Protein AF-A0A7J6MTZ4-F1 (afdb_monomer)

Organism: Perkinsus olseni (NCBI:txid32597)

pLDDT: mean 74.24, std 16.65, range [22.78, 95.81]

Secondary structure (DSSP, 8-state):
--------SS---S-EEEE--GGGHHHHHHHHHHTT--B--S-HHHHHHHTEEEES---HHHHHHHHHH-SS-SEEEEEEEE-TT-TTSSHHHHHHHHHHT--HHHH-TT--TT-EEEEEEPSS-HHHHSS--HHHHHHHHHHHHHHHHHHHHS---EE-SSS-SEEEEEE---TTTTT--EEEEETT-BTTBSSTT-GGGGSS----TT-TTSS--HHHHHHHHHHTT--TTT--EEETT-TTTSHHHHHHHHHHTT--GGGTSGGGT---TTSTTHHHHHHHHHHHHHHH----GGG--EEEE-SSHHHHHHHHHHSTT-EEE---GGG---SS--SEEEEEPPGGGGS-HHHHHHHHHHHHHHHHTSSS-EEEEE--TT-PPTT-S----------------------------HHHHHHHHHHHHHHSSTT-TT-S-HHHHHHHHHHHTTT--SSPPHHHHHHHHHHHHHHHH--S-HHHHHHHHHHHHT-SS---HHHHHHHHHHHHHHHHHHHHHHHSS--SSS--HHHHHHHHHHHHHHHHTT-PPPTHHHHHHHHHHTSHHHHHHHHHH--HHHHHHHHHHHHHHT---HHHHHHHHHHHTSTTTGGGS-HHHHHHHHHHHHHTT--SHHHHHHHHHHHTTGGGS-HHHHHHHHHHHHHHT---HHHHHHHHTTTTTGGGS-HHHHHHHHHHHHHTTB--TT-HHHHHHHHHHHHS-S-S-HHHHHHHHHHHT---HHHHHHHHHHHT-TTPPPPPHHHHHHHHHHHHHHT---HHHHHHHHHHHHHTHHHHTT-HHHHHHHHHHHHHHHTT-SSS-GGGS-HHHHHHHHHHHH---TTTTTT----HHHHHHHHHHHHHSS-EEEEEEETTEEEEEEE-S-PPP-----S-HHHHHHHHTTEEEEEEE-GGGB-BTSTT-SB-HHHHHHHHHHHHTT-EEEEEEHHHHHHHHHHHHHHTT-

Foldseek 3Di:
DDPPDDDPDDDFFAKKWFAAALVLAVVVVVVLVVVVFQWDPPCVPVCNVQRTTITGGDDVLSVLCCLWFDQQTWWMKTWQDKALPQQQLELQSLLCCLQPPRPCCRNFVLPALAFEEFEEEDDDDSCVQRVDDRVSNRVSNQNSQQNNRCVPPVGGHHHDPAQGLWYKYWYAQDPVPSRIIIIITTLNDFRPANTSQRPVQQPPDPPPPLDDPPADGLSNLLSVCSVLVPDWLVFQEEAAACLNLNSNLLSLQCVNQLPGSCQRGCVLVGFSSRDPPSVVSNVVVNVVSVVSGDPDSPGRNYAYEHLDPVSQVSNCVSPVVHYYHNDHLLRDDRPDAGQEYEYEDDPVCQVPLVSLQVVVVSNLVSNVVGDHHHYDYHHDPDDDNPPPDDDDDDDDDDDDDDDDDDDDDDPDDDDQDPLLVVVLVVLVVQVVDPPDLDPDDLVSLLVSLLVVQLVDPDEDDPSSVSSVVSNLVVVVVDPDDLVSLLSLLLSVLNGPAQYDPVVLVSLAVSLVVNLVVLVVVVPDDDDVHCPDPVSLLSSLLSQLSCLVSVSHYPPVSNASSLVSCLPPVNLVCCQPPDALVSLLSNLVSCLSSLDYDPSSLVSSLSNQLDPPRLVPDDPVSLLVSLLSCLSNLHPGNNNQSSLVSVLVVVVVQALVSVLSNLQSCLSSLHDHPSNVSCLVVQDPRLVVDDLLSLLSSLLSLLSNLADAPPRVNNVVSLVSNLVDDPPDDLLSSLLSCQSNVHDDVSSVVVVQCQLPDPPHDQDDLVSLLSSLLSCLLVQDDDLVSLQSSLVSNVVCVVVCLSDLVSLLSLLLSLLCLVLVSHVDHLVNHDPSSNVSSVVSQPRDRPPPPPVPPPDPVSVVVVVVLVVVAVDKDAQDDDRSDGWIKGADDDDDDDDDPPDDDPVVLVVQLRIATEAEDDPQQARHNPVRPHGGSVNVSVCVSCVSSNHHYDYDYPVNSVVVVVVVVVVVVD

Mean predicted aligned error: 21.1 Å

Nearest PDB structures (foldseek):
  8fni-assembly1_6  TM=5.577E-01  e=1.322E-07  Trypanosoma brucei
  8fni-assembly1_9  TM=2.565E-01  e=1.265E-04  Trypanosoma brucei
  4p6z-assembly1_B  TM=3.455E-01  e=8.709E-02  Homo sapiens
  6yaf-assembly1_B  TM=3.398E-01  e=8.013E-01  Homo sapiens
  3fp2-assembly1_A  TM=2.480E-01  e=9.064E-01  Saccharomyces cerevisiae

Radius of gyration: 33.67 Å; Cα contacts (8 Å, |Δi|>4): 1351; chains: 1; bounding box: 88×95×96 Å

Sequence (970 aa):
MATIHGGSGGGLPGPVLVRTSRFLIDALYIELENMGLPVVRNIGNLQRSYEGVFISSASPEDLFKVVYRSRITHNVLGLLHHDGRHEACDRNGLYRWVKNEIPFREVLPSFVPDSSFWVRLADGDYSTEMSMRDAEVQRAARQGIQCYFHKKFGSVPRALREESDFMFFITPPSSEYGGGVGLWVDYGYRNEAKSLNSTEALGPFPEDKRCPGKHLRGSVAAAILCGARYVPGRDVLVDPYCEDGGTLLVEARRWAQRLDPGVHADAASCKPLAFPGSEELWRALVEESASRQLGSDTTARVFGACVDPVNRAKARRNLTGGIVSAAPLLEYVPPEPPTLVLTRSPQRVWSSPDEAGAWMAELKEWASGFRRPRVFVLHGPGQPLCDAQEVSRMARRRLAASGRTAAVHPITLEADTPAVRELAGEIRSATAGQGEQHRIPLLRIHEVLEEALPKMRGPPSADIQLLLKHYHHKLYLSTDSSSDYLAALALLASSGARLGSRVGDMVKQSSQVLMDNLHNASLKKSTAELASLDVLLNALSICARLHLRGCPPPDALPRRIANVICKEQFADKFVSEVPSQDAWTMLRSLAAIGSAPPAALFLLDRYFDREGRIAQLPRVKVVQMVEALCMLRSRGPALQAVCDQLATQVVKISPQQRLALLRSFAAINVAPNLLYLFLGSGRRWRLKLSASNQAEMLSAFAELRFRPRGSTFFKDLILTVLRGRPGADPLRLCYDLFLLDMFDEPSFKRLETTINSPQRDEIPLEEACRVLASLGYFCYGQPSTYDALLGEIARFEASLYQNRQCLVQLKSLEIGFRIGHSAFSISNLSPSAQQTLLRVRHAEVADLSRDAAPTGWTQDVRRIAGQVCNRTYFNITVGPFLVDFVRTSDGTPQTKLDKGGDERLQAVRQCVALEPLKGQCFYRGSDDSELTSSSKYRHLLLRGLGIEVCPVSRQQWAETSSLSTTLSLS

Solvent-accessible surface area (backbone atoms only — not comparable to full-atom values): 54939 Å² total; per-residue (Å²): 139,81,85,85,75,86,73,93,70,83,87,72,72,50,63,33,37,39,22,32,60,73,93,43,44,72,50,41,51,54,54,42,47,75,70,69,47,58,65,57,79,90,41,75,66,62,32,68,76,66,25,30,47,42,35,76,71,61,55,71,66,52,50,51,47,50,64,33,50,46,56,50,42,33,43,36,32,36,40,70,47,66,37,78,76,52,58,54,49,39,62,66,31,31,18,48,44,45,32,72,69,52,59,54,60,74,71,30,61,58,66,45,48,87,38,31,25,37,66,48,73,50,94,70,64,37,51,79,60,27,74,33,54,71,72,47,54,43,47,24,42,53,52,7,49,32,48,34,34,34,75,77,68,76,39,50,44,43,82,29,91,68,77,32,78,38,44,32,35,38,39,61,40,40,83,88,70,73,38,21,40,36,41,27,38,39,65,35,69,40,75,89,45,93,32,62,50,50,69,50,55,63,61,95,37,73,76,59,90,82,52,94,78,81,59,77,53,58,26,57,37,44,39,48,40,58,76,68,62,70,44,67,60,77,40,27,39,30,19,63,47,27,62,65,32,26,42,57,54,41,46,52,38,34,57,47,30,49,52,45,61,30,74,65,32,59,46,80,74,55,67,56,68,61,48,90,69,37,67,60,58,49,50,52,52,52,53,53,46,60,72,60,38,52,92,63,80,84,43,51,48,47,40,34,13,23,64,52,67,67,30,34,51,43,20,43,67,63,30,78,89,46,59,65,41,63,41,50,62,86,72,50,74,69,99,60,79,42,47,28,34,52,37,48,61,60,74,80,34,41,83,33,72,67,51,37,50,53,52,49,49,51,51,50,57,50,52,65,79,40,87,76,44,48,76,47,7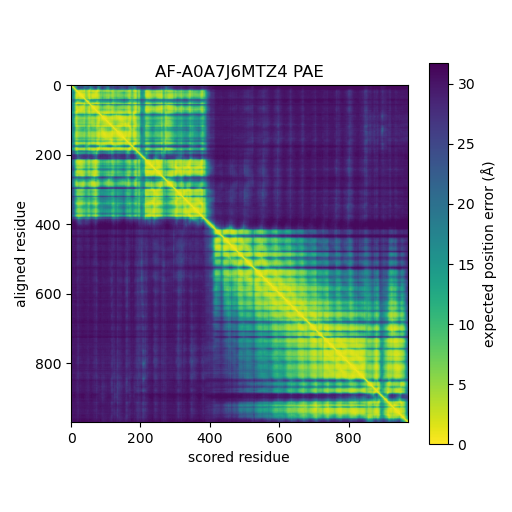5,49,70,58,86,79,64,82,72,85,77,86,81,78,91,85,86,87,86,87,88,86,90,88,86,81,90,79,87,78,88,73,82,78,85,80,78,85,78,77,51,70,65,48,53,51,54,35,48,53,54,55,59,36,70,74,45,100,81,53,88,77,79,79,57,66,65,65,53,47,55,54,46,60,65,45,39,51,70,35,86,54,74,79,51,75,47,54,49,50,45,54,53,50,48,52,54,46,53,72,70,52,86,81,61,69,63,60,43,50,49,52,48,44,52,64,42,52,38,64,42,66,71,56,72,76,51,44,53,51,44,42,52,40,41,46,55,51,44,52,51,52,50,51,54,72,74,65,92,84,55,84,74,76,73,38,70,68,53,47,52,49,50,39,45,34,41,24,45,21,37,75,53,74,49,56,48,56,75,63,44,59,47,49,48,42,53,57,46,51,35,68,86,40,35,53,46,52,59,71,70,56,54,58,70,55,57,47,47,49,50,49,22,34,31,67,63,66,60,72,56,71,61,45,54,50,51,47,23,64,42,43,57,40,85,67,42,64,76,75,51,59,69,74,56,55,56,50,45,51,46,29,38,30,67,60,58,57,88,51,60,26,58,52,43,52,36,54,59,47,48,81,46,52,91,77,57,51,60,68,57,52,48,55,49,43,45,32,29,27,76,57,61,54,86,59,75,45,59,58,54,55,55,76,62,33,81,75,44,58,79,76,49,55,62,55,58,47,38,56,45,48,43,25,34,22,67,47,31,53,47,55,71,90,47,62,58,58,58,52,49,50,54,47,47,72,72,38,78,94,67,66,59,47,61,61,50,48,32,31,28,34,42,62,63,51,88,54,69,71,54,54,52,52,31,48,53,50,71,72,36,95,83,54,76,89,69,56,60,66,57,41,30,42,38,48,35,29,30,35,72,69,37,50,72,57,51,68,55,53,33,55,41,44,50,51,41,59,78,40,49,81,58,41,77,67,34,61,69,44,46,40,32,49,32,52,35,45,49,22,45,74,56,63,50,37,60,61,64,65,84,68,39,49,72,68,37,47,49,51,46,52,52,48,66,74,54,78,73,79,73,78,69,74,87,56,75,69,50,72,68,55,47,47,55,53,50,51,50,51,70,79,27,97,46,64,47,75,75,42,75,56,88,75,40,75,41,28,35,36,45,76,69,92,71,81,86,83,79,75,91,82,62,64,81,70,63,48,51,62,65,42,52,57,23,39,32,50,39,79,41,52,78,85,40,22,22,42,61,34,84,78,68,41,62,24,38,70,48,49,45,50,54,51,50,42,40,57,73,52,32,48,74,47,77,42,44,59,66,65,49,50,57,51,52,60,51,51,61,56,60,75,72,108

Structure (mmCIF, N/CA/C/O backbone):
data_AF-A0A7J6MTZ4-F1
#
_entry.id   AF-A0A7J6MTZ4-F1
#
loop_
_atom_site.group_PDB
_atom_site.id
_atom_site.type_symbol
_atom_site.label_atom_id
_atom_site.label_alt_id
_atom_site.label_comp_id
_atom_site.label_asym_id
_atom_site.label_entity_id
_atom_site.label_seq_id
_atom_site.pdbx_PDB_ins_code
_atom_site.Cartn_x
_atom_site.Cartn_y
_atom_site.Cartn_z
_atom_site.occupancy
_atom_site.B_iso_or_equiv
_atom_site.auth_seq_id
_atom_site.auth_comp_id
_atom_site.auth_asym_id
_atom_site.auth_atom_id
_atom_site.pdbx_PDB_model_num
ATOM 1 N N . MET A 1 1 ? -43.723 -8.418 -22.176 1.00 28.19 1 MET A N 1
ATOM 2 C CA . MET A 1 1 ? -43.661 -6.944 -22.250 1.00 28.19 1 MET A CA 1
ATOM 3 C C . MET A 1 1 ? -44.609 -6.385 -21.206 1.00 28.19 1 MET A C 1
ATOM 5 O O . MET A 1 1 ? -45.810 -6.535 -21.370 1.00 28.19 1 MET A O 1
ATOM 9 N N . ALA A 1 2 ? -44.080 -5.837 -20.113 1.00 22.78 2 ALA A N 1
ATOM 10 C CA . ALA A 1 2 ? -44.857 -5.047 -19.163 1.00 22.78 2 ALA A CA 1
ATOM 11 C C . ALA A 1 2 ? -44.479 -3.583 -19.403 1.00 22.78 2 ALA A C 1
ATOM 13 O O . ALA A 1 2 ? -43.334 -3.195 -19.187 1.00 22.78 2 ALA A O 1
ATOM 14 N N . THR A 1 3 ? -45.411 -2.807 -19.941 1.00 25.44 3 THR A N 1
ATOM 15 C CA . THR A 1 3 ? -45.306 -1.356 -20.082 1.00 25.44 3 THR A CA 1
ATOM 16 C C . THR A 1 3 ? -45.242 -0.739 -18.686 1.00 25.44 3 THR A C 1
ATOM 18 O O . THR A 1 3 ? -46.222 -0.755 -17.946 1.00 25.44 3 THR A O 1
ATOM 21 N N . ILE A 1 4 ? -44.076 -0.215 -18.304 1.00 32.62 4 ILE A N 1
ATOM 22 C CA . ILE A 1 4 ? -43.906 0.566 -17.074 1.00 32.62 4 ILE A CA 1
ATOM 23 C C . ILE A 1 4 ? -44.423 1.976 -17.379 1.00 32.62 4 ILE A C 1
ATOM 25 O O . ILE A 1 4 ? -43.679 2.842 -17.833 1.00 32.62 4 ILE A O 1
ATOM 29 N N . HIS A 1 5 ? -45.729 2.191 -17.215 1.00 29.56 5 HIS A N 1
ATOM 30 C CA . HIS A 1 5 ? -46.310 3.529 -17.282 1.00 29.56 5 HIS A CA 1
ATOM 31 C C . HIS A 1 5 ? -45.973 4.303 -16.004 1.00 29.56 5 HIS A C 1
ATOM 33 O O . HIS A 1 5 ? -46.344 3.896 -14.905 1.00 29.56 5 HIS A O 1
ATOM 39 N N . GLY A 1 6 ? -45.292 5.441 -16.164 1.00 31.66 6 GLY A N 1
ATOM 40 C CA . GLY A 1 6 ? -45.177 6.461 -15.128 1.00 31.66 6 GLY A CA 1
ATOM 41 C C . GLY A 1 6 ? -46.546 7.083 -14.865 1.00 31.66 6 GLY A C 1
ATOM 42 O O . GLY A 1 6 ? -47.060 7.835 -15.690 1.00 31.66 6 GLY A O 1
ATOM 43 N N . GLY A 1 7 ? -47.146 6.730 -13.730 1.00 25.86 7 GLY A N 1
ATOM 44 C CA . GLY A 1 7 ? -48.341 7.382 -13.212 1.00 25.86 7 GLY A CA 1
ATOM 45 C C . GLY A 1 7 ? -47.973 8.702 -12.544 1.00 25.86 7 GLY A C 1
ATOM 46 O O . GLY A 1 7 ? -47.194 8.737 -11.594 1.00 25.86 7 GLY A O 1
ATOM 47 N N . SER A 1 8 ? -48.543 9.792 -13.047 1.00 30.97 8 SER A N 1
ATOM 48 C CA . SER A 1 8 ? -48.514 11.117 -12.439 1.00 30.97 8 SER A CA 1
ATOM 49 C C . SER A 1 8 ? -49.310 11.115 -11.128 1.00 30.97 8 SER A C 1
ATOM 51 O O . SER A 1 8 ? -50.540 11.144 -11.145 1.00 30.97 8 SER A O 1
ATOM 53 N N . GLY A 1 9 ? -48.613 11.082 -9.995 1.00 27.12 9 GLY A N 1
ATOM 54 C CA . GLY A 1 9 ? -49.213 11.250 -8.675 1.00 27.12 9 GLY A CA 1
ATOM 55 C C . GLY A 1 9 ? -48.213 10.975 -7.556 1.00 27.12 9 GLY A C 1
ATOM 56 O O . GLY A 1 9 ? -47.961 9.825 -7.235 1.00 27.12 9 GLY A O 1
ATOM 57 N N . GLY A 1 10 ? -47.651 12.036 -6.971 1.00 32.00 10 GLY A N 1
ATOM 58 C CA . GLY A 1 10 ? -47.011 12.016 -5.648 1.00 32.00 10 GLY A CA 1
ATOM 59 C C . GLY A 1 10 ? -45.856 11.028 -5.416 1.00 32.00 10 GLY A C 1
ATOM 60 O O . GLY A 1 10 ? -46.030 10.029 -4.733 1.00 32.00 10 GLY A O 1
ATOM 61 N N . GLY A 1 11 ? -44.646 11.384 -5.859 1.00 40.03 11 GLY A N 1
ATOM 62 C CA . GLY A 1 11 ? -43.429 11.210 -5.048 1.00 40.03 11 GLY A CA 1
ATOM 63 C C . GLY A 1 11 ? -42.892 9.801 -4.744 1.00 40.03 11 GLY A C 1
ATOM 64 O O . GLY A 1 11 ? -42.380 9.611 -3.642 1.00 40.03 11 GLY A O 1
ATOM 65 N N . LEU A 1 12 ? -42.927 8.840 -5.675 1.00 42.03 12 LEU A N 1
ATOM 66 C CA . LEU A 1 12 ? -42.189 7.570 -5.529 1.00 42.03 12 LEU A CA 1
ATOM 67 C C . LEU A 1 12 ? -41.125 7.384 -6.632 1.00 42.03 12 LEU A C 1
ATOM 69 O O . LEU A 1 12 ? -41.379 7.751 -7.781 1.00 42.03 12 LEU A O 1
ATOM 73 N N . PRO A 1 13 ? -39.933 6.838 -6.303 1.00 50.00 13 PRO A N 1
ATOM 74 C CA . PRO A 1 13 ? -38.866 6.602 -7.272 1.00 50.00 13 PRO A CA 1
ATOM 75 C C . PRO A 1 13 ? -39.265 5.522 -8.291 1.00 50.00 13 PRO A C 1
ATOM 77 O O . PRO A 1 13 ? -40.066 4.636 -7.992 1.00 50.00 13 PRO A O 1
ATOM 80 N N . GLY A 1 14 ? -38.694 5.603 -9.499 1.00 62.31 14 GLY A N 1
ATOM 81 C CA . GLY A 1 14 ? -38.836 4.588 -10.547 1.00 62.31 14 GLY A CA 1
ATOM 82 C C . GLY A 1 14 ? -38.308 3.201 -10.130 1.00 62.31 14 GLY A C 1
ATOM 83 O O . GLY A 1 14 ? -37.961 2.991 -8.967 1.00 62.31 14 GLY A O 1
ATOM 84 N N . PRO A 1 15 ? -38.224 2.224 -11.054 1.00 72.31 15 PRO A N 1
ATOM 85 C CA . PRO A 1 15 ? -37.771 0.873 -10.723 1.00 72.31 15 PRO A CA 1
ATOM 86 C C . PRO A 1 15 ? -36.408 0.895 -10.018 1.00 72.31 15 PRO A C 1
ATOM 88 O O . PRO A 1 15 ? -35.481 1.590 -10.443 1.00 72.31 15 PRO A O 1
ATOM 91 N N . VAL A 1 16 ? -36.297 0.118 -8.939 1.00 81.00 16 VAL A N 1
ATOM 92 C CA . VAL A 1 16 ? -35.082 0.023 -8.124 1.00 81.00 16 VAL A CA 1
ATOM 93 C C . VAL A 1 16 ? -34.363 -1.274 -8.459 1.00 81.00 16 VAL A C 1
ATOM 95 O O . VAL A 1 16 ? -34.953 -2.356 -8.435 1.00 81.00 16 VAL A O 1
ATOM 98 N N . LEU A 1 17 ? -33.074 -1.154 -8.749 1.00 82.69 17 LEU A N 1
ATOM 99 C CA . LEU A 1 17 ? -32.170 -2.253 -9.035 1.00 82.69 17 LEU A CA 1
ATOM 100 C C . LEU A 1 17 ? -31.249 -2.492 -7.835 1.00 82.69 17 LEU A C 1
ATOM 102 O O . LEU A 1 17 ? -30.421 -1.654 -7.480 1.00 82.69 17 LEU A O 1
ATOM 106 N N . VAL A 1 18 ? -31.351 -3.677 -7.249 1.00 85.00 18 VAL A N 1
ATOM 107 C CA . VAL A 1 18 ? -30.469 -4.159 -6.187 1.00 85.00 18 VAL A CA 1
ATOM 108 C C . VAL A 1 18 ? -29.355 -4.984 -6.835 1.00 85.00 18 VAL A C 1
ATOM 110 O O . VAL A 1 18 ? -29.588 -6.104 -7.289 1.00 85.00 18 VAL A O 1
ATOM 113 N N . ARG A 1 19 ? -28.146 -4.423 -6.945 1.00 80.50 19 ARG A N 1
ATOM 114 C CA . ARG A 1 19 ? -27.024 -5.057 -7.663 1.00 80.50 19 ARG A CA 1
ATOM 115 C C . ARG A 1 19 ? -26.251 -6.038 -6.789 1.00 80.50 19 ARG A C 1
ATOM 117 O O . ARG A 1 19 ? -26.020 -5.780 -5.608 1.00 80.50 19 ARG A O 1
ATOM 124 N N . THR A 1 20 ? -25.782 -7.131 -7.384 1.00 77.44 20 THR A N 1
ATOM 125 C CA . THR A 1 20 ? -24.833 -8.084 -6.786 1.00 77.44 20 THR A CA 1
ATOM 126 C C . THR A 1 20 ? -24.067 -8.828 -7.885 1.00 77.44 20 THR A C 1
ATOM 128 O O . THR A 1 20 ? -24.400 -8.715 -9.057 1.00 77.44 20 THR A O 1
ATOM 131 N N . SER A 1 21 ? -23.050 -9.622 -7.544 1.00 73.94 21 SER A N 1
ATOM 132 C CA . SER A 1 21 ? -22.367 -10.455 -8.545 1.00 73.94 21 SER A CA 1
ATOM 133 C C . SER A 1 21 ? -23.347 -11.429 -9.207 1.00 73.94 21 SER A C 1
ATOM 135 O O . SER A 1 21 ? -24.154 -12.054 -8.522 1.00 73.94 21 SER A O 1
ATOM 137 N N . ARG A 1 22 ? -23.211 -11.668 -10.517 1.00 70.06 22 ARG A N 1
ATOM 138 C CA . ARG A 1 22 ? -24.101 -12.558 -11.288 1.00 70.06 22 ARG A CA 1
ATOM 139 C C . ARG A 1 22 ? -24.350 -13.937 -10.658 1.00 70.06 22 ARG A C 1
ATOM 141 O O . ARG A 1 22 ? -25.467 -14.436 -10.700 1.00 70.06 22 ARG A O 1
ATOM 148 N N . PHE A 1 23 ? -23.330 -14.545 -10.054 1.00 70.69 23 PHE A N 1
ATOM 149 C CA . PHE A 1 23 ? -23.432 -15.863 -9.409 1.00 70.69 23 PHE A CA 1
ATOM 150 C C . PHE A 1 23 ? -24.102 -15.839 -8.019 1.00 70.69 23 PHE A C 1
ATOM 152 O O . PHE A 1 23 ? -24.306 -16.891 -7.423 1.00 70.69 23 PHE A O 1
ATOM 159 N N . LEU A 1 24 ? -24.432 -14.655 -7.491 1.00 74.81 24 LEU A N 1
ATOM 160 C CA . LEU A 1 24 ? -25.094 -14.447 -6.198 1.00 74.81 24 LEU A CA 1
ATOM 161 C C . LEU A 1 24 ? -26.570 -14.056 -6.331 1.00 74.81 24 LEU A C 1
ATOM 163 O O . LEU A 1 24 ? -27.249 -13.925 -5.314 1.00 74.81 24 LEU A O 1
ATOM 167 N N . ILE A 1 25 ? -27.069 -13.869 -7.557 1.00 79.19 25 ILE A N 1
ATOM 168 C CA . ILE A 1 25 ? -28.428 -13.379 -7.827 1.00 79.19 25 ILE A CA 1
ATOM 169 C C . ILE A 1 25 ? -29.488 -14.248 -7.134 1.00 79.19 25 ILE A C 1
ATOM 171 O O . ILE A 1 25 ? -30.377 -13.711 -6.480 1.00 79.19 25 ILE A O 1
ATOM 175 N N . ASP A 1 26 ? -29.363 -15.576 -7.190 1.00 77.88 26 ASP A N 1
ATOM 176 C CA . ASP A 1 26 ? -30.330 -16.490 -6.563 1.00 77.88 26 ASP A CA 1
ATOM 177 C C . ASP A 1 26 ? -30.354 -16.366 -5.032 1.00 77.88 26 ASP A C 1
ATOM 179 O O . ASP A 1 26 ? -31.414 -16.415 -4.409 1.00 77.88 26 ASP A O 1
ATOM 183 N N . ALA A 1 27 ? -29.190 -16.159 -4.411 1.00 79.88 27 ALA A N 1
ATOM 184 C CA . ALA A 1 27 ? -29.105 -15.930 -2.972 1.00 79.88 27 ALA A CA 1
ATOM 185 C C . ALA A 1 27 ? -29.687 -14.558 -2.591 1.00 79.88 27 ALA A C 1
ATOM 187 O O . ALA A 1 27 ? -30.354 -14.435 -1.563 1.00 79.88 27 ALA A O 1
ATOM 188 N N . LEU A 1 28 ? -29.491 -13.543 -3.441 1.00 83.50 28 LEU A N 1
ATOM 189 C CA . LEU A 1 28 ? -30.086 -12.221 -3.262 1.00 83.50 28 LEU A CA 1
ATOM 190 C C . LEU A 1 28 ? -31.618 -12.271 -3.354 1.00 83.50 28 LEU A C 1
ATOM 192 O O . LEU A 1 28 ? -32.282 -11.633 -2.547 1.00 83.50 28 LEU A O 1
ATOM 196 N N . TYR A 1 29 ? -32.189 -13.060 -4.269 1.00 83.38 29 TYR A N 1
ATOM 197 C CA . TYR A 1 29 ? -33.639 -13.281 -4.331 1.00 83.38 29 TYR A CA 1
ATOM 198 C C . TYR A 1 29 ? -34.205 -13.765 -3.002 1.00 83.38 29 TYR A C 1
ATOM 200 O O . TYR A 1 29 ? -35.150 -13.179 -2.479 1.00 83.38 29 TYR A O 1
ATOM 208 N N . ILE A 1 30 ? -33.592 -14.812 -2.449 1.00 81.19 30 ILE A N 1
ATOM 209 C CA . ILE A 1 30 ? -34.007 -15.397 -1.174 1.00 81.19 30 ILE A CA 1
ATOM 210 C C . ILE A 1 30 ? -33.889 -14.357 -0.054 1.00 81.19 30 ILE A C 1
ATOM 212 O O . ILE A 1 30 ? -34.781 -14.244 0.783 1.00 81.19 30 ILE A O 1
ATOM 216 N N . GLU A 1 31 ? -32.805 -13.578 -0.029 1.00 85.62 31 GLU A N 1
ATOM 217 C CA . GLU A 1 31 ? -32.608 -12.528 0.971 1.00 85.62 31 GLU A CA 1
ATOM 218 C C . GLU A 1 31 ? -33.674 -11.423 0.878 1.00 85.62 31 GLU A C 1
ATOM 220 O O . GLU A 1 31 ? -34.269 -11.078 1.898 1.00 85.62 31 GLU A O 1
ATOM 225 N N . LEU A 1 32 ? -33.958 -10.906 -0.320 1.00 86.50 32 LEU A N 1
ATOM 226 C CA . LEU A 1 32 ? -34.944 -9.838 -0.522 1.00 86.50 32 LEU A CA 1
ATOM 227 C C . LEU A 1 32 ? -36.377 -10.305 -0.225 1.00 86.50 32 LEU A C 1
ATOM 229 O O . LEU A 1 32 ? -37.157 -9.565 0.372 1.00 86.50 32 LEU A O 1
ATOM 233 N N . GLU A 1 33 ? -36.722 -11.547 -0.562 1.00 84.25 33 GLU A N 1
ATOM 234 C CA . GLU A 1 33 ? -38.027 -12.125 -0.219 1.00 84.25 33 GLU A CA 1
ATOM 235 C C . GLU A 1 33 ? -38.185 -12.363 1.279 1.00 84.25 33 GLU A C 1
ATOM 237 O O . GLU A 1 33 ? -39.249 -12.096 1.834 1.00 84.25 33 GLU A O 1
ATOM 242 N N . ASN A 1 34 ? -37.119 -12.783 1.964 1.00 82.81 34 ASN A N 1
ATOM 243 C CA . ASN A 1 34 ? -37.117 -12.891 3.423 1.00 82.81 34 ASN A CA 1
ATOM 244 C C . ASN A 1 34 ? -37.265 -11.523 4.111 1.00 82.81 34 ASN A C 1
ATOM 246 O O . ASN A 1 34 ? -37.700 -11.462 5.260 1.00 82.81 34 ASN A O 1
ATOM 250 N N . MET A 1 35 ? -36.926 -10.427 3.424 1.00 83.75 35 MET A N 1
ATOM 251 C CA . MET A 1 35 ? -37.214 -9.062 3.878 1.00 83.75 35 MET A CA 1
ATOM 252 C C . MET A 1 35 ? -38.654 -8.617 3.582 1.00 83.75 35 MET A C 1
ATOM 254 O O . MET A 1 35 ? -39.036 -7.528 4.005 1.00 83.75 35 MET A O 1
ATOM 258 N N . GLY A 1 36 ? -39.452 -9.440 2.894 1.00 84.44 36 GLY A N 1
ATOM 259 C CA . GLY A 1 36 ? -40.832 -9.136 2.515 1.00 84.44 36 GLY A CA 1
ATOM 260 C C . GLY A 1 36 ? -40.954 -8.196 1.315 1.00 84.44 36 GLY A C 1
ATOM 261 O O . GLY A 1 36 ? -41.996 -7.569 1.144 1.00 84.44 36 GLY A O 1
ATOM 262 N N . LEU A 1 37 ? -39.903 -8.061 0.500 1.00 85.44 37 LEU A N 1
ATOM 263 C CA . LEU A 1 37 ? -39.876 -7.106 -0.606 1.00 85.44 37 LEU A CA 1
ATOM 264 C C . LEU A 1 37 ? -40.547 -7.673 -1.869 1.00 85.44 37 LEU A C 1
ATOM 266 O O . LEU A 1 37 ? -40.396 -8.860 -2.166 1.00 85.44 37 LEU A O 1
ATOM 270 N N . PRO A 1 38 ? -41.248 -6.838 -2.658 1.00 81.75 38 PRO A N 1
ATOM 271 C CA . PRO A 1 38 ? -41.910 -7.276 -3.881 1.00 81.75 38 PRO A CA 1
ATOM 272 C C . PRO A 1 38 ? -40.890 -7.424 -5.021 1.00 81.75 38 PRO A C 1
ATOM 274 O O . PRO A 1 38 ? -40.600 -6.482 -5.766 1.00 81.75 38 PRO A O 1
ATOM 277 N N . VAL A 1 39 ? -40.308 -8.620 -5.132 1.00 82.88 39 VAL A N 1
ATOM 278 C CA . VAL A 1 39 ? -39.257 -8.922 -6.108 1.00 82.88 39 VAL A CA 1
ATOM 279 C C . VAL A 1 39 ? -39.831 -9.289 -7.482 1.00 82.88 39 VAL A C 1
ATOM 281 O O . VAL A 1 39 ? -40.726 -10.126 -7.603 1.00 82.88 39 VAL A O 1
ATOM 284 N N . VAL A 1 40 ? -39.275 -8.720 -8.556 1.00 77.75 40 VAL A N 1
ATOM 285 C CA . VAL A 1 40 ? -39.725 -8.981 -9.931 1.00 77.75 40 VAL A CA 1
ATOM 286 C C . VAL A 1 40 ? -38.940 -10.137 -10.553 1.00 77.75 40 VAL A C 1
ATOM 288 O O . VAL A 1 40 ? -37.845 -9.952 -11.078 1.00 77.75 40 VAL A O 1
ATOM 291 N N . ARG A 1 41 ? -39.515 -11.346 -10.543 1.00 65.25 41 ARG A N 1
ATOM 292 C CA . ARG A 1 41 ? -38.870 -12.579 -11.049 1.00 65.25 41 ARG A CA 1
ATOM 293 C C . ARG A 1 41 ? -38.914 -12.766 -12.575 1.00 65.25 41 ARG A C 1
ATOM 295 O O . ARG A 1 41 ? -38.211 -13.618 -13.105 1.00 65.25 41 ARG A O 1
ATOM 302 N N . ASN A 1 42 ? -39.705 -11.975 -13.302 1.00 52.56 42 ASN A N 1
ATOM 303 C CA . ASN A 1 42 ? -40.071 -12.274 -14.696 1.00 52.56 42 ASN A CA 1
ATOM 304 C C . ASN A 1 42 ? -39.208 -11.565 -15.761 1.00 52.56 42 ASN A C 1
ATOM 306 O O . ASN A 1 42 ? -39.693 -11.229 -16.841 1.00 52.56 42 ASN A O 1
ATOM 310 N N . ILE A 1 43 ? -37.932 -11.303 -15.450 1.00 56.56 43 ILE A N 1
ATOM 311 C CA . ILE A 1 43 ? -37.038 -10.509 -16.302 1.00 56.56 43 ILE A CA 1
ATOM 312 C C . ILE A 1 43 ? -35.657 -11.158 -16.505 1.00 56.56 43 ILE A C 1
ATOM 314 O O . ILE A 1 43 ? -34.616 -10.515 -16.402 1.00 56.56 43 ILE A O 1
ATOM 318 N N . GLY A 1 44 ? -35.643 -12.464 -16.791 1.00 50.34 44 GLY A N 1
ATOM 319 C CA . GLY A 1 44 ? -34.429 -13.295 -16.787 1.00 50.34 44 GLY A CA 1
ATOM 320 C C . GLY A 1 44 ? -33.263 -12.813 -17.669 1.00 50.34 44 GLY A C 1
ATOM 321 O O . GLY A 1 44 ? -32.112 -13.062 -17.315 1.00 50.34 44 GLY A O 1
ATOM 322 N N . ASN A 1 45 ? -33.528 -12.090 -18.764 1.00 50.06 45 ASN A N 1
ATOM 323 C CA . ASN A 1 45 ? -32.470 -11.466 -19.573 1.00 50.06 45 ASN A CA 1
ATOM 324 C C . ASN A 1 45 ? -31.981 -10.144 -18.938 1.00 50.06 45 ASN A C 1
ATOM 326 O O . ASN A 1 45 ? -30.781 -10.000 -18.715 1.00 50.06 45 ASN A O 1
ATOM 330 N N . LEU A 1 46 ? -32.903 -9.267 -18.497 1.00 52.38 46 LEU A N 1
ATOM 331 C CA . LEU A 1 46 ? -32.627 -7.987 -17.798 1.00 52.38 46 LEU A CA 1
ATOM 332 C C . LEU A 1 46 ? -31.724 -8.155 -16.576 1.00 52.38 46 LEU A C 1
ATOM 334 O O . LEU A 1 46 ? -30.796 -7.381 -16.353 1.00 52.38 46 LEU A O 1
ATOM 338 N N . GLN A 1 47 ? -31.961 -9.199 -15.795 1.00 56.41 47 GLN A N 1
ATOM 339 C CA . GLN A 1 47 ? -31.235 -9.453 -14.547 1.00 56.41 47 GLN A CA 1
ATOM 340 C C . GLN A 1 47 ? -29.795 -9.909 -14.778 1.00 56.41 47 GLN A C 1
ATOM 342 O O . GLN A 1 47 ? -28.909 -9.615 -13.974 1.00 56.41 47 GLN A O 1
ATOM 347 N N . ARG A 1 48 ? -29.550 -10.613 -15.890 1.00 55.00 48 ARG A N 1
ATOM 348 C CA . ARG A 1 48 ? -28.210 -11.066 -16.278 1.00 55.00 48 ARG A CA 1
ATOM 349 C C . ARG A 1 48 ? -27.365 -9.922 -16.827 1.00 55.00 48 ARG A C 1
ATOM 351 O O . ARG A 1 48 ? -26.163 -9.937 -16.584 1.00 55.00 48 ARG A O 1
ATOM 358 N N . SER A 1 49 ? -27.979 -8.958 -17.515 1.00 55.88 49 SER A N 1
ATOM 359 C CA . SER A 1 49 ? -27.274 -7.816 -18.113 1.00 55.88 49 SER A CA 1
ATOM 360 C C . SER A 1 49 ? -26.956 -6.706 -17.103 1.00 55.88 49 SER A C 1
ATOM 362 O O . SER A 1 49 ? -25.915 -6.072 -17.219 1.00 55.88 49 SER A O 1
ATOM 364 N N . TYR A 1 50 ? -27.801 -6.495 -16.086 1.00 62.50 50 TYR A N 1
ATOM 365 C CA . TYR A 1 50 ? -27.578 -5.470 -15.049 1.00 62.50 50 TYR A CA 1
ATOM 366 C C . TYR A 1 50 ? -26.938 -5.996 -13.752 1.00 62.50 50 TYR A C 1
ATOM 368 O O . TYR A 1 50 ? -26.692 -5.216 -12.827 1.00 62.50 50 TYR A O 1
ATOM 376 N N . GLU A 1 51 ? -26.664 -7.305 -13.684 1.00 71.88 51 GLU A N 1
ATOM 377 C CA . GLU A 1 51 ? -26.106 -7.994 -12.512 1.00 71.88 51 GLU A CA 1
ATOM 378 C C . GLU A 1 51 ? -26.857 -7.635 -11.217 1.00 71.88 51 GLU A C 1
ATOM 380 O O . GLU A 1 51 ? -26.320 -7.032 -10.283 1.00 71.88 51 GLU A O 1
ATOM 385 N N . GLY A 1 52 ? -28.153 -7.941 -11.174 1.00 78.00 52 GLY A N 1
ATOM 386 C CA . GLY A 1 52 ? -28.978 -7.556 -10.035 1.00 78.00 52 GLY A CA 1
ATOM 387 C C . GLY A 1 52 ? -30.433 -7.983 -10.126 1.00 78.00 52 GLY A C 1
ATOM 388 O O . GLY A 1 52 ? -30.873 -8.616 -11.086 1.00 78.00 52 GLY A O 1
ATOM 389 N N . VAL A 1 53 ? -31.175 -7.625 -9.085 1.00 81.81 53 VAL A N 1
ATOM 390 C CA . VAL A 1 53 ? -32.578 -7.973 -8.879 1.00 81.81 53 VAL A CA 1
ATOM 391 C C . VAL A 1 53 ? -33.412 -6.695 -8.808 1.00 81.81 53 VAL A C 1
ATOM 393 O O . VAL A 1 53 ? -33.062 -5.758 -8.094 1.00 81.81 53 VAL A O 1
ATOM 396 N N . PHE A 1 54 ? -34.518 -6.656 -9.549 1.00 82.12 54 PHE A N 1
ATOM 397 C CA . PHE A 1 54 ? -35.446 -5.524 -9.541 1.00 82.12 54 PHE A CA 1
ATOM 398 C C . PHE A 1 54 ? -36.535 -5.706 -8.481 1.00 82.12 54 PHE A C 1
ATOM 400 O O . PHE A 1 54 ? -37.082 -6.802 -8.330 1.00 82.12 54 PHE A O 1
ATOM 407 N N . ILE A 1 55 ? -36.897 -4.615 -7.807 1.00 83.75 55 ILE A N 1
ATOM 408 C CA . ILE A 1 55 ? -38.037 -4.551 -6.880 1.00 83.75 55 ILE A CA 1
ATOM 409 C C . ILE A 1 55 ? -39.087 -3.558 -7.412 1.00 83.75 55 ILE A C 1
ATOM 411 O O . ILE A 1 55 ? -38.732 -2.489 -7.912 1.00 83.75 55 ILE A O 1
ATOM 415 N N . SER A 1 56 ? -40.374 -3.938 -7.385 1.00 69.56 56 SER A N 1
ATOM 416 C CA . SER A 1 56 ? -41.443 -3.253 -8.148 1.00 69.56 56 SER A CA 1
ATOM 417 C C . SER A 1 56 ? -42.051 -2.024 -7.477 1.00 69.56 56 SER A C 1
ATOM 419 O O . SER A 1 56 ? -42.586 -1.166 -8.171 1.00 69.56 56 SER A O 1
ATOM 421 N N . SER A 1 57 ? -41.989 -1.917 -6.154 1.00 60.88 57 SER A N 1
ATOM 422 C CA . SER A 1 57 ? -42.298 -0.674 -5.446 1.00 60.88 57 SER A CA 1
ATOM 423 C C . SER A 1 57 ? -41.502 -0.652 -4.157 1.00 60.88 57 SER A C 1
ATOM 425 O O . SER A 1 57 ? -41.731 -1.487 -3.285 1.00 60.88 57 SER A O 1
ATOM 427 N N . ALA A 1 58 ? -40.565 0.280 -4.048 1.00 60.06 58 ALA A N 1
ATOM 428 C CA . ALA A 1 58 ? -39.860 0.499 -2.804 1.00 60.06 58 ALA A CA 1
ATOM 429 C C . ALA A 1 58 ? -40.417 1.781 -2.196 1.00 60.06 58 ALA A C 1
ATOM 431 O O . ALA A 1 58 ? -40.167 2.880 -2.699 1.00 60.06 58 ALA A O 1
ATOM 432 N N . SER A 1 59 ? -41.188 1.642 -1.118 1.00 74.94 59 SER A N 1
ATOM 433 C CA . SER A 1 59 ? -41.320 2.768 -0.201 1.00 74.94 59 SER A CA 1
ATOM 434 C C . SER A 1 59 ? -39.905 3.194 0.235 1.00 74.94 59 SER A C 1
ATOM 436 O O . SER A 1 59 ? -38.981 2.370 0.205 1.00 74.94 59 SER A O 1
ATOM 438 N N . PRO A 1 60 ? -39.677 4.453 0.644 1.00 73.25 60 PRO A N 1
ATOM 439 C CA . PRO A 1 60 ? -38.382 4.842 1.195 1.00 73.25 60 PRO A CA 1
ATOM 440 C C . PRO A 1 60 ? -37.917 3.865 2.287 1.00 73.25 60 PRO A C 1
ATOM 442 O O . PRO A 1 60 ? -36.757 3.467 2.299 1.00 73.25 60 PRO A O 1
ATOM 445 N N . GLU A 1 61 ? -38.841 3.384 3.124 1.00 77.31 61 GLU A N 1
ATOM 446 C CA . GLU A 1 61 ? -38.595 2.372 4.156 1.00 77.31 61 GLU A CA 1
ATOM 447 C C . GLU A 1 61 ? -38.000 1.065 3.598 1.00 77.31 61 GLU A C 1
ATOM 449 O O . GLU A 1 61 ? -37.038 0.538 4.158 1.00 77.31 61 GLU A O 1
ATOM 454 N N . ASP A 1 62 ? -38.507 0.568 2.470 1.00 79.38 62 ASP A N 1
ATOM 455 C CA . ASP A 1 62 ? -37.993 -0.636 1.808 1.00 79.38 62 ASP A CA 1
ATOM 456 C C . ASP A 1 62 ? -36.569 -0.439 1.280 1.00 79.38 62 ASP A C 1
ATOM 458 O O . ASP A 1 62 ? -35.722 -1.322 1.428 1.00 79.38 62 ASP A O 1
ATOM 462 N N . LEU A 1 63 ? -36.266 0.743 0.731 1.00 77.81 63 LEU A N 1
ATOM 463 C CA . LEU A 1 63 ? -34.906 1.101 0.314 1.00 77.81 63 LEU A CA 1
ATOM 464 C C . LEU A 1 63 ? -33.945 1.113 1.503 1.00 77.81 63 LEU A C 1
ATOM 466 O O . LEU A 1 63 ? -32.874 0.506 1.434 1.00 77.81 63 LEU A O 1
ATOM 470 N N . PHE A 1 64 ? -34.333 1.762 2.607 1.00 77.69 64 PHE A N 1
ATOM 471 C CA . PHE A 1 64 ? -33.522 1.793 3.824 1.00 77.69 64 PHE A CA 1
ATOM 472 C C . PHE A 1 64 ? -33.323 0.380 4.392 1.00 77.69 64 PHE A C 1
ATOM 474 O O . PHE A 1 64 ? -32.203 0.041 4.777 1.00 77.69 64 PHE A O 1
ATOM 481 N N . LYS A 1 65 ? -34.354 -0.480 4.368 1.00 80.75 65 LYS A N 1
ATOM 482 C CA . LYS A 1 65 ? -34.250 -1.895 4.768 1.00 80.75 65 LYS A CA 1
ATOM 483 C C . LYS A 1 65 ? -33.211 -2.642 3.939 1.00 80.75 65 LYS A C 1
ATOM 485 O O . LYS A 1 65 ? -32.362 -3.304 4.531 1.00 80.75 65 LYS A O 1
ATOM 490 N N . VAL A 1 66 ? -33.221 -2.517 2.608 1.00 81.75 66 VAL A N 1
ATOM 491 C CA . VAL A 1 66 ? -32.217 -3.171 1.746 1.00 81.75 66 VAL A CA 1
ATOM 492 C C . VAL A 1 66 ? -30.814 -2.650 2.055 1.00 81.75 66 VAL A C 1
ATOM 494 O O . VAL A 1 66 ? -29.905 -3.447 2.283 1.00 81.75 66 VAL A O 1
ATOM 497 N N . VAL A 1 67 ? -30.642 -1.325 2.113 1.00 78.94 67 VAL A N 1
ATOM 498 C CA . VAL A 1 67 ? -29.346 -0.669 2.367 1.00 78.94 67 VAL A CA 1
ATOM 499 C C . VAL A 1 67 ? -28.756 -1.061 3.727 1.00 78.94 67 VAL A C 1
ATOM 501 O O . VAL A 1 67 ? -27.538 -1.210 3.848 1.00 78.94 67 VAL A O 1
ATOM 504 N N . TYR A 1 68 ? -29.600 -1.237 4.745 1.00 77.94 68 TYR A N 1
ATOM 505 C CA . TYR A 1 68 ? -29.168 -1.524 6.112 1.00 77.94 68 TYR A CA 1
ATOM 506 C C . TYR A 1 68 ? -29.021 -3.024 6.413 1.00 77.94 68 TYR A C 1
ATOM 508 O O . TYR A 1 68 ? -28.098 -3.421 7.129 1.00 77.94 68 TYR A O 1
ATOM 516 N N . ARG A 1 69 ? -29.923 -3.867 5.887 1.00 81.38 69 ARG A N 1
ATOM 517 C CA . ARG A 1 69 ? -30.052 -5.284 6.280 1.00 81.38 69 ARG A CA 1
ATOM 518 C C . ARG A 1 69 ? -29.441 -6.276 5.297 1.00 81.38 69 ARG A C 1
ATOM 520 O O . ARG A 1 69 ? -29.122 -7.390 5.708 1.00 81.38 69 ARG A O 1
ATOM 527 N N . SER A 1 70 ? -29.288 -5.925 4.020 1.00 82.81 70 SER A N 1
ATOM 528 C CA . SER A 1 70 ? -28.795 -6.884 3.026 1.00 82.81 70 SER A CA 1
ATOM 529 C C . SER A 1 70 ? -27.313 -7.197 3.201 1.00 82.81 70 SER A C 1
ATOM 531 O O . SER A 1 70 ? -26.472 -6.301 3.261 1.00 82.81 70 SER A O 1
ATOM 533 N N . ARG A 1 71 ? -26.993 -8.495 3.237 1.00 80.44 71 ARG A N 1
ATOM 534 C CA . ARG A 1 71 ? -25.633 -9.046 3.293 1.00 80.44 71 ARG A CA 1
ATOM 535 C C . ARG A 1 71 ? -25.050 -9.295 1.910 1.00 80.44 71 ARG A C 1
ATOM 537 O O . ARG A 1 71 ? -23.837 -9.413 1.777 1.00 80.44 71 ARG A O 1
ATOM 544 N N . ILE A 1 72 ? -25.886 -9.408 0.878 1.00 81.06 72 ILE A N 1
ATOM 545 C CA . ILE A 1 72 ? -25.469 -9.839 -0.467 1.00 81.06 72 ILE A CA 1
ATOM 546 C C . ILE A 1 72 ? -25.392 -8.656 -1.447 1.00 81.06 72 ILE A C 1
ATOM 548 O O . ILE A 1 72 ? -24.613 -8.689 -2.406 1.00 81.06 72 ILE A O 1
ATOM 552 N N . THR A 1 73 ? -26.138 -7.582 -1.186 1.00 79.19 73 THR A N 1
ATOM 553 C CA . THR A 1 73 ? -26.246 -6.413 -2.072 1.00 79.19 73 THR A CA 1
ATOM 554 C C . THR A 1 73 ? -24.960 -5.601 -2.140 1.00 79.19 73 THR A C 1
ATOM 556 O O . THR A 1 73 ? -24.385 -5.222 -1.126 1.00 79.19 73 THR A O 1
ATOM 559 N N . HIS A 1 74 ? -24.497 -5.276 -3.343 1.00 76.38 74 HIS A N 1
ATOM 560 C CA . HIS A 1 74 ? -23.358 -4.379 -3.532 1.00 76.38 74 HIS A CA 1
ATOM 561 C C . HIS A 1 74 ? -23.798 -2.921 -3.558 1.00 76.38 74 HIS A C 1
ATOM 563 O O . HIS A 1 74 ? -23.211 -2.120 -2.833 1.00 76.38 74 HIS A O 1
ATOM 569 N N . ASN A 1 75 ? -24.821 -2.597 -4.354 1.00 77.31 75 ASN A N 1
ATOM 570 C CA . ASN A 1 75 ? -25.334 -1.239 -4.555 1.00 77.31 75 ASN A CA 1
ATOM 571 C C . ASN A 1 75 ? -26.862 -1.279 -4.717 1.00 77.31 75 ASN A C 1
ATOM 573 O O . ASN A 1 75 ? -27.408 -2.280 -5.188 1.00 77.31 75 ASN A O 1
ATOM 577 N N . VAL A 1 76 ? -27.538 -0.178 -4.383 1.00 81.38 76 VAL A N 1
ATOM 578 C CA . VAL A 1 76 ? -28.990 -0.023 -4.567 1.00 81.38 76 VAL A CA 1
ATOM 579 C C . VAL A 1 76 ? -29.221 1.183 -5.464 1.00 81.38 76 VAL A C 1
ATOM 581 O O . VAL A 1 76 ? -29.023 2.320 -5.045 1.00 81.38 76 VAL A O 1
ATOM 584 N N . LEU A 1 77 ? -29.612 0.931 -6.710 1.00 81.06 77 LEU A N 1
ATOM 585 C CA . LEU A 1 77 ? -29.740 1.952 -7.741 1.00 81.06 77 LEU A CA 1
ATOM 586 C C . LEU A 1 77 ? -31.210 2.285 -7.995 1.00 81.06 77 LEU A C 1
ATOM 588 O O . LEU A 1 77 ? -31.995 1.407 -8.344 1.00 81.06 77 LEU A O 1
ATOM 592 N N . GLY A 1 78 ? -31.575 3.557 -7.867 1.00 82.69 78 GLY A N 1
ATOM 593 C CA . GLY A 1 78 ? -32.862 4.078 -8.323 1.00 82.69 78 GLY A CA 1
ATOM 594 C C . GLY A 1 78 ? -32.752 4.640 -9.730 1.00 82.69 78 GLY A C 1
ATOM 595 O O . GLY A 1 78 ? -31.883 5.477 -9.983 1.00 82.69 78 GLY A O 1
ATOM 596 N N . LEU A 1 79 ? -33.625 4.215 -10.643 1.00 82.81 79 LEU A N 1
ATOM 597 C CA . LEU A 1 79 ? -33.713 4.834 -11.964 1.00 82.81 79 LEU A CA 1
ATOM 598 C C . LEU A 1 79 ? -34.319 6.237 -11.832 1.00 82.81 79 LEU A C 1
ATOM 600 O O . LEU A 1 79 ? -35.466 6.375 -11.409 1.00 82.81 79 LEU A O 1
ATOM 604 N N . LEU A 1 80 ? -33.569 7.269 -12.224 1.00 83.56 80 LEU A N 1
ATOM 605 C CA . LEU A 1 80 ? -34.078 8.643 -12.271 1.00 83.56 80 LEU A CA 1
ATOM 606 C C . LEU A 1 80 ? -34.817 8.908 -13.576 1.00 83.56 80 LEU A C 1
ATOM 608 O O . LEU A 1 80 ? -35.902 9.485 -13.578 1.00 83.56 80 LEU A O 1
ATOM 612 N N . HIS A 1 81 ? -34.203 8.517 -14.692 1.00 85.81 81 HIS A N 1
ATOM 613 C CA . HIS A 1 81 ? -34.782 8.698 -16.013 1.00 85.81 81 HIS A CA 1
ATOM 614 C C . HIS A 1 81 ? -34.122 7.777 -17.041 1.00 85.81 81 HIS A C 1
ATOM 616 O O . HIS A 1 81 ? -32.947 7.429 -16.907 1.00 85.81 81 HIS A O 1
ATOM 622 N N . HIS A 1 82 ? -34.874 7.411 -18.077 1.00 84.19 82 HIS A N 1
ATOM 623 C CA . HIS A 1 82 ? -34.398 6.596 -19.189 1.00 84.19 82 HIS A CA 1
ATOM 624 C C . HIS A 1 82 ? -34.702 7.301 -20.508 1.00 84.19 82 HIS A C 1
ATOM 626 O O . HIS A 1 82 ? -35.834 7.728 -20.738 1.00 84.19 82 HIS A O 1
ATOM 632 N N . ASP A 1 83 ? -33.702 7.402 -21.375 1.00 78.88 83 ASP A N 1
ATOM 633 C CA . ASP A 1 83 ? -33.813 7.988 -22.705 1.00 78.88 83 ASP A CA 1
ATOM 634 C C . ASP A 1 83 ? -34.522 7.013 -23.652 1.00 78.88 83 ASP A C 1
ATOM 636 O O . ASP A 1 83 ? -33.906 6.318 -24.451 1.00 78.88 83 ASP A O 1
ATOM 640 N N . GLY A 1 84 ? -35.847 6.921 -23.551 1.00 68.38 84 GLY A N 1
ATOM 641 C CA . GLY A 1 84 ? -36.658 6.091 -24.447 1.00 68.38 84 GLY A CA 1
ATOM 642 C C . GLY A 1 84 ? -36.685 6.554 -25.913 1.00 68.38 84 GLY A C 1
ATOM 643 O O . GLY A 1 84 ? -37.437 5.973 -26.691 1.00 68.38 84 GLY A O 1
ATOM 644 N N . ARG A 1 85 ? -35.941 7.611 -26.287 1.00 63.84 85 ARG A N 1
ATOM 645 C CA . ARG A 1 85 ? -35.934 8.221 -27.630 1.00 63.84 85 ARG A CA 1
ATOM 646 C C . ARG A 1 85 ? -34.604 8.082 -28.375 1.00 63.84 85 ARG A C 1
ATOM 648 O O . ARG A 1 85 ? -34.541 8.477 -29.536 1.00 63.84 85 ARG A O 1
ATOM 655 N N . HIS A 1 86 ? -33.579 7.497 -27.751 1.00 66.75 86 HIS A N 1
ATOM 656 C CA . HIS A 1 86 ? -32.228 7.360 -28.314 1.00 66.75 86 HIS A CA 1
ATOM 657 C C . HIS A 1 86 ? -31.585 8.702 -28.714 1.00 66.75 86 HIS A C 1
ATOM 659 O O . HIS A 1 86 ? -30.763 8.765 -29.626 1.00 66.75 86 HIS A O 1
ATOM 665 N N . GLU A 1 87 ? -31.957 9.808 -28.069 1.00 68.19 87 GLU A N 1
ATOM 666 C CA . GLU A 1 87 ? -31.396 11.124 -28.397 1.00 68.19 87 GLU A CA 1
ATOM 667 C C . GLU A 1 87 ? -30.013 11.336 -27.756 1.00 68.19 87 GLU A C 1
ATOM 669 O O . GLU A 1 87 ? -29.242 12.198 -28.184 1.00 68.19 87 GLU A O 1
ATOM 674 N N . ALA A 1 88 ? -29.650 10.524 -26.761 1.00 79.38 88 ALA A N 1
ATOM 675 C CA . ALA A 1 88 ? -28.384 10.578 -26.043 1.00 79.38 88 ALA A CA 1
ATOM 676 C C . ALA A 1 88 ? -27.245 9.770 -26.700 1.00 79.38 88 ALA A C 1
ATOM 678 O O . ALA A 1 88 ? -26.307 9.386 -26.010 1.00 79.38 88 ALA A O 1
ATOM 679 N N . CYS A 1 89 ? -27.272 9.529 -28.015 1.00 76.25 89 CYS A N 1
ATOM 680 C CA . CYS A 1 89 ? -26.257 8.728 -28.722 1.00 76.25 89 CYS A CA 1
ATOM 681 C C . CYS A 1 89 ? -24.900 9.419 -28.941 1.00 76.25 89 CYS A C 1
ATOM 683 O O . CYS A 1 89 ? -23.968 8.770 -29.401 1.00 76.25 89 CYS A O 1
ATOM 685 N N . ASP A 1 90 ? -24.768 10.713 -28.639 1.00 83.19 90 ASP A N 1
ATOM 686 C CA . ASP A 1 90 ? -23.502 11.446 -28.722 1.00 83.19 90 ASP A CA 1
ATOM 687 C C . ASP A 1 90 ? -23.318 12.403 -27.531 1.00 83.19 90 ASP A C 1
ATOM 689 O O . ASP A 1 90 ? -24.188 12.557 -26.668 1.00 83.19 90 ASP A O 1
ATOM 693 N N . ARG A 1 91 ? -22.167 13.086 -27.472 1.00 85.88 91 ARG A N 1
ATOM 694 C CA . ARG A 1 91 ? -21.822 13.991 -26.363 1.00 85.88 91 ARG A CA 1
ATOM 695 C C . ARG A 1 91 ? -22.837 15.123 -26.175 1.00 85.88 91 ARG A C 1
ATOM 697 O O . ARG A 1 91 ? -23.118 15.511 -25.040 1.00 85.88 91 ARG A O 1
ATOM 704 N N . ASN A 1 92 ? -23.333 15.696 -27.267 1.00 87.69 92 ASN A N 1
ATOM 705 C CA . ASN A 1 92 ? -24.248 16.832 -27.230 1.00 87.69 92 ASN A CA 1
ATOM 706 C C . ASN A 1 92 ? -25.674 16.379 -26.916 1.00 87.69 92 ASN A C 1
ATOM 708 O O . ASN A 1 92 ? -26.356 17.056 -26.147 1.00 87.69 92 ASN A O 1
ATOM 712 N N . GLY A 1 93 ? -26.092 15.245 -27.473 1.00 87.06 93 GLY A N 1
ATOM 713 C CA . GLY A 1 93 ? -27.343 14.565 -27.175 1.00 87.06 93 GLY A CA 1
ATOM 714 C C . GLY A 1 93 ? -27.442 14.232 -25.694 1.00 87.06 93 GLY A C 1
ATOM 715 O O . GLY A 1 93 ? -28.340 14.725 -25.017 1.00 87.06 93 GLY A O 1
ATOM 716 N N . LEU A 1 94 ? -26.437 13.541 -25.145 1.00 89.62 94 LEU A N 1
ATOM 717 C CA . LEU A 1 94 ? -26.383 13.195 -23.723 1.00 89.62 94 LEU A CA 1
ATOM 718 C C . LEU A 1 94 ? -26.408 14.440 -22.823 1.00 89.62 94 LEU A C 1
ATOM 720 O O . LEU A 1 94 ? -27.146 14.488 -21.843 1.00 89.62 94 LEU A O 1
ATOM 724 N N . TYR A 1 95 ? -25.639 15.479 -23.163 1.00 92.62 95 TYR A N 1
ATOM 725 C CA . TYR A 1 95 ? -25.668 16.747 -22.429 1.00 92.62 95 TYR A CA 1
ATOM 726 C C . TYR A 1 95 ? -27.059 17.404 -22.448 1.00 92.62 95 TYR A C 1
ATOM 728 O O . TYR A 1 95 ? -27.527 17.866 -21.406 1.00 92.62 95 TYR A O 1
ATOM 736 N N . ARG A 1 96 ? -27.721 17.465 -23.613 1.00 90.12 96 ARG A N 1
ATOM 737 C CA . ARG A 1 96 ? -29.049 18.083 -23.769 1.00 90.12 96 ARG A CA 1
ATOM 738 C C . ARG A 1 96 ? -30.125 17.290 -23.046 1.00 90.12 96 ARG A C 1
ATOM 740 O O . ARG A 1 96 ? -30.927 17.909 -22.353 1.00 90.12 96 ARG A O 1
ATOM 747 N N . TRP A 1 97 ? -30.096 15.968 -23.169 1.00 91.38 97 TRP A N 1
ATOM 748 C CA . TRP A 1 97 ? -31.009 15.061 -22.489 1.00 91.38 97 TRP A CA 1
ATOM 749 C C . TRP A 1 97 ? -30.927 15.246 -20.970 1.00 91.38 97 TRP A C 1
ATOM 751 O O . TRP A 1 97 ? -31.907 15.639 -20.338 1.00 91.38 97 TRP A O 1
ATOM 761 N N . VAL A 1 98 ? -29.723 15.135 -20.392 1.00 91.75 98 VAL A N 1
ATOM 762 C CA . VAL A 1 98 ? -29.512 15.343 -18.948 1.00 91.75 98 VAL A CA 1
ATOM 763 C C . VAL A 1 98 ? -29.936 16.748 -18.504 1.00 91.75 98 VAL A C 1
ATOM 765 O O . VAL A 1 98 ? -30.520 16.915 -17.437 1.00 91.75 98 VAL A O 1
ATOM 768 N N . LYS A 1 99 ? -29.646 17.774 -19.311 1.00 91.06 99 LYS A N 1
ATOM 769 C CA . LYS A 1 99 ? -29.955 19.171 -18.985 1.00 91.06 99 LYS A CA 1
ATOM 770 C C . LYS A 1 99 ? -31.447 19.503 -19.044 1.00 91.06 99 LYS A C 1
ATOM 772 O O . LYS A 1 99 ? -31.887 20.365 -18.287 1.00 91.06 99 LYS A O 1
ATOM 777 N N . ASN A 1 100 ? -32.189 18.945 -19.998 1.00 88.56 100 ASN A N 1
ATOM 778 C CA . ASN A 1 100 ? -33.536 19.416 -20.326 1.00 88.56 100 ASN A CA 1
ATOM 779 C C . ASN A 1 100 ? -34.633 18.440 -19.901 1.00 88.56 100 ASN A C 1
ATOM 781 O O . ASN A 1 100 ? -35.721 18.900 -19.565 1.00 88.56 100 ASN A O 1
ATOM 785 N N . GLU A 1 101 ? -34.360 17.136 -19.920 1.00 86.81 101 GLU A N 1
ATOM 786 C CA . GLU A 1 101 ? -35.405 16.115 -19.800 1.00 86.81 101 GLU A CA 1
ATOM 787 C C . GLU A 1 101 ? -35.482 15.483 -18.415 1.00 86.81 101 GLU A C 1
ATOM 789 O O . GLU A 1 101 ? -36.542 15.007 -18.028 1.00 86.81 101 GLU A O 1
ATOM 794 N N . ILE A 1 102 ? -34.401 15.523 -17.631 1.00 86.38 102 ILE A N 1
ATOM 795 C CA . ILE A 1 102 ? -34.379 14.907 -16.302 1.00 86.38 102 ILE A CA 1
ATOM 796 C C . ILE A 1 102 ? -34.931 15.888 -15.256 1.00 86.38 102 ILE A C 1
ATOM 798 O O . ILE A 1 102 ? -34.302 16.918 -14.979 1.00 86.38 102 ILE A O 1
ATOM 802 N N . PRO A 1 103 ? -36.075 15.592 -14.609 1.00 83.31 103 PRO A N 1
ATOM 803 C CA . PRO A 1 103 ? -36.693 16.500 -13.653 1.00 83.31 103 PRO A CA 1
ATOM 804 C C . PRO A 1 103 ? -36.085 16.316 -12.253 1.00 83.31 103 PRO A C 1
ATOM 806 O O . PRO A 1 103 ? -36.772 15.922 -11.316 1.00 83.31 103 PRO A O 1
ATOM 809 N N . PHE A 1 104 ? -34.788 16.613 -12.082 1.00 84.44 104 PHE A N 1
ATOM 810 C CA . PHE A 1 104 ? -34.021 16.301 -10.858 1.00 84.44 104 PHE A CA 1
ATOM 811 C C . PHE A 1 104 ? -34.712 16.681 -9.538 1.00 84.44 104 PHE A C 1
ATOM 813 O O . PHE A 1 104 ? -34.590 15.950 -8.567 1.00 84.44 104 PHE A O 1
ATOM 820 N N . ARG A 1 105 ? -35.459 17.793 -9.487 1.00 80.44 105 ARG A N 1
ATOM 821 C CA . ARG A 1 105 ? -36.164 18.230 -8.266 1.00 80.44 105 ARG A CA 1
ATOM 822 C C . ARG A 1 105 ? -37.422 17.427 -7.945 1.00 80.44 105 ARG A C 1
ATOM 824 O O . ARG A 1 105 ? -37.818 17.395 -6.788 1.00 80.44 105 ARG A O 1
ATOM 831 N N . GLU A 1 106 ? -38.051 16.828 -8.947 1.00 79.56 106 GLU A N 1
ATOM 832 C CA . GLU A 1 106 ? -39.269 16.032 -8.779 1.00 79.56 106 GLU A CA 1
ATOM 833 C C . GLU A 1 106 ? -38.915 14.598 -8.383 1.00 79.56 106 GLU A C 1
ATOM 835 O O . GLU A 1 106 ? -39.554 14.027 -7.504 1.00 79.56 106 GLU A O 1
ATOM 840 N N . VAL A 1 107 ? -37.855 14.043 -8.984 1.00 74.75 107 VAL A N 1
ATOM 841 C CA . VAL A 1 107 ? -37.416 12.658 -8.734 1.00 74.75 107 VAL A CA 1
ATOM 842 C C . VAL A 1 107 ? -36.380 12.527 -7.613 1.00 74.75 107 VAL A C 1
ATOM 844 O O . VAL A 1 107 ? -36.226 11.444 -7.055 1.00 74.75 107 VAL A O 1
ATOM 847 N N . LEU A 1 108 ? -35.669 13.607 -7.267 1.00 79.12 108 LEU A N 1
ATOM 848 C CA . LEU A 1 108 ? -34.670 13.633 -6.193 1.00 79.12 108 LEU A CA 1
ATOM 849 C C . LEU A 1 108 ? -34.682 14.992 -5.452 1.00 79.12 108 LEU A C 1
ATOM 851 O O . LEU A 1 108 ? -33.755 15.794 -5.597 1.00 79.12 108 LEU A O 1
ATOM 855 N N . PRO A 1 109 ? -35.728 15.287 -4.653 1.00 76.06 109 PRO A N 1
ATOM 856 C CA . PRO A 1 109 ? -35.974 16.624 -4.093 1.00 76.06 109 PRO A CA 1
ATOM 857 C C . PRO A 1 109 ? -34.844 17.195 -3.226 1.00 76.06 109 PRO A C 1
ATOM 859 O O . PRO A 1 109 ? -34.661 18.417 -3.173 1.00 76.06 109 PRO A O 1
ATOM 862 N N . SER A 1 110 ? -34.085 16.322 -2.562 1.00 76.81 110 SER A N 1
ATOM 863 C CA . SER A 1 110 ? -32.969 16.692 -1.691 1.00 76.81 110 SER A CA 1
ATOM 864 C C . SER A 1 110 ? -31.663 16.992 -2.428 1.00 76.81 110 SER A C 1
ATOM 866 O O . SER A 1 110 ? -30.731 17.508 -1.814 1.00 76.81 110 SER A O 1
ATOM 868 N N . PHE A 1 111 ? -31.585 16.718 -3.734 1.00 83.88 111 PHE A N 1
ATOM 869 C CA . PHE A 1 111 ? -30.460 17.156 -4.548 1.00 83.88 111 PHE A CA 1
ATOM 870 C C . PHE A 1 111 ? -30.629 18.643 -4.872 1.00 83.88 111 PHE A C 1
ATOM 872 O O . PHE A 1 111 ? -31.469 19.050 -5.683 1.00 83.88 111 PHE A O 1
ATOM 879 N N . VAL A 1 112 ? -29.858 19.474 -4.172 1.00 84.06 112 VAL A N 1
ATOM 880 C CA . VAL A 1 112 ? -29.970 20.936 -4.184 1.00 84.06 112 VAL A CA 1
ATOM 881 C C . VAL A 1 112 ? -28.681 21.573 -4.725 1.00 84.06 112 VAL A C 1
ATOM 883 O O . VAL A 1 112 ? -27.665 20.890 -4.838 1.00 84.06 112 VAL A O 1
ATOM 886 N N . PRO A 1 113 ? -28.671 22.874 -5.074 1.00 85.19 113 PRO A N 1
ATOM 887 C CA . PRO A 1 113 ? -27.471 23.508 -5.618 1.00 85.19 113 PRO A CA 1
ATOM 888 C C . PRO A 1 113 ? -26.239 23.474 -4.704 1.00 85.19 113 PRO A C 1
ATOM 890 O O . PRO A 1 113 ? -25.127 23.554 -5.210 1.00 85.19 113 PRO A O 1
ATOM 893 N N . ASP A 1 114 ? -26.417 23.348 -3.389 1.00 84.00 114 ASP A N 1
ATOM 894 C CA . ASP A 1 114 ? -25.302 23.248 -2.437 1.00 84.00 114 ASP A CA 1
ATOM 895 C C . ASP A 1 114 ? -24.736 21.828 -2.309 1.00 84.00 114 ASP A C 1
ATOM 897 O O . ASP A 1 114 ? -23.674 21.642 -1.715 1.00 84.00 114 ASP A O 1
ATOM 901 N N . SER A 1 115 ? -25.412 20.833 -2.889 1.00 85.56 115 SER A N 1
ATOM 902 C CA . SER A 1 115 ? -24.971 19.443 -2.868 1.00 85.56 115 SER A CA 1
ATOM 903 C C . SER A 1 115 ? -23.704 19.234 -3.695 1.00 85.56 115 SER A C 1
ATOM 905 O O . SER A 1 115 ? -23.434 19.911 -4.695 1.00 85.56 115 SER A O 1
ATOM 907 N N . SER A 1 116 ? -22.948 18.218 -3.314 1.00 86.00 116 SER A N 1
ATOM 908 C CA . SER A 1 116 ? -21.836 17.677 -4.078 1.00 86.00 116 SER A CA 1
ATOM 909 C C . SER A 1 116 ? -22.224 16.367 -4.769 1.00 86.00 116 SER A C 1
ATOM 911 O O . SER A 1 116 ? -23.069 15.613 -4.291 1.00 86.00 116 SER A O 1
ATOM 913 N N . PHE A 1 117 ? -21.652 16.093 -5.941 1.00 88.62 117 PHE A N 1
ATOM 914 C CA . PHE A 1 117 ? -21.982 14.886 -6.699 1.00 88.62 117 PHE A CA 1
ATOM 915 C C . PHE A 1 117 ? -20.841 14.373 -7.575 1.00 88.62 117 PHE A C 1
ATOM 917 O O . PHE A 1 117 ? -19.949 15.123 -7.979 1.00 88.62 117 PHE A O 1
ATOM 924 N N . TRP A 1 118 ? -20.939 13.103 -7.963 1.00 89.19 118 TRP A N 1
ATOM 925 C CA . TRP A 1 118 ? -20.087 12.495 -8.980 1.00 89.19 118 TRP A CA 1
ATOM 926 C C . TRP A 1 118 ? -20.890 11.613 -9.941 1.00 89.19 118 TRP A C 1
ATOM 928 O O . TRP A 1 118 ? -21.976 11.136 -9.618 1.00 89.19 118 TRP A O 1
ATOM 938 N N . VAL A 1 119 ? -20.337 11.387 -11.136 1.00 88.56 119 VAL A N 1
ATOM 939 C CA . VAL A 1 119 ? -20.930 10.526 -12.169 1.00 88.56 119 VAL A CA 1
ATOM 940 C C . VAL A 1 119 ? -19.981 9.369 -12.466 1.00 88.56 119 VAL A C 1
ATOM 942 O O . VAL A 1 119 ? -18.824 9.580 -12.840 1.00 88.56 119 VAL A O 1
ATOM 945 N N . ARG A 1 120 ? -20.482 8.144 -12.321 1.00 85.38 120 ARG A N 1
ATOM 946 C CA . ARG A 1 120 ? -19.838 6.890 -12.716 1.00 85.38 120 ARG A CA 1
ATOM 947 C C . ARG A 1 120 ? -20.533 6.291 -13.930 1.00 85.38 120 ARG A C 1
ATOM 949 O O . ARG A 1 120 ? -21.662 6.634 -14.267 1.00 85.38 120 ARG A O 1
ATOM 956 N N . LEU A 1 121 ? -19.820 5.387 -14.581 1.00 81.19 121 LEU A N 1
ATOM 957 C CA . LEU A 1 121 ? -20.358 4.568 -15.654 1.00 81.19 121 LEU A CA 1
ATOM 958 C C . LEU A 1 121 ? -20.628 3.177 -15.091 1.00 81.19 121 LEU A C 1
ATOM 960 O O . LEU A 1 121 ? -19.852 2.691 -14.265 1.00 81.19 121 LEU A O 1
ATOM 964 N N . ALA A 1 122 ? -21.740 2.574 -15.495 1.00 72.00 122 ALA A N 1
ATOM 965 C CA . ALA A 1 122 ? -21.955 1.144 -15.334 1.00 72.00 122 ALA A CA 1
ATOM 966 C C . ALA A 1 122 ? -21.055 0.370 -16.310 1.00 72.00 122 ALA A C 1
ATOM 968 O O . ALA A 1 122 ? -20.602 0.938 -17.301 1.00 72.00 122 ALA A O 1
ATOM 969 N N . ASP A 1 123 ? -20.806 -0.910 -16.050 1.00 64.81 123 ASP A N 1
ATOM 970 C CA . ASP A 1 123 ? -20.026 -1.749 -16.962 1.00 64.81 123 ASP A CA 1
ATOM 971 C C . ASP A 1 123 ? -20.758 -1.891 -18.308 1.00 64.81 123 ASP A C 1
ATOM 973 O O . ASP A 1 123 ? -21.940 -2.237 -18.343 1.00 64.81 123 ASP A O 1
ATOM 977 N N . GLY A 1 124 ? -20.070 -1.583 -19.409 1.00 65.12 124 GLY A N 1
ATOM 978 C CA . GLY A 1 124 ? -20.619 -1.649 -20.763 1.00 65.12 124 GLY A CA 1
ATOM 979 C C . GLY A 1 124 ? -19.767 -0.893 -21.788 1.00 65.12 124 GLY A C 1
ATOM 980 O O . GLY A 1 124 ? -18.854 -0.154 -21.418 1.00 65.12 124 GLY A O 1
ATOM 981 N N . ASP A 1 125 ? -20.032 -1.105 -23.079 1.00 69.25 125 ASP A N 1
ATOM 982 C CA . ASP A 1 125 ? -19.223 -0.554 -24.172 1.00 69.25 125 ASP A CA 1
ATOM 983 C C . ASP A 1 125 ? -19.805 0.756 -24.729 1.00 69.25 125 ASP A C 1
ATOM 985 O O . ASP A 1 125 ? -20.436 0.804 -25.784 1.00 69.25 125 ASP A O 1
ATOM 989 N N . TYR A 1 126 ? -19.535 1.860 -24.031 1.00 75.50 126 TYR A N 1
ATOM 990 C CA . TYR A 1 126 ? -19.929 3.212 -24.456 1.00 75.50 126 TYR A CA 1
ATOM 991 C C . TYR A 1 126 ? -19.246 3.656 -25.756 1.00 75.50 126 TYR A C 1
ATOM 993 O O . TYR A 1 126 ? -19.755 4.534 -26.459 1.00 75.50 126 TYR A O 1
ATOM 1001 N N . SER A 1 127 ? -18.093 3.063 -26.079 1.00 75.38 127 SER A N 1
ATOM 1002 C CA . SER A 1 127 ? -17.320 3.429 -27.261 1.00 75.38 127 SER A CA 1
ATOM 1003 C C . SER A 1 127 ? -17.982 2.928 -28.537 1.00 75.38 127 SER A C 1
ATOM 1005 O O . SER A 1 127 ? -18.064 3.675 -29.510 1.00 75.38 127 SER A O 1
ATOM 1007 N N . THR A 1 128 ? -18.529 1.715 -28.497 1.00 70.44 128 THR A N 1
ATOM 1008 C CA . THR A 1 128 ? -19.264 1.126 -29.616 1.00 70.44 128 THR A CA 1
ATOM 1009 C C . THR A 1 128 ? -20.721 1.582 -29.628 1.00 70.44 128 THR A C 1
ATOM 1011 O O . THR A 1 128 ? -21.240 1.921 -30.688 1.00 70.44 128 THR A O 1
ATOM 1014 N N . GLU A 1 129 ? -21.378 1.662 -28.466 1.00 70.50 129 GLU A N 1
ATOM 1015 C CA . GLU A 1 129 ? -22.820 1.950 -28.385 1.00 70.50 129 GLU A CA 1
ATOM 1016 C C . GLU A 1 129 ? -23.160 3.451 -28.463 1.00 70.50 129 GLU A C 1
ATOM 1018 O O . GLU A 1 129 ? -24.244 3.813 -28.913 1.00 70.50 129 GLU A O 1
ATOM 1023 N N . MET A 1 130 ? -22.244 4.343 -28.066 1.00 74.06 130 MET A N 1
ATOM 1024 C CA . MET A 1 130 ? -22.469 5.801 -28.057 1.00 74.06 130 MET A CA 1
ATOM 1025 C C . MET A 1 130 ? -21.394 6.594 -28.806 1.00 74.06 130 MET A C 1
ATOM 1027 O O . MET A 1 130 ? -21.372 7.822 -28.735 1.00 74.06 130 MET A O 1
ATOM 1031 N N . SER A 1 131 ? -20.443 5.926 -29.472 1.00 79.19 131 SER A N 1
ATOM 1032 C CA . SER A 1 131 ? -19.304 6.590 -30.132 1.00 79.19 131 SER A CA 1
ATOM 1033 C C . SER A 1 131 ? -18.540 7.566 -29.215 1.00 79.19 131 SER A C 1
ATOM 1035 O O . SER A 1 131 ? -17.962 8.551 -29.679 1.00 79.19 131 SER A O 1
ATOM 1037 N N . MET A 1 132 ? -18.546 7.319 -27.900 1.00 79.81 132 MET A N 1
ATOM 1038 C CA . MET A 1 132 ? -17.957 8.193 -26.885 1.00 79.81 132 MET A CA 1
ATOM 1039 C C . MET A 1 132 ? -16.994 7.423 -25.995 1.00 79.81 132 MET A C 1
ATOM 1041 O O . MET A 1 132 ? -17.253 6.293 -25.593 1.00 79.81 132 MET A O 1
ATOM 1045 N N . ARG A 1 133 ? -15.899 8.071 -25.598 1.00 84.12 133 ARG A N 1
ATOM 1046 C CA . ARG A 1 133 ? -15.048 7.538 -24.529 1.00 84.12 133 ARG A CA 1
ATOM 1047 C C . ARG A 1 133 ? -15.715 7.752 -23.177 1.00 84.12 133 ARG A C 1
ATOM 1049 O O . ARG A 1 133 ? -16.357 8.777 -22.953 1.00 84.12 133 ARG A O 1
ATOM 1056 N N . ASP A 1 134 ? -15.428 6.881 -22.222 1.00 81.69 134 ASP A N 1
ATOM 1057 C CA . ASP A 1 134 ? -15.923 6.964 -20.843 1.00 81.69 134 ASP A CA 1
ATOM 1058 C C . ASP A 1 134 ? -15.813 8.368 -20.219 1.00 81.69 134 ASP A C 1
ATOM 1060 O O . ASP A 1 134 ? -16.752 8.909 -19.627 1.00 81.69 134 ASP A O 1
ATOM 1064 N N . ALA A 1 135 ? -14.658 9.013 -20.398 1.00 84.69 135 ALA A N 1
ATOM 1065 C CA . ALA A 1 135 ? -14.411 10.354 -19.876 1.00 84.69 135 ALA A CA 1
ATOM 1066 C C . ALA A 1 135 ? -15.316 11.429 -20.512 1.00 84.69 135 ALA A C 1
ATOM 1068 O O . ALA A 1 135 ? -15.604 12.449 -19.879 1.00 84.69 135 ALA A O 1
ATOM 1069 N N . GLU A 1 136 ? -15.746 11.230 -21.758 1.00 86.19 136 GLU A N 1
ATOM 1070 C CA . GLU A 1 136 ? -16.638 12.131 -22.490 1.00 86.19 136 GLU A CA 1
ATOM 1071 C C . GLU A 1 136 ? -18.079 11.974 -22.012 1.00 86.19 136 GLU A C 1
ATOM 1073 O O . GLU A 1 136 ? -18.713 12.993 -21.733 1.00 86.19 136 GLU A O 1
ATOM 1078 N N . VAL A 1 137 ? -18.538 10.738 -21.788 1.00 86.69 137 VAL A N 1
ATOM 1079 C CA . VAL A 1 137 ? -19.853 10.429 -21.197 1.00 86.69 137 VAL A CA 1
ATOM 1080 C C . VAL A 1 137 ? -19.977 11.065 -19.808 1.00 86.69 137 VAL A C 1
ATOM 1082 O O . VAL A 1 137 ? -20.883 11.860 -19.548 1.00 86.69 137 VAL A O 1
ATOM 1085 N N . G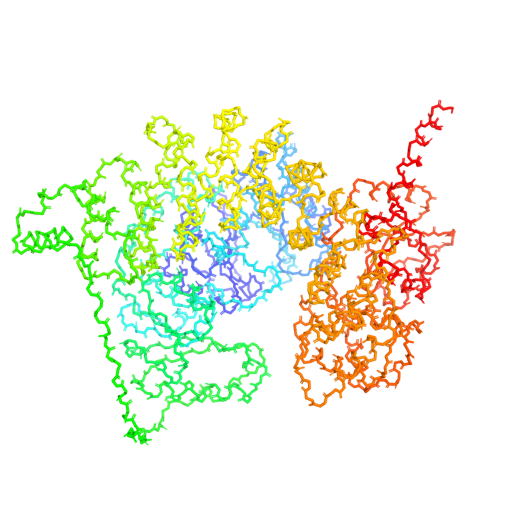LN A 1 138 ? -18.994 10.825 -18.930 1.00 90.00 138 GLN A N 1
ATOM 1086 C CA . GLN A 1 138 ? -18.962 11.418 -17.586 1.00 90.00 138 GLN A CA 1
ATOM 1087 C C . GLN A 1 138 ? -18.903 12.949 -17.617 1.00 90.00 138 GLN A C 1
ATOM 1089 O O . GLN A 1 138 ? -19.438 13.618 -16.732 1.00 90.00 138 GLN A O 1
ATOM 1094 N N . ARG A 1 139 ? -18.196 13.544 -18.587 1.00 90.12 139 ARG A N 1
ATOM 1095 C CA . ARG A 1 139 ? -18.103 15.005 -18.714 1.00 90.12 139 ARG A CA 1
ATOM 1096 C C . ARG A 1 139 ? -19.417 15.601 -19.218 1.00 90.12 139 ARG A C 1
ATOM 1098 O O . ARG A 1 139 ? -19.854 16.594 -18.646 1.00 90.12 139 ARG A O 1
ATOM 1105 N N . ALA A 1 140 ? -20.036 15.006 -20.236 1.00 90.88 140 ALA A N 1
ATOM 1106 C CA . ALA A 1 140 ? -21.304 15.461 -20.803 1.00 90.88 140 ALA A CA 1
ATOM 1107 C C . ALA A 1 140 ? -22.417 15.464 -19.753 1.00 90.88 140 ALA A C 1
ATOM 1109 O O . ALA A 1 140 ? -23.090 16.476 -19.569 1.00 90.88 140 ALA A O 1
ATOM 1110 N N . ALA A 1 141 ? -22.534 14.377 -18.992 1.00 92.12 141 ALA A N 1
ATOM 1111 C CA . ALA A 1 141 ? -23.527 14.265 -17.937 1.00 92.12 141 ALA A CA 1
ATOM 1112 C C . ALA A 1 141 ? -23.295 15.241 -16.779 1.00 92.12 141 ALA A C 1
ATOM 1114 O O . ALA A 1 141 ? -24.226 15.928 -16.365 1.00 92.12 141 ALA A O 1
ATOM 1115 N N . ARG A 1 142 ? -22.050 15.381 -16.293 1.00 94.12 142 ARG A N 1
ATOM 1116 C CA . ARG A 1 142 ? -21.723 16.374 -15.249 1.00 94.12 142 ARG A CA 1
ATOM 1117 C C . ARG A 1 142 ? -22.065 17.794 -15.690 1.00 94.12 142 ARG A C 1
ATOM 1119 O O . ARG A 1 142 ? -22.675 18.540 -14.929 1.00 94.12 142 ARG A O 1
ATOM 1126 N N . GLN A 1 143 ? -21.706 18.150 -16.924 1.00 93.56 143 GLN A N 1
ATOM 1127 C CA . GLN A 1 143 ? -22.039 19.452 -17.501 1.00 93.56 143 GLN A CA 1
ATOM 1128 C C . GLN A 1 143 ? -23.553 19.634 -17.652 1.00 93.56 143 GLN A C 1
ATOM 1130 O O . GLN A 1 143 ? -24.055 20.727 -17.394 1.00 93.56 143 GLN A O 1
ATOM 1135 N N . GLY A 1 144 ? -24.282 18.581 -18.033 1.00 93.50 144 GLY A N 1
ATOM 1136 C CA . GLY A 1 144 ? -25.741 18.591 -18.138 1.00 93.50 144 GLY A CA 1
ATOM 1137 C C . GLY A 1 144 ? -26.404 18.885 -16.793 1.00 93.50 144 GLY A C 1
ATOM 1138 O O . GLY A 1 144 ? -27.197 19.821 -16.701 1.00 93.50 144 GLY A O 1
ATOM 1139 N N . ILE A 1 145 ? -25.993 18.170 -15.739 1.00 93.62 145 ILE A N 1
ATOM 1140 C CA . ILE A 1 145 ? -26.477 18.359 -14.361 1.00 93.62 145 ILE A CA 1
ATOM 1141 C C . ILE A 1 145 ? -26.206 19.789 -13.883 1.00 93.62 145 ILE A C 1
ATOM 1143 O O . ILE A 1 145 ? -27.122 20.491 -13.457 1.00 93.62 145 ILE A O 1
ATOM 1147 N N . GLN A 1 146 ? -24.963 20.265 -13.993 1.00 93.25 146 GLN A N 1
ATOM 1148 C CA . GLN A 1 146 ? -24.615 21.622 -13.559 1.00 93.25 146 GLN A CA 1
ATOM 1149 C C . GLN A 1 146 ? -25.391 22.684 -14.341 1.00 93.25 146 GLN A C 1
ATOM 1151 O O . GLN A 1 146 ? -25.847 23.666 -13.762 1.00 93.25 146 GLN A O 1
ATOM 1156 N N . CYS A 1 147 ? -25.595 22.484 -15.644 1.00 91.81 147 CYS A N 1
ATOM 1157 C CA . CYS A 1 147 ? -26.332 23.433 -16.466 1.00 91.81 147 CYS A CA 1
ATOM 1158 C C . CYS A 1 147 ? -27.839 23.439 -16.167 1.00 91.81 147 CYS A C 1
ATOM 1160 O O . CYS A 1 147 ? -28.441 24.514 -16.192 1.00 91.81 147 CYS A O 1
ATOM 1162 N N . TYR A 1 148 ? -28.441 22.287 -15.842 1.00 92.56 148 TYR A N 1
ATOM 1163 C CA . TYR A 1 148 ? -29.820 22.212 -15.345 1.00 92.56 148 TYR A CA 1
ATOM 1164 C C . TYR A 1 148 ? -29.997 23.114 -14.116 1.00 92.56 148 TYR A C 1
ATOM 1166 O O . TYR A 1 148 ? -30.889 23.966 -14.092 1.00 92.56 148 TYR A O 1
ATOM 1174 N N . PHE A 1 149 ? -29.106 22.979 -13.126 1.00 91.06 149 PHE A N 1
ATOM 1175 C CA . PHE A 1 149 ? -29.186 23.753 -11.888 1.00 91.06 149 PHE A CA 1
ATOM 1176 C C . PHE A 1 149 ? -28.864 25.233 -12.098 1.00 91.06 149 PHE A C 1
ATOM 1178 O O . PHE A 1 149 ? -29.616 26.081 -11.624 1.00 91.06 149 PHE A O 1
ATOM 1185 N N . HIS A 1 150 ? -27.846 25.553 -12.900 1.00 89.69 150 HIS A N 1
ATOM 1186 C CA . HIS A 1 150 ? -27.525 26.938 -13.243 1.00 89.69 150 HIS A CA 1
ATOM 1187 C C . HIS A 1 150 ? -28.719 27.654 -13.888 1.00 89.69 150 HIS A C 1
ATOM 1189 O O . HIS A 1 150 ? -29.074 28.756 -13.480 1.00 89.69 150 HIS A O 1
ATOM 1195 N N . LYS A 1 151 ? -29.376 27.008 -14.865 1.00 88.25 151 LYS A N 1
ATOM 1196 C CA . LYS A 1 151 ? -30.508 27.588 -15.602 1.00 88.25 151 LYS A CA 1
ATOM 1197 C C . LYS A 1 151 ? -31.739 27.791 -14.716 1.00 88.25 151 LYS A C 1
ATOM 1199 O O . LYS A 1 151 ? -32.454 28.767 -14.912 1.00 88.25 151 LYS A O 1
ATOM 1204 N N . LYS A 1 152 ? -32.015 26.866 -13.791 1.00 85.00 152 LYS A N 1
ATOM 1205 C CA . LYS A 1 152 ? -33.223 26.914 -12.950 1.00 85.00 152 LYS A CA 1
ATOM 1206 C C . LYS A 1 152 ? -33.039 27.671 -11.628 1.00 85.00 152 LYS A C 1
ATOM 1208 O O . LYS A 1 152 ? -34.023 28.193 -11.120 1.00 85.00 152 LYS A O 1
ATOM 1213 N N . PHE A 1 153 ? -31.827 27.728 -11.071 1.00 84.81 153 PHE A N 1
ATOM 1214 C CA . PHE A 1 153 ? -31.578 28.223 -9.706 1.00 84.81 153 PHE A CA 1
ATOM 1215 C C . PHE A 1 153 ? -30.439 29.249 -9.594 1.00 84.81 153 PHE A C 1
ATOM 1217 O O . PHE A 1 153 ? -30.214 29.775 -8.510 1.00 84.81 153 PHE A O 1
ATOM 1224 N N . GLY A 1 154 ? -29.694 29.533 -10.668 1.00 83.56 154 GLY A N 1
ATOM 1225 C CA . GLY A 1 154 ? -28.571 30.483 -10.654 1.00 83.56 154 GLY A CA 1
ATOM 1226 C C . GLY A 1 154 ? -27.295 29.972 -9.968 1.00 83.56 154 GLY A C 1
ATOM 1227 O O . GLY A 1 154 ? -26.227 30.548 -10.160 1.00 83.56 154 GLY A O 1
ATOM 1228 N N . SER A 1 155 ? -27.366 28.857 -9.243 1.00 86.12 155 SER A N 1
ATOM 1229 C CA . SER A 1 155 ? -26.251 28.177 -8.574 1.00 86.12 155 SER A CA 1
ATOM 1230 C C . SER A 1 155 ? -26.080 26.743 -9.088 1.00 86.12 155 SER A C 1
ATOM 1232 O O . SER A 1 155 ? -26.976 26.191 -9.731 1.00 86.12 155 SER A O 1
ATOM 1234 N N . VAL A 1 156 ? -24.904 26.142 -8.865 1.00 89.31 156 VAL A N 1
ATOM 1235 C CA . VAL A 1 156 ? -24.563 24.807 -9.388 1.00 89.31 156 VAL A CA 1
ATOM 1236 C C . VAL A 1 156 ? -24.032 23.875 -8.300 1.00 89.31 156 VAL A C 1
ATOM 1238 O O . VAL A 1 156 ? -23.176 24.300 -7.524 1.00 89.31 156 VAL A O 1
ATOM 1241 N N . PRO A 1 157 ? -24.450 22.595 -8.297 1.00 88.31 157 PRO A N 1
ATOM 1242 C CA . PRO A 1 157 ? -23.878 21.591 -7.412 1.00 88.31 157 PRO A CA 1
ATOM 1243 C C . PRO A 1 157 ? -22.406 21.325 -7.750 1.00 88.31 157 PRO A C 1
ATOM 1245 O O . PRO A 1 157 ? -21.962 21.419 -8.908 1.00 88.31 157 PRO A O 1
ATOM 1248 N N . ARG A 1 158 ? -21.622 20.989 -6.721 1.00 86.62 158 ARG A N 1
ATOM 1249 C CA . ARG A 1 158 ? -20.167 20.808 -6.832 1.00 86.62 158 ARG A CA 1
ATOM 1250 C C . ARG A 1 158 ? -19.846 19.406 -7.341 1.00 86.62 158 ARG A C 1
ATOM 1252 O O . ARG A 1 158 ? -20.177 18.416 -6.701 1.00 86.62 158 ARG A O 1
ATOM 1259 N N . ALA A 1 159 ? -19.159 19.305 -8.475 1.00 86.44 159 ALA A N 1
ATOM 1260 C CA . ALA A 1 159 ? -18.725 18.015 -9.005 1.00 86.44 159 ALA A CA 1
ATOM 1261 C C . ALA A 1 159 ? -17.440 17.544 -8.295 1.00 86.44 159 ALA A C 1
ATOM 1263 O O . ALA A 1 159 ? -16.335 17.852 -8.749 1.00 86.44 159 ALA A O 1
ATOM 1264 N N . LEU A 1 160 ? -17.580 16.819 -7.185 1.00 78.62 160 LEU A N 1
ATOM 1265 C CA . LEU A 1 160 ? -16.472 16.305 -6.375 1.00 78.62 160 LEU A CA 1
ATOM 1266 C C . LEU A 1 160 ? -16.350 14.795 -6.553 1.00 78.62 160 LEU A C 1
ATOM 1268 O O . LEU A 1 160 ? -17.347 14.089 -6.569 1.00 78.62 160 LEU A O 1
ATOM 1272 N N . ARG A 1 161 ? -15.124 14.293 -6.726 1.00 65.81 161 ARG A N 1
ATOM 1273 C CA . ARG A 1 161 ? -14.871 12.848 -6.864 1.00 65.81 161 ARG A CA 1
ATOM 1274 C C . ARG A 1 161 ? -14.777 12.141 -5.510 1.00 65.81 161 ARG A C 1
ATOM 1276 O O . ARG A 1 161 ? -15.091 10.958 -5.421 1.00 65.81 161 ARG A O 1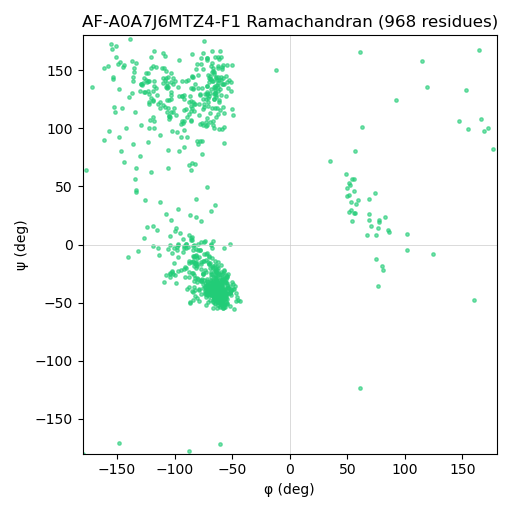
ATOM 1283 N N . GLU A 1 162 ? -14.297 12.859 -4.505 1.00 65.88 162 GLU A N 1
ATOM 1284 C CA . GLU A 1 162 ? -14.151 12.420 -3.119 1.00 65.88 162 GLU A CA 1
ATOM 1285 C C . GLU A 1 162 ? -15.192 13.187 -2.290 1.00 65.88 162 GLU A C 1
ATOM 1287 O O . GLU A 1 162 ? -15.488 14.333 -2.625 1.00 65.88 162 GLU A O 1
ATOM 1292 N N . GLU A 1 163 ? -15.787 12.537 -1.283 1.00 66.50 163 GLU A N 1
ATOM 1293 C CA . GLU A 1 163 ? -16.795 13.138 -0.381 1.00 66.50 163 GLU A CA 1
ATOM 1294 C C . GLU A 1 163 ? -18.053 13.711 -1.077 1.00 66.50 163 GLU A C 1
ATOM 1296 O O . GLU A 1 163 ? -18.600 14.729 -0.668 1.00 66.50 163 GLU A O 1
ATOM 1301 N N . SER A 1 164 ? -18.515 13.080 -2.161 1.00 71.44 164 SER A N 1
ATOM 1302 C CA . SER A 1 164 ? -19.728 13.502 -2.871 1.00 71.44 164 SER A CA 1
ATOM 1303 C C . SER A 1 164 ? -21.016 13.062 -2.163 1.00 71.44 164 SER A C 1
ATOM 1305 O O . SER A 1 164 ? -21.209 11.863 -1.963 1.00 71.44 164 SER A O 1
ATOM 1307 N N . ASP A 1 165 ? -21.956 13.982 -1.948 1.00 74.62 165 ASP A N 1
ATOM 1308 C CA . ASP A 1 165 ? -23.271 13.695 -1.350 1.00 74.62 165 ASP A CA 1
ATOM 1309 C C . ASP A 1 165 ? -24.121 12.746 -2.212 1.00 74.62 165 ASP A C 1
ATOM 1311 O O . ASP A 1 165 ? -24.884 11.939 -1.685 1.00 74.62 165 ASP A O 1
ATOM 1315 N N . PHE A 1 166 ? -23.987 12.826 -3.543 1.00 80.62 166 PHE A N 1
ATOM 1316 C CA . PHE A 1 166 ? -24.742 12.003 -4.491 1.00 80.62 166 PHE A CA 1
ATOM 1317 C C . PHE A 1 166 ? -23.850 11.312 -5.524 1.00 80.62 166 PHE A C 1
ATOM 1319 O O . PHE A 1 166 ? -22.956 11.914 -6.125 1.00 80.62 166 PHE A O 1
ATOM 1326 N N . MET A 1 167 ? -24.155 10.043 -5.797 1.00 84.81 167 MET A N 1
ATOM 1327 C CA . MET A 1 167 ? -23.503 9.253 -6.836 1.00 84.81 167 MET A CA 1
ATOM 1328 C C . MET A 1 167 ? -24.492 8.894 -7.930 1.00 84.81 167 MET A C 1
ATOM 1330 O O . MET A 1 167 ? -25.488 8.219 -7.671 1.00 84.81 167 MET A O 1
ATOM 1334 N N . PHE A 1 168 ? -24.192 9.307 -9.158 1.00 87.81 168 PHE A N 1
ATOM 1335 C CA . PHE A 1 168 ? -24.988 8.945 -10.323 1.00 87.81 168 PHE A CA 1
ATOM 1336 C C . PHE A 1 168 ? -24.279 7.893 -11.168 1.00 87.81 168 PHE A C 1
ATOM 1338 O O . PHE A 1 168 ? -23.058 7.937 -11.326 1.00 87.81 168 PHE A O 1
ATOM 1345 N N . PHE A 1 169 ? -25.047 6.982 -11.752 1.00 86.56 169 PHE A N 1
ATOM 1346 C CA . PHE A 1 169 ? -24.571 5.990 -12.708 1.00 86.56 169 PHE A CA 1
ATOM 1347 C C . PHE A 1 169 ? -25.257 6.188 -14.049 1.00 86.56 169 PHE A C 1
ATOM 1349 O O . PHE A 1 169 ? -26.467 6.393 -14.110 1.00 86.56 169 PHE A O 1
ATOM 1356 N N . ILE A 1 170 ? -24.481 6.105 -15.120 1.00 86.44 170 ILE A N 1
ATOM 1357 C CA . ILE A 1 170 ? -25.001 6.070 -16.485 1.00 86.44 170 ILE A CA 1
ATOM 1358 C C . ILE A 1 170 ? -24.865 4.650 -16.995 1.00 86.44 170 ILE A C 1
ATOM 1360 O O . ILE A 1 170 ? -23.826 4.039 -16.768 1.00 86.44 170 ILE A O 1
ATOM 1364 N N . THR A 1 171 ? -25.902 4.133 -17.645 1.00 80.12 171 THR A N 1
ATOM 1365 C CA . THR A 1 171 ? -25.875 2.849 -18.359 1.00 80.12 171 THR A CA 1
ATOM 1366 C C . THR A 1 171 ? -25.898 3.104 -19.862 1.00 80.12 171 THR A C 1
ATOM 1368 O O . THR A 1 171 ? -26.607 4.024 -20.284 1.00 80.12 171 THR A O 1
ATOM 1371 N N . PRO A 1 172 ? -25.152 2.335 -20.671 1.00 74.31 172 PRO A N 1
ATOM 1372 C CA . PRO A 1 172 ? -25.104 2.563 -22.106 1.00 74.31 172 PRO A CA 1
ATOM 1373 C C . PRO A 1 172 ? -26.399 2.057 -22.778 1.00 74.31 172 PRO A C 1
ATOM 1375 O O . PRO A 1 172 ? -27.183 1.337 -22.141 1.00 74.31 172 PRO A O 1
ATOM 1378 N N . PRO A 1 173 ? -26.664 2.464 -24.030 1.00 71.56 173 PRO A N 1
ATOM 1379 C CA . PRO A 1 173 ? -27.861 2.072 -24.755 1.00 71.56 173 PRO A CA 1
ATOM 1380 C C . PRO A 1 173 ? -27.799 0.607 -25.201 1.00 71.56 173 PRO A C 1
ATOM 1382 O O . PRO A 1 173 ? -27.196 0.267 -26.213 1.00 71.56 173 PRO A O 1
ATOM 1385 N N . SER A 1 174 ? -28.497 -0.269 -24.476 1.00 61.75 174 SER A N 1
ATOM 1386 C CA . SER A 1 174 ? -28.544 -1.698 -24.798 1.00 61.75 174 SER A CA 1
ATOM 1387 C C . SER A 1 174 ? -29.644 -2.034 -25.808 1.00 61.75 174 SER A C 1
ATOM 1389 O O . SER A 1 174 ? -30.826 -1.748 -25.586 1.00 61.75 174 SER A O 1
ATOM 1391 N N . SER A 1 175 ? -29.272 -2.735 -26.883 1.00 51.62 175 SER A N 1
ATOM 1392 C CA . SER A 1 175 ? -30.202 -3.249 -27.904 1.00 51.62 175 SER A CA 1
ATOM 1393 C C . SER A 1 175 ? -31.304 -4.167 -27.345 1.00 51.62 175 SER A C 1
ATOM 1395 O O . SER A 1 175 ? -32.373 -4.271 -27.944 1.00 51.62 175 SER A O 1
ATOM 1397 N N . GLU A 1 176 ? -31.097 -4.774 -26.171 1.00 48.41 176 GLU A N 1
ATOM 1398 C CA . GLU A 1 176 ? -32.069 -5.660 -25.517 1.00 48.41 176 GLU A CA 1
ATOM 1399 C C . GLU A 1 176 ? -33.152 -4.903 -24.716 1.00 48.41 176 GLU A C 1
ATOM 1401 O O . GLU A 1 176 ? -34.195 -5.483 -24.404 1.00 48.41 176 GLU A O 1
ATOM 1406 N N . TYR A 1 177 ? -32.955 -3.608 -24.410 1.00 51.47 177 TYR A N 1
ATOM 1407 C CA . TYR A 1 177 ? -33.779 -2.835 -23.455 1.00 51.47 177 TYR A CA 1
ATOM 1408 C C . TYR A 1 177 ? -34.370 -1.551 -24.023 1.00 51.47 177 TYR A C 1
ATOM 1410 O O . TYR A 1 177 ? -34.456 -0.529 -23.347 1.00 51.47 177 TYR A O 1
ATOM 1418 N N . GLY A 1 178 ? -34.796 -1.600 -25.284 1.00 51.97 178 GLY A N 1
ATOM 1419 C CA . GLY A 1 178 ? -35.356 -0.425 -25.952 1.00 51.97 178 GLY A CA 1
ATOM 1420 C C . GLY A 1 178 ? -34.310 0.662 -26.221 1.00 51.97 178 GLY A C 1
ATOM 1421 O O . GLY A 1 178 ? -34.690 1.812 -26.382 1.00 51.97 178 GLY A O 1
ATOM 1422 N N . GLY A 1 179 ? -33.017 0.290 -26.239 1.00 60.69 179 GLY A N 1
ATOM 1423 C CA . GLY A 1 179 ? -31.832 1.023 -26.720 1.00 60.69 179 GLY A CA 1
ATOM 1424 C C . GLY A 1 179 ? -31.559 2.421 -26.165 1.00 60.69 179 GLY A C 1
ATOM 1425 O O . GLY A 1 179 ? -30.821 3.170 -26.797 1.00 60.69 179 GLY A O 1
ATOM 1426 N N . GLY A 1 180 ? -32.108 2.782 -25.010 1.00 71.62 180 GLY A N 1
ATOM 1427 C CA . GLY A 1 180 ? -31.895 4.090 -24.388 1.00 71.62 180 GLY A CA 1
ATOM 1428 C C . GLY A 1 180 ? -30.796 4.130 -23.327 1.00 71.62 180 GLY A C 1
ATOM 1429 O O . GLY A 1 180 ? -30.449 3.116 -22.727 1.00 71.62 180 GLY A O 1
ATOM 1430 N N . VAL A 1 181 ? -30.276 5.327 -23.051 1.00 81.31 181 VAL A N 1
ATOM 1431 C CA . VAL A 1 181 ? -29.371 5.599 -21.921 1.00 81.31 181 VAL A CA 1
ATOM 1432 C C . VAL A 1 181 ? -30.176 5.734 -20.629 1.00 81.31 181 VAL A C 1
ATOM 1434 O O . VAL A 1 181 ? -31.177 6.446 -20.583 1.00 81.31 181 VAL A O 1
ATOM 1437 N N . GLY A 1 182 ? -29.720 5.107 -19.546 1.00 84.25 182 GLY A N 1
ATOM 1438 C CA . GLY A 1 182 ? -30.325 5.250 -18.218 1.00 84.25 182 GLY A CA 1
ATOM 1439 C C . GLY A 1 182 ? -29.465 6.108 -17.293 1.00 84.25 182 GLY A C 1
ATOM 1440 O O . GLY A 1 182 ? -28.256 5.890 -17.217 1.00 84.25 182 GLY A O 1
ATOM 1441 N N . LEU A 1 183 ? -30.077 7.048 -16.563 1.00 88.00 183 LEU A N 1
ATOM 1442 C CA . LEU A 1 183 ? -29.441 7.753 -15.446 1.00 88.00 183 LEU A CA 1
ATOM 1443 C C . LEU A 1 183 ? -30.009 7.238 -14.123 1.00 88.00 183 LEU A C 1
ATOM 1445 O O . LEU A 1 183 ? -31.212 7.311 -13.871 1.00 88.00 183 LEU A O 1
ATOM 1449 N N . TRP A 1 184 ? -29.118 6.775 -13.258 1.00 86.75 184 TRP A N 1
ATOM 1450 C CA . TRP A 1 184 ? -29.434 6.157 -11.979 1.00 86.75 184 TRP A CA 1
ATOM 1451 C C . TRP A 1 184 ? -28.792 6.938 -10.837 1.00 86.75 184 TRP A C 1
ATOM 1453 O O . TRP A 1 184 ? -27.729 7.530 -11.019 1.00 86.75 184 TRP A O 1
ATOM 1463 N N . VAL A 1 185 ? -29.394 6.898 -9.653 1.00 85.38 185 VAL A N 1
ATOM 1464 C CA . VAL A 1 185 ? -28.789 7.357 -8.394 1.00 85.38 185 VAL A CA 1
ATOM 1465 C C . VAL A 1 185 ? -28.502 6.156 -7.501 1.00 85.38 185 VAL A C 1
ATOM 1467 O O . VAL A 1 185 ? -29.311 5.235 -7.425 1.00 85.38 185 VAL A O 1
ATOM 1470 N N . ASP A 1 186 ? -27.353 6.146 -6.834 1.00 82.69 186 ASP A N 1
ATOM 1471 C CA . ASP A 1 186 ? -27.002 5.099 -5.875 1.00 82.69 186 ASP A CA 1
ATOM 1472 C C . ASP A 1 186 ? -27.389 5.519 -4.459 1.00 82.69 186 ASP A C 1
ATOM 1474 O O . ASP A 1 186 ? -26.744 6.368 -3.844 1.00 82.69 186 ASP A O 1
ATOM 1478 N N . TYR A 1 187 ? -28.450 4.903 -3.942 1.00 77.19 187 TYR A N 1
ATOM 1479 C CA . TYR A 1 187 ? -28.917 5.102 -2.571 1.00 77.19 187 TYR A CA 1
ATOM 1480 C C . TYR A 1 187 ? -28.038 4.390 -1.539 1.00 77.19 187 TYR A C 1
ATOM 1482 O O . TYR A 1 187 ? -28.150 4.665 -0.346 1.00 77.19 187 TYR A O 1
ATOM 1490 N N . GLY A 1 188 ? -27.180 3.467 -1.985 1.00 66.12 188 GLY A N 1
ATOM 1491 C CA . GLY A 1 188 ? -26.239 2.737 -1.146 1.00 66.12 188 GLY A CA 1
ATOM 1492 C C . GLY A 1 188 ? -24.827 3.322 -1.130 1.00 66.12 188 GLY A C 1
ATOM 1493 O O . GLY A 1 188 ? -23.960 2.757 -0.458 1.00 66.12 188 GLY A O 1
ATOM 1494 N N . TYR A 1 189 ? -24.573 4.418 -1.856 1.00 62.47 189 TYR A N 1
ATOM 1495 C CA . TYR A 1 189 ? -23.262 5.061 -1.877 1.00 62.47 189 TYR A CA 1
ATOM 1496 C C . TYR A 1 189 ? -22.926 5.648 -0.503 1.00 62.47 189 TYR A C 1
ATOM 1498 O O . TYR A 1 189 ? -23.680 6.438 0.062 1.00 62.47 189 TYR A O 1
ATOM 1506 N N . ARG A 1 190 ? -21.769 5.255 0.031 1.00 57.62 190 ARG A N 1
ATOM 1507 C CA . ARG A 1 190 ? -21.217 5.751 1.294 1.00 57.62 190 ARG A CA 1
ATOM 1508 C C . ARG A 1 190 ? -20.054 6.667 0.942 1.00 57.62 190 ARG A C 1
ATOM 1510 O O . ARG A 1 190 ? -19.249 6.290 0.088 1.00 57.62 190 ARG A O 1
ATOM 1517 N N . ASN A 1 191 ? -19.938 7.830 1.588 1.00 45.34 191 ASN A N 1
ATOM 1518 C CA . ASN A 1 191 ? -18.725 8.639 1.477 1.00 45.34 191 ASN A CA 1
ATOM 1519 C C . ASN A 1 191 ? -17.523 7.715 1.747 1.00 45.34 191 ASN A C 1
ATOM 1521 O O . ASN A 1 191 ? -17.439 7.105 2.805 1.00 45.34 191 ASN A O 1
ATOM 1525 N N . GLU A 1 192 ? -16.669 7.543 0.732 1.00 41.75 192 GLU A N 1
ATOM 1526 C CA . GLU A 1 192 ? -15.444 6.721 0.720 1.00 41.75 192 GLU A CA 1
ATOM 1527 C C . GLU A 1 192 ? -15.567 5.196 0.500 1.00 41.75 192 GLU A C 1
ATOM 1529 O O . GLU A 1 192 ? -14.600 4.610 0.004 1.00 41.75 192 GLU A O 1
ATOM 1534 N N . ALA A 1 193 ? -16.712 4.544 0.745 1.00 44.09 193 ALA A N 1
ATOM 1535 C CA . ALA A 1 193 ? -16.831 3.083 0.593 1.00 44.09 193 ALA A CA 1
ATOM 1536 C C . ALA A 1 193 ? -17.313 2.676 -0.814 1.00 44.09 193 ALA A C 1
ATOM 1538 O O . ALA A 1 193 ? -18.326 3.162 -1.320 1.00 44.09 193 ALA A O 1
ATOM 1539 N N . LYS A 1 194 ? -16.601 1.752 -1.473 1.00 44.91 194 LYS A N 1
ATOM 1540 C CA . LYS A 1 194 ? -16.912 1.348 -2.862 1.00 44.91 194 LYS A CA 1
ATOM 1541 C C . LYS A 1 194 ? -18.149 0.450 -3.009 1.00 44.91 194 LYS A C 1
ATOM 1543 O O . LYS A 1 194 ? -18.600 0.279 -4.141 1.00 44.91 194 LYS A O 1
ATOM 1548 N N . SER A 1 195 ? -18.670 -0.133 -1.925 1.00 55.94 195 SER A N 1
ATOM 1549 C CA . SER A 1 195 ? -19.836 -1.030 -1.935 1.00 55.94 195 SER A CA 1
ATOM 1550 C C . SER A 1 195 ? -20.510 -1.099 -0.555 1.00 55.94 195 SER A C 1
ATOM 1552 O O . SER A 1 195 ? -19.849 -0.971 0.471 1.00 55.94 195 SER A O 1
ATOM 1554 N N . LEU A 1 196 ? -21.810 -1.401 -0.491 1.00 56.84 196 LEU A N 1
ATOM 1555 C CA . LEU A 1 196 ? -22.525 -1.687 0.765 1.00 56.84 196 LEU A CA 1
ATOM 1556 C C . LEU A 1 196 ? -21.882 -2.825 1.576 1.00 56.84 196 LEU A C 1
ATOM 1558 O O . LEU A 1 196 ? -21.958 -2.835 2.807 1.00 56.84 196 LEU A O 1
ATOM 1562 N N . ASN A 1 197 ? -21.182 -3.726 0.884 1.00 52.19 197 ASN A N 1
ATOM 1563 C CA . ASN A 1 197 ? -20.471 -4.865 1.451 1.00 52.19 197 ASN A CA 1
ATOM 1564 C C . ASN A 1 197 ? -18.949 -4.689 1.520 1.00 52.19 197 ASN A C 1
ATOM 1566 O O . ASN A 1 197 ? -18.246 -5.641 1.872 1.00 52.19 197 ASN A O 1
ATOM 1570 N N . SER A 1 198 ? -18.414 -3.502 1.209 1.00 46.81 198 SER A N 1
ATOM 1571 C CA . SER A 1 198 ? -17.028 -3.207 1.558 1.00 46.81 198 SER A CA 1
ATOM 1572 C C . SER A 1 198 ? -16.978 -3.018 3.072 1.00 46.81 198 SER A C 1
ATOM 1574 O O . SER A 1 198 ? -17.388 -1.991 3.611 1.00 46.81 198 SER A O 1
ATOM 1576 N N . THR A 1 199 ? -16.488 -4.032 3.779 1.00 43.16 199 THR A N 1
ATOM 1577 C CA . THR A 1 199 ? -16.174 -4.023 5.217 1.00 43.16 199 THR A CA 1
ATOM 1578 C C . THR A 1 199 ? -15.025 -3.055 5.559 1.00 43.16 199 THR A C 1
ATOM 1580 O O . THR A 1 199 ? -14.219 -3.333 6.439 1.00 43.16 199 THR A O 1
ATOM 1583 N N . GLU A 1 200 ? -14.915 -1.929 4.851 1.00 36.56 200 GLU A N 1
ATOM 1584 C CA . GLU A 1 200 ? -13.887 -0.899 5.032 1.00 36.56 200 GLU A CA 1
ATOM 1585 C C . GLU A 1 200 ? -14.123 -0.086 6.319 1.00 36.56 200 GLU A C 1
ATOM 1587 O O . GLU A 1 200 ? -13.168 0.399 6.918 1.00 36.56 200 GLU A O 1
ATOM 1592 N N . ALA A 1 201 ? -15.362 -0.028 6.823 1.00 33.12 201 ALA A N 1
ATOM 1593 C CA . ALA A 1 201 ? -15.734 0.794 7.979 1.00 33.12 201 ALA A CA 1
ATOM 1594 C C . ALA A 1 201 ? -15.521 0.142 9.368 1.00 33.12 201 ALA A C 1
ATOM 1596 O O . ALA A 1 201 ? -15.861 0.732 10.386 1.00 33.12 201 ALA A O 1
ATOM 1597 N N . LEU A 1 202 ? -14.944 -1.066 9.452 1.00 32.97 202 LEU A N 1
ATOM 1598 C CA . LEU A 1 202 ? -14.694 -1.767 10.728 1.00 32.97 202 LEU A CA 1
ATOM 1599 C C . LEU A 1 202 ? -13.208 -1.924 11.073 1.00 32.97 202 LEU A C 1
ATOM 1601 O O . LEU A 1 202 ? -12.811 -2.933 11.640 1.00 32.97 202 LEU A O 1
ATOM 1605 N N . GLY A 1 203 ? -12.364 -0.938 10.757 1.00 25.30 203 GLY A N 1
ATOM 1606 C CA . GLY A 1 203 ? -10.938 -0.952 11.120 1.00 25.30 203 GLY A CA 1
ATOM 1607 C C . GLY A 1 203 ? -10.124 -2.117 10.520 1.00 25.30 203 GLY A C 1
ATOM 1608 O O . GLY A 1 203 ? -10.655 -3.084 9.988 1.00 25.30 203 GLY A O 1
ATOM 1609 N N . PRO A 1 204 ? -8.786 -2.023 10.568 1.00 28.67 204 PRO A N 1
ATOM 1610 C CA . PRO A 1 204 ? -8.011 -1.822 9.348 1.00 28.67 204 PRO A CA 1
ATOM 1611 C C . PRO A 1 204 ? -8.271 -2.928 8.306 1.00 28.67 204 PRO A C 1
ATOM 1613 O O . PRO A 1 204 ? -7.526 -3.903 8.207 1.00 28.67 204 PRO A O 1
ATOM 1616 N N . PHE A 1 205 ? -9.290 -2.745 7.478 1.00 34.53 205 PHE A N 1
ATOM 1617 C CA . PHE A 1 205 ? -9.345 -3.363 6.166 1.00 34.53 205 PHE A CA 1
ATOM 1618 C C . PHE A 1 205 ? -9.071 -2.256 5.154 1.00 34.53 205 PHE A C 1
ATOM 1620 O O . PHE A 1 205 ? -10.008 -1.723 4.568 1.00 34.53 205 PHE A O 1
ATOM 1627 N N . PRO A 1 206 ? -7.802 -1.877 4.909 1.00 29.95 206 PRO A N 1
ATOM 1628 C CA . PRO A 1 206 ? -7.495 -1.498 3.552 1.00 29.95 206 PRO A CA 1
ATOM 1629 C C . PRO A 1 206 ? -7.787 -2.755 2.727 1.00 29.95 206 PRO A C 1
ATOM 1631 O O . PRO A 1 206 ? -7.129 -3.783 2.908 1.00 29.95 206 PRO A O 1
ATOM 1634 N N . GLU A 1 207 ? -8.772 -2.707 1.827 1.00 32.84 207 GLU A N 1
ATOM 1635 C CA . GLU A 1 207 ? -8.591 -3.473 0.601 1.00 32.84 207 GLU A CA 1
ATOM 1636 C C . GLU A 1 207 ? -7.201 -3.078 0.109 1.00 32.84 207 GLU A C 1
ATOM 1638 O O . GLU A 1 207 ? -6.949 -1.912 -0.218 1.00 32.84 207 GLU A O 1
ATOM 1643 N N . ASP A 1 208 ? -6.258 -4.016 0.162 1.00 29.41 208 ASP A N 1
ATOM 1644 C CA . ASP A 1 208 ? -4.972 -3.805 -0.462 1.00 29.41 208 ASP A CA 1
ATOM 1645 C C . ASP A 1 208 ? -5.284 -3.617 -1.946 1.00 29.41 208 ASP A C 1
ATOM 1647 O O . ASP A 1 208 ? -5.552 -4.574 -2.677 1.00 29.41 208 ASP A O 1
ATOM 1651 N N . LYS A 1 209 ? -5.323 -2.350 -2.386 1.00 28.05 209 LYS A N 1
ATOM 1652 C CA . LYS A 1 209 ? -5.663 -1.924 -3.756 1.00 28.05 209 LYS A CA 1
ATOM 1653 C C . LYS A 1 209 ? -4.740 -2.564 -4.808 1.00 28.05 209 LYS A C 1
ATOM 1655 O O . LYS A 1 209 ? -4.919 -2.324 -5.996 1.00 28.05 209 LYS A O 1
ATOM 1660 N N . ARG A 1 210 ? -3.748 -3.346 -4.368 1.00 27.77 210 ARG A N 1
ATOM 1661 C CA . ARG A 1 210 ? -2.774 -4.111 -5.143 1.00 27.77 210 ARG A CA 1
ATOM 1662 C C . ARG A 1 210 ? -3.248 -5.519 -5.528 1.00 27.77 210 ARG A C 1
ATOM 1664 O O . ARG A 1 210 ? -2.615 -6.120 -6.387 1.00 27.77 210 ARG A O 1
ATOM 1671 N N . CYS A 1 211 ? -4.319 -6.064 -4.935 1.00 29.09 211 CYS A N 1
ATOM 1672 C CA . CYS A 1 211 ? -4.775 -7.438 -5.208 1.00 29.09 211 CYS A CA 1
ATOM 1673 C C . CYS A 1 211 ? -6.310 -7.606 -5.123 1.00 29.09 211 CYS A C 1
ATOM 1675 O O . CYS A 1 211 ? -6.812 -8.130 -4.122 1.00 29.09 211 CYS A O 1
ATOM 1677 N N . PRO A 1 212 ? -7.085 -7.244 -6.161 1.00 26.17 212 PRO A N 1
ATOM 1678 C CA . PRO A 1 212 ? -8.474 -7.689 -6.251 1.00 26.17 212 PRO A CA 1
ATOM 1679 C C . PRO A 1 212 ? -8.499 -9.229 -6.356 1.00 26.17 212 PRO A C 1
ATOM 1681 O O . PRO A 1 212 ? -8.011 -9.786 -7.331 1.00 26.17 212 PRO A O 1
ATOM 1684 N N . GLY A 1 213 ? -9.010 -9.929 -5.331 1.00 40.31 213 GLY A N 1
ATOM 1685 C CA . GLY A 1 213 ? -9.249 -11.387 -5.367 1.00 40.31 213 GLY A CA 1
ATOM 1686 C C . GLY A 1 213 ? -8.595 -12.256 -4.275 1.00 40.31 213 GLY A C 1
ATOM 1687 O O . GLY A 1 213 ? -8.942 -13.434 -4.169 1.00 40.31 213 GLY A O 1
ATOM 1688 N N . LYS A 1 214 ? -7.696 -11.724 -3.426 1.00 50.88 214 LYS A N 1
ATOM 1689 C CA . LYS A 1 214 ? -7.016 -12.548 -2.396 1.00 50.88 214 LYS A CA 1
ATOM 1690 C C . LYS A 1 214 ? -7.915 -12.946 -1.217 1.00 50.88 214 LYS A C 1
ATOM 1692 O O . LYS A 1 214 ? -7.829 -14.090 -0.780 1.00 50.88 214 LYS A O 1
ATOM 1697 N N . HIS A 1 215 ? -8.822 -12.080 -0.762 1.00 60.22 215 HIS A N 1
ATOM 1698 C CA . HIS A 1 215 ? -9.708 -12.360 0.377 1.00 60.22 215 HIS A CA 1
ATOM 1699 C C . HIS A 1 215 ? -11.156 -12.632 -0.037 1.00 60.22 215 HIS A C 1
ATOM 1701 O O . HIS A 1 215 ? -11.702 -11.938 -0.898 1.00 60.22 215 HIS A O 1
ATOM 1707 N N . LEU A 1 216 ? -11.786 -13.626 0.599 1.00 71.88 216 LEU A N 1
ATOM 1708 C CA . LEU A 1 216 ? -13.214 -13.897 0.442 1.00 71.88 216 LEU A CA 1
ATOM 1709 C C . LEU A 1 216 ? -14.031 -12.680 0.904 1.00 71.88 216 LEU A C 1
ATOM 1711 O O . LEU A 1 216 ? -13.894 -12.233 2.043 1.00 71.88 216 LEU A O 1
ATOM 1715 N N . ARG A 1 217 ? -14.891 -12.148 0.026 1.00 72.50 217 ARG A N 1
ATOM 1716 C CA . ARG A 1 217 ? -15.807 -11.046 0.364 1.00 72.50 217 ARG A CA 1
ATOM 1717 C C . ARG A 1 217 ? -16.892 -11.534 1.328 1.00 72.50 217 ARG A C 1
ATOM 1719 O O . ARG A 1 217 ? -17.423 -12.628 1.139 1.00 72.50 217 ARG A O 1
ATOM 1726 N N . GLY A 1 218 ? -17.282 -10.695 2.291 1.00 74.44 218 GLY A N 1
ATOM 1727 C CA . GLY A 1 218 ? -18.366 -11.005 3.237 1.00 74.44 218 GLY A CA 1
ATOM 1728 C C . GLY A 1 218 ? -19.687 -11.366 2.544 1.00 74.44 218 GLY A C 1
ATOM 1729 O O . GLY A 1 218 ? -20.349 -12.315 2.946 1.00 74.44 218 GLY A O 1
ATOM 1730 N N . SER A 1 219 ? -20.010 -10.708 1.427 1.00 74.38 219 SER A N 1
ATOM 1731 C CA . SER A 1 219 ? -21.207 -11.007 0.627 1.00 74.38 219 SER A CA 1
ATOM 1732 C C . SER A 1 219 ? -21.199 -12.392 -0.015 1.00 74.38 219 SER A C 1
ATOM 1734 O O . SER A 1 219 ? -22.224 -13.071 -0.051 1.00 74.38 219 SER A O 1
ATOM 1736 N N . VAL A 1 220 ? -20.030 -12.854 -0.467 1.00 77.94 220 VAL A N 1
ATOM 1737 C CA . VAL A 1 220 ? -19.857 -14.215 -0.991 1.00 77.94 220 VAL A CA 1
ATOM 1738 C C . VAL A 1 220 ? -19.943 -15.227 0.151 1.00 77.94 220 VAL A C 1
ATOM 1740 O O . VAL A 1 220 ? -20.612 -16.244 0.010 1.00 77.94 220 VAL A O 1
ATOM 1743 N N . ALA A 1 221 ? -19.331 -14.939 1.305 1.00 82.31 221 ALA A N 1
ATOM 1744 C CA . ALA A 1 221 ? -19.436 -15.784 2.495 1.00 82.31 221 ALA A CA 1
ATOM 1745 C C . ALA A 1 221 ? -20.894 -15.936 2.971 1.00 82.31 221 ALA A C 1
ATOM 1747 O O . ALA A 1 221 ? -21.342 -17.054 3.223 1.00 82.31 221 ALA A O 1
ATOM 1748 N N . ALA A 1 222 ? -21.657 -14.840 3.025 1.00 81.94 222 ALA A N 1
ATOM 1749 C CA . ALA A 1 222 ? -23.078 -14.847 3.364 1.00 81.94 222 ALA A CA 1
ATOM 1750 C C . ALA A 1 222 ? -23.904 -15.664 2.359 1.00 81.94 222 ALA A C 1
ATOM 1752 O O . ALA A 1 222 ? -24.728 -16.489 2.753 1.00 81.94 222 ALA A O 1
ATOM 1753 N N . ALA A 1 223 ? -23.648 -15.512 1.061 1.00 80.88 223 ALA A N 1
ATOM 1754 C CA . ALA A 1 223 ? -24.330 -16.308 0.050 1.00 80.88 223 ALA A CA 1
ATOM 1755 C C . ALA A 1 223 ? -23.987 -17.806 0.133 1.00 80.88 223 ALA A C 1
ATOM 1757 O O . ALA A 1 223 ? -24.877 -18.639 -0.023 1.00 80.88 223 ALA A O 1
ATOM 1758 N N . ILE A 1 224 ? -22.734 -18.165 0.440 1.00 83.81 224 ILE A N 1
ATOM 1759 C CA . ILE A 1 224 ? -22.331 -19.563 0.669 1.00 83.81 224 ILE A CA 1
ATOM 1760 C C . ILE A 1 224 ? -23.058 -20.135 1.887 1.00 83.81 224 ILE A C 1
ATOM 1762 O O . ILE A 1 224 ? -23.573 -21.246 1.814 1.00 83.81 224 ILE A O 1
ATOM 1766 N N . LEU A 1 225 ? -23.157 -19.383 2.986 1.00 85.62 225 LEU A N 1
ATOM 1767 C CA . LEU A 1 225 ? -23.919 -19.794 4.170 1.00 85.62 225 LEU A CA 1
ATOM 1768 C C . LEU A 1 225 ? -25.406 -20.009 3.845 1.00 85.62 225 LEU A C 1
ATOM 1770 O O . LEU A 1 225 ? -25.998 -20.991 4.300 1.00 85.62 225 LEU A O 1
ATOM 1774 N N . CYS A 1 226 ? -25.984 -19.135 3.015 1.00 81.19 226 CYS A N 1
ATOM 1775 C CA . CYS A 1 226 ? -27.350 -19.269 2.512 1.00 81.19 226 CYS A CA 1
ATOM 1776 C C . CYS A 1 226 ? -27.517 -20.548 1.673 1.00 81.19 226 CYS A C 1
ATOM 1778 O O . CYS A 1 226 ? -28.377 -21.378 1.971 1.00 81.19 226 CYS A O 1
ATOM 1780 N N . GLY A 1 227 ? -26.646 -20.760 0.681 1.00 77.81 227 GLY A N 1
ATOM 1781 C CA . GLY A 1 227 ? -26.662 -21.941 -0.187 1.00 77.81 227 GLY A CA 1
ATOM 1782 C C . GLY A 1 227 ? -26.413 -23.250 0.570 1.00 77.81 227 GLY A C 1
ATOM 1783 O O . GLY A 1 227 ? -27.065 -24.260 0.306 1.00 77.81 227 GLY A O 1
ATOM 1784 N N . ALA A 1 228 ? -25.544 -23.219 1.581 1.00 81.69 228 ALA A N 1
ATOM 1785 C CA . ALA A 1 228 ? -25.283 -24.338 2.480 1.00 81.69 228 ALA A CA 1
ATOM 1786 C C . ALA A 1 228 ? -26.430 -24.604 3.472 1.00 81.69 228 ALA A C 1
ATOM 1788 O O . ALA A 1 228 ? -26.411 -25.618 4.179 1.00 81.69 228 ALA A O 1
ATOM 1789 N N . ARG A 1 229 ? -27.441 -23.723 3.525 1.00 83.06 229 ARG A N 1
ATOM 1790 C CA . ARG A 1 229 ? -28.562 -23.764 4.474 1.00 83.06 229 ARG A CA 1
ATOM 1791 C C . ARG A 1 229 ? -28.063 -23.873 5.914 1.00 83.06 229 ARG A C 1
ATOM 1793 O O . ARG A 1 229 ? -28.443 -24.799 6.636 1.00 83.06 229 ARG A O 1
ATOM 1800 N N . TYR A 1 230 ? -27.150 -22.982 6.288 1.00 87.06 230 TYR A N 1
ATOM 1801 C CA . TYR A 1 230 ? -26.656 -22.879 7.657 1.00 87.06 230 TYR A CA 1
ATOM 1802 C C . TYR A 1 230 ? -27.783 -22.436 8.600 1.00 87.06 230 TYR A C 1
ATOM 1804 O O . TYR A 1 230 ? -28.471 -21.449 8.338 1.00 87.06 230 TYR A O 1
ATOM 1812 N N . VAL A 1 231 ? -27.965 -23.162 9.704 1.00 87.12 231 VAL A N 1
ATOM 1813 C CA . VAL A 1 231 ? -28.958 -22.853 10.739 1.00 87.12 231 VAL A CA 1
ATOM 1814 C C . VAL A 1 231 ? -28.244 -22.602 12.073 1.00 87.12 231 VAL A C 1
ATOM 1816 O O . VAL A 1 231 ? -27.750 -23.558 12.680 1.00 87.12 231 VAL A O 1
ATOM 1819 N N . PRO A 1 232 ? -28.215 -21.349 12.570 1.00 84.50 232 PRO A N 1
ATOM 1820 C CA . PRO A 1 232 ? -27.636 -21.020 13.872 1.00 84.50 232 PRO A CA 1
ATOM 1821 C C . PRO A 1 232 ? -28.157 -21.904 15.015 1.00 84.50 232 PRO A C 1
ATOM 1823 O O . PRO A 1 232 ? -29.343 -22.232 15.065 1.00 84.50 232 PRO A O 1
ATOM 1826 N N . GLY A 1 233 ? -27.277 -22.307 15.936 1.00 79.19 233 GLY A N 1
ATOM 1827 C CA . GLY A 1 233 ? -27.592 -23.170 17.086 1.00 79.19 233 GLY A CA 1
ATOM 1828 C C . GLY A 1 233 ? -27.766 -24.660 16.756 1.00 79.19 233 GLY A C 1
ATOM 1829 O O . GLY A 1 233 ? -27.344 -25.514 17.540 1.00 79.19 233 GLY A O 1
ATOM 1830 N N . ARG A 1 234 ? -28.331 -24.991 15.586 1.00 85.44 234 ARG A N 1
A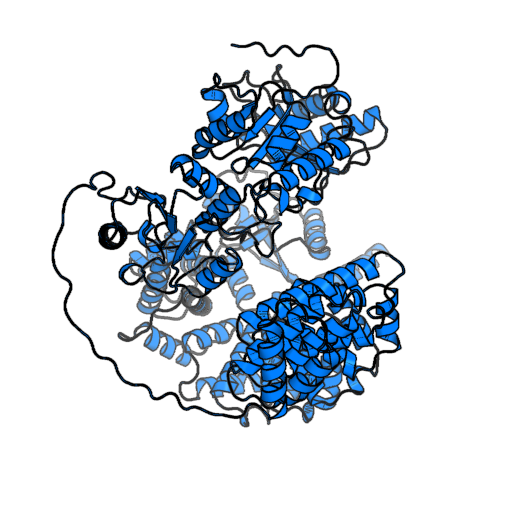TOM 1831 C CA . ARG A 1 234 ? -28.445 -26.375 15.095 1.00 85.44 234 ARG A CA 1
ATOM 1832 C C . ARG A 1 234 ? -27.133 -26.866 14.498 1.00 85.44 234 ARG A C 1
ATOM 1834 O O . ARG A 1 234 ? -26.720 -27.986 14.791 1.00 85.44 234 ARG A O 1
ATOM 1841 N N . ASP A 1 235 ? -26.530 -26.062 13.628 1.00 89.38 235 ASP A N 1
ATOM 1842 C CA . ASP A 1 235 ? -25.310 -26.443 12.934 1.00 89.38 235 ASP A CA 1
ATOM 1843 C C . ASP A 1 235 ? -24.062 -26.119 13.763 1.00 89.38 235 ASP A C 1
ATOM 1845 O O . ASP A 1 235 ? -23.921 -25.018 14.296 1.00 89.38 235 ASP A O 1
ATOM 1849 N N . VAL A 1 236 ? -23.140 -27.082 13.826 1.00 91.00 236 VAL A N 1
ATOM 1850 C CA . VAL A 1 236 ? -21.750 -26.866 14.236 1.00 91.00 236 VAL A CA 1
ATOM 1851 C C . VAL A 1 236 ? -20.951 -26.613 12.971 1.00 91.00 236 VAL A C 1
ATOM 1853 O O . VAL A 1 236 ? -20.703 -27.549 12.203 1.00 91.00 236 VAL A O 1
ATOM 1856 N N . LEU A 1 237 ? -20.598 -25.350 12.746 1.00 92.25 237 LEU A N 1
ATOM 1857 C CA . LEU A 1 237 ? -19.860 -24.920 11.568 1.00 92.25 237 LEU A CA 1
ATOM 1858 C C . LEU A 1 237 ? -18.358 -24.947 11.847 1.00 92.25 237 LEU A C 1
ATOM 1860 O O . LEU A 1 237 ? -17.881 -24.281 12.768 1.00 92.25 237 LEU A O 1
ATOM 1864 N N . VAL A 1 238 ? -17.612 -25.663 11.010 1.00 92.31 238 VAL A N 1
ATOM 1865 C CA . VAL A 1 238 ? -16.151 -25.719 11.087 1.00 92.31 238 VAL A CA 1
ATOM 1866 C C . VAL A 1 238 ? -15.518 -25.259 9.777 1.00 92.31 238 VAL A C 1
ATOM 1868 O O . VAL A 1 238 ? -15.866 -25.757 8.708 1.00 92.31 238 VAL A O 1
ATOM 1871 N N . ASP A 1 239 ? -14.562 -24.338 9.878 1.00 92.06 239 ASP A N 1
ATOM 1872 C CA . ASP A 1 239 ? -13.659 -23.960 8.788 1.00 92.06 239 ASP A CA 1
ATOM 1873 C C . ASP A 1 239 ? -12.222 -24.392 9.140 1.00 92.06 239 ASP A C 1
ATOM 1875 O O . ASP A 1 239 ? -11.513 -23.673 9.856 1.00 92.06 239 ASP A O 1
ATOM 1879 N N . PRO A 1 240 ? -11.780 -25.582 8.696 1.00 88.94 240 PRO A N 1
ATOM 1880 C CA . PRO A 1 240 ? -10.462 -26.109 9.036 1.00 88.94 240 PRO A CA 1
ATOM 1881 C C . PRO A 1 240 ? -9.295 -25.377 8.344 1.00 88.94 240 PRO A C 1
ATOM 1883 O O . PRO A 1 240 ? -8.146 -25.636 8.693 1.00 88.94 240 PRO A O 1
ATOM 1886 N N . TYR A 1 241 ? -9.571 -24.463 7.404 1.00 85.94 241 TYR A N 1
ATOM 1887 C CA . TYR A 1 241 ? -8.576 -23.627 6.721 1.00 85.94 241 TYR A CA 1
ATOM 1888 C C . TYR A 1 241 ? -9.025 -22.161 6.678 1.00 85.94 241 TYR A C 1
ATOM 1890 O O . TYR A 1 241 ? -9.260 -21.578 5.619 1.00 85.94 241 TYR A O 1
ATOM 1898 N N . CYS A 1 242 ? -9.109 -21.518 7.845 1.00 82.69 242 CYS A N 1
ATOM 1899 C CA . CYS A 1 242 ? -9.658 -20.165 7.969 1.00 82.69 242 CYS A CA 1
ATOM 1900 C C . CYS A 1 242 ? -8.659 -19.035 7.605 1.00 82.69 242 CYS A C 1
ATOM 1902 O O . CYS A 1 242 ? -8.616 -17.986 8.261 1.00 82.69 242 CYS A O 1
ATOM 1904 N N . GLU A 1 243 ? -7.845 -19.233 6.561 1.00 75.50 243 GLU A N 1
ATOM 1905 C CA . GLU A 1 243 ? -6.730 -18.357 6.152 1.00 75.50 243 GLU A CA 1
ATOM 1906 C C . GLU A 1 243 ? -7.177 -16.958 5.687 1.00 75.50 243 GLU A C 1
ATOM 1908 O O . GLU A 1 243 ? -6.406 -16.007 5.741 1.00 75.50 243 GLU A O 1
ATOM 1913 N N . ASP A 1 244 ? -8.454 -16.768 5.344 1.00 69.56 244 ASP A N 1
ATOM 1914 C CA . ASP A 1 244 ? -9.028 -15.460 4.987 1.00 69.56 244 ASP A CA 1
ATOM 1915 C C . ASP A 1 244 ? -9.315 -14.547 6.198 1.00 69.56 244 ASP A C 1
ATOM 1917 O O . ASP A 1 244 ? -10.119 -13.618 6.130 1.00 69.56 244 ASP A O 1
ATOM 1921 N N . GLY A 1 245 ? -8.674 -14.795 7.343 1.00 72.00 245 GLY A N 1
ATOM 1922 C CA . GLY A 1 245 ? -8.978 -14.098 8.594 1.00 72.00 245 GLY A CA 1
ATOM 1923 C C . GLY A 1 245 ? -10.350 -14.474 9.165 1.00 72.00 245 GLY A C 1
ATOM 1924 O O . GLY A 1 245 ? -10.946 -13.676 9.891 1.00 72.00 245 GLY A O 1
ATOM 1925 N N . GLY A 1 246 ? -10.840 -15.676 8.837 1.00 82.44 246 GLY A N 1
ATOM 1926 C CA . GLY A 1 246 ? -12.068 -16.255 9.383 1.00 82.44 246 GLY A CA 1
ATOM 1927 C C . GLY A 1 246 ? -13.385 -15.716 8.816 1.00 82.44 246 GLY A C 1
ATOM 1928 O O . GLY A 1 246 ? -14.404 -15.869 9.483 1.00 82.44 246 GLY A O 1
ATOM 1929 N N . THR A 1 247 ? -13.409 -15.100 7.627 1.00 83.75 247 THR A N 1
ATOM 1930 C CA . THR A 1 247 ? -14.607 -14.427 7.074 1.00 83.75 247 THR A CA 1
ATOM 1931 C C . THR A 1 247 ? -15.882 -15.284 7.088 1.00 83.75 247 THR A C 1
ATOM 1933 O O . THR A 1 247 ? -16.931 -14.780 7.481 1.00 83.75 247 THR A O 1
ATOM 1936 N N . LEU A 1 248 ? -15.812 -16.574 6.722 1.00 85.69 248 LEU A N 1
ATOM 1937 C CA . LEU A 1 248 ? -16.969 -17.489 6.766 1.00 85.69 248 LEU A CA 1
ATOM 1938 C C . LEU A 1 248 ? -17.543 -17.622 8.182 1.00 85.69 248 LEU A C 1
ATOM 1940 O O . LEU A 1 248 ? -18.752 -17.523 8.383 1.00 85.69 248 LEU A O 1
ATOM 1944 N N . LEU A 1 249 ? -16.666 -17.808 9.168 1.00 87.69 249 LEU A N 1
ATOM 1945 C CA . LEU A 1 249 ? -17.047 -17.956 10.571 1.00 87.69 249 LEU A CA 1
ATOM 1946 C C . LEU A 1 249 ? -17.587 -16.640 11.146 1.00 87.69 249 LEU A C 1
ATOM 1948 O O . LEU A 1 249 ? -18.525 -16.652 11.943 1.00 87.69 249 LEU A O 1
ATOM 1952 N N . VAL A 1 250 ? -17.012 -15.503 10.739 1.00 84.31 250 VAL A N 1
ATOM 1953 C CA . VAL A 1 250 ? -17.444 -14.168 11.177 1.00 84.31 250 VAL A CA 1
ATOM 1954 C C . VAL A 1 250 ? -18.859 -13.892 10.685 1.00 84.31 250 VAL A C 1
ATOM 1956 O O . VAL A 1 250 ? -19.715 -13.508 11.480 1.00 84.31 250 VAL A O 1
ATOM 1959 N N . GLU A 1 251 ? -19.139 -14.145 9.406 1.00 84.00 251 GLU A N 1
ATOM 1960 C CA . GLU A 1 251 ? -20.486 -13.960 8.863 1.00 84.00 251 GLU A CA 1
ATOM 1961 C C . GLU A 1 251 ? -21.496 -14.948 9.450 1.00 84.00 251 GLU A C 1
ATOM 1963 O O . GLU A 1 251 ? -22.609 -14.551 9.794 1.00 84.00 251 GLU A O 1
ATOM 1968 N N . ALA A 1 252 ? -21.109 -16.206 9.677 1.00 87.38 252 ALA A N 1
ATOM 1969 C CA . ALA A 1 252 ? -21.971 -17.185 10.339 1.00 87.38 252 ALA A CA 1
ATOM 1970 C C . ALA A 1 252 ? -22.353 -16.757 11.763 1.00 87.38 252 ALA A C 1
ATOM 1972 O O . ALA A 1 252 ? -23.492 -16.947 12.200 1.00 87.38 252 ALA A O 1
ATOM 1973 N N . ARG A 1 253 ? -21.415 -16.141 12.487 1.00 84.44 253 ARG A N 1
ATOM 1974 C CA . ARG A 1 253 ? -21.664 -15.600 13.822 1.00 84.44 253 ARG A CA 1
ATOM 1975 C C . ARG A 1 253 ? -22.568 -14.373 13.794 1.00 84.44 253 ARG A C 1
ATOM 1977 O O . ARG A 1 253 ? -23.513 -14.312 14.576 1.00 84.44 253 ARG A O 1
ATOM 1984 N N . ARG A 1 254 ? -22.337 -13.434 12.873 1.00 81.44 254 ARG A N 1
ATOM 1985 C CA . ARG A 1 254 ? -23.218 -12.269 12.678 1.00 81.44 254 ARG A CA 1
ATOM 1986 C C . ARG A 1 254 ? -24.642 -12.698 12.346 1.00 81.44 254 ARG A C 1
ATOM 1988 O O . ARG A 1 254 ? -25.596 -12.136 12.876 1.00 81.44 254 ARG A O 1
ATOM 1995 N N . TRP A 1 255 ? -24.784 -13.729 11.518 1.00 83.56 255 TRP A N 1
ATOM 1996 C CA . TRP A 1 255 ? -26.077 -14.331 11.217 1.00 83.56 255 TRP A CA 1
ATOM 1997 C C . TRP A 1 255 ? -26.732 -14.902 12.481 1.00 83.56 255 TRP A C 1
ATOM 1999 O O . TRP A 1 255 ? -27.893 -14.606 12.757 1.00 83.56 255 TRP A O 1
ATOM 2009 N N . ALA A 1 256 ? -25.987 -15.661 13.292 1.00 83.31 256 ALA A N 1
ATOM 2010 C CA . ALA A 1 256 ? -26.489 -16.227 14.546 1.00 83.31 256 ALA A CA 1
ATOM 2011 C C . ALA A 1 256 ? -26.951 -15.160 15.554 1.00 83.31 256 ALA A C 1
ATOM 2013 O O . ALA A 1 256 ? -27.962 -15.349 16.226 1.00 83.31 256 ALA A O 1
ATOM 2014 N N . GLN A 1 257 ? -26.254 -14.025 15.608 1.00 80.69 257 GLN A N 1
ATOM 2015 C CA . GLN A 1 257 ? -26.586 -12.883 16.466 1.00 80.69 257 GLN A CA 1
ATOM 2016 C C . GLN A 1 257 ? -27.720 -12.005 15.906 1.00 80.69 257 GLN A C 1
ATOM 2018 O O . GLN A 1 257 ? -28.147 -11.067 16.577 1.00 80.69 257 GLN A O 1
ATOM 2023 N N . ARG A 1 258 ? -28.215 -12.299 14.690 1.00 80.12 258 ARG A N 1
ATOM 2024 C CA . ARG A 1 258 ? -29.153 -11.447 13.930 1.00 80.12 258 ARG A CA 1
ATOM 2025 C C . ARG A 1 258 ? -28.644 -10.013 13.778 1.00 80.12 258 ARG A C 1
ATOM 2027 O O . ARG A 1 258 ? -29.402 -9.052 13.823 1.00 80.12 258 ARG A O 1
ATOM 2034 N N . LEU A 1 259 ? -27.335 -9.890 13.616 1.00 79.12 259 LEU A N 1
ATOM 2035 C CA . LEU A 1 259 ? -26.648 -8.617 13.534 1.00 79.12 259 LEU A CA 1
ATOM 2036 C C . LEU A 1 259 ? -26.685 -8.112 12.094 1.00 79.12 259 LEU A C 1
ATOM 2038 O O . LEU A 1 259 ? -25.995 -8.673 11.236 1.00 79.12 259 LEU A O 1
ATOM 2042 N N . ASP A 1 260 ? -27.501 -7.095 11.823 1.00 79.38 260 ASP A N 1
ATOM 2043 C CA . ASP A 1 260 ? -27.612 -6.506 10.487 1.00 79.38 260 ASP A CA 1
ATOM 2044 C C . ASP A 1 260 ? -26.269 -5.872 10.051 1.00 79.38 260 ASP A C 1
ATOM 2046 O O . ASP A 1 260 ? -25.580 -5.256 10.873 1.00 79.38 260 ASP A O 1
ATOM 2050 N N . PRO A 1 261 ? -25.861 -5.986 8.771 1.00 72.38 261 PRO A N 1
ATOM 2051 C CA . PRO A 1 261 ? -24.590 -5.434 8.282 1.00 72.38 261 PRO A CA 1
ATOM 2052 C C . PRO A 1 261 ? -24.417 -3.930 8.529 1.00 72.38 261 PRO A C 1
ATOM 2054 O O . PRO A 1 261 ? -23.297 -3.465 8.751 1.00 72.38 261 PRO A O 1
ATOM 2057 N N . GLY A 1 262 ? -25.516 -3.171 8.527 1.00 67.25 262 GLY A N 1
ATOM 2058 C CA . GLY A 1 262 ? -25.532 -1.730 8.770 1.00 67.25 262 GLY A CA 1
ATOM 2059 C C . GLY A 1 262 ? -25.234 -1.297 10.212 1.00 67.25 262 GLY A C 1
ATOM 2060 O O . GLY A 1 262 ? -25.024 -0.110 10.439 1.00 67.25 262 GLY A O 1
ATOM 2061 N N . VAL A 1 263 ? -25.174 -2.217 11.184 1.00 64.00 263 VAL A N 1
ATOM 2062 C CA . VAL A 1 263 ? -24.999 -1.899 12.621 1.00 64.00 263 VAL A CA 1
ATOM 2063 C C . VAL A 1 263 ? -23.574 -1.460 12.962 1.00 64.00 263 VAL A C 1
ATOM 2065 O O . VAL A 1 263 ? -23.362 -0.646 13.856 1.00 64.00 263 VAL A O 1
ATOM 2068 N N . HIS A 1 264 ? -22.584 -2.009 12.261 1.00 54.22 264 HIS A N 1
ATOM 2069 C CA . HIS A 1 264 ? -21.168 -1.835 12.587 1.00 54.22 264 HIS A CA 1
ATOM 2070 C C . HIS A 1 264 ? -20.380 -1.042 11.547 1.00 54.22 264 HIS A C 1
ATOM 2072 O O . HIS A 1 264 ? -19.226 -0.704 11.780 1.00 54.22 264 HIS A O 1
ATOM 2078 N N . ALA A 1 265 ? -20.977 -0.751 10.397 1.00 47.19 265 ALA A N 1
ATOM 2079 C CA . ALA A 1 265 ? -20.389 0.188 9.464 1.00 47.19 265 ALA A CA 1
ATOM 2080 C C . ALA A 1 265 ? -20.630 1.623 9.959 1.00 47.19 265 ALA A C 1
ATOM 2082 O O . ALA A 1 265 ? -21.628 1.895 10.629 1.00 47.19 265 ALA A O 1
ATOM 2083 N N . ASP A 1 266 ? -19.835 2.573 9.470 1.00 40.44 266 ASP A N 1
ATOM 2084 C CA . ASP A 1 266 ? -20.161 4.008 9.449 1.00 40.44 266 ASP A CA 1
ATOM 2085 C C . ASP A 1 266 ? -21.546 4.297 8.813 1.00 40.44 266 ASP A C 1
ATOM 2087 O O . ASP A 1 266 ? -21.987 5.439 8.760 1.00 40.44 266 ASP A O 1
ATOM 2091 N N . ALA A 1 267 ? -22.285 3.273 8.369 1.00 39.94 267 ALA A N 1
ATOM 2092 C CA . ALA A 1 267 ? -23.701 3.289 8.032 1.00 39.94 267 ALA A CA 1
ATOM 2093 C C . ALA A 1 267 ? -24.592 3.929 9.111 1.00 39.94 267 ALA A C 1
ATOM 2095 O O . ALA A 1 267 ? -25.516 4.640 8.741 1.00 39.94 267 ALA A O 1
ATOM 2096 N N . ALA A 1 268 ? -24.305 3.818 10.415 1.00 36.56 268 ALA A N 1
ATOM 2097 C CA . ALA A 1 268 ? -25.060 4.600 11.410 1.00 36.56 268 ALA A CA 1
ATOM 2098 C C . ALA A 1 268 ? -24.969 6.129 11.163 1.00 36.56 268 ALA A C 1
ATOM 2100 O O . ALA A 1 268 ? -25.881 6.868 11.532 1.00 36.56 268 ALA A O 1
ATOM 2101 N N . SER A 1 269 ? -23.904 6.589 10.489 1.00 37.56 269 SER A N 1
ATOM 2102 C CA . SER A 1 269 ? -23.668 7.988 10.105 1.00 37.56 269 SER A CA 1
ATOM 2103 C C . SER A 1 269 ? -23.990 8.318 8.636 1.00 37.56 269 SER A C 1
ATOM 2105 O O . SER A 1 269 ? -24.332 9.461 8.334 1.00 37.56 269 SER A O 1
ATOM 2107 N N . CYS A 1 270 ? -23.939 7.341 7.723 1.00 47.03 270 CYS A N 1
ATOM 2108 C CA . CYS A 1 270 ? -24.185 7.532 6.289 1.00 47.03 270 CYS A CA 1
ATOM 2109 C C . CYS A 1 270 ? -25.659 7.302 5.943 1.00 47.03 270 CYS A C 1
ATOM 2111 O O . CYS A 1 270 ? -26.069 6.221 5.520 1.00 47.03 270 CYS A O 1
ATOM 2113 N N . LYS A 1 271 ? -26.449 8.355 6.139 1.00 57.66 271 LYS A N 1
ATOM 2114 C CA . LYS A 1 271 ? -27.875 8.413 5.818 1.00 57.66 271 LYS A CA 1
ATOM 2115 C C . LYS A 1 271 ? -28.060 8.579 4.304 1.00 57.66 271 LYS A C 1
ATOM 2117 O O . LYS A 1 271 ? -27.431 9.466 3.727 1.00 57.66 271 LYS A O 1
ATOM 2122 N N . PRO A 1 272 ? -28.967 7.832 3.658 1.00 56.19 272 PRO A N 1
ATOM 2123 C CA . PRO A 1 272 ? -29.476 8.220 2.348 1.00 56.19 272 PRO A CA 1
ATOM 2124 C C . PRO A 1 272 ? -30.142 9.604 2.430 1.00 56.19 272 PRO A C 1
ATOM 2126 O O . PRO A 1 272 ? -31.291 9.742 2.848 1.00 56.19 272 PRO A O 1
ATOM 2129 N N . LEU A 1 273 ? -29.418 10.652 2.024 1.00 58.53 273 LEU A N 1
ATOM 2130 C CA . LEU A 1 273 ? -29.900 12.042 2.006 1.00 58.53 273 LEU A CA 1
ATOM 2131 C C . LEU A 1 273 ? -31.015 12.268 0.972 1.00 58.53 273 LEU A C 1
ATOM 2133 O O . LEU A 1 273 ? -31.547 13.366 0.875 1.00 58.53 273 LEU A O 1
ATOM 2137 N N . ALA A 1 274 ? -31.377 11.250 0.188 1.00 57.97 274 ALA A N 1
ATOM 2138 C CA . ALA A 1 274 ? -32.258 11.334 -0.973 1.00 57.97 274 ALA A CA 1
ATOM 2139 C C . ALA A 1 274 ? -33.731 11.687 -0.676 1.00 57.97 274 ALA A C 1
ATOM 2141 O O . ALA A 1 274 ? -34.428 12.147 -1.581 1.00 57.97 274 ALA A O 1
ATOM 2142 N N . PHE A 1 275 ? -34.212 11.490 0.559 1.00 61.56 275 PHE A N 1
ATOM 2143 C CA . PHE A 1 275 ? -35.642 11.589 0.880 1.00 61.56 275 PHE A CA 1
ATOM 2144 C C . PHE A 1 275 ? -35.933 12.532 2.063 1.00 61.56 275 PHE A C 1
ATOM 2146 O O . PHE A 1 275 ? -35.216 12.485 3.067 1.00 61.56 275 PHE A O 1
ATOM 2153 N N . PRO A 1 276 ? -36.997 13.357 1.993 1.00 55.59 276 PRO A N 1
ATOM 2154 C CA . PRO A 1 276 ? -37.526 14.075 3.155 1.00 55.59 276 PRO A CA 1
ATOM 2155 C C . PRO A 1 276 ? -37.944 13.093 4.264 1.00 55.59 276 PRO A C 1
ATOM 2157 O O . PRO A 1 276 ? -38.535 12.059 3.967 1.00 55.59 276 PRO A O 1
ATOM 2160 N N . GLY A 1 277 ? -37.639 13.392 5.532 1.00 61.88 277 GLY A N 1
ATOM 2161 C CA . GLY A 1 277 ? -37.977 12.510 6.667 1.00 61.88 277 GLY A CA 1
ATOM 2162 C C . GLY A 1 277 ? -37.094 11.258 6.810 1.00 61.88 277 GLY A C 1
ATOM 2163 O O . GLY A 1 277 ? -37.359 10.405 7.656 1.00 61.88 277 GLY A O 1
ATOM 2164 N N . SER A 1 278 ? -36.014 11.152 6.026 1.00 69.00 278 SER A N 1
ATOM 2165 C CA . SER A 1 278 ? -35.054 10.038 6.072 1.00 69.00 278 SER A CA 1
ATOM 2166 C C . SER A 1 278 ? -34.445 9.801 7.455 1.00 69.00 278 SER A C 1
ATOM 2168 O O . SER A 1 278 ? -34.133 8.663 7.789 1.00 69.00 278 SER A O 1
ATOM 2170 N N . GLU A 1 279 ? -34.303 10.840 8.282 1.00 69.69 279 GLU A N 1
ATOM 2171 C CA . GLU A 1 279 ? -33.747 10.702 9.632 1.00 69.69 279 GLU A CA 1
ATOM 2172 C C . GLU A 1 279 ? -34.634 9.890 10.574 1.00 69.69 279 GLU A C 1
ATOM 2174 O O . GLU A 1 279 ? -34.126 9.085 11.352 1.00 69.69 279 GLU A O 1
ATOM 2179 N N . GLU A 1 280 ? -35.947 10.102 10.517 1.00 73.62 280 GLU A N 1
ATOM 2180 C CA . GLU A 1 280 ? -36.905 9.417 11.384 1.00 73.62 280 GLU A CA 1
ATOM 2181 C C . GLU A 1 280 ? -37.041 7.953 10.972 1.00 73.62 280 GLU A C 1
ATOM 2183 O O . GLU A 1 280 ? -36.958 7.067 11.821 1.00 73.62 280 GLU A O 1
ATOM 2188 N N . LEU A 1 281 ? -37.132 7.697 9.662 1.00 73.88 281 LEU A N 1
ATOM 2189 C CA . LEU A 1 281 ? -37.158 6.345 9.102 1.00 73.88 281 LEU A CA 1
ATOM 2190 C C . LEU A 1 281 ? -35.864 5.576 9.393 1.00 73.88 281 LEU A C 1
ATOM 2192 O O . LEU A 1 281 ? -35.911 4.408 9.776 1.00 73.88 281 LEU A O 1
ATOM 2196 N N . TRP A 1 282 ? -34.704 6.228 9.259 1.00 75.25 282 TRP A N 1
ATOM 2197 C CA . TRP A 1 282 ? -33.416 5.610 9.576 1.00 75.25 282 TRP A CA 1
ATOM 2198 C C . TRP A 1 282 ? -33.304 5.276 11.062 1.00 75.25 282 TRP A C 1
ATOM 2200 O O . TRP A 1 282 ? -32.901 4.169 11.413 1.00 75.25 282 TRP A O 1
ATOM 2210 N N . ARG A 1 283 ? -33.701 6.205 11.941 1.00 77.25 283 ARG A N 1
ATOM 2211 C CA . ARG A 1 283 ? -33.694 5.990 13.392 1.00 77.25 283 ARG A CA 1
ATOM 2212 C C . ARG A 1 283 ? -34.601 4.824 13.782 1.00 77.25 283 ARG A C 1
ATOM 2214 O O . ARG A 1 283 ? -34.139 3.929 14.482 1.00 77.25 283 ARG A O 1
ATOM 2221 N N . ALA A 1 284 ? -35.827 4.788 13.259 1.00 80.88 284 ALA A N 1
ATOM 2222 C CA . ALA A 1 284 ? -36.767 3.698 13.504 1.00 80.88 284 ALA A CA 1
ATOM 2223 C C . ALA A 1 284 ? -36.211 2.340 13.042 1.00 80.88 284 ALA A C 1
ATOM 2225 O O . ALA A 1 284 ? -36.328 1.347 13.757 1.00 80.88 284 ALA A O 1
ATOM 2226 N N . LEU A 1 285 ? -35.542 2.288 11.884 1.00 79.19 285 LEU A N 1
ATOM 2227 C CA . LEU A 1 285 ? -34.930 1.060 11.369 1.00 79.19 285 LEU A CA 1
ATOM 2228 C C . LEU A 1 285 ? -33.747 0.578 12.226 1.00 79.19 285 LEU A C 1
ATOM 2230 O O . LEU A 1 285 ? -33.593 -0.627 12.445 1.00 79.19 285 LEU A O 1
ATOM 2234 N N . VAL A 1 286 ? -32.918 1.509 12.709 1.00 77.00 286 VAL A N 1
ATOM 2235 C CA . VAL A 1 286 ? -31.794 1.219 13.613 1.00 77.00 286 VAL A CA 1
ATOM 2236 C C . VAL A 1 286 ? -32.308 0.713 14.962 1.00 77.00 286 VAL A C 1
ATOM 2238 O O . VAL A 1 286 ? -31.811 -0.298 15.454 1.00 77.00 286 VAL A O 1
ATOM 2241 N N . GLU A 1 287 ? -33.327 1.359 15.533 1.00 80.75 287 GLU A N 1
ATOM 2242 C CA . GLU A 1 287 ? -33.984 0.926 16.775 1.00 80.75 287 GLU A CA 1
ATOM 2243 C C . GLU A 1 287 ? -34.628 -0.458 16.618 1.00 80.75 287 GLU A C 1
ATOM 2245 O O . GLU A 1 287 ? -34.423 -1.345 17.451 1.00 80.75 287 GLU A O 1
ATOM 2250 N N . GLU A 1 288 ? -35.332 -0.689 15.507 1.00 82.62 288 GLU A N 1
ATOM 2251 C CA . GLU A 1 288 ? -35.912 -1.990 15.182 1.00 82.62 288 GLU A CA 1
ATOM 2252 C C . GLU A 1 288 ? -34.820 -3.066 15.069 1.00 82.62 288 GLU A C 1
ATOM 2254 O O . GLU A 1 288 ? -34.970 -4.159 15.616 1.00 82.62 288 GLU A O 1
ATOM 2259 N N . SER A 1 289 ? -33.699 -2.775 14.404 1.00 79.00 289 SER A N 1
ATOM 2260 C CA . SER A 1 289 ? -32.573 -3.711 14.301 1.00 79.00 289 SER A CA 1
ATOM 2261 C C . SER A 1 289 ? -31.951 -4.013 15.664 1.00 79.00 289 SER A C 1
ATOM 2263 O O . SER A 1 289 ? -31.777 -5.182 16.007 1.00 79.00 289 SER A O 1
ATOM 2265 N N . ALA A 1 290 ? -31.683 -2.985 16.473 1.00 77.12 290 ALA A N 1
ATOM 2266 C CA . ALA A 1 290 ? -31.138 -3.141 17.819 1.00 77.12 290 ALA A CA 1
ATOM 2267 C C . ALA A 1 290 ? -32.044 -4.018 18.697 1.00 77.12 290 ALA A C 1
ATOM 2269 O O . ALA A 1 290 ? -31.549 -4.885 19.412 1.00 77.12 290 ALA A O 1
ATOM 2270 N N . SER A 1 291 ? -33.369 -3.875 18.577 1.00 79.56 291 SER A N 1
ATOM 2271 C CA . SER A 1 291 ? -34.338 -4.699 19.314 1.00 79.56 291 SER A CA 1
ATOM 2272 C C . SER A 1 291 ? -34.351 -6.181 18.904 1.00 79.56 291 SER A C 1
ATOM 2274 O O . SER A 1 291 ? -34.723 -7.043 19.699 1.00 79.56 291 SER A O 1
ATOM 2276 N N . ARG A 1 292 ? -33.935 -6.501 17.668 1.00 74.81 292 ARG A N 1
ATOM 2277 C CA . ARG A 1 292 ? -33.880 -7.872 17.124 1.00 74.81 292 ARG A CA 1
ATOM 2278 C C . ARG A 1 292 ? -32.563 -8.591 17.428 1.00 74.81 292 ARG A C 1
ATOM 2280 O O . ARG A 1 292 ? -32.500 -9.815 17.258 1.00 74.81 292 ARG A O 1
ATOM 2287 N N . GLN A 1 293 ? -31.525 -7.853 17.821 1.00 75.88 293 GLN A N 1
ATOM 2288 C CA . GLN A 1 293 ? -30.196 -8.396 18.086 1.00 75.88 293 GLN A CA 1
ATOM 2289 C C . GLN A 1 293 ? -30.200 -9.275 19.334 1.00 75.88 293 GLN A C 1
ATOM 2291 O O . GLN A 1 293 ? -30.720 -8.918 20.390 1.00 75.88 293 GLN A O 1
ATOM 2296 N N . LEU A 1 294 ? -29.577 -10.445 19.221 1.00 71.94 294 LEU A N 1
ATOM 2297 C CA . LEU A 1 294 ? -29.431 -11.365 20.342 1.00 71.94 294 LEU A CA 1
ATOM 2298 C C . LEU A 1 294 ? -28.140 -11.026 21.096 1.00 71.94 294 LEU A C 1
ATOM 2300 O O . LEU A 1 294 ? -27.041 -11.257 20.599 1.00 71.94 294 LEU A O 1
ATOM 2304 N N . GLY A 1 295 ? -28.276 -10.485 22.309 1.00 56.28 295 GLY A N 1
ATOM 2305 C CA . GLY A 1 295 ? -27.166 -9.948 23.108 1.00 56.28 295 GLY A CA 1
ATOM 2306 C C . GLY A 1 295 ? -26.209 -10.967 23.749 1.00 56.28 295 GLY A C 1
ATOM 2307 O O . GLY A 1 295 ? -25.309 -10.551 24.472 1.00 56.28 295 GLY A O 1
ATOM 2308 N N . SER A 1 296 ? -26.364 -12.281 23.528 1.00 55.75 296 SER A N 1
ATOM 2309 C CA . SER A 1 296 ? -25.465 -13.293 24.113 1.00 55.75 296 SER A CA 1
ATOM 2310 C C . SER A 1 296 ? -24.896 -14.267 23.079 1.00 55.75 296 SER A C 1
ATOM 2312 O O . SER A 1 296 ? -25.605 -14.777 22.215 1.00 55.75 296 SER A O 1
ATOM 2314 N N . ASP A 1 297 ? -23.602 -14.551 23.224 1.00 58.62 297 ASP A N 1
ATOM 2315 C CA . ASP A 1 297 ? -22.737 -15.334 22.327 1.00 58.62 297 ASP A CA 1
ATOM 2316 C C . ASP A 1 297 ? -23.048 -16.840 22.236 1.00 58.62 297 ASP A C 1
ATOM 2318 O O . ASP A 1 297 ? -22.357 -17.589 21.548 1.00 58.62 297 ASP A O 1
ATOM 2322 N N . THR A 1 298 ? -24.060 -17.315 22.957 1.00 54.34 298 THR A N 1
ATOM 2323 C CA . THR A 1 298 ? -24.200 -18.732 23.330 1.00 54.34 298 THR A CA 1
ATOM 2324 C C . THR A 1 298 ? -24.736 -19.644 22.222 1.00 54.34 298 THR A C 1
ATOM 2326 O O . THR A 1 298 ? -24.680 -20.863 22.363 1.00 54.34 298 THR A O 1
ATOM 2329 N N . THR A 1 299 ? -25.229 -19.099 21.106 1.00 61.84 299 THR A N 1
ATOM 2330 C CA . THR A 1 299 ? -25.859 -19.886 20.026 1.00 61.84 299 THR A CA 1
ATOM 2331 C C . THR A 1 299 ? -24.947 -20.152 18.824 1.00 61.84 299 THR A C 1
ATOM 2333 O O . THR A 1 299 ? -25.245 -21.031 18.011 1.00 61.84 299 THR A O 1
ATOM 2336 N N . ALA A 1 300 ? -23.832 -19.429 18.682 1.00 72.62 300 ALA A N 1
ATOM 2337 C CA . ALA A 1 300 ? -22.942 -19.546 17.528 1.00 72.62 300 ALA A CA 1
ATOM 2338 C C . ALA A 1 300 ? -21.864 -20.623 17.754 1.00 72.62 300 ALA A C 1
ATOM 2340 O O . ALA A 1 300 ? -20.784 -20.347 18.274 1.00 72.62 300 ALA A O 1
ATOM 2341 N N . ARG A 1 301 ? -22.140 -21.858 17.322 1.00 86.31 301 ARG A N 1
ATOM 2342 C CA . ARG A 1 301 ? -21.206 -23.000 17.391 1.00 86.31 301 ARG A CA 1
ATOM 2343 C C . ARG A 1 301 ? -20.275 -23.007 16.172 1.00 86.31 301 ARG A C 1
ATOM 2345 O O . ARG A 1 301 ? -20.429 -23.828 15.268 1.00 86.31 301 ARG A O 1
ATOM 2352 N N . VAL A 1 302 ? -19.358 -22.038 16.123 1.00 89.00 302 VAL A N 1
ATOM 2353 C CA . VAL A 1 302 ? -18.419 -21.824 15.005 1.00 89.00 302 VAL A CA 1
ATOM 2354 C C . VAL A 1 302 ? -16.967 -22.054 15.441 1.00 89.00 302 VAL A C 1
ATOM 2356 O O . VAL A 1 302 ? -16.508 -21.475 16.427 1.00 89.00 302 VAL A O 1
ATOM 2359 N N . PHE A 1 303 ? -16.223 -22.874 14.699 1.00 90.12 303 PHE A N 1
ATOM 2360 C CA . PHE A 1 303 ? -14.833 -23.225 15.016 1.00 90.12 303 PHE A CA 1
ATOM 2361 C C . PHE A 1 303 ? -13.943 -23.168 13.776 1.00 90.12 303 PHE A C 1
ATOM 2363 O O . PHE A 1 303 ? -14.410 -23.388 12.660 1.00 90.12 303 PHE A O 1
ATOM 2370 N N . GLY A 1 304 ? -12.651 -22.896 13.957 1.00 90.81 304 GLY A N 1
ATOM 2371 C CA . GLY A 1 304 ? -11.720 -22.929 12.833 1.00 90.81 304 GLY A CA 1
ATOM 2372 C C . GLY A 1 304 ? -10.294 -23.292 13.197 1.00 90.81 304 GLY A C 1
ATOM 2373 O O . GLY A 1 304 ? -9.924 -23.355 14.374 1.00 90.81 304 GLY A O 1
ATOM 2374 N N . ALA A 1 305 ? -9.479 -23.505 12.171 1.00 88.88 305 ALA A N 1
ATOM 2375 C CA . ALA A 1 305 ? -8.048 -23.733 12.301 1.00 88.88 305 ALA A CA 1
ATOM 2376 C C . ALA A 1 305 ? -7.267 -22.944 11.247 1.00 88.88 305 ALA A C 1
ATOM 2378 O O . ALA A 1 305 ? -7.722 -22.740 10.123 1.00 88.88 305 ALA A O 1
ATOM 2379 N N . CYS A 1 306 ? -6.092 -22.459 11.645 1.00 86.38 306 CYS A N 1
ATOM 2380 C CA . CYS A 1 306 ? -5.166 -21.765 10.762 1.00 86.38 306 CYS A CA 1
ATOM 2381 C C . CYS A 1 306 ? -3.734 -21.950 11.271 1.00 86.38 306 CYS A C 1
ATOM 2383 O O . CYS A 1 306 ? -3.384 -21.522 12.381 1.00 86.38 306 CYS A O 1
ATOM 2385 N N . VAL A 1 307 ? -2.893 -22.573 10.446 1.00 81.44 307 VAL A N 1
ATOM 2386 C CA . VAL A 1 307 ? -1.471 -22.788 10.750 1.00 81.44 307 VAL A CA 1
ATOM 2387 C C . VAL A 1 307 ? -0.679 -21.483 10.672 1.00 81.44 307 VAL A C 1
ATOM 2389 O O . VAL A 1 307 ? 0.175 -21.240 11.528 1.00 81.44 307 VAL A O 1
ATOM 2392 N N . ASP A 1 308 ? -1.040 -20.597 9.738 1.00 79.06 308 ASP A N 1
ATOM 2393 C CA . ASP A 1 308 ? -0.422 -19.282 9.586 1.00 79.06 308 ASP A CA 1
ATOM 2394 C C . ASP A 1 308 ? -0.709 -18.401 10.821 1.00 79.06 308 ASP A C 1
ATOM 2396 O O . ASP A 1 308 ? -1.872 -18.093 11.115 1.00 79.06 308 ASP A O 1
ATOM 2400 N N . PRO A 1 309 ? 0.329 -17.975 11.568 1.00 73.31 309 PRO A N 1
ATOM 2401 C CA . PRO A 1 309 ? 0.163 -17.171 12.770 1.00 73.31 309 PRO A CA 1
ATOM 2402 C C . PRO A 1 309 ? -0.457 -15.791 12.508 1.00 73.31 309 PRO A C 1
ATOM 2404 O O . PRO A 1 309 ? -1.169 -15.292 13.384 1.00 73.31 309 PRO A O 1
ATOM 2407 N N . VAL A 1 310 ? -0.234 -15.182 11.338 1.00 73.75 310 VAL A N 1
ATOM 2408 C CA . VAL A 1 310 ? -0.762 -13.853 10.987 1.00 73.75 310 VAL A CA 1
ATOM 2409 C C . VAL A 1 310 ? -2.259 -13.945 10.721 1.00 73.75 310 VAL A C 1
ATOM 2411 O O . VAL A 1 310 ? -3.051 -13.239 11.354 1.00 73.75 310 VAL A O 1
ATOM 2414 N N . ASN A 1 311 ? -2.667 -14.870 9.853 1.00 73.44 311 ASN A N 1
ATOM 2415 C CA . ASN A 1 311 ? -4.078 -15.087 9.539 1.00 73.44 311 ASN A CA 1
ATOM 2416 C C . ASN A 1 311 ? -4.858 -15.655 10.733 1.00 73.44 311 ASN A C 1
ATOM 2418 O O . ASN A 1 311 ? -5.996 -15.248 10.969 1.00 73.44 311 ASN A O 1
ATOM 2422 N N . ARG A 1 312 ? -4.228 -16.481 11.580 1.00 81.81 312 ARG A N 1
ATOM 2423 C CA . ARG A 1 312 ? -4.815 -16.937 12.849 1.00 81.81 312 ARG A CA 1
ATOM 2424 C C . ARG A 1 312 ? -5.035 -15.787 13.827 1.00 81.81 312 ARG A C 1
ATOM 2426 O O . ARG A 1 312 ? -6.097 -15.711 14.444 1.00 81.81 312 ARG A O 1
ATOM 2433 N N . ALA A 1 313 ? -4.056 -14.897 13.997 1.00 73.75 313 ALA A N 1
ATOM 2434 C CA . ALA A 1 313 ? -4.213 -13.720 14.852 1.00 73.75 313 ALA A CA 1
ATOM 2435 C C . ALA A 1 313 ? -5.337 -12.807 14.335 1.00 73.75 313 ALA A C 1
ATOM 2437 O O . ALA A 1 313 ? -6.152 -12.333 15.128 1.00 73.75 313 ALA A O 1
ATOM 2438 N N . LYS A 1 314 ? -5.434 -12.638 13.010 1.00 73.00 314 LYS A N 1
ATOM 2439 C CA . LYS A 1 314 ? -6.520 -11.908 12.340 1.00 73.00 314 LYS A CA 1
ATOM 2440 C C . LYS A 1 314 ? -7.885 -12.560 12.594 1.00 73.00 314 LYS A C 1
ATOM 2442 O O . LYS A 1 314 ? -8.795 -11.884 13.062 1.00 73.00 314 LYS A O 1
ATOM 2447 N N . ALA A 1 315 ? -8.008 -13.873 12.400 1.00 76.69 315 ALA A N 1
ATOM 2448 C CA . ALA A 1 315 ? -9.239 -14.619 12.663 1.00 76.69 315 ALA A CA 1
ATOM 2449 C C . ALA A 1 315 ? -9.668 -14.544 14.137 1.00 76.69 315 ALA A C 1
ATOM 2451 O O . ALA A 1 315 ? -10.834 -14.295 14.420 1.00 76.69 315 ALA A O 1
ATOM 2452 N N . ARG A 1 316 ? -8.731 -14.667 15.090 1.00 77.38 316 ARG A N 1
ATOM 2453 C CA . ARG A 1 316 ? -9.014 -14.527 16.534 1.00 77.38 316 ARG A CA 1
ATOM 2454 C C . ARG A 1 316 ? -9.439 -13.115 16.927 1.00 77.38 316 ARG A C 1
ATOM 2456 O O . ARG A 1 316 ? -10.258 -12.960 17.827 1.00 77.38 316 ARG A O 1
ATOM 2463 N N . ARG A 1 317 ? -8.885 -12.091 16.272 1.00 74.88 317 ARG A N 1
ATOM 2464 C CA . ARG A 1 317 ? -9.314 -10.699 16.464 1.00 74.88 317 ARG A CA 1
ATOM 2465 C C . ARG A 1 317 ? -10.747 -10.495 15.968 1.00 74.88 317 ARG A C 1
ATOM 2467 O O . ARG A 1 317 ? -11.503 -9.797 16.630 1.00 74.88 317 ARG A O 1
ATOM 2474 N N . ASN A 1 318 ? -11.103 -11.113 14.843 1.00 68.44 318 ASN A N 1
ATOM 2475 C CA . ASN A 1 318 ? -12.417 -10.965 14.213 1.00 68.44 318 ASN A CA 1
ATOM 2476 C C . ASN A 1 318 ? -13.508 -11.830 14.872 1.00 68.44 318 ASN A C 1
ATOM 2478 O O . ASN A 1 318 ? -14.677 -11.459 14.870 1.00 68.44 318 ASN A O 1
ATOM 2482 N N . LEU A 1 319 ? -13.132 -12.976 15.442 1.00 72.19 319 LEU A N 1
ATOM 2483 C CA . LEU A 1 319 ? -14.006 -13.916 16.147 1.00 72.19 319 LEU A CA 1
ATOM 2484 C C . LEU A 1 319 ? -13.777 -13.816 17.657 1.00 72.19 319 LEU A C 1
ATOM 2486 O O . LEU A 1 319 ? -13.283 -14.754 18.283 1.00 72.19 319 LEU A O 1
ATOM 2490 N N . THR A 1 320 ? -14.116 -12.681 18.264 1.00 60.62 320 THR A N 1
ATOM 2491 C CA . THR A 1 320 ? -13.962 -12.459 19.712 1.00 60.62 320 THR A CA 1
ATOM 2492 C C . THR A 1 320 ? -14.713 -13.518 20.523 1.00 60.62 320 THR A C 1
ATOM 2494 O O . THR A 1 320 ? -15.924 -13.450 20.639 1.00 60.62 320 THR A O 1
ATOM 2497 N N . GLY A 1 321 ? -14.028 -14.530 21.059 1.00 57.22 321 GLY A N 1
ATOM 2498 C CA . GLY A 1 321 ? -14.651 -15.650 21.789 1.00 57.22 321 GLY A CA 1
ATOM 2499 C C . GLY A 1 321 ? -14.795 -16.961 20.998 1.00 57.22 321 GLY A C 1
ATOM 2500 O O . GLY A 1 321 ? -15.175 -17.968 21.582 1.00 57.22 321 GLY A O 1
ATOM 2501 N N . GLY A 1 322 ? -14.450 -16.991 19.703 1.00 59.56 322 GLY A N 1
ATOM 2502 C CA . GLY A 1 322 ? -14.372 -18.224 18.906 1.00 59.56 322 GLY A CA 1
ATOM 2503 C C . GLY A 1 322 ? -13.020 -18.939 19.048 1.00 59.56 322 GLY A C 1
ATOM 2504 O O . GLY A 1 322 ? -11.972 -18.296 19.166 1.00 59.56 322 GLY A O 1
ATOM 2505 N N . ILE A 1 323 ? -13.018 -20.276 19.016 1.00 69.50 323 ILE A N 1
ATOM 2506 C CA . ILE A 1 323 ? -11.788 -21.082 19.101 1.00 69.50 323 ILE A CA 1
ATOM 2507 C C . ILE A 1 323 ? -11.194 -21.238 17.697 1.00 69.50 323 ILE A C 1
ATOM 2509 O O . ILE A 1 323 ? -11.710 -21.994 16.875 1.00 69.50 323 ILE A O 1
ATOM 2513 N N . VAL A 1 324 ? -10.082 -20.540 17.441 1.00 81.44 324 VAL A N 1
ATOM 2514 C CA . VAL A 1 324 ? -9.249 -20.751 16.246 1.00 81.44 324 VAL A CA 1
ATOM 2515 C C . VAL A 1 324 ? -7.979 -21.502 16.641 1.00 81.44 324 VAL A C 1
ATOM 2517 O O . VAL A 1 324 ? -7.119 -20.945 17.339 1.00 81.44 324 VAL A O 1
ATOM 2520 N N . SER A 1 325 ? -7.860 -22.757 16.215 1.00 83.19 325 SER A N 1
ATOM 2521 C CA . SER A 1 325 ? -6.718 -23.628 16.500 1.00 83.19 325 SER A CA 1
ATOM 2522 C C . SER A 1 325 ? -5.497 -23.293 15.639 1.00 83.19 325 SER A C 1
ATOM 2524 O O . SER A 1 325 ? -5.609 -22.711 14.562 1.00 83.19 325 SER A O 1
ATOM 2526 N N . ALA A 1 326 ? -4.318 -23.652 16.147 1.00 85.44 326 ALA A N 1
ATOM 2527 C CA . ALA A 1 326 ? -3.053 -23.609 15.416 1.00 85.44 326 ALA A CA 1
ATOM 2528 C C . ALA A 1 326 ? -2.713 -24.939 14.723 1.00 85.44 326 ALA A C 1
ATOM 2530 O O . ALA A 1 326 ? -1.706 -25.005 14.024 1.00 85.44 326 ALA A O 1
ATOM 2531 N N . ALA A 1 327 ? -3.513 -25.980 14.962 1.00 82.88 327 ALA A N 1
ATOM 2532 C CA . ALA A 1 327 ? -3.252 -27.318 14.459 1.00 82.88 327 ALA A CA 1
ATOM 2533 C C . ALA A 1 327 ? -3.392 -27.379 12.924 1.00 82.88 327 ALA A C 1
ATOM 2535 O O . ALA A 1 327 ? -4.308 -26.752 12.381 1.00 82.88 327 ALA A O 1
ATOM 2536 N N . PRO A 1 328 ? -2.516 -28.125 12.229 1.00 83.00 328 PRO A N 1
ATOM 2537 C CA . PRO A 1 328 ? -2.729 -28.498 10.834 1.00 83.00 328 PRO A CA 1
ATOM 2538 C C . PRO A 1 328 ? -3.954 -29.415 10.698 1.00 83.00 328 PRO A C 1
ATOM 2540 O O . PRO A 1 328 ? -4.389 -30.014 11.680 1.00 83.00 328 PRO A O 1
ATOM 2543 N N . LEU A 1 329 ? -4.504 -29.535 9.483 1.00 82.31 329 LEU A N 1
ATOM 2544 C CA . LEU A 1 329 ? -5.777 -30.223 9.215 1.00 82.31 329 LEU A CA 1
ATOM 2545 C C . LEU A 1 329 ? -5.867 -31.606 9.871 1.00 82.31 329 LEU A C 1
ATOM 2547 O O . LEU A 1 329 ? -6.775 -31.832 10.661 1.00 82.31 329 LEU A O 1
ATOM 2551 N N . LEU A 1 330 ? -4.909 -32.497 9.605 1.00 81.56 330 LEU A N 1
ATOM 2552 C CA . LEU A 1 330 ? -4.933 -33.873 10.119 1.00 81.56 330 LEU A CA 1
ATOM 2553 C C . LEU A 1 330 ? -4.823 -33.965 11.653 1.00 81.56 330 LEU A C 1
ATOM 2555 O O . LEU A 1 330 ? -5.273 -34.943 12.244 1.00 81.56 330 LEU A O 1
ATOM 2559 N N . GLU A 1 331 ? -4.268 -32.946 12.311 1.00 83.06 331 GLU A N 1
ATOM 2560 C CA . GLU A 1 331 ? -4.134 -32.883 13.774 1.00 83.06 331 GLU A CA 1
ATOM 2561 C C . GLU A 1 331 ? -5.264 -32.083 14.436 1.00 83.06 331 GLU A C 1
ATOM 2563 O O . GLU A 1 331 ? -5.400 -32.066 15.664 1.00 83.06 331 GLU A O 1
ATOM 2568 N N . TYR A 1 332 ? -6.074 -31.375 13.648 1.00 87.25 332 TYR A N 1
ATOM 2569 C CA . TYR A 1 332 ? -7.097 -30.493 14.175 1.00 87.25 332 TYR A CA 1
ATOM 2570 C C . TYR A 1 332 ? -8.326 -31.282 14.621 1.00 87.25 332 TYR A C 1
ATOM 2572 O O . TYR A 1 332 ? -9.100 -31.776 13.810 1.00 87.25 332 TYR A O 1
ATOM 2580 N N . VAL A 1 333 ? -8.570 -31.332 15.927 1.00 85.69 333 VAL A N 1
ATOM 2581 C CA . VAL A 1 333 ? -9.830 -31.845 16.474 1.00 85.69 333 VAL A CA 1
ATOM 2582 C C . VAL A 1 333 ? -10.688 -30.653 16.907 1.00 85.69 333 VAL A C 1
ATOM 2584 O O . VAL A 1 333 ? -10.286 -29.924 17.821 1.00 85.69 333 VAL A O 1
ATOM 2587 N N . PRO A 1 334 ? -11.843 -30.400 16.260 1.00 85.94 334 PRO A N 1
ATOM 2588 C CA . PRO A 1 334 ? -12.723 -29.320 16.672 1.00 85.94 334 PRO A CA 1
ATOM 2589 C C . PRO A 1 334 ? -13.317 -29.629 18.060 1.00 85.94 334 PRO A C 1
ATOM 2591 O O . PRO A 1 334 ? -13.527 -30.800 18.385 1.00 85.94 334 PRO A O 1
ATOM 2594 N N . PRO A 1 335 ? -13.616 -28.604 18.881 1.00 85.44 335 PRO A N 1
ATOM 2595 C CA . PRO A 1 335 ? -14.182 -28.791 20.222 1.00 85.44 335 PRO A CA 1
ATOM 2596 C C . PRO A 1 335 ? -15.492 -29.584 20.237 1.00 85.44 335 PRO A C 1
ATOM 2598 O O . PRO A 1 335 ? -15.803 -30.261 21.213 1.00 85.44 335 PRO A O 1
ATOM 2601 N N . GLU A 1 336 ? -16.252 -29.506 19.145 1.00 86.69 336 GLU A N 1
ATOM 2602 C CA . GLU A 1 336 ? -17.497 -30.232 18.943 1.00 86.69 336 GLU A CA 1
ATOM 2603 C C . GLU A 1 336 ? -17.527 -30.842 17.534 1.00 86.69 336 GLU A C 1
ATOM 2605 O O . GLU A 1 336 ? -16.959 -30.261 16.602 1.00 86.69 336 GLU A O 1
ATOM 2610 N N . PRO A 1 337 ? -18.187 -31.999 17.344 1.00 88.12 337 PRO A N 1
ATOM 2611 C CA . PRO A 1 337 ? -18.229 -32.659 16.046 1.00 88.12 337 PRO A CA 1
ATOM 2612 C C . PRO A 1 337 ? -18.972 -31.793 15.007 1.00 88.12 337 PRO A C 1
ATOM 2614 O O . PRO A 1 337 ? -20.109 -31.385 15.266 1.00 88.12 337 PRO A O 1
ATOM 2617 N N . PRO A 1 338 ? -18.374 -31.535 13.826 1.00 91.00 338 PRO A N 1
ATOM 2618 C CA . PRO A 1 338 ? -18.982 -30.713 12.788 1.00 91.00 338 PRO A CA 1
ATOM 2619 C C . PRO A 1 338 ? -20.247 -31.366 12.231 1.00 91.00 338 PRO A C 1
ATOM 2621 O O . PRO A 1 338 ? -20.249 -32.545 11.870 1.00 91.00 338 PRO A O 1
ATOM 2624 N N . THR A 1 339 ? -21.307 -30.574 12.075 1.00 91.56 339 THR A N 1
ATOM 2625 C CA . THR A 1 339 ? -22.456 -30.930 11.221 1.00 91.56 339 THR A CA 1
ATOM 2626 C C . THR A 1 339 ? -22.340 -30.282 9.843 1.00 91.56 339 THR A C 1
ATOM 2628 O O . THR A 1 339 ? -22.929 -30.771 8.874 1.00 91.56 339 THR A O 1
ATOM 2631 N N . LEU A 1 340 ? -21.567 -29.196 9.750 1.00 91.50 340 LEU A N 1
ATOM 2632 C CA . LEU A 1 340 ? -21.315 -28.436 8.540 1.00 91.50 340 LEU A CA 1
ATOM 2633 C C . LEU A 1 340 ? -19.837 -28.023 8.490 1.00 91.50 340 LEU A C 1
ATOM 2635 O O . LEU A 1 340 ? -19.319 -27.410 9.418 1.00 91.50 340 LEU A O 1
ATOM 2639 N N . VAL A 1 341 ? -19.168 -28.338 7.390 1.00 91.38 341 VAL A N 1
ATOM 2640 C CA . VAL A 1 341 ? -17.811 -27.887 7.083 1.00 91.38 341 VAL A CA 1
ATOM 2641 C C . VAL A 1 341 ? -17.907 -26.956 5.885 1.00 91.38 341 VAL A C 1
ATOM 2643 O O . VAL A 1 341 ? -18.343 -27.380 4.815 1.00 91.38 341 VAL A O 1
ATOM 2646 N N . LEU A 1 342 ? -17.525 -25.693 6.066 1.00 90.69 342 LEU A N 1
ATOM 2647 C CA . LEU A 1 342 ? -17.403 -24.723 4.978 1.00 90.69 342 LEU A CA 1
ATOM 2648 C C . LEU A 1 342 ? -15.976 -24.219 4.975 1.00 90.69 342 LEU A C 1
ATOM 2650 O O . LEU A 1 342 ? -15.525 -23.661 5.971 1.00 90.69 342 LEU A O 1
ATOM 2654 N N . THR A 1 343 ? -15.277 -24.403 3.864 1.00 88.50 343 THR A N 1
ATOM 2655 C CA . THR A 1 343 ? -13.882 -23.987 3.781 1.00 88.50 343 THR A CA 1
ATOM 2656 C C . THR A 1 343 ? -13.507 -23.547 2.382 1.00 88.50 343 THR A C 1
ATOM 2658 O O . THR A 1 343 ? -14.139 -23.927 1.391 1.00 88.50 343 THR A O 1
ATOM 2661 N N . ARG A 1 344 ? -12.465 -22.728 2.298 1.00 85.38 344 ARG A N 1
ATOM 2662 C CA . ARG A 1 344 ? -11.846 -22.345 1.036 1.00 85.38 344 ARG A CA 1
ATOM 2663 C C . ARG A 1 344 ? -10.553 -23.127 0.890 1.00 85.38 344 ARG A C 1
ATOM 2665 O O . ARG A 1 344 ? -9.740 -23.162 1.805 1.00 85.38 344 ARG A O 1
ATOM 2672 N N . SER A 1 345 ? -10.361 -23.741 -0.272 1.00 82.31 345 SER A N 1
ATOM 2673 C CA . SER A 1 345 ? -9.102 -24.430 -0.555 1.00 82.31 345 SER A CA 1
ATOM 2674 C C . SER A 1 345 ? -7.913 -23.449 -0.528 1.00 82.31 345 SER A C 1
ATOM 2676 O O . SER A 1 345 ? -8.064 -22.320 -1.017 1.00 82.31 345 SER A O 1
ATOM 2678 N N . PRO A 1 346 ? -6.744 -23.851 0.006 1.00 79.69 346 PRO A N 1
ATOM 2679 C CA . PRO A 1 346 ? -5.542 -23.018 0.032 1.00 79.69 346 PRO A CA 1
ATOM 2680 C C . PRO A 1 346 ? -5.141 -22.525 -1.362 1.00 79.69 346 PRO A C 1
ATOM 2682 O O . PRO A 1 346 ? -5.247 -23.260 -2.338 1.00 79.69 346 PRO A O 1
ATOM 2685 N N . GLN A 1 347 ? -4.611 -21.305 -1.475 1.00 75.56 347 GLN A N 1
ATOM 2686 C CA . GLN A 1 347 ? -4.259 -20.735 -2.790 1.00 75.56 347 GLN A CA 1
ATOM 2687 C C . GLN A 1 347 ? -3.245 -21.580 -3.568 1.00 75.56 347 GLN A C 1
ATOM 2689 O O . GLN A 1 347 ? -3.357 -21.690 -4.786 1.00 75.56 347 GLN A O 1
ATOM 2694 N N . ARG A 1 348 ? -2.294 -22.214 -2.865 1.00 73.81 348 ARG A N 1
ATOM 2695 C CA . ARG A 1 348 ? -1.286 -23.100 -3.472 1.00 73.81 348 ARG A CA 1
ATOM 2696 C C . ARG A 1 348 ? -1.909 -24.223 -4.310 1.00 73.81 348 ARG A C 1
ATOM 2698 O O . ARG A 1 348 ? -1.389 -24.550 -5.367 1.00 73.81 348 ARG A O 1
ATOM 2705 N N . VAL A 1 349 ? -3.089 -24.714 -3.911 1.00 76.25 349 VAL A N 1
ATOM 2706 C CA . VAL A 1 349 ? -3.739 -25.833 -4.601 1.00 76.25 349 VAL A CA 1
ATOM 2707 C C . VAL A 1 349 ? -4.556 -25.409 -5.825 1.00 76.25 349 VAL A C 1
ATOM 2709 O O . VAL A 1 349 ? -5.082 -26.265 -6.520 1.00 76.25 349 VAL A O 1
ATOM 2712 N N . TRP A 1 350 ? -4.705 -24.110 -6.119 1.00 76.19 350 TRP A N 1
ATOM 2713 C CA . TRP A 1 350 ? -5.516 -23.659 -7.265 1.00 76.19 350 TRP A CA 1
ATOM 2714 C C . TRP A 1 350 ? -4.806 -23.827 -8.611 1.00 76.19 350 TRP A C 1
ATOM 2716 O O . TRP A 1 350 ? -5.460 -23.834 -9.650 1.00 76.19 350 TRP A O 1
ATOM 2726 N N . SER A 1 351 ? -3.476 -23.931 -8.604 1.00 69.62 351 SER A N 1
ATOM 2727 C CA . SER A 1 351 ? -2.644 -24.028 -9.809 1.00 69.62 351 SER A CA 1
ATOM 2728 C C . SER A 1 351 ? -2.153 -25.442 -10.122 1.00 69.62 351 SER A C 1
ATOM 2730 O O . SER A 1 351 ? -1.549 -25.637 -11.173 1.00 69.62 351 SER A O 1
ATOM 2732 N N . SER A 1 352 ? -2.383 -26.415 -9.234 1.00 75.12 352 SER A N 1
ATOM 2733 C CA . SER A 1 352 ? -1.865 -27.781 -9.367 1.00 75.12 352 SER A CA 1
ATOM 2734 C C . SER A 1 352 ? -2.955 -28.820 -9.064 1.00 75.12 352 SER A C 1
ATOM 2736 O O . SER A 1 352 ? -3.395 -28.909 -7.913 1.00 75.12 352 SER A O 1
ATOM 2738 N N . PRO A 1 353 ? -3.393 -29.622 -10.056 1.00 69.44 353 PRO A N 1
ATOM 2739 C CA . PRO A 1 353 ? -4.385 -30.674 -9.834 1.00 69.44 353 PRO A CA 1
ATOM 2740 C C . PRO A 1 353 ? -3.896 -31.761 -8.868 1.00 69.44 353 PRO A C 1
ATOM 2742 O O . PRO A 1 353 ? -4.694 -32.269 -8.083 1.00 69.44 353 PRO A O 1
ATOM 2745 N N . ASP A 1 354 ? -2.596 -32.068 -8.863 1.00 72.94 354 ASP A N 1
ATOM 2746 C CA . ASP A 1 354 ? -2.010 -33.055 -7.949 1.00 72.94 354 ASP A CA 1
ATOM 2747 C C . ASP A 1 354 ? -2.044 -32.563 -6.495 1.00 72.94 354 ASP A C 1
ATOM 2749 O O . ASP A 1 354 ? -2.431 -33.302 -5.588 1.00 72.94 354 ASP A O 1
ATOM 2753 N N . GLU A 1 355 ? -1.721 -31.286 -6.262 1.00 77.94 355 GLU A N 1
ATOM 2754 C CA . GLU A 1 355 ? -1.823 -30.686 -4.926 1.00 77.94 355 GLU A CA 1
ATOM 2755 C C . GLU A 1 355 ? -3.280 -30.535 -4.474 1.00 77.94 355 GLU A C 1
ATOM 2757 O O . GLU A 1 355 ? -3.586 -30.742 -3.299 1.00 77.94 355 GLU A O 1
ATOM 2762 N N . ALA A 1 356 ? -4.193 -30.207 -5.395 1.00 74.06 356 ALA A N 1
ATOM 2763 C CA . ALA A 1 356 ? -5.625 -30.169 -5.116 1.00 74.06 356 ALA A CA 1
ATOM 2764 C C . ALA A 1 356 ? -6.162 -31.555 -4.741 1.00 74.06 356 ALA A C 1
ATOM 2766 O O . ALA A 1 356 ? -6.929 -31.671 -3.784 1.00 74.06 356 ALA A O 1
ATOM 2767 N N . GLY A 1 357 ? -5.730 -32.600 -5.450 1.00 74.62 357 GLY A N 1
ATOM 2768 C CA . GLY A 1 357 ? -6.066 -33.992 -5.163 1.00 74.62 357 GLY A CA 1
ATOM 2769 C C . GLY A 1 357 ? -5.545 -34.445 -3.800 1.00 74.62 357 GLY A C 1
ATOM 2770 O O . GLY A 1 357 ? -6.319 -34.966 -2.997 1.00 74.62 357 GLY A O 1
ATOM 2771 N N . ALA A 1 358 ? -4.270 -34.182 -3.501 1.00 78.88 358 ALA A N 1
ATOM 2772 C CA . ALA A 1 358 ? -3.662 -34.508 -2.211 1.00 78.88 358 ALA A CA 1
ATOM 2773 C C . ALA A 1 358 ? -4.361 -33.787 -1.048 1.00 78.88 358 ALA A C 1
ATOM 2775 O O . ALA A 1 358 ? -4.756 -34.416 -0.068 1.00 78.88 358 ALA A O 1
ATOM 2776 N N . TRP A 1 359 ? -4.610 -32.483 -1.184 1.00 85.50 359 TRP A N 1
ATOM 2777 C CA . TRP A 1 359 ? -5.313 -31.705 -0.165 1.00 85.50 359 TRP A CA 1
ATOM 2778 C C . TRP A 1 359 ? -6.766 -32.161 0.030 1.00 85.50 359 TRP A C 1
ATOM 2780 O O . TRP A 1 359 ? -7.245 -32.266 1.160 1.00 85.50 359 TRP A O 1
ATOM 2790 N N . MET A 1 360 ? -7.478 -32.483 -1.055 1.00 83.81 360 MET A N 1
ATOM 2791 C CA . MET A 1 360 ? -8.823 -33.054 -0.961 1.00 83.81 360 MET A CA 1
ATOM 2792 C C . MET A 1 360 ? -8.822 -34.430 -0.294 1.00 83.81 360 MET A C 1
ATOM 2794 O O . MET A 1 360 ? -9.770 -34.738 0.429 1.00 83.81 360 MET A O 1
ATOM 2798 N N . ALA A 1 361 ? -7.792 -35.253 -0.509 1.00 81.12 361 ALA A N 1
ATOM 2799 C CA . ALA A 1 361 ? -7.640 -36.536 0.169 1.00 81.12 361 ALA A CA 1
ATOM 2800 C C . ALA A 1 361 ? -7.454 -36.347 1.682 1.00 81.12 361 ALA A C 1
ATOM 2802 O O . ALA A 1 361 ? -8.175 -36.980 2.451 1.00 81.12 361 ALA A O 1
ATOM 2803 N N . GLU A 1 362 ? -6.597 -35.412 2.104 1.00 84.94 362 GLU A N 1
ATOM 2804 C CA . GLU A 1 362 ? -6.434 -35.053 3.521 1.00 84.94 362 GLU A CA 1
ATOM 2805 C C . GLU A 1 362 ? -7.750 -34.549 4.131 1.00 84.94 362 GLU A C 1
ATOM 2807 O O . GLU A 1 362 ? -8.131 -34.953 5.230 1.00 84.94 362 GLU A O 1
ATOM 2812 N N . LEU A 1 363 ? -8.487 -33.686 3.420 1.00 86.19 363 LEU A N 1
ATOM 2813 C CA . LEU A 1 363 ? -9.768 -33.165 3.901 1.00 86.19 363 LEU A CA 1
ATOM 2814 C C . LEU A 1 363 ? -10.822 -34.271 4.019 1.00 86.19 363 LEU A C 1
ATOM 2816 O O . LEU A 1 363 ? -11.586 -34.286 4.986 1.00 86.19 363 LEU A O 1
ATOM 2820 N N . LYS A 1 364 ? -10.869 -35.201 3.056 1.00 83.81 364 LYS A N 1
ATOM 2821 C CA . LYS A 1 364 ? -11.751 -36.378 3.091 1.00 83.81 364 LYS A CA 1
ATOM 2822 C C . LYS A 1 364 ? -11.393 -37.292 4.261 1.00 83.81 364 LYS A C 1
ATOM 2824 O O . LYS A 1 364 ? -12.295 -37.715 4.983 1.00 83.81 364 LYS A O 1
ATOM 2829 N N . GLU A 1 365 ? -10.107 -37.566 4.468 1.00 84.06 365 GLU A N 1
ATOM 2830 C CA . GLU A 1 365 ? -9.607 -38.359 5.591 1.00 84.06 365 GLU A CA 1
ATOM 2831 C C . GLU A 1 365 ? -10.016 -37.725 6.921 1.00 84.06 365 GLU A C 1
ATOM 2833 O O . GLU A 1 365 ? -10.682 -38.368 7.736 1.00 84.06 365 GLU A O 1
ATOM 2838 N N . TRP A 1 366 ? -9.731 -36.438 7.095 1.00 88.38 366 TRP A N 1
ATOM 2839 C CA . TRP A 1 366 ? -10.106 -35.684 8.282 1.00 88.38 366 TRP A CA 1
ATOM 2840 C C . TRP A 1 366 ? -11.625 -35.685 8.520 1.00 88.38 366 TRP A C 1
ATOM 2842 O O . TRP A 1 366 ? -12.095 -36.018 9.610 1.00 88.38 366 TRP A O 1
ATOM 2852 N N . ALA A 1 367 ? -12.421 -35.388 7.487 1.00 85.25 367 ALA A N 1
ATOM 2853 C CA . ALA A 1 367 ? -13.879 -35.339 7.586 1.00 85.25 367 ALA A CA 1
ATOM 2854 C C . ALA A 1 367 ? -14.509 -36.717 7.870 1.00 85.25 367 ALA A C 1
ATOM 2856 O O . ALA A 1 367 ? -15.570 -36.789 8.498 1.00 85.25 367 ALA A O 1
ATOM 2857 N N . SER A 1 368 ? -13.861 -37.811 7.448 1.00 81.06 368 SER A N 1
ATOM 2858 C CA . SER A 1 368 ? -14.321 -39.185 7.692 1.00 81.06 368 SER A CA 1
ATOM 2859 C C . SER A 1 368 ? -14.336 -39.569 9.177 1.00 81.06 368 SER A C 1
ATOM 2861 O O . SER A 1 368 ? -15.090 -40.462 9.573 1.00 81.06 368 SER A O 1
ATOM 2863 N N . GLY A 1 369 ? -13.571 -38.853 10.010 1.00 80.88 369 GLY A N 1
ATOM 2864 C CA . GLY A 1 369 ? -13.571 -39.001 11.465 1.00 80.88 369 GLY A CA 1
ATOM 2865 C C . GLY A 1 369 ? -14.872 -38.553 12.142 1.00 80.88 369 GLY A C 1
ATOM 2866 O O . GLY A 1 369 ? -15.083 -38.852 13.318 1.00 80.88 369 GLY A O 1
ATOM 2867 N N . PHE A 1 370 ? -15.772 -37.875 11.419 1.00 84.06 370 PHE A N 1
ATOM 2868 C CA . PHE A 1 370 ? -17.004 -37.311 11.967 1.00 84.06 370 PHE A CA 1
ATOM 2869 C C . PHE A 1 370 ? -18.263 -37.942 11.369 1.00 84.06 370 PHE A C 1
ATOM 2871 O O . PHE A 1 370 ? -18.307 -38.429 10.237 1.00 84.06 370 PHE A O 1
ATOM 2878 N N . ARG A 1 371 ? -19.352 -37.927 12.143 1.00 80.56 371 ARG A N 1
ATOM 2879 C CA . ARG A 1 371 ? -20.614 -38.558 11.747 1.00 80.56 371 ARG A CA 1
ATOM 2880 C C . ARG A 1 371 ? -21.361 -37.701 10.715 1.00 80.56 371 ARG A C 1
ATOM 2882 O O . ARG A 1 371 ? -22.230 -36.920 11.080 1.00 80.56 371 ARG A O 1
ATOM 2889 N N . ARG A 1 372 ? -21.076 -37.934 9.429 1.00 78.81 372 ARG A N 1
ATOM 2890 C CA . ARG A 1 372 ? -21.785 -37.372 8.256 1.00 78.81 372 ARG A CA 1
ATOM 2891 C C . ARG A 1 372 ? -21.894 -35.829 8.248 1.00 78.81 372 ARG A C 1
ATOM 2893 O O . ARG A 1 372 ? -23.012 -35.315 8.152 1.00 78.81 372 ARG A O 1
ATOM 2900 N N . PRO A 1 373 ? -20.780 -35.079 8.324 1.00 85.38 373 PRO A N 1
ATOM 2901 C CA . PRO A 1 373 ? -20.834 -33.638 8.102 1.00 85.38 373 PRO A CA 1
ATOM 2902 C C . PRO A 1 373 ? -21.256 -33.324 6.658 1.00 85.38 373 PRO A C 1
ATOM 2904 O O . PRO A 1 373 ? -20.863 -34.019 5.719 1.00 85.38 373 PRO A O 1
ATOM 2907 N N . ARG A 1 374 ? -22.029 -32.251 6.465 1.00 89.06 374 ARG A N 1
ATOM 2908 C CA . ARG A 1 374 ? -22.187 -31.629 5.140 1.00 89.06 374 ARG A CA 1
ATOM 2909 C C . ARG A 1 374 ? -20.913 -30.847 4.844 1.00 89.06 374 ARG A C 1
ATOM 2911 O O . ARG A 1 374 ? -20.539 -30.015 5.662 1.00 89.06 374 ARG A O 1
ATOM 2918 N N . VAL A 1 375 ? -20.252 -31.091 3.718 1.00 86.44 375 VAL A N 1
ATOM 2919 C CA . VAL A 1 375 ? -18.977 -30.435 3.385 1.00 86.44 375 VAL A CA 1
ATOM 2920 C C . VAL A 1 375 ? -19.149 -29.623 2.110 1.00 86.44 375 VAL A C 1
ATOM 2922 O O . VAL A 1 375 ? -19.548 -30.173 1.087 1.00 86.44 375 VAL A O 1
ATOM 2925 N N . PHE A 1 376 ? -18.837 -28.330 2.165 1.00 85.19 376 PHE A N 1
ATOM 2926 C CA . PHE A 1 376 ? -18.761 -27.469 0.990 1.00 85.19 376 PHE A CA 1
ATOM 2927 C C . PHE A 1 376 ? -17.378 -26.835 0.916 1.00 85.19 376 PHE A C 1
ATOM 2929 O O . PHE A 1 376 ? -16.869 -26.285 1.896 1.00 85.19 376 PHE A O 1
ATOM 2936 N N . VAL A 1 377 ? -16.789 -26.900 -0.273 1.00 83.62 377 VAL A N 1
ATOM 2937 C CA . VAL A 1 377 ? -15.456 -26.377 -0.548 1.00 83.62 377 VAL A CA 1
ATOM 2938 C C . VAL A 1 377 ? -15.556 -25.323 -1.637 1.00 83.62 377 VAL A C 1
ATOM 2940 O O . VAL A 1 377 ? -16.075 -25.590 -2.720 1.00 83.62 377 VAL A O 1
ATOM 2943 N N . LEU A 1 378 ? -15.028 -24.134 -1.359 1.00 79.25 378 LEU A N 1
ATOM 2944 C CA . LEU A 1 378 ? -14.803 -23.112 -2.373 1.00 79.25 378 LEU A CA 1
ATOM 2945 C C . LEU A 1 378 ? -13.395 -23.283 -2.965 1.00 79.25 378 LEU A C 1
ATOM 2947 O O . LEU A 1 378 ? -12.393 -23.129 -2.259 1.00 79.25 378 LEU A O 1
ATOM 2951 N N . HIS A 1 379 ? -13.321 -23.586 -4.260 1.00 78.50 379 HIS A N 1
ATOM 2952 C CA . HIS A 1 379 ? -12.066 -23.756 -4.998 1.00 78.50 379 HIS A CA 1
ATOM 2953 C C . HIS A 1 379 ? -11.839 -22.633 -6.020 1.00 78.50 379 HIS A C 1
ATOM 2955 O O . HIS A 1 379 ? -12.796 -22.006 -6.476 1.00 78.50 379 HIS A O 1
ATOM 2961 N N . GLY A 1 380 ? -10.570 -22.332 -6.313 1.00 66.56 380 GLY A N 1
ATOM 2962 C CA . GLY A 1 380 ? -10.173 -21.242 -7.205 1.00 66.56 380 GLY A CA 1
ATOM 2963 C C . GLY A 1 380 ? -10.550 -21.464 -8.678 1.00 66.56 380 GLY A C 1
ATOM 2964 O O . GLY A 1 380 ? -10.905 -22.575 -9.074 1.00 66.56 380 GLY A O 1
ATOM 2965 N N . PRO A 1 381 ? -10.484 -20.409 -9.510 1.00 56.56 381 PRO A N 1
ATOM 2966 C CA . PRO A 1 381 ? -10.728 -20.519 -10.944 1.00 56.56 381 PRO A CA 1
ATOM 2967 C C . PRO A 1 381 ? -9.555 -21.235 -11.625 1.00 56.56 381 PRO A C 1
ATOM 2969 O O . PRO A 1 381 ? -8.416 -20.790 -11.506 1.00 56.56 381 PRO A O 1
ATOM 2972 N N . GLY A 1 382 ? -9.822 -22.314 -12.363 1.00 49.31 382 GLY A N 1
ATOM 2973 C CA . GLY A 1 382 ? -8.786 -22.958 -13.173 1.00 49.31 382 GLY A CA 1
ATOM 2974 C C . GLY A 1 382 ? -9.090 -24.394 -13.563 1.00 49.31 382 GLY A C 1
ATOM 2975 O O . GLY A 1 382 ? -8.971 -24.717 -14.740 1.00 49.31 382 GLY A O 1
ATOM 2976 N N . GLN A 1 383 ? -9.521 -25.241 -12.622 1.00 53.50 383 GLN A N 1
ATOM 2977 C CA . GLN A 1 383 ? -9.837 -26.652 -12.879 1.00 53.50 383 GLN A CA 1
ATOM 2978 C C . GLN A 1 383 ? -10.875 -27.182 -11.867 1.00 53.50 383 GLN A C 1
ATOM 2980 O O . GLN A 1 383 ? -10.849 -26.784 -10.702 1.00 53.50 383 GLN A O 1
ATOM 2985 N N . PRO A 1 384 ? -11.823 -28.046 -12.276 1.00 55.91 384 PRO A N 1
ATOM 2986 C CA . PRO A 1 384 ? -12.735 -28.707 -11.345 1.00 55.91 384 PRO A CA 1
ATOM 2987 C C . PRO A 1 384 ? -11.967 -29.680 -10.438 1.00 55.91 384 PRO A C 1
ATOM 2989 O O . PRO A 1 384 ? -11.079 -30.394 -10.899 1.00 55.91 384 PRO A O 1
ATOM 2992 N N . LEU A 1 385 ? -12.335 -29.743 -9.155 1.00 58.12 385 LEU A N 1
ATOM 2993 C CA . LEU A 1 385 ? -11.822 -30.772 -8.247 1.00 58.12 385 LEU A CA 1
ATOM 2994 C C . LEU A 1 385 ? -12.246 -32.151 -8.775 1.00 58.12 385 LEU A C 1
ATOM 2996 O O . LEU A 1 385 ? -13.443 -32.406 -8.938 1.00 58.12 385 LEU A O 1
ATOM 3000 N N . CYS A 1 386 ? -11.281 -33.036 -9.037 1.00 49.28 386 CYS A N 1
ATOM 3001 C CA . CYS A 1 386 ? -11.582 -34.435 -9.332 1.00 49.28 386 CYS A CA 1
ATOM 3002 C C . CYS A 1 386 ? -12.303 -35.045 -8.111 1.00 49.28 386 CYS A C 1
ATOM 3004 O O . CYS A 1 386 ? -11.903 -34.820 -6.969 1.00 49.28 386 CYS A O 1
ATOM 3006 N N . ASP A 1 387 ? -13.395 -35.775 -8.351 1.00 51.81 387 ASP A N 1
ATOM 3007 C CA . ASP A 1 387 ? -14.214 -36.478 -7.346 1.00 51.81 387 ASP A CA 1
ATOM 3008 C C . ASP A 1 387 ? -15.129 -35.630 -6.441 1.00 51.81 387 ASP A C 1
ATOM 3010 O O . ASP A 1 387 ? -15.256 -35.895 -5.239 1.00 51.81 387 ASP A O 1
ATOM 3014 N N . ALA A 1 388 ? -15.845 -34.656 -7.009 1.00 40.47 388 ALA A N 1
ATOM 3015 C CA . ALA A 1 388 ? -16.898 -33.919 -6.297 1.00 40.47 388 ALA A CA 1
ATOM 3016 C C . ALA A 1 388 ? -18.217 -34.711 -6.074 1.00 40.47 388 ALA A C 1
ATOM 3018 O O . ALA A 1 388 ? -19.157 -34.145 -5.516 1.00 40.47 388 ALA A O 1
ATOM 3019 N N . GLN A 1 389 ? -18.321 -35.990 -6.481 1.00 35.78 389 GLN A N 1
ATOM 3020 C CA . GLN A 1 389 ? -19.596 -36.739 -6.461 1.00 35.78 389 GLN A CA 1
ATOM 3021 C C . GLN A 1 389 ? -19.704 -38.014 -5.601 1.00 35.78 389 GLN A C 1
ATOM 3023 O O . GLN A 1 389 ? -20.811 -38.534 -5.495 1.00 35.78 389 GLN A O 1
ATOM 3028 N N . GLU A 1 390 ? -18.681 -38.491 -4.887 1.00 32.84 390 GLU A N 1
ATOM 3029 C CA . GLU A 1 390 ? -18.839 -39.712 -4.068 1.00 32.84 390 GLU A CA 1
ATOM 3030 C C . GLU A 1 390 ? -18.375 -39.544 -2.616 1.00 32.84 390 GLU A C 1
ATOM 3032 O O . GLU A 1 390 ? -17.190 -39.609 -2.298 1.00 32.84 390 GLU A O 1
ATOM 3037 N N . VAL A 1 391 ? -19.339 -39.390 -1.698 1.00 29.83 391 VAL A N 1
ATOM 3038 C CA . VAL A 1 391 ? -19.133 -39.605 -0.254 1.00 29.83 391 VAL A CA 1
ATOM 3039 C C . VAL A 1 391 ? -20.236 -40.518 0.288 1.00 29.83 391 VAL A C 1
ATOM 3041 O O . VAL A 1 391 ? -21.182 -40.099 0.955 1.00 29.83 391 VAL A O 1
ATOM 3044 N N . SER A 1 392 ? -20.119 -41.814 0.000 1.00 30.30 392 SER A N 1
ATOM 3045 C CA . SER A 1 392 ? -20.688 -42.872 0.843 1.00 30.30 392 SER A CA 1
ATOM 3046 C C . SER A 1 392 ? -20.046 -44.220 0.547 1.00 30.30 392 SER A C 1
ATOM 3048 O O . SER A 1 392 ? -20.557 -44.978 -0.267 1.00 30.30 392 SER A O 1
ATOM 3050 N N . ARG A 1 393 ? -18.962 -44.514 1.277 1.00 28.84 393 ARG A N 1
ATOM 3051 C CA . ARG A 1 393 ? -18.546 -45.826 1.820 1.00 28.84 393 ARG A CA 1
ATOM 3052 C C . ARG A 1 393 ? -17.023 -45.905 1.842 1.00 28.84 393 ARG A C 1
ATOM 3054 O O . ARG A 1 393 ? -16.416 -46.183 0.824 1.00 28.84 393 ARG A O 1
ATOM 3061 N N . MET A 1 394 ? -16.433 -45.801 3.027 1.00 26.45 394 MET A N 1
ATOM 3062 C CA . MET A 1 394 ? -15.563 -46.861 3.540 1.00 26.45 394 MET A CA 1
ATOM 3063 C C . MET A 1 394 ? -15.180 -46.572 4.988 1.00 26.45 394 MET A C 1
ATOM 3065 O O . MET A 1 394 ? -14.885 -45.445 5.365 1.00 26.45 394 MET A O 1
ATOM 3069 N N . ALA A 1 395 ? -15.243 -47.617 5.806 1.00 26.19 395 ALA A N 1
ATOM 3070 C CA . ALA A 1 395 ? -14.888 -47.604 7.209 1.00 26.19 395 ALA A CA 1
ATOM 3071 C C . ALA A 1 395 ? -13.836 -48.688 7.470 1.00 26.19 395 ALA A C 1
ATOM 3073 O O . ALA A 1 395 ? -14.007 -49.816 7.006 1.00 26.19 395 ALA A O 1
ATOM 3074 N N . ARG A 1 396 ? -12.882 -48.343 8.350 1.00 27.72 396 ARG A N 1
ATOM 3075 C CA . ARG A 1 396 ? -12.203 -49.154 9.390 1.00 27.72 396 ARG A CA 1
ATOM 3076 C C . ARG A 1 396 ? -10.677 -49.318 9.264 1.00 27.72 396 ARG A C 1
ATOM 3078 O O . ARG A 1 396 ? -10.185 -49.813 8.259 1.00 27.72 396 ARG A O 1
ATOM 3085 N N . ARG A 1 397 ? -10.055 -49.157 10.455 1.00 27.67 397 ARG A N 1
ATOM 3086 C CA . ARG A 1 397 ? -8.710 -49.559 10.962 1.00 27.67 397 ARG A CA 1
ATOM 3087 C C . ARG A 1 397 ? -7.636 -48.471 10.773 1.00 27.67 397 ARG A C 1
ATOM 3089 O O . ARG A 1 397 ? -7.433 -48.051 9.654 1.00 27.67 397 ARG A O 1
ATOM 3096 N N . ARG A 1 398 ? -6.903 -47.974 11.784 1.00 28.80 398 ARG A N 1
ATOM 3097 C CA . ARG A 1 398 ? -6.526 -48.443 13.141 1.00 28.80 398 ARG A CA 1
ATOM 3098 C C . ARG A 1 398 ? -6.243 -47.234 14.062 1.00 28.80 398 ARG A C 1
ATOM 3100 O O . ARG A 1 398 ? -5.612 -46.281 13.633 1.00 28.80 398 ARG A O 1
ATOM 3107 N N . LEU A 1 399 ? -6.605 -47.359 15.340 1.00 28.47 399 LEU A N 1
ATOM 3108 C CA . LEU A 1 399 ? -6.053 -46.611 16.478 1.00 28.47 399 LEU A CA 1
ATOM 3109 C C . LEU A 1 399 ? -5.208 -47.609 17.277 1.00 28.47 399 LEU A C 1
ATOM 3111 O O . LEU A 1 399 ? -5.764 -48.610 17.724 1.00 28.47 399 LEU A O 1
ATOM 3115 N N . ALA A 1 400 ? -3.901 -47.369 17.395 1.00 27.52 400 ALA A N 1
ATOM 3116 C CA . ALA A 1 400 ? -3.029 -47.795 18.499 1.00 27.52 400 ALA A CA 1
ATOM 3117 C C . ALA A 1 400 ? -1.560 -47.614 18.091 1.00 27.52 400 ALA A C 1
ATOM 3119 O O . ALA A 1 400 ? -1.067 -48.390 17.279 1.00 27.52 400 ALA A O 1
ATOM 3120 N N . ALA A 1 401 ? -0.892 -46.613 18.673 1.00 25.23 401 ALA A N 1
ATOM 3121 C CA . ALA A 1 401 ? 0.493 -46.656 19.164 1.00 25.23 401 ALA A CA 1
ATOM 3122 C C . ALA A 1 401 ? 1.095 -45.242 19.185 1.00 25.23 401 ALA A C 1
ATOM 3124 O O . ALA A 1 401 ? 1.566 -44.751 18.172 1.00 25.23 401 ALA A O 1
ATOM 3125 N N . SER A 1 402 ? 1.112 -44.600 20.351 1.00 25.41 402 SER A N 1
ATOM 3126 C CA . SER A 1 402 ? 2.356 -44.383 21.102 1.00 25.41 402 SER A CA 1
ATOM 3127 C C . SER A 1 402 ? 2.088 -43.384 22.225 1.00 25.41 402 SER A C 1
ATOM 3129 O O . SER A 1 402 ? 2.084 -42.170 22.030 1.00 25.41 402 SER A O 1
ATOM 3131 N N . GLY A 1 403 ? 1.863 -43.914 23.424 1.00 26.22 403 GLY A N 1
ATOM 3132 C CA . GLY A 1 403 ? 2.078 -43.153 24.642 1.00 26.22 403 GLY A CA 1
ATOM 3133 C C . GLY A 1 403 ? 3.577 -43.025 24.893 1.00 26.22 403 GLY A C 1
ATOM 3134 O O . GLY A 1 403 ? 4.281 -44.031 24.892 1.00 26.22 403 GLY A O 1
ATOM 3135 N N . ARG A 1 404 ? 4.041 -41.797 25.132 1.00 26.00 404 ARG A N 1
ATOM 3136 C CA . ARG A 1 404 ? 5.234 -41.476 25.929 1.00 26.00 404 ARG A CA 1
ATOM 3137 C C . ARG A 1 404 ? 4.996 -40.127 26.602 1.00 26.00 404 ARG A C 1
ATOM 3139 O O . ARG A 1 404 ? 5.239 -39.071 26.032 1.00 26.00 404 ARG A O 1
ATOM 3146 N N . THR A 1 405 ? 4.481 -40.180 27.824 1.00 25.98 405 THR A N 1
ATOM 3147 C CA . THR A 1 405 ? 4.474 -39.063 28.769 1.00 25.98 405 THR A CA 1
ATOM 3148 C C . THR A 1 405 ? 5.896 -38.846 29.279 1.00 25.98 405 THR A C 1
ATOM 3150 O O . THR A 1 405 ? 6.407 -39.659 30.048 1.00 25.98 405 THR A O 1
ATOM 3153 N N . ALA A 1 406 ? 6.535 -37.756 28.857 1.00 24.64 406 ALA A N 1
ATOM 3154 C CA . ALA A 1 406 ? 7.675 -37.199 29.571 1.00 24.64 406 ALA A CA 1
ATOM 3155 C C . ALA A 1 406 ? 7.132 -36.320 30.705 1.00 24.64 406 ALA A C 1
ATOM 3157 O O . ALA A 1 406 ? 6.451 -35.323 30.464 1.00 24.64 406 ALA A O 1
ATOM 3158 N N . ALA A 1 407 ? 7.397 -36.732 31.943 1.00 26.92 407 ALA A N 1
ATOM 3159 C CA . ALA A 1 407 ? 7.136 -35.939 33.130 1.00 26.92 407 ALA A CA 1
ATOM 3160 C C . ALA A 1 407 ? 8.001 -34.670 33.092 1.00 26.92 407 ALA A C 1
ATOM 3162 O O . ALA A 1 407 ? 9.228 -34.746 33.106 1.00 26.92 407 ALA A O 1
ATOM 3163 N N . VAL A 1 408 ? 7.355 -33.507 33.054 1.00 25.83 408 VAL A N 1
ATOM 3164 C CA . VAL A 1 408 ? 7.988 -32.224 33.366 1.00 25.83 408 VAL A CA 1
ATOM 3165 C C . VAL A 1 408 ? 7.500 -31.836 34.755 1.00 25.83 408 VAL A C 1
ATOM 3167 O O . VAL A 1 408 ? 6.321 -31.546 34.950 1.00 25.83 408 VAL A O 1
ATOM 3170 N N . HIS A 1 409 ? 8.407 -31.884 35.730 1.00 22.89 409 HIS A N 1
ATOM 3171 C CA . HIS A 1 409 ? 8.182 -31.339 37.064 1.00 22.89 409 HIS A CA 1
ATOM 3172 C C . HIS A 1 409 ? 7.794 -29.853 36.964 1.00 22.89 409 HIS A C 1
ATOM 3174 O O . HIS A 1 409 ? 8.541 -29.083 36.354 1.00 22.89 409 HIS A O 1
ATOM 3180 N N . PRO A 1 410 ? 6.681 -29.405 37.572 1.00 29.73 410 PRO A N 1
ATOM 3181 C CA . PRO A 1 410 ? 6.446 -27.985 37.736 1.00 29.73 410 PRO A CA 1
ATOM 3182 C C . PRO A 1 410 ? 7.347 -27.489 38.868 1.00 29.73 410 PRO A C 1
ATOM 3184 O O . PRO A 1 410 ? 7.215 -27.900 40.019 1.00 29.73 410 PRO A O 1
ATOM 3187 N N . ILE A 1 411 ? 8.274 -26.594 38.534 1.00 27.02 411 ILE A N 1
ATOM 3188 C CA . ILE A 1 411 ? 8.944 -25.749 39.520 1.00 27.02 411 ILE A CA 1
ATOM 3189 C C . ILE A 1 411 ? 7.865 -24.825 40.097 1.00 27.02 411 ILE A C 1
ATOM 3191 O O . ILE A 1 411 ? 7.470 -23.841 39.471 1.00 27.02 411 ILE A O 1
ATOM 3195 N N . THR A 1 412 ? 7.350 -25.163 41.275 1.00 31.03 412 THR A N 1
ATOM 3196 C CA . THR A 1 412 ? 6.589 -24.250 42.130 1.00 31.03 412 THR A CA 1
ATOM 3197 C C . THR A 1 412 ? 7.542 -23.190 42.671 1.00 31.03 412 THR A C 1
ATOM 3199 O O . THR A 1 412 ? 8.349 -23.465 43.555 1.00 31.03 412 THR A O 1
ATOM 3202 N N . LEU A 1 413 ? 7.462 -21.977 42.129 1.00 36.66 413 LEU A N 1
ATOM 3203 C CA . LEU A 1 413 ? 8.005 -20.776 42.760 1.00 36.66 413 LEU A CA 1
ATOM 3204 C C . LEU A 1 413 ? 6.849 -20.078 43.481 1.00 36.66 413 LEU A C 1
ATOM 3206 O O . LEU A 1 413 ? 6.063 -19.363 42.863 1.00 36.66 413 LEU A O 1
ATOM 3210 N N . GLU A 1 414 ? 6.726 -20.338 44.783 1.00 45.94 414 GLU A N 1
ATOM 3211 C CA . GLU A 1 414 ? 5.932 -19.504 45.684 1.00 45.94 414 GLU A CA 1
ATOM 3212 C C . GLU A 1 414 ? 6.515 -18.088 45.731 1.00 45.94 414 GLU A C 1
ATOM 3214 O O . GLU A 1 414 ? 7.732 -17.930 45.821 1.00 45.94 414 GLU A O 1
ATOM 3219 N N . ALA A 1 415 ? 5.646 -17.074 45.732 1.00 48.75 415 ALA A N 1
ATOM 3220 C CA . ALA A 1 415 ? 5.738 -15.937 46.654 1.00 48.75 415 ALA A CA 1
ATOM 3221 C C . ALA A 1 415 ? 4.540 -14.991 46.452 1.00 48.75 415 ALA A C 1
ATOM 3223 O O . ALA A 1 415 ? 4.709 -13.835 46.066 1.00 48.75 415 ALA A O 1
ATOM 3224 N N . ASP A 1 416 ? 3.322 -15.463 46.729 1.00 60.19 416 ASP A N 1
ATOM 3225 C CA . ASP A 1 416 ? 2.244 -14.523 47.046 1.00 60.19 416 ASP A CA 1
ATOM 3226 C C . ASP A 1 416 ? 2.541 -13.928 48.429 1.00 60.19 416 ASP A C 1
ATOM 3228 O O . ASP A 1 416 ? 2.780 -14.669 49.399 1.00 60.19 416 ASP A O 1
ATOM 3232 N N . THR A 1 417 ? 2.570 -12.595 48.526 1.00 73.44 417 THR A N 1
ATOM 3233 C CA . THR A 1 417 ? 2.784 -11.897 49.802 1.00 73.44 417 THR A CA 1
ATOM 3234 C C . THR A 1 417 ? 1.690 -12.291 50.806 1.00 73.44 417 THR A C 1
ATOM 3236 O O . THR A 1 417 ? 0.584 -12.658 50.396 1.00 73.44 417 THR A O 1
ATOM 3239 N N . PRO A 1 418 ? 1.956 -12.235 52.127 1.00 76.50 418 PRO A N 1
ATOM 3240 C CA . PRO A 1 418 ? 0.933 -12.501 53.142 1.00 76.50 418 PRO A CA 1
ATOM 3241 C C . PRO A 1 418 ? -0.345 -11.684 52.906 1.00 76.50 418 PRO A C 1
ATOM 3243 O O . PRO A 1 418 ? -1.435 -12.240 52.965 1.00 76.50 418 PRO A O 1
ATOM 3246 N N . ALA A 1 419 ? -0.193 -10.420 52.493 1.00 78.69 419 ALA A N 1
ATOM 3247 C CA . ALA A 1 419 ? -1.293 -9.526 52.137 1.00 78.69 419 ALA A CA 1
ATOM 3248 C C . ALA A 1 419 ? -2.128 -10.010 50.931 1.00 78.69 419 ALA A C 1
ATOM 3250 O O . ALA A 1 419 ? -3.352 -9.896 50.947 1.00 78.69 419 ALA A O 1
ATOM 3251 N N . VAL A 1 420 ? -1.500 -10.597 49.899 1.00 81.56 420 VAL A N 1
ATOM 3252 C CA . VAL A 1 420 ? -2.212 -11.193 48.749 1.00 81.56 420 VAL A CA 1
ATOM 3253 C C . VAL A 1 420 ? -3.039 -12.401 49.190 1.00 81.56 420 VAL A C 1
ATOM 3255 O O . VAL A 1 420 ? -4.199 -12.523 48.796 1.00 81.56 420 VAL A O 1
ATOM 3258 N N . ARG A 1 421 ? -2.471 -13.272 50.034 1.00 82.69 421 ARG A N 1
ATOM 3259 C CA . ARG A 1 421 ? -3.150 -14.477 50.541 1.00 82.69 421 ARG A CA 1
ATOM 3260 C C . ARG A 1 421 ? -4.294 -14.147 51.494 1.00 82.69 421 ARG A C 1
ATOM 3262 O O . ARG A 1 421 ? -5.360 -14.751 51.391 1.00 82.69 421 ARG A O 1
ATOM 3269 N N . GLU A 1 422 ? -4.085 -13.183 52.385 1.00 84.12 422 GLU A N 1
ATOM 3270 C CA . GLU A 1 422 ? -5.090 -12.684 53.324 1.00 84.12 422 GLU A CA 1
ATOM 3271 C C . GLU A 1 422 ? -6.287 -12.093 52.573 1.00 84.12 422 GLU A C 1
ATOM 3273 O O . GLU A 1 422 ? -7.415 -12.558 52.739 1.00 84.12 422 GLU A O 1
ATOM 3278 N N . LEU A 1 423 ? -6.038 -11.161 51.647 1.00 84.75 423 LEU A N 1
ATOM 3279 C CA . LEU A 1 423 ? -7.097 -10.505 50.884 1.00 84.75 423 LEU A CA 1
ATOM 3280 C C . LEU A 1 423 ? -7.815 -11.473 49.925 1.00 84.75 423 LEU A C 1
ATOM 3282 O O . LEU A 1 423 ? -9.034 -11.405 49.764 1.00 84.75 423 LEU A O 1
ATOM 3286 N N . ALA A 1 424 ? -7.101 -12.428 49.320 1.00 83.25 424 ALA A N 1
ATOM 3287 C CA . ALA A 1 424 ? -7.721 -13.498 48.535 1.00 83.25 424 ALA A CA 1
ATOM 3288 C C . ALA A 1 424 ? -8.571 -14.442 49.409 1.00 83.25 424 ALA A C 1
ATOM 3290 O O . ALA A 1 424 ? -9.609 -14.934 48.959 1.00 83.25 424 ALA A O 1
ATOM 3291 N N . GLY A 1 425 ? -8.156 -14.690 50.655 1.00 81.50 425 GLY A N 1
ATOM 3292 C CA . GLY A 1 425 ? -8.930 -15.409 51.667 1.00 81.50 425 GLY A CA 1
ATOM 3293 C C . GLY A 1 425 ? -10.237 -14.697 52.016 1.00 81.50 425 GLY A C 1
ATOM 3294 O O . GLY A 1 425 ? -11.291 -15.329 51.983 1.00 81.50 425 GLY A O 1
ATOM 3295 N N . GLU A 1 426 ? -10.186 -13.383 52.247 1.00 80.75 426 GLU A N 1
ATOM 3296 C CA . GLU A 1 426 ? -11.369 -12.545 52.491 1.00 80.75 426 GLU A CA 1
ATOM 3297 C C . GLU A 1 426 ? -12.345 -12.537 51.303 1.00 80.75 426 GLU A C 1
ATOM 3299 O O . GLU A 1 426 ? -13.558 -12.633 51.483 1.00 80.75 426 GLU A O 1
ATOM 3304 N N . ILE A 1 427 ? -11.842 -12.479 50.064 1.00 80.06 427 ILE A N 1
ATOM 3305 C CA . ILE A 1 427 ? -12.696 -12.538 48.864 1.00 80.06 427 ILE A CA 1
ATOM 3306 C C . ILE A 1 427 ? -13.379 -13.909 48.741 1.00 80.06 427 ILE A C 1
ATOM 3308 O O . ILE A 1 427 ? -14.555 -13.987 48.369 1.00 80.06 427 ILE A O 1
ATOM 3312 N N . ARG A 1 428 ? -12.660 -14.998 49.051 1.00 80.75 428 ARG A N 1
ATOM 3313 C CA . ARG A 1 428 ? -13.200 -16.368 49.028 1.00 80.75 428 ARG A CA 1
ATOM 3314 C C . ARG A 1 428 ? -14.254 -16.597 50.110 1.00 80.75 428 ARG A C 1
ATOM 3316 O O . ARG A 1 428 ? -15.271 -17.222 49.827 1.00 80.75 428 ARG A O 1
ATOM 3323 N N . SER A 1 429 ? -14.050 -16.076 51.320 1.00 73.12 429 SER A N 1
ATOM 3324 C CA . SER A 1 429 ? -15.039 -16.189 52.399 1.00 73.12 429 SER A CA 1
ATOM 3325 C C . SER A 1 429 ? -16.290 -15.351 52.117 1.00 73.12 429 SER A C 1
ATOM 3327 O O . SER A 1 429 ? -17.402 -15.828 52.336 1.00 73.12 429 SER A O 1
ATOM 3329 N N . ALA A 1 430 ? -16.138 -14.163 51.523 1.00 63.88 430 ALA A N 1
ATOM 3330 C CA . ALA A 1 430 ? -17.257 -13.305 51.132 1.00 63.88 430 ALA A CA 1
ATOM 3331 C C . ALA A 1 430 ? -18.102 -13.870 49.971 1.00 63.88 430 ALA A C 1
ATOM 3333 O O . ALA A 1 430 ? -19.282 -13.548 49.855 1.00 63.88 430 ALA A O 1
ATOM 3334 N N . THR A 1 431 ? -17.537 -14.723 49.106 1.00 57.81 431 THR A N 1
ATOM 3335 C CA . THR A 1 431 ? -18.272 -15.342 47.982 1.00 57.81 431 THR A CA 1
ATOM 3336 C C . THR A 1 431 ? -19.103 -16.566 48.380 1.00 57.81 431 THR A C 1
ATOM 3338 O O . THR A 1 431 ? -19.985 -16.958 47.618 1.00 57.81 431 THR A O 1
ATOM 3341 N N . ALA A 1 432 ? -18.873 -17.145 49.565 1.00 50.81 432 ALA A N 1
ATOM 3342 C CA . ALA A 1 432 ? -19.610 -18.306 50.073 1.00 50.81 432 ALA A CA 1
ATOM 3343 C C . ALA A 1 432 ? -20.928 -17.949 50.799 1.00 50.81 432 ALA A C 1
ATOM 3345 O O . ALA A 1 432 ? -21.770 -18.823 50.992 1.00 50.81 432 ALA A O 1
ATOM 3346 N N . GLY A 1 433 ? -21.140 -16.680 51.169 1.00 45.88 433 GLY A N 1
ATOM 3347 C CA . GLY A 1 433 ? -22.391 -16.185 51.755 1.00 45.88 433 GLY A CA 1
ATOM 3348 C C . GLY A 1 433 ? -23.136 -15.270 50.781 1.00 45.88 433 GLY A C 1
ATOM 3349 O O . GLY A 1 433 ? -22.610 -14.234 50.387 1.00 45.88 433 GLY A O 1
ATOM 3350 N N . GLN A 1 434 ? -24.369 -15.616 50.399 1.00 40.09 434 GLN A N 1
ATOM 3351 C CA . GLN A 1 434 ? -25.190 -14.891 49.408 1.00 40.09 434 GLN A CA 1
ATOM 3352 C C . GLN A 1 434 ? -25.680 -13.481 49.840 1.00 40.09 434 GLN A C 1
ATOM 3354 O O . GLN A 1 434 ? -26.718 -13.027 49.372 1.00 40.09 434 GLN A O 1
ATOM 3359 N N . GLY A 1 435 ? -24.957 -12.749 50.696 1.00 44.66 435 GLY A N 1
ATOM 3360 C CA . GLY A 1 435 ? -25.430 -11.464 51.237 1.00 44.66 435 GLY A CA 1
ATOM 3361 C C . GLY A 1 435 ? -24.418 -10.322 51.391 1.00 44.66 435 GLY A C 1
ATOM 3362 O O . GLY A 1 435 ? -24.854 -9.201 51.621 1.00 44.66 435 GLY A O 1
ATOM 3363 N N . GLU A 1 436 ? -23.100 -10.527 51.256 1.00 43.50 436 GLU A N 1
ATOM 3364 C CA . GLU A 1 436 ? -22.110 -9.494 51.646 1.00 43.50 436 GLU A CA 1
ATOM 3365 C C . GLU A 1 436 ? -20.987 -9.225 50.618 1.00 43.50 436 GLU A C 1
ATOM 3367 O O . GLU A 1 436 ? -19.818 -9.084 50.969 1.00 43.50 436 GLU A O 1
ATOM 3372 N N . GLN A 1 437 ? -21.296 -9.053 49.327 1.00 49.34 437 GLN A N 1
ATOM 3373 C CA . GLN A 1 437 ? -20.280 -8.651 48.324 1.00 49.34 437 GLN A CA 1
ATOM 3374 C C . GLN A 1 437 ? -19.734 -7.202 48.497 1.00 49.34 437 GLN A C 1
ATOM 3376 O O . GLN A 1 437 ? -18.847 -6.759 47.756 1.00 49.34 437 GLN A O 1
ATOM 3381 N N . HIS A 1 438 ? -20.211 -6.439 49.490 1.00 51.53 438 HIS A N 1
ATOM 3382 C CA . HIS A 1 438 ? -19.986 -4.989 49.589 1.00 51.53 438 HIS A CA 1
ATOM 3383 C C . HIS A 1 438 ? -18.842 -4.502 50.504 1.00 51.53 438 HIS A C 1
ATOM 3385 O O . HIS A 1 438 ? -18.555 -3.311 50.461 1.00 51.53 438 HIS A O 1
ATOM 3391 N N . ARG A 1 439 ? -18.125 -5.341 51.270 1.00 60.50 439 ARG A N 1
ATOM 3392 C CA . ARG A 1 439 ? -17.222 -4.815 52.327 1.00 60.50 439 ARG A CA 1
ATOM 3393 C C . ARG A 1 439 ? -15.779 -4.453 51.939 1.00 60.50 439 ARG A C 1
ATO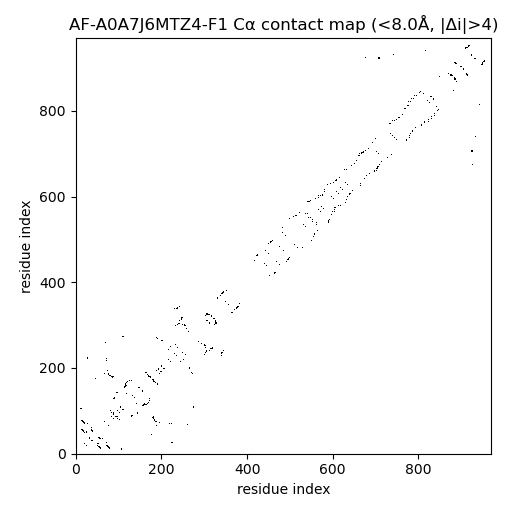M 3395 O O . ARG A 1 439 ? -15.196 -3.631 52.634 1.00 60.50 439 ARG A O 1
ATOM 3402 N N . ILE A 1 440 ? -15.184 -5.004 50.874 1.00 72.56 440 ILE A N 1
ATOM 3403 C CA . ILE A 1 440 ? -13.764 -4.725 50.549 1.00 72.56 440 ILE A CA 1
ATOM 3404 C C . ILE A 1 440 ? -13.640 -3.438 49.698 1.00 72.56 440 ILE A C 1
ATOM 3406 O O . ILE A 1 440 ? -14.186 -3.415 48.586 1.00 72.56 440 ILE A O 1
ATOM 3410 N N . PRO A 1 441 ? -12.937 -2.382 50.172 1.00 78.25 441 PRO A N 1
ATOM 3411 C CA . PRO A 1 441 ? -12.733 -1.140 49.418 1.00 78.25 441 PRO A CA 1
ATOM 3412 C C . PRO A 1 441 ? -11.811 -1.327 48.204 1.00 78.25 441 PRO A C 1
ATOM 3414 O O . PRO A 1 441 ? -10.825 -2.059 48.280 1.00 78.25 441 PRO A O 1
ATOM 3417 N N . LEU A 1 442 ? -12.086 -0.606 47.107 1.00 78.06 442 LEU A N 1
ATOM 3418 C CA . LEU A 1 442 ? -11.260 -0.614 45.887 1.00 78.06 442 LEU A CA 1
ATOM 3419 C C . LEU A 1 442 ? -9.797 -0.237 46.179 1.00 78.06 442 LEU A C 1
ATOM 3421 O O . LEU A 1 442 ? -8.887 -0.885 45.663 1.00 78.06 442 LEU A O 1
ATOM 3425 N N . LEU A 1 443 ? -9.587 0.755 47.052 1.00 81.50 443 LEU A N 1
ATOM 3426 C CA . LEU A 1 443 ? -8.267 1.243 47.461 1.00 81.50 443 LEU A CA 1
ATOM 3427 C C . LEU A 1 443 ? -7.410 0.135 48.094 1.00 81.50 443 LEU A C 1
ATOM 3429 O O . LEU A 1 443 ? -6.266 -0.054 47.698 1.00 81.50 443 LEU A O 1
ATOM 3433 N N . ARG A 1 444 ? -7.994 -0.677 48.986 1.00 82.25 444 ARG A N 1
ATOM 3434 C CA . ARG A 1 444 ? -7.287 -1.789 49.646 1.00 82.25 444 ARG A CA 1
ATOM 3435 C C . ARG A 1 444 ? -6.828 -2.851 48.643 1.00 82.25 444 ARG A C 1
ATOM 3437 O O . ARG A 1 444 ? -5.759 -3.429 48.794 1.00 82.25 444 ARG A O 1
ATOM 3444 N N . ILE A 1 445 ? -7.622 -3.109 47.601 1.00 83.62 445 ILE A N 1
ATOM 3445 C CA . ILE A 1 445 ? -7.236 -4.036 46.526 1.00 83.62 445 ILE A CA 1
ATOM 3446 C C . ILE A 1 445 ? -6.133 -3.417 45.652 1.00 83.62 445 ILE A C 1
ATOM 3448 O O . ILE A 1 445 ? -5.214 -4.127 45.243 1.00 83.62 445 ILE A O 1
ATOM 3452 N N . HIS A 1 446 ? -6.205 -2.108 45.388 1.00 83.62 446 HIS A N 1
ATOM 3453 C CA . HIS A 1 446 ? -5.202 -1.375 44.614 1.00 83.62 446 HIS A CA 1
ATOM 3454 C C . HIS A 1 446 ? -3.824 -1.408 45.288 1.00 83.62 446 HIS A C 1
ATOM 3456 O O . HIS A 1 446 ? -2.863 -1.817 44.646 1.00 83.62 446 HIS A O 1
ATOM 3462 N N . GLU A 1 447 ? -3.741 -1.077 46.579 1.00 85.25 447 GLU A N 1
ATOM 3463 C CA . GLU A 1 447 ? -2.490 -1.059 47.358 1.00 85.25 447 GLU A CA 1
ATOM 3464 C C . GLU A 1 447 ? -1.796 -2.431 47.369 1.00 85.25 447 GLU A C 1
ATOM 3466 O O . GLU A 1 447 ? -0.594 -2.541 47.118 1.00 85.25 447 GLU A O 1
ATOM 3471 N N . VAL A 1 448 ? -2.565 -3.507 47.579 1.00 85.06 448 VAL A N 1
ATOM 3472 C CA . VAL A 1 448 ? -2.026 -4.878 47.585 1.00 85.06 448 VAL A CA 1
ATOM 3473 C C . VAL A 1 448 ? -1.499 -5.281 46.204 1.00 85.06 448 VAL A C 1
ATOM 3475 O O . VAL A 1 448 ? -0.453 -5.927 46.099 1.00 85.06 448 VAL A O 1
ATOM 3478 N N . LEU A 1 449 ? -2.191 -4.899 45.126 1.00 82.06 449 LEU A N 1
ATOM 3479 C CA . LEU A 1 449 ? -1.732 -5.167 43.762 1.00 82.06 449 LEU A CA 1
ATOM 3480 C C . LEU A 1 449 ? -0.531 -4.294 43.366 1.00 82.06 449 LEU A C 1
ATOM 3482 O O . LEU A 1 449 ? 0.337 -4.778 42.636 1.00 82.06 449 LEU A O 1
ATOM 3486 N N . GLU A 1 450 ? -0.457 -3.048 43.839 1.00 83.12 450 GLU A N 1
ATOM 3487 C CA . GLU A 1 450 ? 0.645 -2.114 43.570 1.00 83.12 450 GLU A CA 1
ATOM 3488 C C . GLU A 1 450 ? 1.961 -2.628 44.146 1.00 83.12 450 GLU A C 1
ATOM 3490 O O . GLU A 1 450 ? 3.003 -2.549 43.494 1.00 83.12 450 GLU A O 1
ATOM 3495 N N . GLU A 1 451 ? 1.907 -3.260 45.317 1.00 82.06 451 GLU A N 1
ATOM 3496 C CA . GLU A 1 451 ? 3.076 -3.891 45.915 1.00 82.06 451 GLU A CA 1
ATOM 3497 C C . GLU A 1 451 ? 3.457 -5.218 45.227 1.00 82.06 451 GLU A C 1
ATOM 3499 O O . GLU A 1 451 ? 4.644 -5.537 45.077 1.00 82.06 451 GLU A O 1
ATOM 3504 N N . ALA A 1 452 ? 2.462 -6.009 44.811 1.00 79.50 452 ALA A N 1
ATOM 3505 C CA . ALA A 1 452 ? 2.664 -7.369 44.315 1.00 79.50 452 ALA A CA 1
ATOM 3506 C C . ALA A 1 452 ? 3.090 -7.434 42.835 1.00 79.50 452 ALA A C 1
ATOM 3508 O O . ALA A 1 452 ? 4.017 -8.174 42.487 1.00 79.50 452 ALA A O 1
ATOM 3509 N N . LEU A 1 453 ? 2.452 -6.661 41.948 1.00 75.69 453 LEU A N 1
ATOM 3510 C CA . LEU A 1 453 ? 2.648 -6.748 40.491 1.00 75.69 453 LEU A CA 1
ATOM 3511 C C . LEU A 1 453 ? 4.080 -6.429 40.013 1.00 75.69 453 LEU A C 1
ATOM 3513 O O . LEU A 1 453 ? 4.558 -7.131 39.112 1.00 75.69 453 LEU A O 1
ATOM 3517 N N . PRO A 1 454 ? 4.806 -5.443 40.578 1.00 76.12 454 PRO A N 1
ATOM 3518 C CA . PRO A 1 454 ? 6.195 -5.175 40.196 1.00 76.12 454 PRO A CA 1
ATOM 3519 C C . PRO A 1 454 ? 7.167 -6.285 40.622 1.00 76.12 454 PRO A C 1
ATOM 3521 O O . PRO A 1 454 ? 8.197 -6.485 39.977 1.00 76.12 454 PRO A O 1
ATOM 3524 N N . LYS A 1 455 ? 6.849 -7.018 41.702 1.00 74.81 455 LYS A N 1
ATOM 3525 C CA . LYS A 1 455 ? 7.688 -8.093 42.266 1.00 74.81 455 LYS A CA 1
ATOM 3526 C C . LYS A 1 455 ? 7.488 -9.439 41.556 1.00 74.81 455 LYS A C 1
ATOM 3528 O O . LYS A 1 455 ? 8.314 -10.340 41.706 1.00 74.81 455 LYS A O 1
ATOM 3533 N N . MET A 1 456 ? 6.434 -9.576 40.749 1.00 70.94 456 MET A N 1
ATOM 3534 C CA . MET A 1 456 ? 6.153 -10.789 39.984 1.00 70.94 456 MET A CA 1
ATOM 3535 C C . MET A 1 456 ? 7.209 -11.059 38.904 1.00 70.94 456 MET A C 1
ATOM 3537 O O . MET A 1 456 ? 7.439 -10.248 38.006 1.00 70.94 456 MET A O 1
ATOM 3541 N N . ARG A 1 457 ? 7.795 -12.261 38.940 1.00 60.91 457 ARG A N 1
ATOM 3542 C CA . ARG A 1 457 ? 8.763 -12.749 37.938 1.00 60.91 457 ARG A CA 1
ATOM 3543 C C . ARG A 1 457 ? 8.178 -13.772 36.948 1.00 60.91 457 ARG A C 1
ATOM 3545 O O . ARG A 1 457 ? 8.896 -14.228 36.064 1.00 60.91 457 ARG A O 1
ATOM 3552 N N . GLY A 1 458 ? 6.893 -14.119 37.077 1.00 62.97 458 GLY A N 1
ATOM 3553 C CA . GLY A 1 458 ? 6.198 -15.151 36.293 1.00 62.97 458 GLY A CA 1
ATOM 3554 C C . GLY A 1 458 ? 4.704 -14.845 36.077 1.00 62.97 458 GLY A C 1
ATOM 3555 O O . GLY A 1 458 ? 4.272 -13.729 36.370 1.00 62.97 458 GLY A O 1
ATOM 3556 N N . PRO A 1 459 ? 3.908 -15.791 35.535 1.00 62.09 459 PRO A N 1
ATOM 3557 C CA . PRO A 1 459 ? 2.467 -15.602 35.348 1.00 62.09 459 PRO A CA 1
ATOM 3558 C C . PRO A 1 459 ? 1.740 -15.394 36.693 1.00 62.09 459 PRO A C 1
ATOM 3560 O O . PRO A 1 459 ? 2.210 -15.896 37.714 1.00 62.09 459 PRO A O 1
ATOM 3563 N N . PRO A 1 460 ? 0.601 -14.673 36.718 1.00 69.19 460 PRO A N 1
ATOM 3564 C CA . PRO A 1 460 ? -0.127 -14.391 37.956 1.00 69.19 460 PRO A CA 1
ATOM 3565 C C . PRO A 1 460 ? -0.627 -15.679 38.616 1.00 69.19 460 PRO A C 1
ATOM 3567 O O . PRO A 1 460 ? -1.242 -16.518 37.949 1.00 69.19 460 PRO A O 1
ATOM 3570 N N . SER A 1 461 ? -0.383 -15.801 39.923 1.00 75.06 461 SER A N 1
ATOM 3571 C CA . SER A 1 461 ? -0.891 -16.874 40.783 1.00 75.06 461 SER A CA 1
ATOM 3572 C C . SER A 1 461 ? -2.423 -16.892 40.823 1.00 75.06 461 SER A C 1
ATOM 3574 O O . SER A 1 461 ? -3.086 -15.942 40.399 1.00 75.06 461 SER A O 1
ATOM 3576 N N . ALA A 1 462 ? -3.012 -17.974 41.339 1.00 75.69 462 ALA A N 1
ATOM 3577 C CA . ALA A 1 462 ? -4.466 -18.078 41.477 1.00 75.69 462 ALA A CA 1
ATOM 3578 C C . ALA A 1 462 ? -5.051 -16.957 42.361 1.00 75.69 462 ALA A C 1
ATOM 3580 O O . ALA A 1 462 ? -6.124 -16.436 42.053 1.00 75.69 462 ALA A O 1
ATOM 3581 N N . ASP A 1 463 ? -4.319 -16.541 43.397 1.00 80.00 463 ASP A N 1
ATOM 3582 C CA . ASP A 1 463 ? -4.736 -15.488 44.326 1.00 80.00 463 ASP A CA 1
ATOM 3583 C C . ASP A 1 463 ? -4.645 -14.103 43.679 1.00 80.00 463 ASP A C 1
ATOM 3585 O O . ASP A 1 463 ? -5.598 -13.326 43.749 1.00 80.00 463 ASP A O 1
ATOM 3589 N N . ILE A 1 464 ? -3.574 -13.822 42.930 1.00 77.69 464 ILE A N 1
ATOM 3590 C CA . ILE A 1 464 ? -3.458 -12.582 42.149 1.00 77.69 464 ILE A CA 1
ATOM 3591 C C . ILE A 1 464 ? -4.523 -12.525 41.047 1.00 77.69 464 ILE A C 1
ATOM 3593 O O . ILE A 1 464 ? -5.108 -11.471 40.805 1.00 77.69 464 ILE A O 1
ATOM 3597 N N . GLN A 1 465 ? -4.841 -13.646 40.392 1.00 77.12 465 GLN A N 1
ATOM 3598 C CA . GLN A 1 465 ? -5.932 -13.698 39.411 1.00 77.12 465 GLN A CA 1
ATOM 3599 C C . GLN A 1 465 ? -7.299 -13.422 40.047 1.00 77.12 465 GLN A C 1
ATOM 3601 O O . GLN A 1 465 ? -8.129 -12.746 39.434 1.00 77.12 465 GLN A O 1
ATOM 3606 N N . LEU A 1 466 ? -7.537 -13.928 41.260 1.00 81.00 466 LEU A N 1
ATOM 3607 C CA . LEU A 1 466 ? -8.757 -13.658 42.015 1.00 81.00 466 LEU A CA 1
ATOM 3608 C C . LEU A 1 466 ? -8.855 -12.173 42.389 1.00 81.00 466 LEU A C 1
ATOM 3610 O O . LEU A 1 466 ? -9.900 -11.563 42.159 1.00 81.00 466 LEU A O 1
ATOM 3614 N N . LEU A 1 467 ? -7.762 -11.587 42.885 1.00 83.00 467 LEU A N 1
ATOM 3615 C CA . LEU A 1 467 ? -7.669 -10.163 43.206 1.00 83.00 467 LEU A CA 1
ATOM 3616 C C . LEU A 1 467 ? -7.912 -9.289 41.977 1.00 83.00 467 LEU A C 1
ATOM 3618 O O . LEU A 1 467 ? -8.752 -8.401 42.038 1.00 83.00 467 LEU A O 1
ATOM 3622 N N . LEU A 1 468 ? -7.264 -9.571 40.842 1.00 78.62 468 LEU A N 1
ATOM 3623 C CA . LEU A 1 468 ? -7.468 -8.830 39.590 1.00 78.62 468 LEU A CA 1
ATOM 3624 C C . LEU A 1 468 ? -8.915 -8.938 39.087 1.00 78.62 468 LEU A C 1
ATOM 3626 O O . LEU A 1 468 ? -9.478 -7.949 38.624 1.00 78.62 468 LEU A O 1
ATOM 3630 N N . LYS A 1 469 ? -9.551 -10.113 39.210 1.00 78.50 469 LYS A N 1
ATOM 3631 C CA . LYS A 1 469 ? -10.968 -10.303 38.852 1.00 78.50 469 LYS A CA 1
ATOM 3632 C C . LYS A 1 469 ? -11.891 -9.482 39.755 1.00 78.50 469 LYS A C 1
ATOM 3634 O O . LYS A 1 469 ? -12.859 -8.899 39.270 1.00 78.50 469 LYS A O 1
ATOM 3639 N N . HIS A 1 470 ? -11.606 -9.443 41.054 1.00 80.19 470 HIS A N 1
ATOM 3640 C CA . HIS A 1 470 ? -12.402 -8.679 42.010 1.00 80.19 470 HIS A CA 1
ATOM 3641 C C . HIS A 1 470 ? -12.170 -7.167 41.865 1.00 80.19 470 HIS A C 1
ATOM 3643 O O . HIS A 1 470 ? -13.129 -6.401 41.882 1.00 80.19 470 HIS A O 1
ATOM 3649 N N . TYR A 1 471 ? -10.925 -6.752 41.615 1.00 81.25 471 TYR A N 1
ATOM 3650 C CA . TYR A 1 471 ? -10.540 -5.379 41.293 1.00 81.25 471 TYR A CA 1
ATOM 3651 C C . TYR A 1 471 ? -11.285 -4.873 40.055 1.00 81.25 471 TYR A C 1
ATOM 3653 O O . TYR A 1 471 ? -11.913 -3.822 40.098 1.00 81.25 471 TYR A O 1
ATOM 3661 N N . HIS A 1 472 ? -11.317 -5.678 38.990 1.00 76.25 472 HIS A N 1
ATOM 3662 C CA . HIS A 1 472 ? -12.073 -5.386 37.775 1.00 76.25 472 HIS A CA 1
ATOM 3663 C C . HIS A 1 472 ? -13.575 -5.203 38.035 1.00 76.25 472 HIS A C 1
ATOM 3665 O O . HIS A 1 472 ? -14.188 -4.258 37.547 1.00 76.25 472 HIS A O 1
ATOM 3671 N N . HIS A 1 473 ? -14.171 -6.088 38.838 1.00 76.50 473 HIS A N 1
ATOM 3672 C CA . HIS A 1 473 ? -15.583 -5.986 39.197 1.00 76.50 473 HIS A CA 1
ATOM 3673 C C . HIS A 1 473 ? -15.884 -4.733 40.036 1.00 76.50 473 HIS A C 1
ATOM 3675 O O . HIS A 1 473 ? -16.890 -4.071 39.803 1.00 76.50 473 HIS A O 1
ATOM 3681 N N . LYS A 1 474 ? -15.001 -4.371 40.975 1.00 76.62 474 LYS A N 1
ATOM 3682 C CA . LYS A 1 474 ? -15.133 -3.149 41.783 1.00 76.62 474 LYS A CA 1
ATOM 3683 C C . LYS A 1 474 ? -14.938 -1.879 40.955 1.00 76.62 474 LYS A C 1
ATOM 3685 O O . LYS A 1 474 ? -15.674 -0.929 41.179 1.00 76.62 474 LYS A O 1
ATOM 3690 N N . LEU A 1 475 ? -14.013 -1.875 39.991 1.00 73.44 475 LEU A N 1
ATOM 3691 C CA . LEU A 1 475 ? -13.855 -0.777 39.030 1.00 73.44 475 LEU A CA 1
ATOM 3692 C C . LEU A 1 475 ? -15.142 -0.560 38.231 1.00 73.44 475 LEU A C 1
ATOM 3694 O O . LEU A 1 475 ? -15.617 0.564 38.162 1.00 73.44 475 LEU A O 1
ATOM 3698 N N . TYR A 1 476 ? -15.749 -1.634 37.715 1.00 69.50 476 TYR A N 1
ATOM 3699 C CA . TYR A 1 476 ? -17.017 -1.560 36.978 1.00 69.50 476 TYR A CA 1
ATOM 3700 C C . TYR A 1 476 ? -18.172 -0.981 37.814 1.00 69.50 476 TYR A C 1
ATOM 3702 O O . TYR A 1 476 ? -19.041 -0.298 37.283 1.00 69.50 476 TYR A O 1
ATOM 3710 N N . LEU A 1 477 ? -18.185 -1.253 39.122 1.00 70.19 477 LEU A N 1
ATOM 3711 C CA . LEU A 1 477 ? -19.172 -0.709 40.060 1.00 70.19 477 LEU A CA 1
ATOM 3712 C C . LEU A 1 477 ? -18.822 0.703 40.566 1.00 70.19 477 LEU A C 1
ATOM 3714 O O . LEU A 1 477 ? -19.665 1.329 41.207 1.00 70.19 477 LEU A O 1
ATOM 3718 N N . SER A 1 478 ? -17.604 1.196 40.313 1.00 67.19 478 SER A N 1
ATOM 3719 C CA . SER A 1 478 ? -17.198 2.566 40.632 1.00 67.19 478 SER A CA 1
ATOM 3720 C C . SER A 1 478 ? -17.836 3.509 39.615 1.00 67.19 478 SER A C 1
ATOM 3722 O O . SER A 1 478 ? -17.415 3.590 38.459 1.00 67.19 478 SER A O 1
ATOM 3724 N N . THR A 1 479 ? -18.900 4.189 40.030 1.00 52.50 479 THR A N 1
ATOM 3725 C CA . THR A 1 479 ? -19.540 5.241 39.245 1.00 52.50 479 THR A CA 1
ATOM 3726 C C . THR A 1 479 ? -18.672 6.504 39.316 1.00 52.50 479 THR A C 1
ATOM 3728 O O . THR A 1 479 ? -18.669 7.189 40.335 1.00 52.50 479 THR A O 1
ATOM 3731 N N . ASP A 1 480 ? -17.950 6.789 38.226 1.00 53.81 480 ASP A N 1
ATOM 3732 C CA . ASP A 1 480 ? -17.548 8.138 37.770 1.00 53.81 480 ASP A CA 1
ATOM 3733 C C . ASP A 1 480 ? -16.125 8.698 37.992 1.00 53.81 480 ASP A C 1
ATOM 3735 O O . ASP A 1 480 ? -15.901 9.849 37.613 1.00 53.81 480 ASP A O 1
ATOM 3739 N N . SER A 1 481 ? -15.108 7.954 38.447 1.00 65.44 481 SER A N 1
ATOM 3740 C CA . SER A 1 481 ? -13.734 8.512 38.468 1.00 65.44 481 SER A CA 1
ATOM 3741 C C . SER A 1 481 ? -12.872 8.001 37.299 1.00 65.44 481 SER A C 1
ATOM 3743 O O . SER A 1 481 ? -12.553 6.819 37.169 1.00 65.44 481 SER A O 1
ATOM 3745 N N . SER A 1 482 ? -12.482 8.900 36.388 1.00 69.56 482 SER A N 1
ATOM 3746 C CA . SER A 1 482 ? -11.539 8.562 35.305 1.00 69.56 482 SER A CA 1
ATOM 3747 C C . SER A 1 482 ? -10.137 8.288 35.855 1.00 69.56 482 SER A C 1
ATOM 3749 O O . SER A 1 482 ? -9.338 7.588 35.225 1.00 69.56 482 SER A O 1
ATOM 3751 N N . SER A 1 483 ? -9.852 8.840 37.035 1.00 73.38 483 SER A N 1
ATOM 3752 C CA . SER A 1 483 ? -8.638 8.608 37.806 1.00 73.38 483 SER A CA 1
ATOM 3753 C C . SER A 1 483 ? -8.473 7.142 38.229 1.00 73.38 483 SER A C 1
ATOM 3755 O O . SER A 1 483 ? -7.379 6.610 38.039 1.00 73.38 483 SER A O 1
ATOM 3757 N N . ASP A 1 484 ? -9.529 6.441 38.662 1.00 74.81 484 ASP A N 1
ATOM 3758 C CA . ASP A 1 484 ? -9.454 5.018 39.044 1.00 74.81 484 ASP A CA 1
ATOM 3759 C C . ASP A 1 484 ? -9.103 4.112 37.856 1.00 74.81 484 ASP A C 1
ATOM 3761 O O . ASP A 1 484 ? -8.260 3.218 37.965 1.00 74.81 484 ASP A O 1
ATOM 3765 N N . TYR A 1 485 ? -9.704 4.355 36.687 1.00 77.44 485 TYR A N 1
ATOM 3766 C CA . TYR A 1 485 ? -9.413 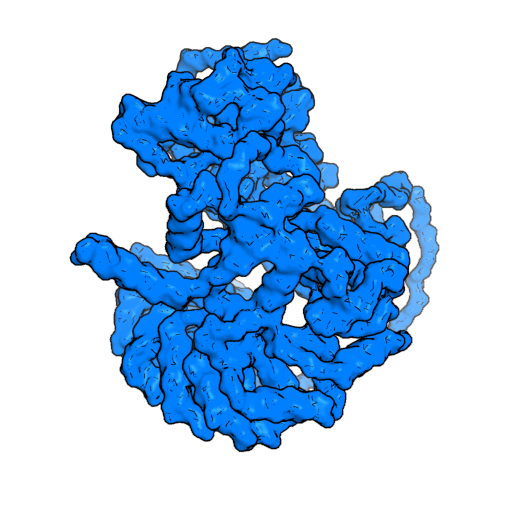3.582 35.474 1.00 77.44 485 TYR A CA 1
ATOM 3767 C C . TYR A 1 485 ? -8.004 3.858 34.938 1.00 77.44 485 TYR A C 1
ATOM 3769 O O . TYR A 1 485 ? -7.331 2.941 34.454 1.00 77.44 485 TYR A O 1
ATOM 3777 N N . LEU A 1 486 ? -7.527 5.103 35.045 1.00 79.19 486 LEU A N 1
ATOM 3778 C CA . LEU A 1 486 ? -6.157 5.458 34.686 1.00 79.19 486 LEU A CA 1
ATOM 3779 C C . LEU A 1 486 ? -5.142 4.842 35.660 1.00 79.19 486 LEU A C 1
ATOM 3781 O O . LEU A 1 486 ? -4.129 4.303 35.212 1.00 79.19 486 LEU A O 1
ATOM 3785 N N . ALA A 1 487 ? -5.430 4.865 36.964 1.00 79.69 487 ALA A N 1
ATOM 3786 C CA . ALA A 1 487 ? -4.627 4.215 37.996 1.00 79.69 487 ALA A CA 1
ATOM 3787 C C . ALA A 1 487 ? -4.579 2.696 37.783 1.00 79.69 487 ALA A C 1
ATOM 3789 O O . ALA A 1 487 ? -3.507 2.101 37.853 1.00 79.69 487 ALA A O 1
ATOM 3790 N N . ALA A 1 488 ? -5.699 2.071 37.410 1.00 80.88 488 ALA A N 1
ATOM 3791 C CA . ALA A 1 488 ? -5.749 0.658 37.050 1.00 80.88 488 ALA A CA 1
ATOM 3792 C C . ALA A 1 488 ? -4.859 0.331 35.838 1.00 80.88 488 ALA A C 1
ATOM 3794 O O . ALA A 1 488 ? -4.109 -0.645 35.864 1.00 80.88 488 ALA A O 1
ATOM 3795 N N . LEU A 1 489 ? -4.879 1.151 34.780 1.00 80.44 489 LEU A N 1
ATOM 3796 C CA . LEU A 1 489 ? -3.974 0.967 33.638 1.00 80.44 489 LEU A CA 1
ATOM 3797 C C . LEU A 1 489 ? -2.504 1.205 34.013 1.00 80.44 489 LEU A C 1
ATOM 3799 O O . LEU A 1 489 ? -1.633 0.477 33.536 1.00 80.44 489 LEU A O 1
ATOM 3803 N N . ALA A 1 490 ? -2.215 2.194 34.865 1.00 82.31 490 ALA A N 1
ATOM 3804 C CA . ALA A 1 490 ? -0.867 2.475 35.359 1.00 82.31 490 ALA A CA 1
ATOM 3805 C C . ALA A 1 490 ? -0.308 1.304 36.182 1.00 82.31 490 ALA A C 1
ATOM 3807 O O . ALA A 1 490 ? 0.836 0.893 35.978 1.00 82.31 490 ALA A O 1
ATOM 3808 N N . LEU A 1 491 ? -1.147 0.737 37.047 1.00 81.56 491 LEU A N 1
ATOM 3809 C CA . LEU A 1 491 ? -0.874 -0.440 37.859 1.00 81.56 491 LEU A CA 1
ATOM 3810 C C . LEU A 1 491 ? -0.583 -1.670 36.987 1.00 81.56 491 LEU A C 1
ATOM 3812 O O . LEU A 1 491 ? 0.386 -2.388 37.208 1.00 81.56 491 LEU A O 1
ATOM 3816 N N . LEU A 1 492 ? -1.365 -1.895 35.931 1.00 77.12 492 LEU A N 1
ATOM 3817 C CA . LEU A 1 492 ? -1.078 -2.966 34.973 1.00 77.12 492 LEU A CA 1
ATOM 3818 C C . LEU A 1 492 ? 0.219 -2.715 34.193 1.00 77.12 492 LEU A C 1
ATOM 3820 O O . LEU A 1 492 ? 0.967 -3.649 33.907 1.00 77.12 492 LEU A O 1
ATOM 3824 N N . ALA A 1 493 ? 0.523 -1.456 33.878 1.00 75.12 493 ALA A N 1
ATOM 3825 C CA . ALA A 1 493 ? 1.750 -1.076 33.189 1.00 75.12 493 ALA A CA 1
ATOM 3826 C C . ALA A 1 493 ? 3.020 -1.200 34.057 1.00 75.12 493 ALA A C 1
ATOM 3828 O O . ALA A 1 493 ? 4.122 -1.183 33.497 1.00 75.12 493 ALA A O 1
ATOM 3829 N N . SER A 1 494 ? 2.899 -1.322 35.388 1.00 75.75 494 SER A N 1
ATOM 3830 C CA . SER A 1 494 ? 4.033 -1.474 36.315 1.00 75.75 494 SER A CA 1
ATOM 3831 C C . SER A 1 494 ? 4.528 -2.922 36.456 1.00 75.75 494 SER A C 1
ATOM 3833 O O . SER A 1 494 ? 5.607 -3.146 37.007 1.00 75.75 494 SER A O 1
ATOM 3835 N N . SER A 1 495 ? 3.800 -3.905 35.911 1.00 67.50 495 SER A N 1
ATOM 3836 C CA . SER A 1 495 ? 4.169 -5.321 36.015 1.00 67.50 495 SER A CA 1
ATOM 3837 C C . SER A 1 495 ? 5.511 -5.651 35.340 1.00 67.50 495 SER A C 1
ATOM 3839 O O . SER A 1 495 ? 5.808 -5.228 34.215 1.00 67.50 495 SER A O 1
ATOM 3841 N N . GLY A 1 496 ? 6.322 -6.468 36.023 1.00 53.31 496 GLY A N 1
ATOM 3842 C CA . GLY A 1 496 ? 7.591 -6.986 35.507 1.00 53.31 496 GLY A CA 1
ATOM 3843 C C . GLY A 1 496 ? 7.445 -8.083 34.441 1.00 53.31 496 GLY A C 1
ATOM 3844 O O . GLY A 1 496 ? 8.362 -8.266 33.635 1.00 53.31 496 GLY A O 1
ATOM 3845 N N . ALA A 1 497 ? 6.299 -8.774 34.391 1.00 57.75 497 ALA A N 1
ATOM 3846 C CA . ALA A 1 497 ? 6.050 -9.960 33.566 1.00 57.75 497 ALA A CA 1
ATOM 3847 C C . ALA A 1 497 ? 5.061 -9.698 32.408 1.00 57.75 497 ALA A C 1
ATOM 3849 O O . ALA A 1 497 ? 4.356 -8.691 32.379 1.00 57.75 497 ALA A O 1
ATOM 3850 N N . ARG A 1 498 ? 5.000 -10.612 31.424 1.00 56.56 498 ARG A N 1
ATOM 3851 C CA . ARG A 1 498 ? 3.958 -10.582 30.378 1.00 56.56 498 ARG A CA 1
ATOM 3852 C C . ARG A 1 498 ? 2.611 -10.965 30.994 1.00 56.56 498 ARG A C 1
ATOM 3854 O O . ARG A 1 498 ? 2.474 -12.052 31.551 1.00 56.56 498 ARG A O 1
ATOM 3861 N N . LEU A 1 499 ? 1.627 -10.083 30.868 1.00 62.38 499 LEU A N 1
ATOM 3862 C CA . LEU A 1 499 ? 0.282 -10.283 31.402 1.00 62.38 499 LEU A CA 1
ATOM 3863 C C . LEU A 1 499 ? -0.547 -11.144 30.426 1.00 62.38 499 LEU A C 1
ATOM 3865 O O . LEU A 1 499 ? -0.442 -11.008 29.208 1.00 62.38 499 LEU A O 1
ATOM 3869 N N . GLY A 1 500 ? -1.323 -12.096 30.954 1.00 58.56 500 GLY A N 1
ATOM 3870 C CA . GLY A 1 500 ? -2.105 -13.050 30.154 1.00 58.56 500 GLY A CA 1
ATOM 3871 C C . GLY A 1 500 ? -3.356 -12.442 29.498 1.00 58.56 500 GLY A C 1
ATOM 3872 O O . GLY A 1 500 ? -3.728 -11.302 29.766 1.00 58.56 500 GLY A O 1
ATOM 3873 N N . SER A 1 501 ? -4.063 -13.230 28.679 1.00 56.62 501 SER A N 1
ATOM 3874 C CA . SER A 1 501 ? -5.233 -12.781 27.895 1.00 56.62 501 SER A CA 1
ATOM 3875 C C . SER A 1 501 ? -6.340 -12.111 28.720 1.00 56.62 501 SER A C 1
ATOM 3877 O O . SER A 1 501 ? -6.891 -11.109 28.278 1.00 56.62 501 SER A O 1
ATOM 3879 N N . ARG A 1 502 ? -6.610 -12.598 29.940 1.00 57.91 502 ARG A N 1
ATOM 3880 C CA . ARG A 1 502 ? -7.620 -12.030 30.856 1.00 57.91 502 ARG A CA 1
ATOM 3881 C C . ARG A 1 502 ? -7.301 -10.603 31.316 1.00 57.91 502 ARG A C 1
ATOM 3883 O O . ARG A 1 502 ? -8.210 -9.830 31.583 1.00 57.91 502 ARG A O 1
ATOM 3890 N N . VAL A 1 503 ? -6.020 -10.240 31.384 1.00 65.06 503 VAL A N 1
ATOM 3891 C CA . VAL A 1 503 ? -5.595 -8.863 31.687 1.00 65.06 503 VAL A CA 1
ATOM 3892 C C . VAL A 1 503 ? -5.790 -7.962 30.466 1.00 65.06 503 VAL A C 1
ATOM 3894 O O . VAL A 1 503 ? -6.106 -6.787 30.614 1.00 65.06 503 VAL A O 1
ATOM 3897 N N . GLY A 1 504 ? -5.690 -8.524 29.258 1.00 66.38 504 GLY A N 1
ATOM 3898 C CA . GLY A 1 504 ? -6.023 -7.830 28.015 1.00 66.38 504 GLY A CA 1
ATOM 3899 C C . GLY A 1 504 ? -7.480 -7.361 27.957 1.00 66.38 504 GLY A C 1
ATOM 3900 O O . GLY A 1 504 ? -7.738 -6.281 27.433 1.00 66.38 504 GLY A O 1
ATOM 3901 N N . ASP A 1 505 ? -8.420 -8.114 28.532 1.00 67.62 505 ASP A N 1
ATOM 3902 C CA . ASP A 1 505 ? -9.830 -7.705 28.594 1.00 67.62 505 ASP A CA 1
ATOM 3903 C C . ASP A 1 505 ? -10.040 -6.532 29.560 1.00 67.62 505 ASP A C 1
ATOM 3905 O O . ASP A 1 505 ? -10.726 -5.575 29.208 1.00 67.62 505 ASP A O 1
ATOM 3909 N N . MET A 1 506 ? -9.360 -6.536 30.713 1.00 71.31 506 MET A N 1
ATOM 3910 C CA . MET A 1 506 ? -9.356 -5.395 31.637 1.00 71.31 506 MET A CA 1
ATOM 3911 C C . MET A 1 506 ? -8.708 -4.154 31.009 1.00 71.31 506 MET A C 1
ATOM 3913 O O . MET A 1 506 ? -9.264 -3.066 31.092 1.00 71.31 506 MET A O 1
ATOM 3917 N N . VAL A 1 507 ? -7.581 -4.307 30.299 1.00 74.88 507 VAL A N 1
ATOM 3918 C CA . VAL A 1 507 ? -6.961 -3.199 29.551 1.00 74.88 507 VAL A CA 1
ATOM 3919 C C . VAL A 1 507 ? -7.929 -2.641 28.508 1.00 74.88 507 VAL A C 1
ATOM 3921 O O . VAL A 1 507 ? -8.050 -1.423 28.401 1.00 74.88 507 VAL A O 1
ATOM 3924 N N . LYS A 1 508 ? -8.643 -3.491 27.759 1.00 75.75 508 LYS A N 1
ATOM 3925 C CA . LYS A 1 508 ? -9.641 -3.051 26.770 1.00 75.75 508 LYS A CA 1
ATOM 3926 C C . LYS A 1 508 ? -10.801 -2.300 27.414 1.00 75.75 508 LYS A C 1
ATOM 3928 O O . LYS A 1 508 ? -11.147 -1.236 26.915 1.00 75.75 508 LYS A O 1
ATOM 3933 N N . GLN A 1 509 ? -11.375 -2.823 28.496 1.00 74.25 509 GLN A N 1
ATOM 3934 C CA . GLN A 1 509 ? -12.514 -2.195 29.169 1.00 74.25 509 GLN A CA 1
ATOM 3935 C C . GLN A 1 509 ? -12.122 -0.865 29.815 1.00 74.25 509 GLN A C 1
ATOM 3937 O O . GLN A 1 509 ? -12.752 0.149 29.525 1.00 74.25 509 GLN A O 1
ATOM 3942 N N . SER A 1 510 ? -11.019 -0.818 30.571 1.00 75.25 510 SER A N 1
ATOM 3943 C CA . SER A 1 510 ? -10.509 0.441 31.127 1.00 75.25 510 SER A CA 1
ATOM 3944 C C . SER A 1 510 ? -10.153 1.449 30.030 1.00 75.25 510 SER A C 1
ATOM 3946 O O . SER A 1 510 ? -10.406 2.642 30.174 1.00 75.25 510 SER A O 1
ATOM 3948 N N . SER A 1 511 ? -9.617 0.981 28.896 1.00 80.38 511 SER A N 1
ATOM 3949 C CA . SER A 1 511 ? -9.352 1.842 27.738 1.00 80.38 511 SER A CA 1
ATOM 3950 C C . SER A 1 511 ? -10.630 2.380 27.096 1.00 80.38 511 SER A C 1
ATOM 3952 O O . SER A 1 511 ? -10.637 3.525 26.657 1.00 80.38 511 SER A O 1
ATOM 3954 N N . GLN A 1 512 ? -11.697 1.579 27.029 1.00 79.62 512 GLN A N 1
ATOM 3955 C CA . GLN A 1 512 ? -12.985 1.987 26.470 1.00 79.62 512 GLN A CA 1
ATOM 3956 C C . GLN A 1 512 ? -13.635 3.077 27.328 1.00 79.62 512 GLN A C 1
ATOM 3958 O O . GLN A 1 512 ? -13.986 4.121 26.791 1.00 79.62 512 GLN A O 1
ATOM 3963 N N . VAL A 1 513 ? -13.670 2.899 28.653 1.00 74.50 513 VAL A N 1
ATOM 3964 C CA . VAL A 1 513 ? -14.201 3.910 29.585 1.00 74.50 513 VAL A CA 1
ATOM 3965 C C . VAL A 1 513 ? -13.433 5.231 29.466 1.00 74.50 513 VAL A C 1
ATOM 3967 O O . VAL A 1 513 ? -14.035 6.297 29.353 1.00 74.50 513 VAL A O 1
ATOM 3970 N N . LEU A 1 514 ? -12.097 5.183 29.390 1.00 74.50 514 LEU A N 1
ATOM 3971 C CA . LEU A 1 514 ? -11.290 6.384 29.144 1.00 74.50 514 LEU A CA 1
ATOM 3972 C C . LEU A 1 514 ? -11.572 7.009 27.770 1.00 74.50 514 LEU A C 1
ATOM 3974 O O . LEU A 1 514 ? -11.611 8.232 27.657 1.00 74.50 514 LEU A O 1
ATOM 3978 N N . MET A 1 515 ? -11.778 6.209 26.720 1.00 76.75 515 MET A N 1
ATOM 3979 C CA . MET A 1 515 ? -12.137 6.723 25.394 1.00 76.75 515 MET A CA 1
ATOM 3980 C C . MET A 1 515 ? -13.505 7.404 25.380 1.00 76.75 515 MET A C 1
ATOM 3982 O O . MET A 1 515 ? -13.643 8.410 24.679 1.00 76.75 515 MET A O 1
ATOM 3986 N N . ASP A 1 516 ? -14.481 6.873 26.110 1.00 74.06 516 ASP A N 1
ATOM 3987 C CA . ASP A 1 516 ? -15.830 7.427 26.222 1.00 74.06 516 ASP A CA 1
ATOM 3988 C C . ASP A 1 516 ? -15.803 8.728 27.035 1.00 74.06 516 ASP A C 1
ATOM 3990 O O . ASP A 1 516 ? -16.332 9.749 26.595 1.00 74.06 516 ASP A O 1
ATOM 3994 N N . ASN A 1 517 ? -15.037 8.768 28.128 1.00 71.38 517 ASN A N 1
ATOM 3995 C CA . ASN A 1 517 ? -14.833 9.991 28.907 1.00 71.38 517 ASN A CA 1
ATOM 3996 C C . ASN A 1 517 ? -14.058 11.063 28.125 1.00 71.38 517 ASN A C 1
ATOM 3998 O O . ASN A 1 517 ? -14.419 12.237 28.170 1.00 71.38 517 ASN A O 1
ATOM 4002 N N . LEU A 1 518 ? -13.046 10.686 27.333 1.00 71.25 518 LEU A N 1
ATOM 4003 C CA . LEU A 1 518 ? -12.361 11.608 26.416 1.00 71.25 518 LEU A CA 1
ATOM 4004 C C . LEU A 1 518 ? -13.298 12.124 25.319 1.00 71.25 518 LEU A C 1
ATOM 4006 O O . LEU A 1 518 ? -13.176 13.279 24.911 1.00 71.25 518 LEU A O 1
ATOM 4010 N N . HIS A 1 519 ? -14.233 11.300 24.837 1.00 70.31 519 HIS A N 1
ATOM 4011 C CA . HIS A 1 519 ? -15.252 11.733 23.884 1.00 70.31 519 HIS A CA 1
ATOM 4012 C C . HIS A 1 519 ? -16.185 12.775 24.501 1.00 70.31 519 HIS A C 1
ATOM 4014 O O . HIS A 1 519 ? -16.386 13.837 23.911 1.00 70.31 519 HIS A O 1
ATOM 4020 N N . ASN A 1 520 ? -16.669 12.515 25.713 1.00 64.38 520 ASN A N 1
ATOM 4021 C CA . ASN A 1 520 ? -17.562 13.406 26.447 1.00 64.38 520 ASN A CA 1
ATOM 4022 C C . ASN A 1 520 ? -16.863 14.727 26.813 1.00 64.38 520 ASN A C 1
ATOM 4024 O O . ASN A 1 520 ? -17.396 15.809 26.552 1.00 64.38 520 ASN A O 1
ATOM 4028 N N . ALA A 1 521 ? -15.610 14.664 27.278 1.00 59.72 521 ALA A N 1
ATOM 4029 C CA . ALA A 1 521 ? -14.764 15.837 27.514 1.00 59.72 521 ALA A CA 1
ATOM 4030 C C . ALA A 1 521 ? -14.559 16.678 26.241 1.00 59.72 521 ALA A C 1
ATOM 4032 O O . ALA A 1 521 ? -14.415 17.900 26.301 1.00 59.72 521 ALA A O 1
ATOM 4033 N N . SER A 1 522 ? -14.573 16.033 25.071 1.00 57.62 522 SER A N 1
ATOM 4034 C CA . SER A 1 522 ? -14.392 16.686 23.778 1.00 57.62 522 SER A CA 1
ATOM 4035 C C . SER A 1 522 ? -15.632 17.444 23.271 1.00 57.62 522 SER A C 1
ATOM 4037 O O . SER A 1 522 ? -15.456 18.272 22.372 1.00 57.62 522 SER A O 1
ATOM 4039 N N . LEU A 1 523 ? -16.830 17.186 23.831 1.00 51.81 523 LEU A N 1
ATOM 4040 C CA . LEU A 1 523 ? -18.136 17.655 23.333 1.00 51.81 523 LEU A CA 1
ATOM 4041 C C . LEU A 1 523 ? -18.780 18.822 24.123 1.00 51.81 523 LEU A C 1
ATOM 4043 O O . LEU A 1 523 ? -19.495 19.588 23.482 1.00 51.81 523 LEU A O 1
ATOM 4047 N N . LYS A 1 524 ? -18.514 19.006 25.437 1.00 45.72 524 LYS A N 1
ATOM 4048 C CA . LYS A 1 524 ? -18.613 20.254 26.269 1.00 45.72 524 LYS A CA 1
ATOM 4049 C C . LYS A 1 524 ? -18.866 19.947 27.769 1.00 45.72 524 LYS A C 1
ATOM 4051 O O . LYS A 1 524 ? -19.772 19.202 28.102 1.00 45.72 524 LYS A O 1
ATOM 4056 N N . LYS A 1 525 ? -18.092 20.624 28.642 1.00 48.78 525 LYS A N 1
ATOM 4057 C CA . LYS A 1 525 ? -18.266 20.948 30.089 1.00 48.78 525 LYS A CA 1
ATOM 4058 C C . LYS A 1 525 ? -18.968 19.933 31.029 1.00 48.78 525 LYS A C 1
ATOM 4060 O O . LYS A 1 525 ? -20.015 20.266 31.564 1.00 48.78 525 LYS A O 1
ATOM 4065 N N . SER A 1 526 ? -18.318 18.815 31.369 1.00 43.72 526 SER A N 1
ATOM 4066 C CA . SER A 1 526 ? -18.245 18.297 32.761 1.00 43.72 526 SER A CA 1
ATOM 4067 C C . SER A 1 526 ? -17.508 16.952 32.835 1.00 43.72 526 SER A C 1
ATOM 4069 O O . SER A 1 526 ? -18.132 15.906 32.902 1.00 43.72 526 SER A O 1
ATOM 4071 N N . THR A 1 527 ? -16.178 16.977 32.868 1.00 45.72 527 THR A N 1
ATOM 4072 C CA . THR A 1 527 ? -15.359 15.956 33.554 1.00 45.72 527 THR A CA 1
ATOM 4073 C C . THR A 1 527 ? -14.015 16.618 33.854 1.00 45.72 527 THR A C 1
ATOM 4075 O O . THR A 1 527 ? -13.182 16.762 32.959 1.00 45.72 527 THR A O 1
ATOM 4078 N N . ALA A 1 528 ? -13.829 17.110 35.080 1.00 53.44 528 ALA A N 1
ATOM 4079 C CA . ALA A 1 528 ? -12.658 17.902 35.469 1.00 53.44 528 ALA A CA 1
ATOM 4080 C C . ALA A 1 528 ? -11.333 17.102 35.465 1.00 53.44 528 ALA A C 1
ATOM 4082 O O . ALA A 1 528 ? -10.267 17.701 35.380 1.00 53.44 528 ALA A O 1
ATOM 4083 N N . GLU A 1 529 ? -11.382 15.765 35.503 1.00 57.47 529 GLU A N 1
ATOM 4084 C CA . GLU A 1 529 ? -10.200 14.920 35.748 1.00 57.47 529 GLU A CA 1
ATOM 4085 C C . GLU A 1 529 ? -9.321 14.646 34.509 1.00 57.47 529 GLU A C 1
ATOM 4087 O O . GLU A 1 529 ? -8.097 14.673 34.609 1.00 57.47 529 GLU A O 1
ATOM 4092 N N . LEU A 1 530 ? -9.905 14.424 33.321 1.00 56.94 530 LEU A N 1
ATOM 4093 C CA . LEU A 1 530 ? -9.159 14.156 32.070 1.00 56.94 530 LEU A CA 1
ATOM 4094 C C . LEU A 1 530 ? -8.875 15.420 31.236 1.00 56.94 530 LEU A C 1
ATOM 4096 O O . LEU A 1 530 ? -8.335 15.336 30.134 1.00 56.94 530 LEU A O 1
ATOM 4100 N N . ALA A 1 531 ? -9.234 16.597 31.754 1.00 62.78 531 ALA A N 1
ATOM 4101 C CA . ALA A 1 531 ? -9.039 17.887 31.093 1.00 62.78 531 ALA A CA 1
ATOM 4102 C C . ALA A 1 531 ? -7.648 18.506 31.344 1.00 62.78 531 ALA A C 1
ATOM 4104 O O . ALA A 1 531 ? -7.409 19.642 30.938 1.00 62.78 531 ALA A O 1
ATOM 4105 N N . SER A 1 532 ? -6.738 17.792 32.015 1.00 77.19 532 SER A N 1
ATOM 4106 C CA . SER A 1 532 ? -5.359 18.237 32.241 1.00 77.19 532 SER A CA 1
ATOM 4107 C C . SER A 1 532 ? -4.400 17.637 31.214 1.00 77.19 532 SER A C 1
ATOM 4109 O O . SER A 1 532 ? -4.431 16.438 30.931 1.00 77.19 532 SER A O 1
ATOM 4111 N N . LEU A 1 533 ? -3.505 18.475 30.691 1.00 79.50 533 LEU A N 1
ATOM 4112 C CA . LEU A 1 533 ? -2.474 18.067 29.743 1.00 79.50 533 LEU A CA 1
ATOM 4113 C C . LEU A 1 533 ? -1.517 17.024 30.343 1.00 79.50 533 LEU A C 1
ATOM 4115 O O . LEU A 1 533 ? -1.176 16.055 29.666 1.00 79.50 533 LEU A O 1
ATOM 4119 N N . ASP A 1 534 ? -1.164 17.157 31.624 1.00 81.56 534 ASP A N 1
ATOM 4120 C CA . ASP A 1 534 ? -0.273 16.219 32.323 1.00 81.56 534 ASP A CA 1
ATOM 4121 C C . ASP A 1 534 ? -0.891 14.821 32.432 1.00 81.56 534 ASP A C 1
ATOM 4123 O O . ASP A 1 534 ? -0.223 13.804 32.229 1.00 81.56 534 ASP A O 1
ATOM 4127 N N . VAL A 1 535 ? -2.202 14.764 32.683 1.00 81.00 535 VAL A N 1
ATOM 4128 C CA . VAL A 1 535 ? -2.961 13.510 32.767 1.00 81.00 535 VAL A CA 1
ATOM 4129 C C . VAL A 1 535 ? -3.010 12.823 31.400 1.00 81.00 535 VAL A C 1
ATOM 4131 O O . VAL A 1 535 ? -2.794 11.613 31.311 1.00 81.00 535 VAL A O 1
ATOM 4134 N N . LEU A 1 536 ? -3.212 13.587 30.321 1.00 82.94 536 LEU A N 1
ATOM 4135 C CA . LEU A 1 536 ? -3.206 13.072 28.947 1.00 82.94 536 LEU A CA 1
ATOM 4136 C C . LEU A 1 536 ? -1.825 12.534 28.535 1.00 82.94 536 LEU A C 1
ATOM 4138 O O . LEU A 1 536 ? -1.732 11.461 27.932 1.00 82.94 536 LEU A O 1
ATOM 4142 N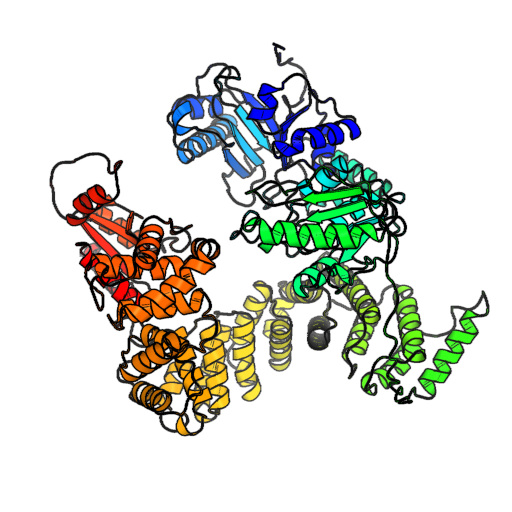 N . LEU A 1 537 ? -0.745 13.237 28.889 1.00 83.88 537 LEU A N 1
ATOM 4143 C CA . LEU A 1 537 ? 0.627 12.795 28.619 1.00 83.88 537 LEU A CA 1
ATOM 4144 C C . LEU A 1 537 ? 0.985 11.531 29.412 1.00 83.88 537 LEU A C 1
ATOM 4146 O O . LEU A 1 537 ? 1.569 10.594 28.855 1.00 83.88 537 LEU A O 1
ATOM 4150 N N . ASN A 1 538 ? 0.580 11.456 30.683 1.00 85.56 538 ASN A N 1
ATOM 4151 C CA . ASN A 1 538 ? 0.763 10.260 31.501 1.00 85.56 538 ASN A CA 1
ATOM 4152 C C . ASN A 1 538 ? -0.021 9.064 30.932 1.00 85.56 538 ASN A C 1
ATOM 4154 O O . ASN A 1 538 ? 0.538 7.975 30.778 1.00 85.56 538 ASN A O 1
ATOM 4158 N N . ALA A 1 539 ? -1.276 9.271 30.521 1.00 83.81 539 ALA A N 1
ATOM 4159 C CA . ALA A 1 539 ? -2.095 8.243 29.879 1.00 83.81 539 ALA A CA 1
ATOM 4160 C C . ALA A 1 539 ? -1.446 7.695 28.599 1.00 83.81 539 ALA A C 1
ATOM 4162 O O . ALA A 1 539 ? -1.398 6.479 28.395 1.00 83.81 539 ALA A O 1
ATOM 4163 N N . LEU A 1 540 ? -0.873 8.566 27.763 1.00 84.12 540 LEU A N 1
ATOM 4164 C CA . LEU A 1 540 ? -0.159 8.153 26.555 1.00 84.12 540 LEU A CA 1
ATOM 4165 C C . LEU A 1 540 ? 1.102 7.327 26.876 1.00 84.12 540 LEU A C 1
ATOM 4167 O O . LEU A 1 540 ? 1.367 6.317 26.221 1.00 84.12 540 LEU A O 1
ATOM 4171 N N . SER A 1 541 ? 1.849 7.712 27.915 1.00 85.19 541 SER A N 1
ATOM 4172 C CA . SER A 1 541 ? 3.022 6.972 28.404 1.00 85.19 541 SER A CA 1
ATOM 4173 C C . SER A 1 541 ? 2.654 5.588 28.960 1.00 85.19 541 SER A C 1
ATOM 4175 O O . SER A 1 541 ? 3.341 4.594 28.702 1.00 85.19 541 SER A O 1
ATOM 4177 N N . ILE A 1 542 ? 1.537 5.483 29.689 1.00 85.12 542 ILE A N 1
ATOM 4178 C CA . ILE A 1 542 ? 0.970 4.206 30.153 1.00 85.12 542 ILE A CA 1
ATOM 4179 C C . ILE A 1 542 ? 0.613 3.319 28.954 1.00 85.12 542 ILE A C 1
ATOM 4181 O O . ILE A 1 542 ? 1.011 2.153 28.916 1.00 85.12 542 ILE A O 1
ATOM 4185 N N . CYS A 1 543 ? -0.044 3.879 27.934 1.00 83.12 543 CYS A N 1
ATOM 4186 C CA . CYS A 1 543 ? -0.390 3.150 26.715 1.00 83.12 543 CYS A CA 1
ATOM 4187 C C . CYS A 1 543 ? 0.843 2.579 26.001 1.00 83.12 543 CYS A C 1
ATOM 4189 O O . CYS A 1 543 ? 0.845 1.412 25.606 1.00 83.12 543 CYS A O 1
ATOM 4191 N N . ALA A 1 544 ? 1.910 3.371 25.870 1.00 81.38 544 ALA A N 1
ATOM 4192 C CA . ALA A 1 544 ? 3.156 2.919 25.256 1.00 81.38 544 ALA A CA 1
ATOM 4193 C C . ALA A 1 544 ? 3.837 1.802 26.064 1.00 81.38 544 ALA A C 1
ATOM 4195 O O . ALA A 1 544 ? 4.320 0.829 25.482 1.00 81.38 544 ALA A O 1
ATOM 4196 N N . ARG A 1 545 ? 3.837 1.887 27.403 1.00 81.62 545 ARG A N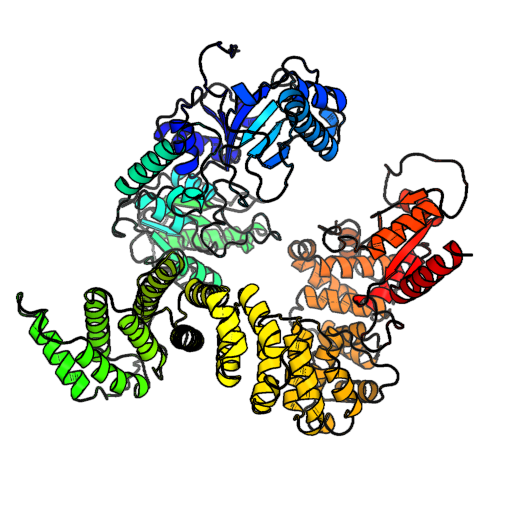 1
ATOM 4197 C CA . ARG A 1 545 ? 4.360 0.816 28.272 1.00 81.62 545 ARG A CA 1
ATOM 4198 C C . ARG A 1 545 ? 3.586 -0.488 28.093 1.00 81.62 545 ARG A C 1
ATOM 4200 O O . ARG A 1 545 ? 4.207 -1.535 27.929 1.00 81.62 545 ARG A O 1
ATOM 4207 N N . LEU A 1 546 ? 2.257 -0.425 28.058 1.00 78.38 546 LEU A N 1
ATOM 4208 C CA . LEU A 1 546 ? 1.396 -1.584 27.808 1.00 78.38 546 LEU A CA 1
ATOM 4209 C C . LEU A 1 546 ? 1.642 -2.199 26.418 1.00 78.38 546 LEU A C 1
ATOM 4211 O O . LEU A 1 546 ? 1.747 -3.422 26.294 1.00 78.38 546 LEU A O 1
ATOM 4215 N N . HIS A 1 547 ? 1.831 -1.360 25.391 1.00 76.06 547 HIS A N 1
ATOM 4216 C CA . HIS A 1 547 ? 2.173 -1.792 24.032 1.00 76.06 547 HIS A CA 1
ATOM 4217 C C . HIS A 1 547 ? 3.500 -2.570 23.997 1.00 76.06 547 HIS A C 1
ATOM 4219 O O . HIS A 1 547 ? 3.549 -3.697 23.506 1.00 76.06 547 HIS A O 1
ATOM 4225 N N . LEU A 1 548 ? 4.557 -2.032 24.618 1.00 72.00 548 LEU A N 1
ATOM 4226 C CA . LEU A 1 548 ? 5.873 -2.684 24.703 1.00 72.00 548 LEU A CA 1
ATOM 4227 C C . LEU A 1 548 ? 5.857 -4.000 25.502 1.00 72.00 548 LEU A C 1
ATOM 4229 O O . LEU A 1 548 ? 6.716 -4.858 25.300 1.00 72.00 548 LEU A O 1
ATOM 4233 N N . ARG A 1 549 ? 4.887 -4.181 26.407 1.00 70.62 549 ARG A N 1
ATOM 4234 C CA . ARG A 1 549 ? 4.722 -5.395 27.226 1.00 70.62 549 ARG A CA 1
ATOM 4235 C C . ARG A 1 549 ? 3.871 -6.480 26.555 1.00 70.62 549 ARG A C 1
ATOM 4237 O O . ARG A 1 549 ? 3.753 -7.571 27.110 1.00 70.62 549 ARG A O 1
ATOM 4244 N N . GLY A 1 550 ? 3.333 -6.222 25.359 1.00 66.19 550 GLY A N 1
ATOM 4245 C CA . GLY A 1 550 ? 2.525 -7.182 24.599 1.00 66.19 550 GLY A CA 1
ATOM 4246 C C . GLY A 1 550 ? 1.039 -7.206 24.975 1.00 66.19 550 GLY A C 1
ATOM 4247 O O . GLY A 1 550 ? 0.327 -8.110 24.542 1.00 66.19 550 GLY A O 1
ATOM 4248 N N . CYS A 1 551 ? 0.564 -6.215 25.736 1.00 72.94 551 CYS A N 1
ATOM 4249 C CA . CYS A 1 551 ? -0.852 -6.014 26.057 1.00 72.94 551 CYS A CA 1
ATOM 4250 C C . CYS A 1 551 ? -1.309 -4.636 25.555 1.00 72.94 551 CYS A C 1
ATOM 4252 O O . CYS A 1 551 ? -1.643 -3.776 26.370 1.00 72.94 551 CYS A O 1
ATOM 4254 N N . PRO A 1 552 ? -1.266 -4.378 24.235 1.00 73.44 552 PRO A N 1
ATOM 4255 C CA . PRO A 1 552 ? -1.530 -3.048 23.714 1.00 73.44 552 PRO A CA 1
ATOM 4256 C C . PRO A 1 552 ? -2.967 -2.611 24.039 1.00 73.44 552 PRO A C 1
ATOM 4258 O O . PRO A 1 552 ? -3.899 -3.405 23.854 1.00 73.44 552 PRO A O 1
ATOM 4261 N N . PRO A 1 553 ? -3.174 -1.361 24.494 1.00 73.94 553 PRO A N 1
ATOM 4262 C CA . PRO A 1 553 ? -4.511 -0.786 24.511 1.00 73.94 553 PRO A CA 1
ATOM 4263 C C . PRO A 1 553 ? -5.050 -0.701 23.071 1.00 73.94 553 PRO A C 1
ATOM 4265 O O . PRO A 1 553 ? -4.265 -0.746 22.119 1.00 73.94 553 PRO A O 1
ATOM 4268 N N . PRO A 1 554 ? -6.373 -0.568 22.878 1.00 75.25 554 PRO A N 1
ATOM 4269 C CA . PRO A 1 554 ? -6.952 -0.345 21.558 1.00 75.25 554 PRO A CA 1
ATOM 4270 C C . PRO A 1 554 ? -6.252 0.819 20.841 1.00 75.25 554 PRO A C 1
ATOM 4272 O O . PRO A 1 554 ? -6.122 1.892 21.427 1.00 75.25 554 PRO A O 1
ATOM 4275 N N . ASP A 1 555 ? -5.853 0.641 19.574 1.00 70.56 555 ASP A N 1
ATOM 4276 C CA . ASP A 1 555 ? -5.131 1.663 18.781 1.00 70.56 555 ASP A CA 1
ATOM 4277 C C . ASP A 1 555 ? -5.857 3.023 18.745 1.00 70.56 555 ASP A C 1
ATOM 4279 O O . ASP A 1 555 ? -5.243 4.078 18.568 1.00 70.56 555 ASP A O 1
ATOM 4283 N N . ALA A 1 556 ? -7.179 2.999 18.932 1.00 75.06 556 ALA A N 1
ATOM 4284 C CA . ALA A 1 556 ? -8.027 4.175 19.029 1.00 75.06 556 ALA A CA 1
ATOM 4285 C C . ALA A 1 556 ? -7.715 5.050 20.257 1.00 75.06 556 ALA A C 1
ATOM 4287 O O . ALA A 1 556 ? -7.758 6.270 20.124 1.00 75.06 556 ALA A O 1
ATOM 4288 N N . LEU A 1 557 ? -7.344 4.485 21.414 1.00 80.06 557 LEU A N 1
ATOM 4289 C CA . LEU A 1 557 ? -7.113 5.260 22.640 1.00 80.06 557 LEU A CA 1
ATOM 4290 C C . LEU A 1 557 ? -5.891 6.192 22.510 1.00 80.06 557 LEU A C 1
ATOM 4292 O O . LEU A 1 557 ? -6.074 7.401 22.667 1.00 80.06 557 LEU A O 1
ATOM 4296 N N . PRO A 1 558 ? -4.678 5.720 22.147 1.00 78.38 558 PRO A N 1
ATOM 4297 C CA . PRO A 1 558 ? -3.533 6.610 21.941 1.00 78.38 558 PRO A CA 1
ATOM 4298 C C . PRO A 1 558 ? -3.774 7.668 20.862 1.00 78.38 558 PRO A C 1
ATOM 4300 O O . PRO A 1 558 ? -3.371 8.819 21.023 1.00 78.38 558 PRO A O 1
ATOM 4303 N N . ARG A 1 559 ? -4.472 7.304 19.774 1.00 79.31 559 ARG A N 1
ATOM 4304 C CA . ARG A 1 559 ? -4.856 8.248 18.713 1.00 79.31 559 ARG A CA 1
ATOM 4305 C C . ARG A 1 559 ? -5.817 9.314 19.226 1.00 79.31 559 ARG A C 1
ATOM 4307 O O . ARG A 1 559 ? -5.644 10.484 18.903 1.00 79.31 559 ARG A O 1
ATOM 4314 N N . ARG A 1 560 ? -6.807 8.934 20.038 1.00 80.75 560 ARG A N 1
ATOM 4315 C CA . ARG A 1 560 ? -7.796 9.857 20.606 1.00 80.75 560 ARG A CA 1
ATOM 4316 C C . ARG A 1 560 ? -7.154 10.799 21.619 1.00 80.75 560 ARG A C 1
ATOM 4318 O O . ARG A 1 560 ? -7.406 11.994 21.536 1.00 80.75 560 ARG A O 1
ATOM 4325 N N . ILE A 1 561 ? -6.265 10.298 22.482 1.00 82.19 561 ILE A N 1
ATOM 4326 C CA . ILE A 1 561 ? -5.453 11.126 23.391 1.00 82.19 561 ILE A CA 1
ATOM 4327 C C . ILE A 1 561 ? -4.638 12.145 22.586 1.00 82.19 561 ILE A C 1
ATOM 4329 O O . ILE A 1 561 ? -4.725 13.343 22.844 1.00 82.19 561 ILE A O 1
ATOM 4333 N N . ALA A 1 562 ? -3.906 11.691 21.563 1.00 80.94 562 ALA A N 1
ATOM 4334 C CA . ALA A 1 562 ? -3.115 12.571 20.707 1.00 80.94 562 ALA A CA 1
ATOM 4335 C C . ALA A 1 562 ? -3.985 13.629 20.000 1.00 80.94 562 ALA A C 1
ATOM 4337 O O . ALA A 1 562 ? -3.629 14.803 19.999 1.00 80.94 562 ALA A O 1
ATOM 4338 N N . ASN A 1 563 ? -5.154 13.253 19.472 1.00 82.31 563 ASN A N 1
ATOM 4339 C CA . ASN A 1 563 ? -6.095 14.188 18.847 1.00 82.31 563 ASN A CA 1
ATOM 4340 C C . ASN A 1 563 ? -6.654 15.223 19.836 1.00 82.31 563 ASN A C 1
ATOM 4342 O O . ASN A 1 563 ? -6.836 16.377 19.459 1.00 82.31 563 ASN A O 1
ATOM 4346 N N . VAL A 1 564 ? -6.921 14.839 21.091 1.00 80.62 564 VAL A N 1
ATOM 4347 C CA . VAL A 1 564 ? -7.376 15.772 22.136 1.00 80.62 564 VAL A CA 1
ATOM 4348 C C . VAL A 1 564 ? -6.275 16.773 22.483 1.00 80.62 564 VAL A C 1
ATOM 4350 O O . VAL A 1 564 ? -6.561 17.967 22.530 1.00 80.62 564 VAL A O 1
ATOM 4353 N N . ILE A 1 565 ? -5.025 16.319 22.637 1.00 81.31 565 ILE A N 1
ATOM 4354 C CA . ILE A 1 565 ? -3.861 17.200 22.853 1.00 81.31 565 ILE A CA 1
ATOM 4355 C C . ILE A 1 565 ? -3.699 18.197 21.690 1.00 81.31 565 ILE A C 1
ATOM 4357 O O . ILE A 1 565 ? -3.314 19.341 21.909 1.00 81.31 565 ILE A O 1
ATOM 4361 N N . CYS A 1 566 ? -4.035 17.794 20.460 1.00 80.12 566 CYS A N 1
ATOM 4362 C CA . CYS A 1 566 ? -3.929 18.643 19.269 1.00 80.12 566 CYS A CA 1
ATOM 4363 C C . CYS A 1 566 ? -5.055 19.677 19.106 1.00 80.12 566 CYS A C 1
ATOM 4365 O O . CYS A 1 566 ? -4.996 20.475 18.172 1.00 80.12 566 CYS A O 1
ATOM 4367 N N . LYS A 1 567 ? -6.085 19.688 19.962 1.00 81.38 567 LYS A N 1
ATOM 4368 C CA . LYS A 1 567 ? -7.103 20.751 19.937 1.00 81.38 567 LYS A CA 1
ATOM 4369 C C . LYS A 1 567 ? -6.484 22.076 20.392 1.00 81.38 567 LYS A C 1
ATOM 4371 O O . LYS A 1 567 ? -5.708 22.070 21.341 1.00 81.38 567 LYS A O 1
ATOM 4376 N N . GLU A 1 568 ? -6.875 23.197 19.779 1.00 70.62 568 GLU A N 1
ATOM 4377 C CA . GLU A 1 568 ? -6.264 24.532 19.980 1.00 70.62 568 GLU A CA 1
ATOM 4378 C C . GLU A 1 568 ? -5.969 24.874 21.453 1.00 70.62 568 GLU A C 1
ATOM 4380 O O . GLU A 1 568 ? -4.833 25.191 21.798 1.00 70.62 568 GLU A O 1
ATOM 4385 N N . GLN A 1 569 ? -6.947 24.684 22.347 1.00 73.75 569 GLN A N 1
ATOM 4386 C CA . GLN A 1 569 ? -6.815 24.971 23.785 1.00 73.75 569 GLN A CA 1
ATOM 4387 C C . GLN A 1 569 ? -5.679 24.209 24.503 1.00 73.75 569 GLN A C 1
ATOM 4389 O O . GLN A 1 569 ? -5.133 24.701 25.490 1.00 73.75 569 GLN A O 1
ATOM 4394 N N . PHE A 1 570 ? -5.340 23.001 24.040 1.00 78.75 570 PHE A N 1
ATOM 4395 C CA . PHE A 1 570 ? -4.272 22.165 24.594 1.00 78.75 570 PHE A CA 1
ATOM 4396 C C . PHE A 1 570 ? -2.986 22.284 23.786 1.00 78.75 570 PHE A C 1
ATOM 4398 O O . PHE A 1 570 ? -1.908 22.237 24.368 1.00 78.75 570 PHE A O 1
ATOM 4405 N N . ALA A 1 571 ? -3.096 22.478 22.473 1.00 81.31 571 ALA A N 1
ATOM 4406 C CA . ALA A 1 571 ? -1.966 22.639 21.575 1.00 81.31 571 ALA A CA 1
ATOM 4407 C C . ALA A 1 571 ? -1.133 23.875 21.937 1.00 81.31 571 ALA A C 1
ATOM 4409 O O . ALA A 1 571 ? 0.093 23.791 21.997 1.00 81.31 571 ALA A O 1
ATOM 4410 N N . ASP A 1 572 ? -1.779 25.005 22.238 1.00 82.25 572 ASP A N 1
ATOM 4411 C CA . ASP A 1 572 ? -1.053 26.221 22.609 1.00 82.25 572 ASP A CA 1
ATOM 4412 C C . ASP A 1 572 ? -0.378 26.084 23.978 1.00 82.25 572 ASP A C 1
ATOM 4414 O O . ASP A 1 572 ? 0.808 26.398 24.088 1.00 82.25 572 ASP A O 1
ATOM 4418 N N . LYS A 1 573 ? -1.068 25.501 24.973 1.00 82.94 573 LYS A N 1
ATOM 4419 C CA . LYS A 1 573 ? -0.473 25.157 26.279 1.00 82.94 573 LYS A CA 1
ATOM 4420 C C . LYS A 1 573 ? 0.684 24.171 26.151 1.00 82.94 573 LYS A C 1
ATOM 4422 O O . LYS A 1 573 ? 1.717 24.340 26.788 1.00 82.94 573 LYS A O 1
ATOM 4427 N N . PHE A 1 574 ? 0.549 23.162 25.294 1.00 85.94 574 PHE A N 1
ATOM 4428 C CA . PHE A 1 574 ? 1.616 22.203 25.026 1.00 85.94 574 PHE A CA 1
ATOM 4429 C C . PHE A 1 574 ? 2.866 22.903 24.487 1.00 85.94 574 PHE A C 1
ATOM 4431 O O . PHE A 1 574 ? 3.980 22.616 24.906 1.00 85.94 574 PHE A O 1
ATOM 4438 N N . VAL A 1 575 ? 2.692 23.869 23.589 1.00 84.56 575 VAL A N 1
ATOM 4439 C CA . VAL A 1 575 ? 3.800 24.588 22.955 1.00 84.56 575 VAL A CA 1
ATOM 4440 C C . VAL A 1 575 ? 4.434 25.655 23.873 1.00 84.56 575 VAL A C 1
ATOM 4442 O O . VAL A 1 575 ? 5.642 25.925 23.769 1.00 84.56 575 VAL A O 1
ATOM 4445 N N . SER A 1 576 ? 3.669 26.267 24.783 1.00 83.00 576 SER A N 1
ATOM 4446 C CA . SER A 1 576 ? 4.169 27.267 25.740 1.00 83.00 576 SER A CA 1
ATOM 4447 C C . SER A 1 576 ? 4.735 26.657 27.028 1.00 83.00 576 SER A C 1
ATOM 4449 O O . SER A 1 576 ? 5.862 26.991 27.401 1.00 83.00 576 SER A O 1
ATOM 4451 N N . GLU A 1 577 ? 3.995 25.763 27.682 1.00 84.56 577 GLU A N 1
ATOM 4452 C CA . GLU A 1 577 ? 4.177 25.402 29.097 1.00 84.56 577 GLU A CA 1
ATOM 4453 C C . GLU A 1 577 ? 4.864 24.046 29.314 1.00 84.56 577 GLU A C 1
ATOM 4455 O O . GLU A 1 577 ? 5.521 23.860 30.337 1.00 84.56 577 GLU A O 1
ATOM 4460 N N . VAL A 1 578 ? 4.774 23.104 28.367 1.00 86.75 578 VAL A N 1
ATOM 4461 C CA . VAL A 1 578 ? 5.297 21.742 28.581 1.00 86.75 578 VAL A CA 1
ATOM 4462 C C . VAL A 1 578 ? 6.835 21.718 28.564 1.00 86.75 578 VAL A C 1
ATOM 4464 O O . VAL A 1 578 ? 7.456 22.348 27.701 1.00 86.75 578 VAL A O 1
ATOM 4467 N N . PRO A 1 579 ? 7.487 20.991 29.493 1.00 87.19 579 PRO A N 1
ATOM 4468 C CA . PRO A 1 579 ? 8.927 20.758 29.465 1.00 87.19 579 PRO A CA 1
ATOM 4469 C C . PRO A 1 579 ? 9.370 19.871 28.296 1.00 87.19 579 PRO A C 1
ATOM 4471 O O . PRO A 1 579 ? 8.712 18.903 27.913 1.00 87.19 579 PRO A O 1
ATOM 4474 N N . SER A 1 580 ? 10.586 20.101 27.795 1.00 86.00 580 SER A N 1
ATOM 4475 C CA . SER A 1 580 ? 11.163 19.315 26.689 1.00 86.00 580 SER A CA 1
ATOM 4476 C C . SER A 1 580 ? 11.273 17.816 27.003 1.00 86.00 580 SER A C 1
ATOM 4478 O O . SER A 1 580 ? 11.230 16.984 26.097 1.00 86.00 580 SER A O 1
ATOM 4480 N N . GLN A 1 581 ? 11.365 17.457 28.287 1.00 85.69 581 GLN A N 1
ATOM 4481 C CA . GLN A 1 581 ? 11.379 16.073 28.755 1.00 85.69 581 GLN A CA 1
ATOM 4482 C C . GLN A 1 581 ? 10.041 15.348 28.540 1.00 85.69 581 GLN A C 1
ATOM 4484 O O . GLN A 1 581 ? 10.037 14.163 28.189 1.00 85.69 581 GLN A O 1
ATOM 4489 N N . ASP A 1 582 ? 8.923 16.047 28.700 1.00 84.12 582 ASP A N 1
ATOM 4490 C CA . ASP A 1 582 ? 7.583 15.477 28.558 1.00 84.12 582 ASP A CA 1
ATOM 4491 C C . ASP A 1 582 ? 7.165 15.436 27.088 1.00 84.12 582 ASP A C 1
ATOM 4493 O O . ASP A 1 582 ? 6.645 14.421 26.621 1.00 84.12 582 ASP A O 1
ATOM 4497 N N . ALA A 1 583 ? 7.546 16.454 26.308 1.00 85.88 583 ALA A N 1
ATOM 4498 C CA . ALA A 1 583 ? 7.432 16.427 24.849 1.00 85.88 583 ALA A CA 1
ATOM 4499 C C . ALA A 1 583 ? 8.232 15.262 24.226 1.00 85.88 583 ALA A C 1
ATOM 4501 O O . ALA A 1 583 ? 7.741 14.558 23.340 1.00 85.88 583 ALA A O 1
ATOM 4502 N N . TRP A 1 584 ? 9.444 14.988 24.730 1.00 87.75 584 TRP A N 1
ATOM 4503 C CA . TRP A 1 584 ? 10.203 13.788 24.357 1.00 87.75 584 TRP A CA 1
ATOM 4504 C C . TRP A 1 584 ? 9.457 12.500 24.724 1.00 87.75 584 TRP A C 1
ATOM 4506 O O . TRP A 1 584 ? 9.395 11.565 23.924 1.00 87.75 584 TRP A O 1
ATOM 4516 N N . THR A 1 585 ? 8.872 12.441 25.921 1.00 83.88 585 THR A N 1
ATOM 4517 C CA . THR A 1 585 ? 8.119 11.268 26.385 1.00 83.88 585 THR A CA 1
ATOM 4518 C C . THR A 1 585 ? 6.906 10.997 25.494 1.00 83.88 585 THR A C 1
ATOM 4520 O O . THR A 1 585 ? 6.663 9.840 25.142 1.00 83.88 585 THR A O 1
ATOM 4523 N N . MET A 1 586 ? 6.210 12.042 25.038 1.00 85.62 586 MET A N 1
ATOM 4524 C CA . MET A 1 586 ? 5.143 11.940 24.040 1.00 85.62 586 MET A CA 1
ATOM 4525 C C . MET A 1 586 ? 5.656 11.374 22.711 1.00 85.62 586 MET A C 1
ATOM 4527 O O . MET A 1 586 ? 5.130 10.364 22.241 1.00 85.62 586 MET A O 1
ATOM 4531 N N . LEU A 1 587 ? 6.705 11.967 22.128 1.00 87.12 587 LEU A N 1
ATOM 4532 C CA . LEU A 1 587 ? 7.292 11.509 20.862 1.00 87.12 587 LEU A CA 1
ATOM 4533 C C . LEU A 1 587 ? 7.719 10.035 20.937 1.00 87.12 587 LEU A C 1
ATOM 4535 O O . LEU A 1 587 ? 7.385 9.239 20.058 1.00 87.12 587 LEU A O 1
ATOM 4539 N N . ARG A 1 588 ? 8.414 9.651 22.012 1.00 88.25 588 ARG A N 1
ATOM 4540 C CA . ARG A 1 588 ? 8.840 8.268 22.248 1.00 88.25 588 ARG A CA 1
ATOM 4541 C C . ARG A 1 588 ? 7.649 7.320 22.378 1.00 88.25 588 ARG A C 1
ATOM 4543 O O . ARG A 1 588 ? 7.711 6.206 21.866 1.00 88.25 588 ARG A O 1
ATOM 4550 N N . SER A 1 589 ? 6.586 7.750 23.054 1.00 84.75 589 SER A N 1
ATOM 4551 C CA . SER A 1 589 ? 5.372 6.949 23.236 1.00 84.75 589 SER A CA 1
ATOM 4552 C C . SER A 1 589 ? 4.665 6.703 21.905 1.00 84.75 589 SER A C 1
ATOM 4554 O O . SER A 1 589 ? 4.327 5.565 21.597 1.00 84.75 589 SER A O 1
ATOM 4556 N N . LEU A 1 590 ? 4.528 7.736 21.069 1.00 85.62 590 LEU A N 1
ATOM 4557 C CA . LEU A 1 590 ? 3.964 7.603 19.723 1.00 85.62 590 LEU A CA 1
ATOM 4558 C C . LEU A 1 590 ? 4.813 6.684 18.836 1.00 85.62 590 LEU A C 1
ATOM 4560 O O . LEU A 1 590 ? 4.267 5.821 18.149 1.00 85.62 590 LEU A O 1
ATOM 4564 N N . ALA A 1 591 ? 6.141 6.827 18.881 1.00 84.88 591 ALA A N 1
ATOM 4565 C CA . ALA A 1 591 ? 7.057 5.974 18.127 1.00 84.88 591 ALA A CA 1
ATOM 4566 C C . ALA A 1 591 ? 6.989 4.506 18.576 1.00 84.88 591 ALA A C 1
ATOM 4568 O O . ALA A 1 591 ? 6.955 3.618 17.730 1.00 84.88 591 ALA A O 1
ATOM 4569 N N . ALA A 1 592 ? 6.891 4.244 19.885 1.00 81.75 592 ALA A N 1
ATOM 4570 C CA . ALA A 1 592 ? 6.743 2.891 20.429 1.00 81.75 592 ALA A CA 1
ATOM 4571 C C . ALA A 1 592 ? 5.436 2.207 19.995 1.00 81.75 592 ALA A C 1
ATOM 4573 O O . ALA A 1 592 ? 5.403 0.989 19.862 1.00 81.75 592 ALA A O 1
ATOM 4574 N N . ILE A 1 593 ? 4.378 2.989 19.771 1.00 80.94 593 ILE A N 1
ATOM 4575 C CA . ILE A 1 593 ? 3.079 2.507 19.279 1.00 80.94 593 ILE A CA 1
ATOM 4576 C C . ILE A 1 593 ? 3.096 2.331 17.747 1.00 80.94 593 ILE A C 1
ATOM 4578 O O . ILE A 1 593 ? 2.265 1.617 17.193 1.00 80.94 593 ILE A O 1
ATOM 4582 N N . GLY A 1 594 ? 4.029 2.978 17.037 1.00 78.00 594 GLY A N 1
ATOM 4583 C CA . GLY A 1 594 ? 4.141 2.911 15.575 1.00 78.00 594 GLY A CA 1
ATOM 4584 C C . GLY A 1 594 ? 3.019 3.640 14.825 1.00 78.00 594 GLY A C 1
ATOM 4585 O O . GLY A 1 594 ? 2.817 3.411 13.634 1.00 78.00 594 GLY A O 1
ATOM 4586 N N . SER A 1 595 ? 2.267 4.509 15.505 1.00 69.88 595 SER A N 1
ATOM 4587 C CA . SER A 1 595 ? 1.130 5.233 14.934 1.00 69.88 595 SER A CA 1
ATOM 4588 C C . SER A 1 595 ? 1.023 6.627 15.546 1.00 69.88 595 SER A C 1
ATOM 4590 O O . SER A 1 595 ? 0.723 6.759 16.730 1.00 69.88 595 SER A O 1
ATOM 4592 N N . ALA A 1 596 ? 1.158 7.667 14.721 1.00 75.25 596 ALA A N 1
ATOM 4593 C CA . ALA A 1 596 ? 0.907 9.054 15.108 1.00 75.25 596 ALA A CA 1
ATOM 4594 C C . ALA A 1 596 ? -0.098 9.709 14.142 1.00 75.25 596 ALA A C 1
ATOM 4596 O O . ALA A 1 596 ? 0.080 9.591 12.927 1.00 75.25 596 ALA A O 1
ATOM 4597 N N . PRO A 1 597 ? -1.149 10.391 14.637 1.00 78.56 597 PRO A N 1
ATOM 4598 C CA . PRO A 1 597 ? -2.005 11.198 13.775 1.00 78.56 597 PRO A CA 1
ATOM 4599 C C . PRO A 1 597 ? -1.210 12.387 13.195 1.00 78.56 597 PRO A C 1
ATOM 4601 O O . PRO A 1 597 ? -0.352 12.932 13.898 1.00 78.56 597 PRO A O 1
ATOM 4604 N N . PRO A 1 598 ? -1.496 12.837 11.955 1.00 78.75 598 PRO A N 1
ATOM 4605 C CA . PRO A 1 598 ? -0.779 13.951 11.324 1.00 78.75 598 PRO A CA 1
ATOM 4606 C C . PRO A 1 598 ? -0.749 15.225 12.178 1.00 78.75 598 PRO A C 1
ATOM 4608 O O . PRO A 1 598 ? 0.280 15.887 12.255 1.00 78.75 598 PRO A O 1
ATOM 4611 N N . ALA A 1 599 ? -1.844 15.520 12.887 1.00 79.62 599 ALA A N 1
ATOM 4612 C CA . ALA A 1 599 ? -1.935 16.665 13.791 1.00 79.62 599 ALA A CA 1
ATOM 4613 C C . ALA A 1 599 ? -0.925 16.598 14.953 1.00 79.62 599 ALA A C 1
ATOM 4615 O O . ALA A 1 599 ? -0.358 17.619 15.330 1.00 79.62 599 ALA A O 1
ATOM 4616 N N . ALA A 1 600 ? -0.643 15.403 15.484 1.00 82.25 600 ALA A N 1
ATOM 4617 C CA . ALA A 1 600 ? 0.331 15.237 16.562 1.00 82.25 600 ALA A CA 1
ATOM 4618 C C . ALA A 1 600 ? 1.767 15.398 16.065 1.00 82.25 600 ALA A C 1
ATOM 4620 O O . ALA A 1 600 ? 2.588 15.987 16.765 1.00 82.25 600 ALA A O 1
ATOM 4621 N N . LEU A 1 601 ? 2.068 14.924 14.850 1.00 81.94 601 LEU A N 1
ATOM 4622 C CA . LEU A 1 601 ? 3.358 15.198 14.214 1.00 81.94 601 LEU A CA 1
ATOM 4623 C C . LEU A 1 601 ? 3.532 16.693 13.946 1.00 81.94 601 LEU A C 1
ATOM 4625 O O . LEU A 1 601 ? 4.585 17.229 14.263 1.00 81.94 601 LEU A O 1
ATOM 4629 N N . PHE A 1 602 ? 2.488 17.373 13.471 1.00 84.19 602 PHE A N 1
ATOM 4630 C CA . PHE A 1 602 ? 2.503 18.821 13.268 1.00 84.19 602 PHE A CA 1
ATOM 4631 C C . PHE A 1 602 ? 2.705 19.602 14.577 1.00 84.19 602 PHE A C 1
ATOM 4633 O O . PHE A 1 602 ? 3.479 20.556 14.619 1.00 84.19 602 PHE A O 1
ATOM 4640 N N . LEU A 1 603 ? 2.054 19.187 15.669 1.00 84.75 603 LEU A N 1
ATOM 4641 C CA . LEU A 1 603 ? 2.243 19.794 16.988 1.00 84.75 603 LEU A CA 1
ATOM 4642 C C . LEU A 1 603 ? 3.679 19.614 17.500 1.00 84.75 603 LEU A C 1
ATOM 4644 O O . LEU A 1 603 ? 4.264 20.556 18.032 1.00 84.75 603 LEU A O 1
ATOM 4648 N N . LEU A 1 604 ? 4.257 18.421 17.324 1.00 85.75 604 LEU A N 1
ATOM 4649 C CA . LEU A 1 604 ? 5.650 18.142 17.682 1.00 85.75 604 LEU A CA 1
ATOM 4650 C C . LEU A 1 604 ? 6.633 18.902 16.781 1.00 85.75 604 LEU A C 1
ATOM 4652 O O . LEU A 1 604 ? 7.628 19.408 17.296 1.00 85.75 604 LEU A O 1
ATOM 4656 N N . ASP A 1 605 ? 6.335 19.039 15.485 1.00 84.25 605 ASP A N 1
ATOM 4657 C CA . ASP A 1 605 ? 7.068 19.910 14.560 1.00 84.25 605 ASP A CA 1
ATOM 4658 C C . ASP A 1 605 ? 7.078 21.347 15.093 1.00 84.25 605 ASP A C 1
ATOM 4660 O O . ASP A 1 605 ? 8.149 21.887 15.351 1.00 84.25 605 ASP A O 1
ATOM 4664 N N . ARG A 1 606 ? 5.908 21.925 15.397 1.00 85.56 606 ARG A N 1
ATOM 4665 C CA . ARG A 1 606 ? 5.781 23.282 15.964 1.00 85.56 606 ARG A CA 1
ATOM 4666 C C . ARG A 1 606 ? 6.484 23.439 17.320 1.00 85.56 606 ARG A C 1
ATOM 4668 O O . ARG A 1 606 ? 7.003 24.513 17.613 1.00 85.56 606 ARG A O 1
ATOM 4675 N N . TYR A 1 607 ? 6.481 22.405 18.165 1.00 87.19 607 TYR A N 1
ATOM 4676 C CA . TYR A 1 607 ? 7.133 22.439 19.478 1.00 87.19 607 TYR A CA 1
ATOM 4677 C C . TYR A 1 607 ? 8.663 22.440 19.353 1.00 87.19 607 TYR A C 1
ATOM 4679 O O . TYR A 1 607 ? 9.330 23.263 19.981 1.00 87.19 607 TYR A O 1
ATOM 4687 N N . PHE A 1 608 ? 9.227 21.522 18.561 1.00 85.12 608 PHE A N 1
ATOM 4688 C CA . PHE A 1 608 ? 10.679 21.349 18.443 1.00 85.12 608 PHE A CA 1
ATOM 4689 C C . PHE A 1 608 ? 11.345 22.324 17.469 1.00 85.12 608 PHE A C 1
ATOM 4691 O O . PHE A 1 608 ? 12.556 22.503 17.562 1.00 85.12 608 PHE A O 1
ATOM 4698 N N . ASP A 1 609 ? 10.578 22.980 16.599 1.00 80.50 609 ASP A N 1
ATOM 4699 C CA . ASP A 1 609 ? 11.053 24.094 15.769 1.00 80.50 609 ASP A CA 1
ATOM 4700 C C . ASP A 1 609 ? 11.399 25.344 16.606 1.00 80.50 609 ASP A C 1
ATOM 4702 O O . ASP A 1 609 ? 12.175 26.196 16.182 1.00 80.50 609 ASP A O 1
ATOM 4706 N N . ARG A 1 610 ? 10.890 25.452 17.846 1.00 81.19 610 ARG A N 1
ATOM 4707 C CA . ARG A 1 610 ? 11.261 26.547 18.755 1.00 81.19 610 ARG A CA 1
ATOM 4708 C C . ARG A 1 610 ? 12.701 26.407 19.247 1.00 81.19 610 ARG A C 1
ATOM 4710 O O . ARG A 1 610 ? 13.076 25.396 19.850 1.00 81.19 610 ARG A O 1
ATOM 4717 N N . GLU A 1 611 ? 13.474 27.479 19.081 1.00 74.31 611 GLU A N 1
ATOM 4718 C CA . GLU A 1 611 ? 14.867 27.547 19.520 1.00 74.31 611 GLU A CA 1
ATOM 4719 C C . GLU A 1 611 ? 15.042 27.170 21.001 1.00 74.31 611 GLU A C 1
ATOM 4721 O O . GLU A 1 611 ? 14.228 27.481 21.873 1.00 74.31 611 GLU A O 1
ATOM 4726 N N . GLY A 1 612 ? 16.128 26.453 21.295 1.00 76.81 612 GLY A N 1
ATOM 4727 C CA . GLY A 1 612 ? 16.515 26.080 22.656 1.00 76.81 612 GLY A CA 1
ATOM 4728 C C . GLY A 1 612 ? 15.777 24.879 23.261 1.00 76.81 612 GLY A C 1
ATOM 4729 O O . GLY A 1 612 ? 16.320 24.260 24.177 1.00 76.81 612 GLY A O 1
ATOM 4730 N N . ARG A 1 613 ? 14.609 24.459 22.746 1.00 84.19 613 ARG A N 1
ATOM 4731 C CA . ARG A 1 613 ? 13.852 23.313 23.303 1.00 84.19 613 ARG A CA 1
ATOM 4732 C C . ARG A 1 613 ? 14.626 21.995 23.214 1.00 84.19 613 ARG A C 1
ATOM 4734 O O . ARG A 1 613 ? 14.730 21.262 24.194 1.00 84.19 613 ARG A O 1
ATOM 4741 N N . ILE A 1 614 ? 15.240 21.713 22.067 1.00 83.19 614 ILE A N 1
ATOM 4742 C CA . ILE A 1 614 ? 16.022 20.481 21.861 1.00 83.19 614 ILE A CA 1
ATOM 4743 C C . ILE A 1 614 ? 17.333 20.522 22.666 1.00 83.19 614 ILE A C 1
ATOM 4745 O O . ILE A 1 614 ? 17.771 19.499 23.191 1.00 83.19 614 ILE A O 1
ATOM 4749 N N . ALA A 1 615 ? 17.941 21.704 22.819 1.00 80.38 615 ALA A N 1
ATOM 4750 C CA . ALA A 1 615 ? 19.202 21.884 23.542 1.00 80.38 615 ALA A CA 1
ATOM 4751 C C . ALA A 1 615 ? 19.108 21.532 25.040 1.00 80.38 615 ALA A C 1
ATOM 4753 O O . ALA A 1 615 ? 20.118 21.190 25.652 1.00 80.38 615 ALA A O 1
ATOM 4754 N N . GLN A 1 616 ? 17.901 21.559 25.613 1.00 82.56 616 GLN A N 1
ATOM 4755 C CA . GLN A 1 616 ? 17.631 21.164 26.999 1.00 82.56 616 GLN A CA 1
ATOM 4756 C C . GLN A 1 616 ? 17.697 19.643 27.224 1.00 82.56 616 GLN A C 1
ATOM 4758 O O . GLN A 1 616 ? 17.720 19.189 28.369 1.00 82.56 616 GLN A O 1
ATOM 4763 N N . LEU A 1 617 ? 17.707 18.830 26.160 1.00 82.69 617 LEU A N 1
ATOM 4764 C CA . LEU A 1 617 ? 17.702 17.374 26.269 1.00 82.69 617 LEU A CA 1
ATOM 4765 C C . LEU A 1 617 ? 19.125 16.779 26.247 1.00 82.69 617 LEU A C 1
ATOM 4767 O O . LEU A 1 617 ? 19.972 17.187 25.451 1.00 82.69 617 LEU A O 1
ATOM 4771 N N . PRO A 1 618 ? 19.397 15.739 27.063 1.00 82.12 618 PRO A N 1
ATOM 4772 C CA . PRO A 1 618 ? 20.634 14.971 26.988 1.00 82.12 618 PRO A CA 1
ATOM 4773 C C . PRO A 1 618 ? 20.896 14.415 25.584 1.00 82.12 618 PRO A C 1
ATOM 4775 O O . PRO A 1 618 ? 20.005 13.835 24.965 1.00 82.12 618 PRO A O 1
ATOM 4778 N N . ARG A 1 619 ? 22.156 14.455 25.133 1.00 76.31 619 ARG A N 1
ATOM 4779 C CA . ARG A 1 619 ? 22.600 13.976 23.805 1.00 76.31 619 ARG A CA 1
ATOM 4780 C C . ARG A 1 619 ? 22.052 12.599 23.412 1.00 76.31 619 ARG A C 1
ATOM 4782 O O . ARG A 1 619 ? 21.684 12.387 22.262 1.00 76.31 619 ARG A O 1
ATOM 4789 N N . VAL A 1 620 ? 22.019 11.652 24.353 1.00 78.75 620 VAL A N 1
ATOM 4790 C CA . VAL A 1 620 ? 21.510 10.290 24.104 1.00 78.75 620 VAL A CA 1
ATOM 4791 C C . VAL A 1 620 ? 20.047 10.323 23.657 1.00 78.75 620 VAL A C 1
ATOM 4793 O O . VAL A 1 620 ? 19.684 9.606 22.730 1.00 78.75 620 VAL A O 1
ATOM 4796 N N . LYS A 1 621 ? 19.231 11.198 24.256 1.00 83.94 621 LYS A N 1
ATOM 4797 C CA . LYS A 1 621 ? 17.827 11.379 23.878 1.00 83.94 621 LYS A CA 1
ATOM 4798 C C . LYS A 1 621 ? 17.705 12.041 22.514 1.00 83.94 621 LYS A C 1
ATOM 4800 O O . LYS A 1 621 ? 16.885 11.601 21.731 1.00 83.94 621 LYS A O 1
ATOM 4805 N N . VAL A 1 622 ? 18.563 13.005 22.181 1.00 83.38 622 VAL A N 1
ATOM 4806 C CA . VAL A 1 622 ? 18.536 13.662 20.861 1.00 83.38 622 VAL A CA 1
ATOM 4807 C C . VAL A 1 622 ? 18.809 12.663 19.720 1.00 83.38 622 VAL A C 1
ATOM 4809 O O . VAL A 1 622 ? 18.145 12.707 18.690 1.00 83.38 622 VAL A O 1
ATOM 4812 N N . VAL A 1 623 ? 19.716 11.694 19.910 1.00 82.25 623 VAL A N 1
ATOM 4813 C CA . VAL A 1 623 ? 19.914 10.593 18.940 1.00 82.25 623 VAL A CA 1
ATOM 4814 C C . VAL A 1 623 ? 18.655 9.722 18.830 1.00 82.25 623 VAL A C 1
ATOM 4816 O O . VAL A 1 623 ? 18.184 9.463 17.726 1.00 82.25 623 VAL A O 1
ATOM 4819 N N . GLN A 1 624 ? 18.068 9.332 19.966 1.00 86.06 624 GLN A N 1
ATOM 4820 C CA . GLN A 1 624 ? 16.826 8.547 20.003 1.00 86.06 624 GLN A CA 1
ATOM 4821 C C . GLN A 1 624 ? 15.621 9.309 19.424 1.00 86.06 624 GLN A C 1
ATOM 4823 O O . GLN A 1 624 ? 14.695 8.689 18.909 1.00 86.06 624 GLN A O 1
ATOM 4828 N N . MET A 1 625 ? 15.622 10.644 19.479 1.00 88.00 625 MET A N 1
ATOM 4829 C CA . MET A 1 625 ? 14.598 11.489 18.862 1.00 88.00 625 MET A CA 1
ATOM 4830 C C . MET A 1 625 ? 14.612 11.370 17.348 1.00 88.00 625 MET A C 1
ATOM 4832 O O . MET A 1 625 ? 13.546 11.252 16.753 1.00 88.00 625 MET A O 1
ATOM 4836 N N . VAL A 1 626 ? 15.793 11.355 16.726 1.00 86.88 626 VAL A N 1
ATOM 4837 C CA . VAL A 1 626 ? 15.896 11.139 15.278 1.00 86.88 626 VAL A CA 1
ATOM 4838 C C . VAL A 1 626 ? 15.336 9.772 14.905 1.00 86.88 626 VAL A C 1
ATOM 4840 O O . VAL A 1 626 ? 14.524 9.683 13.988 1.00 86.88 626 VAL A O 1
ATOM 4843 N N . GLU A 1 627 ? 15.716 8.722 15.635 1.00 86.94 627 GLU A N 1
ATOM 4844 C CA . GLU A 1 627 ? 15.195 7.368 15.412 1.00 86.94 627 GLU A CA 1
ATOM 4845 C C . GLU A 1 627 ? 13.665 7.335 15.547 1.00 86.94 627 GLU A C 1
ATOM 4847 O O . GLU A 1 627 ? 12.982 6.835 14.656 1.00 86.94 627 GLU A O 1
ATOM 4852 N N . ALA A 1 628 ? 13.112 7.940 16.604 1.00 87.38 628 ALA A N 1
ATOM 4853 C CA . ALA A 1 628 ? 11.671 8.019 16.841 1.00 87.38 628 ALA A CA 1
ATOM 4854 C C . ALA A 1 628 ? 10.927 8.779 15.728 1.00 87.38 628 ALA A C 1
ATOM 4856 O O . ALA A 1 628 ? 9.905 8.304 15.231 1.00 87.38 628 ALA A O 1
ATOM 4857 N N . LEU A 1 629 ? 11.449 9.929 15.290 1.00 87.00 629 LEU A N 1
ATOM 4858 C CA . LEU A 1 629 ? 10.876 10.706 14.186 1.00 87.00 629 LEU A CA 1
ATOM 4859 C C . LEU A 1 629 ? 10.935 9.933 12.862 1.00 87.00 629 LEU A C 1
ATOM 4861 O O . LEU A 1 629 ? 9.967 9.954 12.101 1.00 87.00 629 LEU A O 1
ATOM 4865 N N . CYS A 1 630 ? 12.024 9.201 12.612 1.00 85.56 630 CYS A N 1
ATOM 4866 C CA . CYS A 1 630 ? 12.151 8.345 11.435 1.00 85.56 630 CYS A CA 1
ATOM 4867 C C . CYS A 1 630 ? 11.185 7.148 11.488 1.00 85.56 630 CYS A C 1
ATOM 4869 O O . CYS A 1 630 ? 10.549 6.840 10.482 1.00 85.56 630 CYS A O 1
ATOM 4871 N N . MET A 1 631 ? 10.998 6.507 12.650 1.00 84.25 631 MET A N 1
ATOM 4872 C CA . MET A 1 631 ? 9.998 5.440 12.833 1.00 84.25 631 MET A CA 1
ATOM 4873 C C . MET A 1 631 ? 8.579 5.937 12.539 1.00 84.25 631 MET A C 1
ATOM 4875 O O . MET A 1 631 ? 7.797 5.244 11.892 1.00 84.25 631 MET A O 1
ATOM 4879 N N . LEU A 1 632 ? 8.273 7.172 12.944 1.00 82.62 632 LEU A N 1
ATOM 4880 C CA . LEU A 1 632 ? 7.009 7.844 12.640 1.00 82.62 632 LEU A CA 1
ATOM 4881 C C . LEU A 1 632 ? 6.929 8.397 11.207 1.00 82.62 632 LEU A C 1
ATOM 4883 O O . LEU A 1 632 ? 5.928 9.012 10.846 1.00 82.62 632 LEU A O 1
ATOM 4887 N N . ARG A 1 633 ? 7.962 8.177 10.381 1.00 82.19 633 ARG A N 1
ATOM 4888 C CA . ARG A 1 633 ? 8.084 8.679 9.004 1.00 82.19 633 ARG A CA 1
ATOM 4889 C C . ARG A 1 633 ? 7.948 10.202 8.888 1.00 82.19 633 ARG A C 1
ATOM 4891 O O . ARG A 1 633 ? 7.554 10.697 7.831 1.00 82.19 633 ARG A O 1
ATOM 4898 N N . SER A 1 634 ? 8.293 10.946 9.943 1.00 81.44 634 SER A N 1
ATOM 4899 C CA . SER A 1 634 ? 8.325 12.407 9.882 1.00 81.44 634 SER A CA 1
ATOM 4900 C C . SER A 1 634 ? 9.413 12.868 8.912 1.00 81.44 634 SER A C 1
ATOM 4902 O O . SER A 1 634 ? 10.533 12.354 8.910 1.00 81.44 634 SER A O 1
ATOM 4904 N N . ARG A 1 635 ? 9.062 13.840 8.069 1.00 76.44 635 ARG A N 1
ATOM 4905 C CA . ARG A 1 635 ? 9.976 14.557 7.164 1.00 76.44 635 ARG A CA 1
ATOM 4906 C C . ARG A 1 635 ? 9.908 16.075 7.387 1.00 76.44 635 ARG A C 1
ATOM 4908 O O . ARG A 1 635 ? 10.314 16.832 6.511 1.00 76.44 635 ARG A O 1
ATOM 4915 N N . GLY A 1 636 ? 9.313 16.490 8.506 1.00 77.00 636 GLY A N 1
ATOM 4916 C CA . GLY A 1 636 ? 9.000 17.879 8.822 1.00 77.00 636 GLY A CA 1
ATOM 4917 C C . GLY A 1 636 ? 10.142 18.642 9.509 1.00 77.00 636 GLY A C 1
ATOM 4918 O O . GLY A 1 636 ? 11.229 18.088 9.713 1.00 77.00 636 GLY A O 1
ATOM 4919 N N . PRO A 1 637 ? 9.896 19.914 9.876 1.00 79.00 637 PRO A N 1
ATOM 4920 C CA . PRO A 1 637 ? 10.871 20.797 10.516 1.00 79.00 637 PRO A CA 1
ATOM 4921 C C . PRO A 1 637 ? 11.499 20.247 11.804 1.00 79.00 637 PRO A C 1
ATOM 4923 O O . PRO A 1 637 ? 12.692 20.467 12.008 1.00 79.00 637 PRO A O 1
ATOM 4926 N N . ALA A 1 638 ? 10.793 19.460 12.636 1.00 80.88 638 ALA A N 1
ATOM 4927 C CA . ALA A 1 638 ? 11.411 18.911 13.852 1.00 80.88 638 ALA A CA 1
ATOM 4928 C C . ALA A 1 638 ? 12.581 17.982 13.539 1.00 80.88 638 ALA A C 1
ATOM 4930 O O . ALA A 1 638 ? 13.582 17.999 14.252 1.00 80.88 638 ALA A O 1
ATOM 4931 N N . LEU A 1 639 ? 12.480 17.161 12.485 1.00 85.94 639 LEU A N 1
ATOM 4932 C CA . LEU A 1 639 ? 13.585 16.281 12.109 1.00 85.94 639 LEU A CA 1
ATOM 4933 C C . LEU A 1 639 ? 14.819 17.108 11.739 1.00 85.94 639 LEU A C 1
ATOM 4935 O O . LEU A 1 639 ? 15.927 16.762 12.151 1.00 85.94 639 LEU A O 1
ATOM 4939 N N . GLN A 1 640 ? 14.618 18.206 11.009 1.00 83.75 640 GLN A N 1
ATOM 4940 C CA . GLN A 1 640 ? 15.683 19.123 10.623 1.00 83.75 640 GLN A CA 1
ATOM 4941 C C . GLN A 1 640 ? 16.290 19.814 11.853 1.00 83.75 640 GLN A C 1
ATOM 4943 O O . GLN A 1 640 ? 17.494 19.698 12.062 1.00 83.75 640 GLN A O 1
ATOM 4948 N N . ALA A 1 641 ? 15.470 20.398 12.730 1.00 82.31 641 ALA A N 1
ATOM 4949 C CA . ALA A 1 641 ? 15.921 21.069 13.951 1.00 82.31 641 ALA A CA 1
ATOM 4950 C C . ALA A 1 641 ? 16.708 20.131 14.891 1.00 82.31 641 ALA A C 1
ATOM 4952 O O . ALA A 1 641 ? 17.755 20.497 15.428 1.00 82.31 641 ALA A O 1
ATOM 4953 N N . VAL A 1 642 ? 16.258 18.880 15.056 1.00 86.00 642 VAL A N 1
ATOM 4954 C CA . VAL A 1 642 ? 16.972 17.864 15.854 1.00 86.00 642 VAL A CA 1
ATOM 4955 C C . VAL A 1 642 ? 18.299 17.484 15.196 1.00 86.00 642 VAL A C 1
ATOM 4957 O O . VAL A 1 642 ? 19.310 17.338 15.889 1.00 86.00 642 VAL A O 1
ATOM 4960 N N . CYS A 1 643 ? 18.327 17.350 13.868 1.00 86.81 643 CYS A N 1
ATOM 4961 C CA . CYS A 1 643 ? 19.557 17.080 13.127 1.00 86.81 643 CYS A CA 1
ATOM 4962 C C . CYS A 1 643 ? 20.556 18.242 13.214 1.00 86.81 643 CYS A C 1
ATOM 4964 O O . CYS A 1 643 ? 21.748 17.985 13.381 1.00 86.81 643 CYS A O 1
ATOM 4966 N N . ASP A 1 644 ? 20.090 19.488 13.158 1.00 84.50 644 ASP A N 1
ATOM 4967 C CA . ASP A 1 644 ? 20.923 20.687 13.279 1.00 84.50 644 ASP A CA 1
ATOM 4968 C C . ASP A 1 644 ? 21.465 20.844 14.708 1.00 84.50 644 ASP A C 1
ATOM 4970 O O . ASP A 1 644 ? 22.651 21.114 14.906 1.00 84.50 644 ASP A O 1
ATOM 4974 N N . GLN A 1 645 ? 20.671 20.524 15.732 1.00 84.44 645 GLN A N 1
ATOM 4975 C CA . GLN A 1 645 ? 21.182 20.468 17.102 1.00 84.44 645 GLN A CA 1
ATOM 4976 C C . GLN A 1 645 ? 22.240 19.365 17.270 1.00 84.44 645 GLN A C 1
ATOM 4978 O O . GLN A 1 645 ? 23.276 19.590 17.902 1.00 84.44 645 GLN A O 1
ATOM 4983 N N . LEU A 1 646 ? 22.031 18.179 16.686 1.00 84.69 646 LEU A N 1
ATOM 4984 C CA . LEU A 1 646 ? 23.048 17.119 16.668 1.00 84.69 646 LEU A CA 1
ATOM 4985 C C . LEU A 1 646 ? 24.300 17.533 15.893 1.00 84.69 646 LEU A C 1
ATOM 4987 O O . LEU A 1 646 ? 25.398 17.130 16.288 1.00 84.69 646 LEU A O 1
ATOM 4991 N N . ALA A 1 647 ? 24.152 18.343 14.839 1.00 82.94 647 ALA A N 1
ATOM 4992 C CA . ALA A 1 647 ? 25.245 18.853 14.017 1.00 82.94 647 ALA A CA 1
ATOM 4993 C C . ALA A 1 647 ? 26.290 19.590 14.872 1.00 82.94 647 ALA A C 1
ATOM 4995 O O . ALA A 1 647 ? 27.490 19.338 14.740 1.00 82.94 647 ALA A O 1
ATOM 4996 N N . THR A 1 648 ? 25.838 20.394 15.842 1.00 80.00 648 THR A N 1
ATOM 4997 C CA . THR A 1 648 ? 26.717 21.114 16.785 1.00 80.00 648 THR A CA 1
ATOM 4998 C C . THR A 1 648 ? 27.558 20.189 17.679 1.00 80.00 648 THR A C 1
ATOM 5000 O O . THR A 1 648 ? 28.592 20.593 18.209 1.00 80.00 648 THR A O 1
ATOM 5003 N N . GLN A 1 649 ? 27.159 18.920 17.835 1.00 76.06 649 GLN A N 1
ATOM 5004 C CA . GLN A 1 649 ? 27.810 17.936 18.709 1.00 76.06 649 GLN A CA 1
ATOM 5005 C C . GLN A 1 649 ? 28.359 16.711 17.957 1.00 76.06 649 GLN A C 1
ATOM 5007 O O . GLN A 1 649 ? 28.691 15.703 18.590 1.00 76.06 649 GLN A O 1
ATOM 5012 N N . VAL A 1 650 ? 28.510 16.780 16.627 1.00 73.31 650 VAL A N 1
ATOM 5013 C CA . VAL A 1 650 ? 28.873 15.643 15.747 1.00 73.31 650 VAL A CA 1
ATOM 5014 C C . VAL A 1 650 ? 30.108 14.873 16.213 1.00 73.31 650 VAL A C 1
ATOM 5016 O O . VAL A 1 650 ? 30.128 13.639 16.165 1.00 73.31 650 VAL A O 1
ATOM 5019 N N . VAL A 1 651 ? 31.134 15.571 16.710 1.00 69.75 651 VAL A N 1
ATOM 5020 C CA . VAL A 1 651 ? 32.394 14.961 17.180 1.00 69.75 651 VAL A CA 1
ATOM 5021 C C . VAL A 1 651 ? 32.160 13.975 18.332 1.00 69.75 651 VAL A C 1
ATOM 5023 O O . VAL A 1 651 ? 32.895 13.000 18.475 1.00 69.75 651 VAL A O 1
ATOM 5026 N N . LYS A 1 652 ? 31.106 14.185 19.127 1.00 73.56 652 LYS A N 1
ATOM 5027 C CA . LYS A 1 652 ? 30.786 13.385 20.312 1.00 73.56 652 LYS A CA 1
ATOM 5028 C C . LYS A 1 652 ? 29.843 12.200 20.025 1.00 73.56 652 LYS A C 1
ATOM 5030 O O . LYS A 1 652 ? 29.524 11.458 20.953 1.00 73.56 652 LYS A O 1
ATOM 5035 N N . ILE A 1 653 ? 29.390 12.012 18.780 1.00 78.94 653 ILE A N 1
ATOM 5036 C CA . ILE A 1 653 ? 28.507 10.903 18.373 1.00 78.94 653 ILE A CA 1
ATOM 5037 C C . ILE A 1 653 ? 29.350 9.666 18.042 1.00 78.94 653 ILE A C 1
ATOM 5039 O O . ILE A 1 653 ? 30.230 9.722 17.177 1.00 78.94 653 ILE A O 1
ATOM 5043 N N . SER A 1 654 ? 29.067 8.543 18.710 1.00 81.44 654 SER A N 1
ATOM 5044 C CA . SER A 1 654 ? 29.812 7.290 18.524 1.00 81.44 654 SER A CA 1
ATOM 5045 C C . SER A 1 654 ? 29.603 6.673 17.127 1.00 81.44 654 SER A C 1
ATOM 5047 O O . SER A 1 654 ? 28.567 6.907 16.502 1.00 81.44 654 SER A O 1
ATOM 5049 N N . PRO A 1 655 ? 30.541 5.839 16.630 1.00 82.06 655 PRO A N 1
ATOM 5050 C CA . PRO A 1 655 ? 30.397 5.152 15.341 1.00 82.06 655 PRO A CA 1
ATOM 5051 C C . PRO A 1 655 ? 29.094 4.344 15.211 1.00 82.06 655 PRO A C 1
ATOM 5053 O O . PRO A 1 655 ? 28.454 4.372 14.164 1.00 82.06 655 PRO A O 1
ATOM 5056 N N . GLN A 1 656 ? 28.679 3.661 16.284 1.00 83.12 656 GLN A N 1
ATOM 5057 C CA . GLN A 1 656 ? 27.450 2.858 16.321 1.00 83.12 656 GLN A CA 1
ATOM 5058 C C . GLN A 1 656 ? 26.194 3.733 16.221 1.00 83.12 656 GLN A C 1
ATOM 5060 O O . GLN A 1 656 ? 25.288 3.423 15.455 1.00 83.12 656 GLN A O 1
ATOM 5065 N N . GLN A 1 657 ? 26.167 4.866 16.930 1.00 83.44 657 GLN A N 1
ATOM 5066 C CA . GLN A 1 657 ? 25.061 5.826 16.844 1.00 83.44 657 GLN A CA 1
ATOM 5067 C C . GLN A 1 657 ? 24.959 6.452 15.450 1.00 83.44 657 GLN A C 1
ATOM 5069 O O . GLN A 1 657 ? 23.862 6.600 14.929 1.00 83.44 657 GLN A O 1
ATOM 5074 N N . ARG A 1 658 ? 26.090 6.773 14.807 1.00 84.00 658 ARG A N 1
ATOM 5075 C CA . ARG A 1 658 ? 26.091 7.274 13.419 1.00 84.00 658 ARG A CA 1
ATOM 5076 C C . ARG A 1 658 ? 25.480 6.261 12.455 1.00 84.00 658 ARG A C 1
ATOM 5078 O O . ARG A 1 658 ? 24.703 6.647 11.590 1.00 84.00 658 ARG A O 1
ATOM 5085 N N . LEU A 1 659 ? 25.804 4.978 12.623 1.00 84.56 659 LEU A N 1
ATOM 5086 C CA . LEU A 1 659 ? 25.233 3.902 11.817 1.00 84.56 659 LEU A CA 1
ATOM 5087 C C . LEU A 1 659 ? 23.722 3.742 12.049 1.00 84.56 659 LEU A C 1
ATOM 5089 O O . LEU A 1 659 ? 22.976 3.620 11.082 1.00 84.56 659 LEU A O 1
ATOM 5093 N N . ALA A 1 660 ? 23.257 3.807 13.300 1.00 84.94 660 ALA A N 1
ATOM 5094 C CA . ALA A 1 660 ? 21.827 3.762 13.622 1.00 84.94 660 ALA A CA 1
ATOM 5095 C C . ALA A 1 660 ? 21.050 4.945 13.008 1.00 84.94 660 ALA A C 1
ATOM 5097 O O . ALA A 1 660 ? 19.987 4.758 12.412 1.00 84.94 660 ALA A O 1
ATOM 5098 N N . LEU A 1 661 ? 21.629 6.150 13.057 1.00 87.19 661 LEU A N 1
ATOM 5099 C CA . LEU A 1 661 ? 21.078 7.339 12.404 1.00 87.19 661 LEU A CA 1
ATOM 5100 C C . LEU A 1 661 ? 21.030 7.175 10.878 1.00 87.19 661 LEU A C 1
ATOM 5102 O O . LEU A 1 661 ? 19.994 7.426 10.274 1.00 87.19 661 LEU A O 1
ATOM 5106 N N . LEU A 1 662 ? 22.111 6.689 10.257 1.00 86.44 662 LEU A N 1
ATOM 5107 C CA . LEU A 1 662 ? 22.166 6.412 8.815 1.00 86.44 662 LEU A CA 1
ATOM 5108 C C . LEU A 1 662 ? 21.065 5.445 8.365 1.00 86.44 662 LEU A C 1
ATOM 5110 O O . LEU A 1 662 ? 20.388 5.717 7.376 1.00 86.44 662 LEU A O 1
ATOM 5114 N N . ARG A 1 663 ? 20.839 4.357 9.110 1.00 86.88 663 ARG A N 1
ATOM 5115 C CA . ARG A 1 663 ? 19.746 3.407 8.834 1.00 86.88 663 ARG A CA 1
ATOM 5116 C C . ARG A 1 663 ? 18.376 4.061 8.964 1.00 86.88 663 ARG A C 1
ATOM 5118 O O . ARG A 1 663 ? 17.512 3.849 8.121 1.00 86.88 663 ARG A O 1
ATOM 5125 N N . SER A 1 664 ? 18.192 4.878 9.999 1.00 87.50 664 SER A N 1
ATOM 5126 C CA . SER A 1 664 ? 16.935 5.594 10.236 1.00 87.50 664 SER A CA 1
ATOM 5127 C C . SER A 1 664 ? 16.610 6.539 9.079 1.00 87.50 664 SER A C 1
ATOM 5129 O O . SER A 1 664 ? 15.493 6.534 8.567 1.00 87.50 664 SER A O 1
ATOM 5131 N N . PHE A 1 665 ? 17.610 7.277 8.597 1.00 87.75 665 PHE A N 1
ATOM 5132 C CA . PHE A 1 665 ? 17.488 8.154 7.436 1.00 87.75 665 PHE A CA 1
ATOM 5133 C C . PHE A 1 665 ? 17.218 7.391 6.137 1.00 87.75 665 PHE A C 1
ATOM 5135 O O . PHE A 1 665 ? 16.374 7.821 5.346 1.00 87.75 665 PHE A O 1
ATOM 5142 N N . ALA A 1 666 ? 17.894 6.257 5.923 1.00 85.88 666 ALA A N 1
ATOM 5143 C CA . ALA A 1 666 ? 17.667 5.387 4.770 1.00 85.88 666 ALA A CA 1
ATOM 5144 C C . ALA A 1 666 ? 16.223 4.861 4.734 1.00 85.88 666 ALA A C 1
ATOM 5146 O O . ALA A 1 666 ? 15.555 4.990 3.708 1.00 85.88 666 ALA A O 1
ATOM 5147 N N . ALA A 1 667 ? 15.692 4.420 5.881 1.00 82.19 667 ALA A N 1
ATOM 5148 C CA . ALA A 1 667 ? 14.328 3.904 6.008 1.00 82.19 667 ALA A CA 1
ATOM 5149 C C . ALA A 1 667 ? 13.241 4.918 5.602 1.00 82.19 667 ALA A C 1
ATOM 5151 O O . ALA A 1 667 ? 12.204 4.537 5.057 1.00 82.19 667 ALA A O 1
ATOM 5152 N N . ILE A 1 668 ? 13.470 6.215 5.835 1.00 80.19 668 ILE A N 1
ATOM 5153 C CA . ILE A 1 668 ? 12.549 7.287 5.418 1.00 80.19 668 ILE A CA 1
ATOM 5154 C C . ILE A 1 668 ? 12.955 7.974 4.111 1.00 80.19 668 ILE A C 1
ATOM 5156 O O . ILE A 1 668 ? 12.220 8.843 3.629 1.00 80.19 668 ILE A O 1
ATOM 5160 N N . ASN A 1 669 ? 14.085 7.577 3.522 1.00 81.06 669 ASN A N 1
ATOM 5161 C CA . ASN A 1 669 ? 14.708 8.170 2.346 1.00 81.06 669 ASN A CA 1
ATOM 5162 C C . ASN A 1 669 ? 14.896 9.702 2.470 1.00 81.06 669 ASN A C 1
ATOM 5164 O O . ASN A 1 669 ? 14.476 10.461 1.592 1.00 81.06 669 ASN A O 1
ATOM 5168 N N . VAL A 1 670 ? 15.522 10.170 3.555 1.00 79.69 670 VAL A N 1
ATOM 5169 C CA . VAL A 1 670 ? 15.822 11.597 3.817 1.00 79.69 670 VAL A CA 1
ATOM 5170 C C . VAL A 1 670 ? 17.321 11.779 4.045 1.00 79.69 670 VAL A C 1
ATOM 5172 O O . VAL A 1 670 ? 17.934 10.954 4.706 1.00 79.69 670 VAL A O 1
ATOM 5175 N N . ALA A 1 671 ? 17.918 12.854 3.525 1.00 74.12 671 ALA A N 1
ATOM 5176 C CA . ALA A 1 671 ? 19.337 13.149 3.730 1.00 74.12 671 ALA A CA 1
ATOM 5177 C C . ALA A 1 671 ? 19.537 14.538 4.358 1.00 74.12 671 ALA A C 1
ATOM 5179 O O . ALA A 1 671 ? 19.681 15.517 3.625 1.00 74.12 671 ALA A O 1
ATOM 5180 N N . PRO A 1 672 ? 19.523 14.647 5.696 1.00 75.12 672 PRO A N 1
ATOM 5181 C CA . PRO A 1 672 ? 19.738 15.925 6.366 1.00 75.12 672 PRO A CA 1
ATOM 5182 C C . PRO A 1 672 ? 21.199 16.383 6.258 1.00 75.12 672 PRO A C 1
ATOM 5184 O O . PRO A 1 672 ? 22.110 15.568 6.080 1.00 75.12 672 PRO A O 1
ATOM 5187 N N . ASN A 1 673 ? 21.433 17.682 6.472 1.00 75.69 673 ASN A N 1
ATOM 5188 C CA . ASN A 1 673 ? 22.769 18.303 6.498 1.00 75.69 673 ASN A CA 1
ATOM 5189 C C . ASN A 1 673 ? 23.761 17.566 7.420 1.00 75.69 673 ASN A C 1
ATOM 5191 O O . ASN A 1 673 ? 24.951 17.451 7.120 1.00 75.69 673 ASN A O 1
ATOM 5195 N N . LEU A 1 674 ? 23.250 16.976 8.505 1.00 78.56 674 LEU A N 1
ATOM 5196 C CA . LEU A 1 674 ? 23.999 16.142 9.444 1.00 78.56 674 LEU A CA 1
ATOM 5197 C C . LEU A 1 674 ? 24.801 15.011 8.766 1.00 78.56 674 LEU A C 1
ATOM 5199 O O . LEU A 1 674 ? 25.916 14.705 9.196 1.00 78.56 674 LEU A O 1
ATOM 5203 N N . LEU A 1 675 ? 24.284 14.414 7.684 1.00 77.75 675 LEU A N 1
ATOM 5204 C CA . LEU A 1 675 ? 24.978 13.352 6.946 1.00 77.75 675 LEU A CA 1
ATOM 5205 C C . LEU A 1 675 ? 26.281 13.833 6.305 1.00 77.75 675 LEU A C 1
ATOM 5207 O O . LEU A 1 675 ? 27.279 13.111 6.319 1.00 77.75 675 LEU A O 1
ATOM 5211 N N . TYR A 1 676 ? 26.304 15.062 5.792 1.00 76.00 676 TYR A N 1
ATOM 5212 C CA . TYR A 1 676 ? 27.505 15.653 5.203 1.00 76.00 676 TYR A CA 1
ATOM 5213 C C . TYR A 1 676 ? 28.598 15.866 6.255 1.00 76.00 676 TYR A C 1
ATOM 5215 O O . TYR A 1 676 ? 29.775 15.603 6.003 1.00 76.00 676 TYR A O 1
ATOM 5223 N N . LEU A 1 677 ? 28.216 16.230 7.482 1.00 73.69 677 LEU A N 1
ATOM 5224 C CA . LEU A 1 677 ? 29.148 16.372 8.606 1.00 73.69 677 LEU A CA 1
ATOM 5225 C C . LEU A 1 677 ? 29.715 15.020 9.076 1.00 73.69 677 LEU A C 1
ATOM 5227 O O . LEU A 1 677 ? 30.883 14.924 9.481 1.00 73.69 677 LEU A O 1
ATOM 5231 N N . PHE A 1 678 ? 28.933 13.939 8.985 1.00 75.31 678 PHE A N 1
ATOM 5232 C CA . PHE A 1 678 ? 29.433 12.585 9.252 1.00 75.31 678 PHE A CA 1
ATOM 5233 C C . PHE A 1 678 ? 30.532 12.169 8.268 1.00 75.31 678 PHE A C 1
ATOM 5235 O O . PHE A 1 678 ? 31.506 11.530 8.683 1.00 75.31 678 PHE A O 1
ATOM 5242 N N . LEU A 1 679 ? 30.417 12.581 7.003 1.00 69.50 679 LEU A N 1
ATOM 5243 C CA . LEU A 1 679 ? 31.433 12.344 5.977 1.00 69.50 679 LEU A CA 1
ATOM 5244 C C . LEU A 1 679 ? 32.675 13.217 6.151 1.00 69.50 679 LEU A C 1
ATOM 5246 O O . LEU A 1 679 ? 33.787 12.708 6.023 1.00 69.50 679 LEU A O 1
ATOM 5250 N N . GLY A 1 680 ? 32.505 14.502 6.482 1.00 66.06 680 GLY A N 1
ATOM 5251 C CA . GLY A 1 680 ? 33.621 15.421 6.737 1.00 66.06 680 GLY A CA 1
ATOM 5252 C C . GLY A 1 680 ? 34.500 14.969 7.910 1.00 66.06 680 GLY A C 1
ATOM 5253 O O . GLY A 1 680 ? 35.719 15.107 7.879 1.00 66.06 680 GLY A O 1
ATOM 5254 N N . SER A 1 681 ? 33.905 14.305 8.907 1.00 65.88 681 SER A N 1
ATOM 5255 C CA . SER A 1 681 ? 34.624 13.655 10.018 1.00 65.88 681 SER A CA 1
ATOM 5256 C C . SER A 1 681 ? 35.068 12.202 9.722 1.00 65.88 681 SER A C 1
ATOM 5258 O O . SER A 1 681 ? 35.559 11.501 10.611 1.00 65.88 681 SER A O 1
ATOM 5260 N N . GLY A 1 682 ? 34.911 11.749 8.470 1.00 58.09 682 GLY A N 1
ATOM 5261 C CA . GLY A 1 682 ? 34.813 10.366 7.977 1.00 58.09 682 GLY A CA 1
ATOM 5262 C C . GLY A 1 682 ? 35.960 9.390 8.245 1.00 58.09 682 GLY A C 1
ATOM 5263 O O . GLY A 1 682 ? 35.727 8.189 8.372 1.00 58.09 682 GLY A O 1
ATOM 5264 N N . ARG A 1 683 ? 37.214 9.848 8.340 1.00 57.94 683 ARG A N 1
ATOM 5265 C CA . ARG A 1 683 ? 38.364 8.920 8.259 1.00 57.94 683 ARG A CA 1
ATOM 5266 C C . ARG A 1 683 ? 38.627 8.104 9.533 1.00 57.94 683 ARG A C 1
ATOM 5268 O O . ARG A 1 683 ? 39.073 6.966 9.437 1.00 57.94 683 ARG A O 1
ATOM 5275 N N . ARG A 1 684 ? 38.339 8.637 10.729 1.00 60.75 684 ARG A N 1
ATOM 5276 C CA . ARG A 1 684 ? 38.742 8.010 12.013 1.00 60.75 684 ARG A CA 1
ATOM 5277 C C . ARG A 1 684 ? 37.724 7.042 12.624 1.00 60.75 684 ARG A C 1
ATOM 5279 O O . ARG A 1 684 ? 38.092 6.250 13.487 1.00 60.75 684 ARG A O 1
ATOM 5286 N N . TRP A 1 685 ? 36.451 7.107 12.237 1.00 69.50 685 TRP A N 1
ATOM 5287 C CA . TRP A 1 685 ? 35.391 6.343 12.914 1.00 69.50 685 TRP A CA 1
ATOM 5288 C C . TRP A 1 685 ? 34.996 5.055 12.188 1.00 69.50 685 TRP A C 1
ATOM 5290 O O . TRP A 1 685 ? 34.610 4.095 12.849 1.00 69.50 685 TRP A O 1
ATOM 5300 N N . ARG A 1 686 ? 35.177 4.991 10.864 1.00 66.38 686 ARG A N 1
ATOM 5301 C CA . ARG A 1 686 ? 34.964 3.777 10.060 1.00 66.38 686 ARG A CA 1
ATOM 5302 C C . ARG A 1 686 ? 35.785 2.589 10.564 1.00 66.38 686 ARG A C 1
ATOM 5304 O O . ARG A 1 686 ? 35.252 1.498 10.707 1.00 66.38 686 ARG A O 1
ATOM 5311 N N . LEU A 1 687 ? 37.049 2.832 10.916 1.00 65.12 687 LEU A N 1
ATOM 5312 C CA . LEU A 1 687 ? 37.975 1.819 11.445 1.00 65.12 687 LEU A CA 1
ATOM 5313 C C . LEU A 1 687 ? 37.527 1.209 12.784 1.00 65.12 687 LEU A C 1
ATOM 5315 O O . LEU A 1 687 ? 38.048 0.176 13.184 1.00 65.12 687 LEU A O 1
ATOM 5319 N N . LYS A 1 688 ? 36.568 1.834 13.481 1.00 75.44 688 LYS A N 1
ATOM 5320 C CA . LYS A 1 688 ? 36.013 1.338 14.748 1.00 75.44 688 LYS A CA 1
ATOM 5321 C C . LYS A 1 688 ? 34.774 0.453 14.559 1.00 75.44 688 LYS A C 1
ATOM 5323 O O . LYS A 1 688 ? 34.232 -0.035 15.546 1.00 75.44 688 LYS A O 1
ATOM 5328 N N . LEU A 1 689 ? 34.293 0.281 13.326 1.00 78.44 689 LEU A N 1
ATOM 5329 C CA . LEU A 1 689 ? 33.156 -0.579 12.997 1.00 78.44 689 LEU A CA 1
ATOM 5330 C C . LEU A 1 689 ? 33.640 -1.913 12.422 1.00 78.44 689 LEU A C 1
ATOM 5332 O O . LEU A 1 689 ? 34.595 -1.949 11.647 1.00 78.44 689 LEU A O 1
ATOM 5336 N N . SER A 1 690 ? 32.940 -2.998 12.764 1.00 82.56 690 SER A N 1
ATOM 5337 C CA . SER A 1 690 ? 33.140 -4.313 12.145 1.00 82.56 690 SER A CA 1
ATOM 5338 C C . SER A 1 690 ? 32.847 -4.276 10.640 1.00 82.56 690 SER A C 1
ATOM 5340 O O . SER A 1 690 ? 32.127 -3.397 10.165 1.00 82.56 690 SER A O 1
ATOM 5342 N N . ALA A 1 691 ? 33.362 -5.251 9.885 1.00 78.44 691 ALA A N 1
ATOM 5343 C CA . ALA A 1 691 ? 33.108 -5.352 8.445 1.00 78.44 691 ALA A CA 1
ATOM 5344 C C . ALA A 1 691 ? 31.603 -5.442 8.112 1.00 78.44 691 ALA A C 1
ATOM 5346 O O . ALA A 1 691 ? 31.158 -4.768 7.189 1.00 78.44 691 ALA A O 1
ATOM 5347 N N . SER A 1 692 ? 30.812 -6.170 8.917 1.00 81.19 692 SER A N 1
ATOM 5348 C CA . SER A 1 692 ? 29.340 -6.224 8.791 1.00 81.19 692 SER A CA 1
ATOM 5349 C C . SER A 1 692 ? 28.708 -4.840 8.929 1.00 81.19 692 SER A C 1
ATOM 5351 O O . SER A 1 692 ? 27.976 -4.392 8.055 1.00 81.19 692 SER A O 1
ATOM 5353 N N . ASN A 1 693 ? 29.078 -4.099 9.976 1.00 85.19 693 ASN A N 1
ATOM 5354 C CA . ASN A 1 693 ? 28.561 -2.751 10.203 1.00 85.19 693 ASN A CA 1
ATOM 5355 C C . ASN A 1 693 ? 28.982 -1.766 9.101 1.00 85.19 693 ASN A C 1
ATOM 5357 O O . ASN A 1 693 ? 28.251 -0.823 8.807 1.00 85.19 693 ASN A O 1
ATOM 5361 N N . GLN A 1 694 ? 30.155 -1.965 8.493 1.00 83.44 694 GLN A N 1
ATOM 5362 C CA . GLN A 1 694 ? 30.595 -1.186 7.335 1.00 83.44 694 GLN A CA 1
ATOM 5363 C C . GLN A 1 694 ? 29.816 -1.547 6.060 1.00 83.44 694 GLN A C 1
ATOM 5365 O O . GLN A 1 694 ? 29.513 -0.646 5.282 1.00 83.44 694 GLN A O 1
ATOM 5370 N N . ALA A 1 695 ? 29.448 -2.816 5.862 1.00 83.75 695 ALA A N 1
ATOM 5371 C CA . ALA A 1 695 ? 28.572 -3.231 4.767 1.00 83.75 695 ALA A CA 1
ATOM 5372 C C . ALA A 1 695 ? 27.163 -2.643 4.935 1.00 83.75 695 ALA A C 1
ATOM 5374 O O . ALA A 1 695 ? 26.658 -2.003 4.023 1.00 83.75 695 ALA A O 1
ATOM 5375 N N . GLU A 1 696 ? 26.585 -2.722 6.136 1.00 87.00 696 GLU A N 1
ATOM 5376 C CA . GLU A 1 696 ? 25.286 -2.104 6.447 1.00 87.00 696 GLU A CA 1
ATOM 5377 C C . GLU A 1 696 ? 25.314 -0.578 6.267 1.00 87.00 696 GLU A C 1
ATOM 5379 O O . GLU A 1 696 ? 24.329 0.035 5.858 1.00 87.00 696 GLU A O 1
ATOM 5384 N N . MET A 1 697 ? 26.461 0.052 6.537 1.00 86.19 697 MET A N 1
ATOM 5385 C CA . MET A 1 697 ? 26.669 1.469 6.256 1.00 86.19 697 MET A CA 1
ATOM 5386 C C . MET A 1 697 ? 26.658 1.765 4.750 1.00 86.19 697 MET A C 1
ATOM 5388 O O . MET A 1 697 ? 26.061 2.756 4.332 1.00 86.19 697 MET A O 1
ATOM 5392 N N . LEU A 1 698 ? 27.307 0.920 3.941 1.00 86.75 698 LEU A N 1
ATOM 5393 C CA . LEU A 1 698 ? 27.298 1.033 2.482 1.00 86.75 698 LEU A CA 1
ATOM 5394 C C . LEU A 1 698 ? 25.873 0.885 1.934 1.00 86.75 698 LEU A C 1
ATOM 5396 O O . LEU A 1 698 ? 25.448 1.731 1.149 1.00 86.75 698 LEU A O 1
ATOM 5400 N N . SER A 1 699 ? 25.118 -0.110 2.407 1.00 88.62 699 SER A N 1
ATOM 5401 C CA . SER A 1 699 ? 23.719 -0.322 2.019 1.00 88.62 699 SER A CA 1
ATOM 5402 C C . SER A 1 699 ? 22.833 0.873 2.371 1.00 88.62 699 SER A C 1
ATOM 5404 O O . SER A 1 699 ? 22.044 1.318 1.541 1.00 88.62 699 SER A O 1
ATOM 5406 N N . ALA A 1 700 ? 23.006 1.471 3.556 1.00 88.56 700 ALA A N 1
ATOM 5407 C CA . ALA A 1 700 ? 22.262 2.673 3.937 1.00 88.56 700 ALA A CA 1
ATOM 5408 C C . ALA A 1 700 ? 22.565 3.866 3.009 1.00 88.56 700 ALA A C 1
ATOM 5410 O O . ALA A 1 700 ? 21.656 4.597 2.614 1.00 88.56 700 ALA A O 1
ATOM 5411 N N . PHE A 1 701 ? 23.826 4.062 2.609 1.00 87.19 701 PHE A N 1
ATOM 5412 C CA . PHE A 1 701 ? 24.180 5.107 1.641 1.00 87.19 701 PHE A CA 1
ATOM 5413 C C . PHE A 1 701 ? 23.632 4.833 0.237 1.00 87.19 701 PHE A C 1
ATOM 5415 O O . PHE A 1 701 ? 23.176 5.765 -0.434 1.00 87.19 701 PHE A O 1
ATOM 5422 N N . ALA A 1 702 ? 23.654 3.569 -0.189 1.00 88.88 702 ALA A N 1
ATOM 5423 C CA . ALA A 1 702 ? 23.084 3.120 -1.450 1.00 88.88 702 ALA A CA 1
ATOM 5424 C C . ALA A 1 702 ? 21.573 3.400 -1.512 1.00 88.88 702 ALA A C 1
ATOM 5426 O O . ALA A 1 702 ? 21.099 4.009 -2.471 1.00 88.88 702 ALA A O 1
ATOM 5427 N N . GLU A 1 703 ? 20.825 3.063 -0.459 1.00 89.44 703 GLU A N 1
ATOM 5428 C CA . GLU A 1 703 ? 19.388 3.356 -0.346 1.00 89.44 703 GLU A CA 1
ATOM 5429 C C . GLU A 1 703 ? 19.092 4.856 -0.346 1.00 89.44 703 GLU A C 1
ATOM 5431 O O . GLU A 1 703 ? 18.159 5.313 -1.010 1.00 89.44 703 GLU A O 1
ATOM 5436 N N . LEU A 1 704 ? 19.929 5.642 0.334 1.00 87.44 704 LEU A N 1
ATOM 5437 C CA . LEU A 1 704 ? 19.831 7.099 0.352 1.00 87.44 704 LEU A CA 1
ATOM 5438 C C . LEU A 1 704 ? 20.201 7.764 -0.978 1.00 87.44 704 LEU A C 1
ATOM 5440 O O . LEU A 1 704 ? 19.990 8.975 -1.099 1.00 87.44 704 LEU A O 1
ATOM 5444 N N . ARG A 1 705 ? 20.770 7.024 -1.941 1.00 87.44 705 ARG A N 1
ATOM 5445 C CA . ARG A 1 705 ? 21.367 7.572 -3.173 1.00 87.44 705 ARG A CA 1
ATOM 5446 C C . ARG A 1 705 ? 22.328 8.712 -2.864 1.00 87.44 705 ARG A C 1
ATOM 5448 O O . ARG A 1 705 ? 22.314 9.749 -3.522 1.00 87.44 705 ARG A O 1
ATOM 5455 N N . PHE A 1 706 ? 23.122 8.540 -1.815 1.00 85.62 706 PHE A N 1
ATOM 5456 C CA . PHE A 1 706 ? 24.003 9.580 -1.312 1.00 85.62 706 PHE A CA 1
ATOM 5457 C C . PHE A 1 706 ? 25.424 9.360 -1.817 1.00 85.62 706 PHE A C 1
ATOM 5459 O O . PHE A 1 706 ? 26.088 8.402 -1.420 1.00 85.62 706 PHE A O 1
ATOM 5466 N N . ARG A 1 707 ? 25.881 10.254 -2.698 1.00 78.12 707 ARG A N 1
ATOM 5467 C CA . ARG A 1 707 ? 27.198 10.195 -3.337 1.00 78.12 707 ARG A CA 1
ATOM 5468 C C . ARG A 1 707 ? 27.834 11.594 -3.329 1.00 78.12 707 ARG A C 1
ATOM 5470 O O . ARG A 1 707 ? 27.689 12.341 -4.291 1.00 78.12 707 ARG A O 1
ATOM 5477 N N . PRO A 1 708 ? 28.532 11.973 -2.247 1.00 68.25 708 PRO A N 1
ATOM 5478 C CA . PRO A 1 708 ? 29.286 13.224 -2.186 1.00 68.25 708 PRO A CA 1
ATOM 5479 C C . PRO A 1 708 ? 30.445 13.227 -3.197 1.00 68.25 708 PRO A C 1
ATOM 5481 O O . PRO A 1 708 ? 31.241 12.279 -3.258 1.00 68.25 708 PRO A O 1
ATOM 5484 N N . ARG A 1 709 ? 30.595 14.319 -3.948 1.00 65.75 709 ARG A N 1
ATOM 5485 C CA . ARG A 1 709 ? 31.720 14.507 -4.878 1.00 65.75 709 ARG A CA 1
ATOM 5486 C C . ARG A 1 709 ? 33.074 14.404 -4.167 1.00 65.75 709 ARG A C 1
ATOM 5488 O O . ARG A 1 709 ? 33.261 14.914 -3.066 1.00 65.75 709 ARG A O 1
ATOM 5495 N N . GLY A 1 710 ? 34.033 13.719 -4.797 1.00 62.06 710 GLY A N 1
ATOM 5496 C CA . GLY A 1 710 ? 35.434 13.681 -4.346 1.00 62.06 710 GLY A CA 1
ATOM 5497 C C . GLY A 1 710 ? 35.708 12.961 -3.015 1.00 62.06 710 GLY A C 1
ATOM 5498 O O . GLY A 1 710 ? 36.831 13.007 -2.514 1.00 62.06 710 GLY A O 1
ATOM 5499 N N . SER A 1 711 ? 34.726 12.273 -2.426 1.00 66.94 711 SER A N 1
ATOM 5500 C CA . SER A 1 711 ? 34.887 11.663 -1.105 1.00 66.94 711 SER A CA 1
ATOM 5501 C C . SER A 1 711 ? 35.788 10.422 -1.135 1.00 66.94 711 SER A C 1
ATOM 5503 O O . SER A 1 711 ? 35.373 9.332 -1.536 1.00 66.94 711 SER A O 1
ATOM 5505 N N . THR A 1 712 ? 37.026 10.557 -0.642 1.00 68.94 712 THR A N 1
ATOM 5506 C CA . THR A 1 712 ? 37.929 9.407 -0.430 1.00 68.94 712 THR A CA 1
ATOM 5507 C C . THR A 1 712 ? 37.320 8.386 0.531 1.00 68.94 712 THR A C 1
ATOM 5509 O O . THR A 1 712 ? 37.588 7.198 0.414 1.00 68.94 712 THR A O 1
ATOM 5512 N N . PHE A 1 713 ? 36.456 8.838 1.447 1.00 74.88 713 PHE A N 1
ATOM 5513 C CA . PHE A 1 713 ? 35.763 7.982 2.404 1.00 74.88 713 PHE A CA 1
ATOM 5514 C C . PHE A 1 713 ? 34.931 6.896 1.718 1.00 74.88 713 PHE A C 1
ATOM 5516 O O . PHE A 1 713 ? 34.984 5.749 2.151 1.00 74.88 713 PHE A O 1
ATOM 5523 N N . PHE A 1 714 ? 34.196 7.230 0.652 1.00 74.19 714 PHE A N 1
ATOM 5524 C CA . PHE A 1 714 ? 33.394 6.239 -0.068 1.00 74.19 714 PHE A CA 1
ATOM 5525 C C . PHE A 1 714 ? 34.282 5.202 -0.746 1.00 74.19 714 PHE A C 1
ATOM 5527 O O . PHE A 1 714 ? 34.066 4.010 -0.550 1.00 74.19 714 PHE A O 1
ATOM 5534 N N . LYS A 1 715 ? 35.329 5.649 -1.452 1.00 73.81 715 LYS A N 1
ATOM 5535 C CA . LYS A 1 715 ? 36.318 4.754 -2.074 1.00 73.81 715 LYS A CA 1
ATOM 5536 C C . LYS A 1 715 ? 36.929 3.797 -1.045 1.00 73.81 715 LYS A C 1
ATOM 5538 O O . LYS A 1 715 ? 36.946 2.591 -1.267 1.00 73.81 715 LYS A O 1
ATOM 5543 N N . ASP A 1 716 ? 37.346 4.314 0.109 1.00 76.12 716 ASP A N 1
ATOM 5544 C CA . ASP A 1 716 ? 37.924 3.515 1.193 1.00 76.12 716 ASP A CA 1
ATOM 5545 C C . ASP A 1 716 ? 36.907 2.545 1.820 1.00 76.12 716 ASP A C 1
ATOM 5547 O O . ASP A 1 716 ? 37.256 1.407 2.143 1.00 76.12 716 ASP A O 1
ATOM 5551 N N . LEU A 1 717 ? 35.656 2.986 2.007 1.00 79.62 717 LEU A N 1
ATOM 5552 C CA . LEU A 1 717 ? 34.558 2.170 2.528 1.00 79.62 717 LEU A CA 1
ATOM 5553 C C . LEU A 1 717 ? 34.310 0.959 1.638 1.00 79.62 717 LEU A C 1
ATOM 5555 O O . LEU A 1 717 ? 34.334 -0.168 2.129 1.00 79.62 717 LEU A O 1
ATOM 5559 N N . ILE A 1 718 ? 34.146 1.200 0.340 1.00 78.62 718 ILE A N 1
ATOM 5560 C CA . ILE A 1 718 ? 33.952 0.159 -0.666 1.00 78.62 718 ILE A CA 1
ATOM 5561 C C . ILE A 1 718 ? 35.140 -0.790 -0.629 1.00 78.62 718 ILE A C 1
ATOM 5563 O O . ILE A 1 718 ? 34.956 -1.969 -0.360 1.00 78.62 718 ILE A O 1
ATOM 5567 N N . LEU A 1 719 ? 36.371 -0.283 -0.754 1.00 77.31 719 LEU A N 1
ATOM 5568 C CA . LEU A 1 719 ? 37.569 -1.124 -0.741 1.00 77.31 719 LEU A CA 1
ATOM 5569 C C . LEU A 1 719 ? 37.646 -2.033 0.492 1.00 77.31 719 LEU A C 1
ATOM 5571 O O . LEU A 1 719 ? 38.085 -3.171 0.374 1.00 77.31 719 LEU A O 1
ATOM 5575 N N . THR A 1 720 ? 37.221 -1.587 1.674 1.00 78.25 720 THR A N 1
ATOM 5576 C CA . THR A 1 720 ? 37.219 -2.449 2.868 1.00 78.25 720 THR A CA 1
ATOM 5577 C C . THR A 1 720 ? 36.057 -3.424 2.918 1.00 78.25 720 THR A C 1
ATOM 5579 O O . THR A 1 720 ? 36.282 -4.554 3.335 1.00 78.25 720 THR A O 1
ATOM 5582 N N . VAL A 1 721 ? 34.851 -3.032 2.501 1.00 79.44 721 VAL A N 1
ATOM 5583 C CA . VAL A 1 721 ? 33.721 -3.970 2.386 1.00 79.44 721 VAL A CA 1
ATOM 5584 C C . VAL A 1 721 ? 34.073 -5.078 1.388 1.00 79.44 721 VAL A C 1
ATOM 5586 O O . VAL A 1 721 ? 33.877 -6.252 1.678 1.00 79.44 721 VAL A O 1
ATOM 5589 N N . LEU A 1 722 ? 34.714 -4.718 0.275 1.00 74.56 722 LEU A N 1
ATOM 5590 C CA . LEU A 1 722 ? 35.172 -5.642 -0.761 1.00 74.56 722 LEU A CA 1
ATOM 5591 C C . LEU A 1 722 ? 36.329 -6.552 -0.313 1.00 74.56 722 LEU A C 1
ATOM 5593 O O . LEU A 1 722 ? 36.369 -7.734 -0.671 1.00 74.56 722 LEU A O 1
ATOM 5597 N N . ARG A 1 723 ? 37.277 -6.014 0.471 1.00 74.00 723 ARG A N 1
ATOM 5598 C CA . ARG A 1 723 ? 38.431 -6.756 1.023 1.00 74.00 723 ARG A CA 1
ATOM 5599 C C . ARG A 1 723 ? 38.095 -7.568 2.282 1.00 74.00 723 ARG A C 1
ATOM 5601 O O . ARG A 1 723 ? 38.878 -8.436 2.658 1.00 74.00 723 ARG A O 1
ATOM 5608 N N . GLY A 1 724 ? 36.981 -7.285 2.956 1.00 63.66 724 GLY A N 1
ATOM 5609 C CA . GLY A 1 724 ? 36.541 -7.990 4.161 1.00 63.66 724 GLY A CA 1
ATOM 5610 C C . GLY A 1 724 ? 36.063 -9.422 3.879 1.00 63.66 724 GLY A C 1
ATOM 5611 O O . GLY A 1 724 ? 35.489 -9.701 2.830 1.00 63.66 724 GLY A O 1
ATOM 5612 N N . ARG A 1 725 ? 36.300 -10.339 4.833 1.00 57.12 725 ARG A N 1
ATOM 5613 C CA . ARG A 1 725 ? 35.754 -11.718 4.867 1.00 57.12 725 ARG A CA 1
ATOM 5614 C C . ARG A 1 725 ? 34.196 -11.726 4.883 1.00 57.12 725 ARG A C 1
ATOM 5616 O O . ARG A 1 725 ? 33.602 -10.696 5.203 1.00 57.12 725 ARG A O 1
ATOM 5623 N N . PRO A 1 726 ? 33.528 -12.853 4.543 1.00 51.47 726 PRO A N 1
ATOM 5624 C CA . PRO A 1 726 ? 32.242 -12.909 3.833 1.00 51.47 726 PRO A CA 1
ATOM 5625 C C . PRO A 1 726 ? 31.026 -12.718 4.754 1.00 51.47 726 PRO A C 1
ATOM 5627 O O . PRO A 1 726 ? 30.285 -13.654 5.025 1.00 51.47 726 PRO A O 1
ATOM 5630 N N . GLY A 1 727 ? 30.838 -11.508 5.280 1.00 57.91 727 GLY A N 1
ATOM 5631 C CA . GLY A 1 727 ? 29.624 -11.155 6.028 1.00 57.91 727 GLY A CA 1
ATOM 5632 C C . GLY A 1 727 ? 28.537 -10.487 5.180 1.00 57.91 727 GLY A C 1
ATOM 5633 O O . GLY A 1 727 ? 27.379 -10.492 5.576 1.00 57.91 727 GLY A O 1
ATOM 5634 N N . ALA A 1 728 ? 28.901 -9.891 4.040 1.00 65.19 728 ALA A N 1
ATOM 5635 C CA . ALA A 1 728 ? 27.957 -9.207 3.162 1.00 65.19 728 ALA A CA 1
ATOM 5636 C C . ALA A 1 728 ? 27.464 -10.161 2.071 1.00 65.19 728 ALA A C 1
ATOM 5638 O O . ALA A 1 728 ? 28.281 -10.765 1.373 1.00 65.19 728 ALA A O 1
ATOM 5639 N N . ASP A 1 729 ? 26.145 -10.262 1.926 1.00 83.06 729 ASP A N 1
ATOM 5640 C CA . ASP A 1 729 ? 25.498 -10.997 0.842 1.00 83.06 729 ASP A CA 1
ATOM 5641 C C . ASP A 1 729 ? 25.946 -10.432 -0.528 1.00 83.06 729 ASP A C 1
ATOM 5643 O O . ASP A 1 729 ? 25.721 -9.244 -0.800 1.00 83.06 729 ASP A O 1
ATOM 5647 N N . PRO A 1 730 ? 26.600 -11.241 -1.393 1.00 85.50 730 PRO A N 1
ATOM 5648 C CA . PRO A 1 730 ? 27.037 -10.815 -2.721 1.00 85.50 730 PRO A CA 1
ATOM 5649 C C . PRO A 1 730 ? 25.906 -10.265 -3.598 1.00 85.50 730 PRO A C 1
ATOM 5651 O O . PRO A 1 730 ? 26.158 -9.355 -4.392 1.00 85.50 730 PRO A O 1
ATOM 5654 N N . LEU A 1 731 ? 24.678 -10.782 -3.449 1.00 88.94 731 LEU A N 1
ATOM 5655 C CA . LEU A 1 731 ? 23.502 -10.331 -4.202 1.00 88.94 731 LEU A CA 1
ATOM 5656 C C . LEU A 1 731 ? 23.194 -8.872 -3.858 1.00 88.94 731 LEU A C 1
ATOM 5658 O O . LEU A 1 731 ? 23.213 -7.997 -4.734 1.00 88.94 731 LEU A O 1
ATOM 5662 N N . ARG A 1 732 ? 23.045 -8.601 -2.557 1.00 88.62 732 ARG A N 1
ATOM 5663 C CA . ARG A 1 732 ? 22.758 -7.262 -2.050 1.00 88.62 732 ARG A CA 1
ATOM 5664 C C . ARG A 1 732 ? 23.866 -6.267 -2.374 1.00 88.62 732 ARG A C 1
ATOM 5666 O O . ARG A 1 732 ? 23.583 -5.141 -2.786 1.00 88.62 732 ARG A O 1
ATOM 5673 N N . LEU A 1 733 ? 25.124 -6.681 -2.228 1.00 88.19 733 LEU A N 1
ATOM 5674 C CA . LEU A 1 733 ? 26.283 -5.832 -2.503 1.00 88.19 733 LEU A CA 1
ATOM 5675 C C . LEU A 1 733 ? 26.314 -5.360 -3.963 1.00 88.19 733 LEU A C 1
ATOM 5677 O O . LEU A 1 733 ? 26.561 -4.182 -4.215 1.00 88.19 733 LEU A O 1
ATOM 5681 N N . CYS A 1 734 ? 26.031 -6.242 -4.926 1.00 90.38 734 CYS A N 1
ATOM 5682 C CA . CYS A 1 734 ? 25.998 -5.866 -6.342 1.00 90.38 734 CYS A CA 1
ATOM 5683 C C . CYS A 1 734 ? 24.890 -4.847 -6.635 1.00 90.38 734 CYS A C 1
ATOM 5685 O O . CYS A 1 734 ? 25.100 -3.913 -7.413 1.00 90.38 734 CYS A O 1
ATOM 5687 N N . TYR A 1 735 ? 23.731 -4.982 -5.984 1.00 92.69 735 TYR A N 1
ATOM 5688 C CA . TYR A 1 735 ? 22.670 -3.987 -6.095 1.00 92.69 735 TYR A CA 1
ATOM 5689 C C . TYR A 1 735 ? 23.052 -2.654 -5.450 1.00 92.69 735 TYR A C 1
ATOM 5691 O O . TYR A 1 735 ? 22.849 -1.615 -6.070 1.00 92.69 735 TYR A O 1
ATOM 5699 N N . ASP A 1 736 ? 23.672 -2.655 -4.268 1.00 91.19 736 ASP A N 1
ATOM 5700 C CA . ASP A 1 736 ? 24.146 -1.430 -3.614 1.00 91.19 736 ASP A CA 1
ATOM 5701 C C . ASP A 1 736 ? 25.188 -0.688 -4.479 1.00 91.19 736 ASP A C 1
ATOM 5703 O O . ASP A 1 736 ? 25.131 0.537 -4.618 1.00 91.19 736 ASP A O 1
ATOM 5707 N N . LEU A 1 737 ? 26.095 -1.427 -5.126 1.00 89.88 737 LEU A N 1
ATOM 5708 C CA . LEU A 1 737 ? 27.065 -0.903 -6.093 1.00 89.88 737 LEU A CA 1
ATOM 5709 C C . LEU A 1 737 ? 26.388 -0.308 -7.337 1.00 89.88 737 LEU A C 1
ATOM 5711 O O . LEU A 1 737 ? 26.746 0.794 -7.762 1.00 89.88 737 LEU A O 1
ATOM 5715 N N . PHE A 1 738 ? 25.356 -0.970 -7.871 1.00 92.81 738 PHE A N 1
ATOM 5716 C CA . PHE A 1 738 ? 24.493 -0.384 -8.899 1.00 92.81 738 PHE A CA 1
ATOM 5717 C C . PHE A 1 738 ? 23.826 0.891 -8.395 1.00 92.81 738 PHE A C 1
ATOM 5719 O O . PHE A 1 738 ? 23.825 1.894 -9.110 1.00 92.81 738 PHE A O 1
ATOM 5726 N N . LEU A 1 739 ? 23.297 0.919 -7.167 1.00 91.62 739 LEU A N 1
ATOM 5727 C CA . LEU A 1 739 ? 22.612 2.107 -6.674 1.00 91.62 739 LEU A CA 1
ATOM 5728 C C . LEU A 1 739 ? 23.532 3.317 -6.574 1.00 91.62 739 LEU A C 1
ATOM 5730 O O . LEU A 1 739 ? 23.065 4.436 -6.790 1.00 91.62 739 LEU A O 1
ATOM 5734 N N . LEU A 1 740 ? 24.806 3.078 -6.278 1.00 87.62 740 LEU A N 1
ATOM 5735 C CA . LEU A 1 740 ? 25.868 4.070 -6.158 1.00 87.62 740 LEU A CA 1
ATOM 5736 C C . LEU A 1 740 ? 26.607 4.352 -7.477 1.00 87.62 740 LEU A C 1
ATOM 5738 O O . LEU A 1 740 ? 27.452 5.245 -7.496 1.00 87.62 740 LEU A O 1
ATOM 5742 N N . ASP A 1 741 ? 26.269 3.645 -8.563 1.00 90.06 741 ASP A N 1
ATOM 5743 C CA . ASP A 1 741 ? 26.911 3.757 -9.880 1.00 90.06 741 ASP A CA 1
ATOM 5744 C C . ASP A 1 741 ? 28.429 3.521 -9.806 1.00 90.06 741 ASP A C 1
ATOM 5746 O O . ASP A 1 741 ? 29.256 4.379 -10.136 1.00 90.06 741 ASP A O 1
ATOM 5750 N N . MET A 1 742 ? 28.789 2.348 -9.280 1.00 86.62 742 MET A N 1
ATOM 5751 C CA . MET A 1 742 ? 30.169 1.895 -9.130 1.00 86.62 742 MET A CA 1
ATOM 5752 C C . MET A 1 742 ? 30.282 0.435 -9.538 1.00 86.62 742 MET A C 1
ATOM 5754 O O . MET A 1 742 ? 29.528 -0.403 -9.058 1.00 86.62 742 MET A O 1
ATOM 5758 N N . PHE A 1 743 ? 31.248 0.130 -10.393 1.00 87.31 743 PHE A N 1
ATOM 5759 C CA . PHE A 1 743 ? 31.504 -1.229 -10.844 1.00 87.31 743 PHE A CA 1
ATOM 5760 C C . PHE A 1 743 ? 32.706 -1.832 -10.107 1.00 87.31 743 PHE A C 1
ATOM 5762 O O . PHE A 1 743 ? 33.721 -1.157 -9.926 1.00 87.31 743 PHE A O 1
ATOM 5769 N N . ASP A 1 744 ? 32.592 -3.099 -9.704 1.00 85.69 744 ASP A N 1
ATOM 5770 C CA . ASP A 1 744 ? 33.676 -3.882 -9.102 1.00 85.69 744 ASP A CA 1
ATOM 5771 C C . ASP A 1 744 ? 33.627 -5.335 -9.590 1.00 85.69 744 ASP A C 1
ATOM 5773 O O . ASP A 1 744 ? 32.846 -6.149 -9.100 1.00 85.69 744 ASP A O 1
ATOM 5777 N N . GLU A 1 745 ? 34.480 -5.673 -10.552 1.00 87.31 745 GLU A N 1
ATOM 5778 C CA . GLU A 1 745 ? 34.496 -6.995 -11.185 1.00 87.31 745 GLU A CA 1
ATOM 5779 C C . GLU A 1 745 ? 34.639 -8.172 -10.189 1.00 87.31 745 GLU A C 1
ATOM 5781 O O . GLU A 1 745 ? 33.888 -9.143 -10.318 1.00 87.31 745 GLU A O 1
ATOM 5786 N N . PRO A 1 746 ? 35.515 -8.132 -9.156 1.00 86.06 746 PRO A N 1
ATOM 5787 C CA . PRO A 1 746 ? 35.596 -9.200 -8.156 1.00 86.06 746 PRO A CA 1
ATOM 5788 C C . PRO A 1 746 ? 34.276 -9.491 -7.431 1.00 86.06 746 PRO A C 1
ATOM 5790 O O . PRO A 1 746 ? 33.976 -10.657 -7.169 1.00 86.06 746 PRO A O 1
ATOM 5793 N N . SER A 1 747 ? 33.481 -8.468 -7.106 1.00 84.56 747 SER A N 1
ATOM 5794 C CA . SER A 1 747 ? 32.160 -8.644 -6.485 1.00 84.56 747 SER A CA 1
ATOM 5795 C C . SER A 1 747 ? 31.202 -9.386 -7.398 1.00 84.56 747 SER A C 1
ATOM 5797 O O . SER A 1 747 ? 30.555 -10.343 -6.972 1.00 84.56 747 SER A O 1
ATOM 5799 N N . PHE A 1 748 ? 31.169 -8.999 -8.671 1.00 89.81 748 PHE A N 1
ATOM 5800 C CA . PHE A 1 748 ? 30.324 -9.658 -9.654 1.00 89.81 748 PHE A CA 1
ATOM 5801 C C . PHE A 1 748 ? 30.799 -11.094 -9.963 1.00 89.81 748 PHE A C 1
ATOM 5803 O O . PHE A 1 748 ? 29.967 -11.977 -10.141 1.00 89.81 748 PHE A O 1
ATOM 5810 N N . LYS A 1 749 ? 32.102 -11.401 -9.890 1.00 90.50 749 LYS A N 1
ATOM 5811 C CA . LYS A 1 749 ? 32.598 -12.796 -9.947 1.00 90.50 749 LYS A CA 1
ATOM 5812 C C . LYS A 1 749 ? 32.131 -13.645 -8.759 1.00 90.50 749 LYS A C 1
ATOM 5814 O O . LYS A 1 749 ? 31.767 -14.810 -8.929 1.00 90.50 749 LYS A O 1
ATOM 5819 N N . ARG A 1 750 ? 32.116 -13.082 -7.541 1.00 88.00 750 ARG A N 1
ATOM 5820 C CA . ARG A 1 750 ? 31.577 -13.773 -6.348 1.00 88.00 750 ARG A CA 1
ATOM 5821 C C . ARG A 1 750 ? 30.077 -14.024 -6.479 1.00 88.00 750 ARG A C 1
ATOM 5823 O O . ARG A 1 750 ? 29.613 -15.105 -6.120 1.00 88.00 750 ARG A O 1
ATOM 5830 N N . LEU A 1 751 ? 29.339 -13.055 -7.017 1.00 89.69 751 LEU A N 1
ATOM 5831 C CA . LEU A 1 751 ? 27.928 -13.196 -7.363 1.00 89.69 751 LEU A CA 1
ATOM 5832 C C . LEU A 1 751 ? 27.711 -14.374 -8.325 1.00 89.69 751 LEU A C 1
ATOM 5834 O O . LEU A 1 751 ? 26.904 -15.248 -8.027 1.00 89.69 751 LEU A O 1
ATOM 5838 N N . GLU A 1 752 ? 28.458 -14.445 -9.429 1.00 91.19 752 GLU A N 1
ATOM 5839 C CA . GLU A 1 752 ? 28.354 -15.552 -10.392 1.00 91.19 752 GLU A CA 1
ATOM 5840 C C . GLU A 1 752 ? 28.670 -16.905 -9.752 1.00 91.19 752 GLU A C 1
ATOM 5842 O O . GLU A 1 752 ? 27.979 -17.885 -10.013 1.00 91.19 752 GLU A O 1
ATOM 5847 N N . THR A 1 753 ? 29.670 -16.958 -8.872 1.00 89.56 753 THR A N 1
ATOM 5848 C CA . THR A 1 753 ? 30.007 -18.181 -8.125 1.00 89.56 753 THR A CA 1
ATOM 5849 C C . THR A 1 753 ? 28.864 -18.600 -7.194 1.00 89.56 753 THR A C 1
ATOM 5851 O O . THR A 1 753 ? 28.568 -19.784 -7.073 1.00 89.56 753 THR A O 1
ATOM 5854 N N . THR A 1 754 ? 28.198 -17.632 -6.558 1.00 88.69 754 THR A N 1
ATOM 5855 C CA . THR A 1 754 ? 27.072 -17.869 -5.640 1.00 88.69 754 THR A CA 1
ATOM 5856 C C . THR A 1 754 ? 25.842 -18.358 -6.399 1.00 88.69 754 THR A C 1
ATOM 5858 O O . THR A 1 754 ? 25.245 -19.364 -6.028 1.00 88.69 754 THR A O 1
ATOM 5861 N N . ILE A 1 755 ? 25.493 -17.690 -7.502 1.00 90.06 755 ILE A N 1
ATOM 5862 C CA . ILE A 1 755 ? 24.341 -18.050 -8.334 1.00 90.06 755 ILE A CA 1
ATOM 5863 C C . ILE A 1 755 ? 24.561 -19.406 -9.000 1.00 90.06 755 ILE A C 1
ATOM 5865 O O . ILE A 1 755 ? 23.642 -20.212 -9.032 1.00 90.06 755 ILE A O 1
ATOM 5869 N N . ASN A 1 756 ? 25.752 -19.692 -9.520 1.00 87.38 756 ASN A N 1
ATOM 5870 C CA . ASN A 1 756 ? 26.011 -20.949 -10.225 1.00 87.38 756 ASN A CA 1
ATOM 5871 C C . ASN A 1 756 ? 26.394 -22.109 -9.281 1.00 87.38 756 ASN A C 1
ATOM 5873 O O . ASN A 1 756 ? 26.758 -23.185 -9.751 1.00 87.38 756 ASN A O 1
ATOM 5877 N N . SER A 1 757 ? 26.318 -21.916 -7.958 1.00 87.25 757 SER A N 1
ATOM 5878 C CA . SER A 1 757 ? 26.599 -22.969 -6.979 1.00 87.25 757 SER A CA 1
ATOM 5879 C C . SER A 1 757 ? 25.480 -24.023 -6.948 1.00 87.25 757 SER A C 1
ATOM 5881 O O . SER A 1 757 ? 24.304 -23.660 -6.885 1.00 87.25 757 SER A O 1
ATOM 5883 N N . PRO A 1 758 ? 25.809 -25.330 -6.904 1.00 75.50 758 PRO A N 1
ATOM 5884 C CA . PRO A 1 758 ? 24.816 -26.400 -6.789 1.00 75.50 758 PRO A CA 1
ATOM 5885 C C . PRO A 1 758 ? 24.108 -26.439 -5.423 1.00 75.50 758 PRO A C 1
ATOM 5887 O O . PRO A 1 758 ? 23.073 -27.082 -5.300 1.00 75.50 758 PRO A O 1
ATOM 5890 N N . GLN A 1 759 ? 24.652 -25.767 -4.402 1.00 76.31 759 GLN A N 1
ATOM 5891 C CA . GLN A 1 759 ? 24.089 -25.696 -3.044 1.00 76.31 759 GLN A CA 1
ATOM 5892 C C . GLN A 1 759 ? 23.399 -24.355 -2.755 1.00 76.31 759 GLN A C 1
ATOM 5894 O O . GLN A 1 759 ? 23.303 -23.951 -1.600 1.00 76.31 759 GLN A O 1
ATOM 5899 N N . ARG A 1 760 ? 22.994 -23.610 -3.787 1.00 78.94 760 ARG A N 1
ATOM 5900 C CA . ARG A 1 760 ? 22.360 -22.304 -3.584 1.00 78.94 760 ARG A CA 1
ATOM 5901 C C . ARG A 1 760 ? 20.963 -22.448 -2.972 1.00 78.94 760 ARG A C 1
ATOM 5903 O O . ARG A 1 760 ? 20.191 -23.307 -3.393 1.00 78.94 760 ARG A O 1
ATOM 5910 N N . ASP A 1 761 ? 20.641 -21.552 -2.047 1.00 74.00 761 ASP A N 1
ATOM 5911 C CA . ASP A 1 761 ? 19.269 -21.344 -1.586 1.00 74.00 761 ASP A CA 1
ATOM 5912 C C . ASP A 1 761 ? 18.434 -20.647 -2.678 1.00 74.00 761 ASP A C 1
ATOM 5914 O O . ASP A 1 761 ? 18.972 -19.998 -3.583 1.00 74.00 761 ASP A O 1
ATOM 5918 N N . GLU A 1 762 ? 17.107 -20.773 -2.599 1.00 83.50 762 GLU A N 1
ATOM 5919 C CA . GLU A 1 762 ? 16.188 -20.059 -3.491 1.00 83.50 762 GLU A CA 1
ATOM 5920 C C . GLU A 1 762 ? 16.364 -18.539 -3.355 1.00 83.50 762 GLU A C 1
ATOM 5922 O O . GLU A 1 762 ? 16.314 -17.979 -2.257 1.00 83.50 762 GLU A O 1
ATOM 5927 N N . ILE A 1 763 ? 16.550 -17.852 -4.487 1.00 86.44 763 ILE A N 1
ATOM 5928 C CA . ILE A 1 763 ? 16.724 -16.397 -4.521 1.00 86.44 763 ILE A CA 1
ATOM 5929 C C . ILE A 1 763 ? 15.338 -15.739 -4.604 1.00 86.44 763 ILE A C 1
ATOM 5931 O O . ILE A 1 763 ? 14.608 -15.989 -5.567 1.00 86.44 763 ILE A O 1
ATOM 5935 N N . PRO A 1 764 ? 14.964 -14.851 -3.663 1.00 90.00 764 PRO A N 1
ATOM 5936 C CA . PRO A 1 764 ? 13.687 -14.147 -3.723 1.00 90.00 764 PRO A CA 1
ATOM 5937 C C . PRO A 1 764 ? 13.522 -13.327 -5.011 1.00 90.00 764 PRO A C 1
ATOM 5939 O O . PRO A 1 764 ? 14.464 -12.674 -5.463 1.00 90.00 764 PRO A O 1
ATOM 5942 N N . LEU A 1 765 ? 12.294 -13.276 -5.544 1.00 91.25 765 LEU A N 1
ATOM 5943 C CA . LEU A 1 765 ? 11.943 -12.569 -6.788 1.00 91.25 765 LEU A CA 1
ATOM 5944 C C . LEU A 1 765 ? 12.517 -11.143 -6.873 1.00 91.25 765 LEU A C 1
ATOM 5946 O O . LEU A 1 765 ? 13.098 -10.767 -7.892 1.00 91.25 765 LEU A O 1
ATOM 5950 N N . GLU A 1 766 ? 12.350 -10.341 -5.817 1.00 92.00 766 GLU A N 1
ATOM 5951 C CA . GLU A 1 766 ? 12.822 -8.951 -5.813 1.00 92.00 766 GLU A CA 1
ATOM 5952 C C . GLU A 1 766 ? 14.340 -8.857 -5.916 1.00 92.00 766 GLU A C 1
ATOM 5954 O O . GLU A 1 766 ? 14.858 -7.990 -6.617 1.00 92.00 766 GLU A O 1
ATOM 5959 N N . GLU A 1 767 ? 15.052 -9.753 -5.237 1.00 91.94 767 GLU A N 1
ATOM 5960 C CA . GLU A 1 767 ? 16.508 -9.758 -5.241 1.00 91.94 767 GLU A CA 1
ATOM 5961 C C . GLU A 1 767 ? 17.036 -10.228 -6.600 1.00 91.94 767 GLU A C 1
ATOM 5963 O O . GLU A 1 767 ? 17.918 -9.586 -7.166 1.00 91.94 767 GLU A O 1
ATOM 5968 N N . ALA A 1 768 ? 16.413 -11.246 -7.205 1.00 93.44 768 ALA A N 1
ATOM 5969 C CA . ALA A 1 768 ? 16.737 -11.678 -8.564 1.00 93.44 768 ALA A CA 1
ATOM 5970 C C . ALA A 1 768 ? 16.558 -10.542 -9.593 1.00 93.44 768 ALA A C 1
ATOM 5972 O O . ALA A 1 768 ? 17.438 -10.313 -10.427 1.00 93.44 768 ALA A O 1
ATOM 5973 N N . CYS A 1 769 ? 15.464 -9.775 -9.508 1.00 94.75 769 CYS A N 1
ATOM 5974 C CA . CYS A 1 769 ? 15.219 -8.632 -10.396 1.00 94.75 769 CYS A CA 1
ATOM 5975 C C . CYS A 1 769 ? 16.227 -7.491 -10.181 1.00 94.75 769 CYS A C 1
ATOM 5977 O O . CYS A 1 769 ? 16.721 -6.909 -11.149 1.00 94.75 769 CYS A O 1
ATOM 5979 N N . ARG A 1 770 ? 16.571 -7.194 -8.921 1.00 94.56 770 ARG A N 1
ATOM 5980 C CA . ARG A 1 770 ? 17.593 -6.201 -8.553 1.00 94.56 770 ARG A CA 1
ATOM 5981 C C . ARG A 1 770 ? 18.962 -6.571 -9.106 1.00 94.56 770 ARG A C 1
ATOM 5983 O O . ARG A 1 770 ? 19.624 -5.726 -9.703 1.00 94.56 770 ARG A O 1
ATOM 5990 N N . VAL A 1 771 ? 19.367 -7.828 -8.944 1.00 94.62 771 VAL A N 1
ATOM 5991 C CA . VAL A 1 771 ? 20.638 -8.348 -9.457 1.00 94.62 771 VAL A CA 1
ATOM 5992 C C . VAL A 1 771 ? 20.676 -8.270 -10.982 1.00 94.62 771 VAL A C 1
ATOM 5994 O O . VAL A 1 771 ? 21.645 -7.755 -11.535 1.00 94.62 771 VAL A O 1
ATOM 5997 N N . LEU A 1 772 ? 19.610 -8.692 -11.666 1.00 95.50 772 LEU A N 1
ATOM 5998 C CA . LEU A 1 772 ? 19.503 -8.584 -13.123 1.00 95.50 772 LEU A CA 1
ATOM 5999 C C . LEU A 1 772 ? 19.557 -7.133 -13.620 1.00 95.50 772 LEU A C 1
ATOM 6001 O O . LEU A 1 772 ? 20.197 -6.861 -14.634 1.00 95.50 772 LEU A O 1
ATOM 6005 N N . ALA A 1 773 ? 18.940 -6.188 -12.906 1.00 93.75 773 ALA A N 1
ATOM 6006 C CA . ALA A 1 773 ? 19.044 -4.767 -13.233 1.00 93.75 773 ALA A CA 1
ATOM 6007 C C . ALA A 1 773 ? 20.489 -4.254 -13.111 1.00 93.75 773 ALA A C 1
ATOM 6009 O O . ALA A 1 773 ? 20.948 -3.517 -13.984 1.00 93.75 773 ALA A O 1
ATOM 6010 N N . SER A 1 774 ? 21.211 -4.672 -12.067 1.00 95.12 774 SER A N 1
ATOM 6011 C CA . SER A 1 774 ? 22.626 -4.335 -11.865 1.00 95.12 774 SER A CA 1
ATOM 6012 C C . SER A 1 774 ? 23.510 -4.901 -12.975 1.00 95.12 774 SER A C 1
ATOM 6014 O O . SER A 1 774 ? 24.319 -4.173 -13.548 1.00 95.12 774 SER A O 1
ATOM 6016 N N . LEU A 1 775 ? 23.334 -6.186 -13.299 1.00 95.31 775 LEU A N 1
ATOM 6017 C CA . LEU A 1 775 ? 24.072 -6.873 -14.361 1.00 95.31 775 LEU A CA 1
ATOM 6018 C C . LEU A 1 775 ? 23.817 -6.226 -15.730 1.00 95.31 775 LEU A C 1
ATOM 6020 O O . LEU A 1 775 ? 24.769 -5.956 -16.462 1.00 95.31 775 LEU A O 1
ATOM 6024 N N . GLY A 1 776 ? 22.554 -5.909 -16.035 1.00 94.31 776 GLY A N 1
ATOM 6025 C CA . GLY A 1 776 ? 22.164 -5.231 -17.271 1.00 94.31 776 GLY A CA 1
ATOM 6026 C C . GLY A 1 776 ? 22.736 -3.818 -17.384 1.00 94.31 776 GLY A C 1
ATOM 6027 O O . GLY A 1 776 ? 23.281 -3.458 -18.423 1.00 94.31 776 GLY A O 1
ATOM 6028 N N . TYR A 1 777 ? 22.696 -3.026 -16.305 1.00 95.44 777 TYR A N 1
ATOM 6029 C CA . TYR A 1 777 ? 23.268 -1.677 -16.307 1.00 95.44 777 TYR A CA 1
ATOM 6030 C C . TYR A 1 777 ? 24.769 -1.686 -16.614 1.00 95.44 777 TYR A C 1
ATOM 6032 O O . TYR A 1 777 ? 25.213 -0.947 -17.494 1.00 95.44 777 TYR A O 1
ATOM 6040 N N . PHE A 1 778 ? 25.535 -2.542 -15.930 1.00 95.31 778 PHE A N 1
ATOM 6041 C CA . PHE A 1 778 ? 26.986 -2.636 -16.103 1.00 95.31 778 PHE A CA 1
ATOM 6042 C C . PHE A 1 778 ? 27.427 -3.511 -17.285 1.00 95.31 778 PHE A C 1
ATOM 6044 O O . PHE A 1 778 ? 28.628 -3.629 -17.509 1.00 95.31 778 PHE A O 1
ATOM 6051 N N . CYS A 1 779 ? 26.494 -4.113 -18.034 1.00 94.44 779 CYS A N 1
ATOM 6052 C CA . CYS A 1 779 ? 26.798 -5.058 -19.114 1.00 94.44 779 CYS A CA 1
ATOM 6053 C C . CYS A 1 779 ? 27.774 -6.164 -18.678 1.00 94.44 779 CYS A C 1
ATOM 6055 O O . CYS A 1 779 ? 28.755 -6.448 -19.363 1.00 94.44 779 CYS A O 1
ATOM 6057 N N . TYR A 1 780 ? 27.507 -6.792 -17.532 1.00 95.12 780 TYR A N 1
ATOM 6058 C CA . TYR A 1 780 ? 28.363 -7.841 -16.975 1.00 95.12 780 TYR A CA 1
ATOM 6059 C C . TYR A 1 780 ? 27.619 -9.177 -16.845 1.00 95.12 780 TYR A C 1
ATOM 6061 O O . TYR A 1 780 ? 26.400 -9.205 -16.658 1.00 95.12 780 TYR A O 1
ATOM 6069 N N . GLY A 1 781 ? 28.374 -10.277 -16.891 1.00 91.69 781 GLY A N 1
ATOM 6070 C CA . GLY A 1 781 ? 27.946 -11.620 -16.498 1.00 91.69 781 GLY A CA 1
ATOM 6071 C C . GLY A 1 781 ? 27.898 -12.633 -17.644 1.00 91.69 781 GLY A C 1
ATOM 6072 O O . GLY A 1 781 ? 27.784 -12.266 -18.812 1.00 91.69 781 GLY A O 1
ATOM 6073 N N . GLN A 1 782 ? 27.973 -13.917 -17.298 1.00 93.88 782 GLN A N 1
ATOM 6074 C CA . GLN A 1 782 ? 27.837 -15.046 -18.224 1.00 93.88 782 GLN A CA 1
ATOM 6075 C C . GLN A 1 782 ? 26.366 -15.378 -18.530 1.00 93.88 782 GLN A C 1
ATOM 6077 O O . GLN A 1 782 ? 25.517 -15.212 -17.648 1.00 93.88 782 GLN A O 1
ATOM 6082 N N . PRO A 1 783 ? 26.050 -15.932 -19.720 1.00 95.19 783 PRO A N 1
ATOM 6083 C CA . PRO A 1 783 ? 24.689 -16.352 -20.070 1.00 95.19 783 PRO A CA 1
ATOM 6084 C C . PRO A 1 783 ? 24.036 -17.271 -19.033 1.00 95.19 783 PRO A C 1
ATOM 6086 O O . PRO A 1 783 ? 22.888 -17.047 -18.660 1.00 95.19 783 PRO A O 1
ATOM 6089 N N . SER A 1 784 ? 24.795 -18.220 -18.470 1.00 94.06 784 SER A N 1
ATOM 6090 C CA . SER A 1 784 ? 24.305 -19.152 -17.445 1.00 94.06 784 SER A CA 1
ATOM 6091 C C . SER A 1 784 ? 23.780 -18.448 -16.191 1.00 94.06 784 SER A C 1
ATOM 6093 O O . SER A 1 784 ? 22.780 -18.870 -15.616 1.00 94.06 784 SER A O 1
ATOM 6095 N N . THR A 1 785 ? 24.412 -17.343 -15.784 1.00 94.31 785 THR A N 1
ATOM 6096 C CA . THR A 1 785 ? 23.984 -16.545 -14.629 1.00 94.31 785 THR A CA 1
ATOM 6097 C C . THR A 1 785 ? 22.629 -15.886 -14.899 1.00 94.31 785 THR A C 1
ATOM 6099 O O . THR A 1 785 ? 21.752 -15.894 -14.035 1.00 94.31 785 THR A O 1
ATOM 6102 N N . TYR A 1 786 ? 22.430 -15.350 -16.108 1.00 95.81 786 TYR A N 1
ATOM 6103 C CA . TYR A 1 786 ? 21.154 -14.759 -16.517 1.00 95.81 786 TYR A CA 1
ATOM 6104 C C . TYR A 1 786 ? 20.064 -15.819 -16.657 1.00 95.81 786 TYR A C 1
ATOM 6106 O O . TYR A 1 786 ? 18.959 -15.600 -16.167 1.00 95.81 786 TYR A O 1
ATOM 6114 N N . ASP A 1 787 ? 20.373 -16.969 -17.262 1.00 94.75 787 ASP A N 1
ATOM 6115 C CA . ASP A 1 787 ? 19.450 -18.101 -17.370 1.00 94.75 787 ASP A CA 1
ATOM 6116 C C . ASP A 1 787 ? 18.972 -18.562 -15.995 1.00 94.75 787 ASP A C 1
ATOM 6118 O O . ASP A 1 787 ? 17.775 -18.746 -15.776 1.00 94.75 787 ASP A O 1
ATOM 6122 N N . ALA A 1 788 ? 19.891 -18.689 -15.037 1.00 93.12 788 ALA A N 1
ATOM 6123 C CA . ALA A 1 788 ? 19.540 -19.159 -13.712 1.00 93.12 788 ALA A CA 1
ATOM 6124 C C . ALA A 1 788 ? 18.679 -18.145 -12.940 1.00 93.12 788 ALA A C 1
ATOM 6126 O O . ALA A 1 788 ? 17.757 -18.560 -12.243 1.00 93.12 788 ALA A O 1
ATOM 6127 N N . LEU A 1 789 ? 18.935 -16.837 -13.077 1.00 94.44 789 LEU A N 1
ATOM 6128 C CA . LEU A 1 789 ? 18.118 -15.781 -12.461 1.00 94.44 789 LEU A CA 1
ATOM 6129 C C . LEU A 1 789 ? 16.748 -15.630 -13.138 1.00 94.44 789 LEU A C 1
ATOM 6131 O O . LEU A 1 789 ? 15.736 -15.504 -12.454 1.00 94.44 789 LEU A O 1
ATOM 6135 N N . LEU A 1 790 ? 16.690 -15.665 -14.472 1.00 94.62 790 LEU A N 1
ATOM 6136 C CA . LEU A 1 790 ? 15.431 -15.617 -15.223 1.00 94.62 790 LEU A CA 1
ATOM 6137 C C . LEU A 1 790 ? 14.586 -16.876 -14.988 1.00 94.62 790 LEU A C 1
ATOM 6139 O O . LEU A 1 790 ? 13.360 -16.781 -14.962 1.00 94.62 790 LEU A O 1
ATOM 6143 N N . GLY A 1 791 ? 15.228 -18.024 -14.759 1.00 91.25 791 GLY A N 1
ATOM 6144 C CA . GLY A 1 791 ? 14.581 -19.258 -14.322 1.00 91.25 791 GLY A CA 1
ATOM 6145 C C . GLY A 1 791 ? 13.922 -19.126 -12.947 1.00 91.25 791 GLY A C 1
ATOM 6146 O O . GLY A 1 791 ? 12.764 -19.511 -12.804 1.00 91.25 791 GLY A O 1
ATOM 6147 N N . GLU A 1 792 ? 14.597 -18.521 -11.961 1.00 89.56 792 GLU A N 1
ATOM 6148 C CA . GLU A 1 792 ? 13.976 -18.228 -10.655 1.00 89.56 792 GLU A CA 1
ATOM 6149 C C . GLU A 1 792 ? 12.784 -17.276 -10.804 1.00 89.56 792 GLU A C 1
ATOM 6151 O O . GLU A 1 792 ? 11.718 -17.507 -10.243 1.00 89.56 792 GLU A O 1
ATOM 6156 N N . ILE A 1 793 ? 12.914 -16.234 -11.626 1.00 90.88 793 ILE A N 1
ATOM 6157 C CA . ILE A 1 793 ? 11.830 -15.270 -11.861 1.00 90.88 793 ILE A CA 1
ATOM 6158 C C . ILE A 1 793 ? 10.618 -15.928 -12.525 1.00 90.88 793 ILE A C 1
ATOM 6160 O O . ILE A 1 793 ? 9.484 -15.622 -12.154 1.00 90.88 793 ILE A O 1
ATOM 6164 N N . ALA A 1 794 ? 10.840 -16.844 -13.471 1.00 87.38 794 ALA A N 1
ATOM 6165 C CA . ALA A 1 794 ? 9.769 -17.571 -14.144 1.00 87.38 794 ALA A CA 1
ATOM 6166 C C . ALA A 1 794 ? 8.926 -18.414 -13.167 1.00 87.38 794 ALA A C 1
ATOM 6168 O O . ALA A 1 794 ? 7.720 -18.540 -13.362 1.00 87.38 794 ALA A O 1
ATOM 6169 N N . ARG A 1 795 ? 9.510 -18.915 -12.068 1.00 84.88 795 ARG A N 1
ATOM 6170 C CA . ARG A 1 795 ? 8.763 -19.628 -11.010 1.00 84.88 795 ARG A CA 1
ATOM 6171 C C . ARG A 1 795 ? 7.756 -18.733 -10.283 1.00 84.88 795 ARG A C 1
ATOM 6173 O O . ARG A 1 795 ? 6.746 -19.220 -9.787 1.00 84.88 795 ARG A O 1
ATOM 6180 N N . PHE A 1 796 ? 8.003 -17.424 -10.250 1.00 83.38 796 PHE A N 1
ATOM 6181 C CA . PHE A 1 796 ? 7.156 -16.432 -9.586 1.00 83.38 796 PHE A CA 1
ATOM 6182 C C . PHE A 1 796 ? 6.372 -15.557 -10.577 1.00 83.38 796 PHE A C 1
ATOM 6184 O O . PHE A 1 796 ? 6.000 -14.432 -10.236 1.00 83.38 796 PHE A O 1
ATOM 6191 N N . GLU A 1 797 ? 6.093 -16.048 -11.790 1.00 77.81 797 GLU A N 1
ATOM 6192 C CA . GLU A 1 797 ? 5.466 -15.283 -12.882 1.00 77.81 797 GLU A CA 1
ATOM 6193 C C . GLU A 1 797 ? 4.158 -14.580 -12.453 1.00 77.81 797 GLU A C 1
ATOM 6195 O O . GLU A 1 797 ? 3.973 -13.392 -12.722 1.00 77.81 797 GLU A O 1
ATOM 6200 N N . ALA A 1 798 ? 3.299 -15.242 -11.668 1.00 75.81 798 ALA A N 1
ATOM 6201 C CA . ALA A 1 798 ? 2.067 -14.639 -11.141 1.00 75.81 798 ALA A CA 1
ATOM 6202 C C . ALA A 1 798 ? 2.317 -13.445 -10.191 1.00 75.81 798 ALA A C 1
ATOM 6204 O O . ALA A 1 798 ? 1.555 -12.473 -10.183 1.00 75.81 798 ALA A O 1
ATOM 6205 N N . SER A 1 799 ? 3.393 -13.498 -9.403 1.00 81.44 799 SER A N 1
ATOM 6206 C CA . SER A 1 799 ? 3.801 -12.435 -8.474 1.00 81.44 799 SER A CA 1
ATOM 6207 C C . SER A 1 799 ? 4.585 -11.322 -9.175 1.00 81.44 799 SER A C 1
ATOM 6209 O O . SER A 1 799 ? 4.507 -10.163 -8.761 1.00 81.44 799 SER A O 1
ATOM 6211 N N . LEU A 1 800 ? 5.303 -11.641 -10.258 1.00 81.12 800 LEU A N 1
ATOM 6212 C CA . LEU A 1 800 ? 6.066 -10.680 -11.054 1.00 81.12 800 LEU A CA 1
ATOM 6213 C C . LEU A 1 800 ? 5.170 -9.576 -11.620 1.00 81.12 800 LEU A C 1
ATOM 6215 O O . LEU A 1 800 ? 5.485 -8.396 -11.468 1.00 81.12 800 LEU A O 1
ATOM 6219 N N . TYR A 1 801 ? 4.033 -9.937 -12.219 1.00 80.38 801 TYR A N 1
ATOM 6220 C CA . TYR A 1 801 ? 3.117 -8.961 -12.821 1.00 80.38 801 TYR A CA 1
ATOM 6221 C C . TYR A 1 801 ? 2.385 -8.088 -11.789 1.00 80.38 801 TYR A C 1
ATOM 6223 O O . TYR A 1 801 ? 1.889 -7.016 -12.130 1.00 80.38 801 TYR A O 1
ATOM 6231 N N . GLN A 1 802 ? 2.370 -8.500 -10.517 1.00 79.31 802 GLN A N 1
ATOM 6232 C CA . GLN A 1 802 ? 1.869 -7.691 -9.399 1.00 79.31 802 GLN A CA 1
ATOM 6233 C C . GLN A 1 802 ? 2.948 -6.741 -8.845 1.00 79.31 802 GLN A C 1
ATOM 6235 O O . GLN A 1 802 ? 2.625 -5.699 -8.268 1.00 79.31 802 GLN A O 1
ATOM 6240 N N . ASN A 1 803 ? 4.235 -7.064 -9.024 1.00 85.19 803 ASN A N 1
ATOM 6241 C CA . ASN A 1 803 ? 5.350 -6.269 -8.515 1.00 85.19 803 ASN A CA 1
ATOM 6242 C C . ASN A 1 803 ? 5.879 -5.288 -9.574 1.00 85.19 803 ASN A C 1
ATOM 6244 O O . ASN A 1 803 ? 6.794 -5.576 -10.349 1.00 85.19 803 ASN A O 1
ATOM 6248 N N . ARG A 1 804 ? 5.331 -4.067 -9.552 1.00 84.94 804 ARG A N 1
ATOM 6249 C CA . ARG A 1 804 ? 5.692 -2.984 -10.482 1.00 84.94 804 ARG A CA 1
ATOM 6250 C C . ARG A 1 804 ? 7.199 -2.711 -10.562 1.00 84.94 804 ARG A C 1
ATOM 6252 O O . ARG A 1 804 ? 7.699 -2.472 -11.657 1.00 84.94 804 ARG A O 1
ATOM 6259 N N . GLN A 1 805 ? 7.924 -2.712 -9.439 1.00 87.31 805 GLN A N 1
ATOM 6260 C CA . GLN A 1 805 ? 9.362 -2.405 -9.443 1.00 87.31 805 GLN A CA 1
ATOM 6261 C C . GLN A 1 805 ? 10.164 -3.484 -10.174 1.00 87.31 805 GLN A C 1
ATOM 6263 O O . GLN A 1 805 ? 11.004 -3.154 -11.011 1.00 87.31 805 GLN A O 1
ATOM 6268 N N . CYS A 1 806 ? 9.845 -4.753 -9.914 1.00 90.88 806 CYS A N 1
ATOM 6269 C CA . CYS A 1 806 ? 10.455 -5.890 -10.598 1.00 90.88 806 CYS A CA 1
ATOM 6270 C C . CYS A 1 806 ? 10.183 -5.840 -12.106 1.00 90.88 806 CYS A C 1
ATOM 6272 O O . CYS A 1 806 ? 11.099 -5.973 -12.915 1.00 90.88 806 CYS A O 1
ATOM 6274 N N . LEU A 1 807 ? 8.938 -5.554 -12.502 1.00 90.19 807 LEU A N 1
ATOM 6275 C CA . LEU A 1 807 ? 8.571 -5.481 -13.915 1.00 90.19 807 LEU A CA 1
ATOM 6276 C C . LEU A 1 807 ? 9.274 -4.327 -14.650 1.00 90.19 807 LEU A C 1
ATOM 6278 O O . LEU A 1 807 ? 9.713 -4.500 -15.785 1.00 90.19 807 LEU A O 1
ATOM 6282 N N . VAL A 1 808 ? 9.435 -3.165 -14.005 1.00 89.31 808 VAL A N 1
ATOM 6283 C CA . VAL A 1 808 ? 10.209 -2.036 -14.553 1.00 89.31 808 VAL A CA 1
ATOM 6284 C C . VAL A 1 808 ? 11.677 -2.422 -14.760 1.00 89.31 808 VAL A C 1
ATOM 6286 O O . VAL A 1 808 ? 12.244 -2.117 -15.812 1.00 89.31 808 VAL A O 1
ATOM 6289 N N . GLN A 1 809 ? 12.285 -3.112 -13.793 1.00 92.38 809 GLN A N 1
ATOM 6290 C CA . GLN A 1 809 ? 13.670 -3.585 -13.875 1.00 92.38 809 GLN A CA 1
ATOM 6291 C C . GLN A 1 809 ? 13.863 -4.583 -15.024 1.00 92.38 809 GLN A C 1
ATOM 6293 O O . GLN A 1 809 ? 14.757 -4.398 -15.849 1.00 92.38 809 GLN A O 1
ATOM 6298 N N . LEU A 1 810 ? 12.985 -5.582 -15.140 1.00 93.62 810 LEU A N 1
ATOM 6299 C CA . LEU A 1 810 ? 13.079 -6.594 -16.195 1.00 93.62 810 LEU A CA 1
ATOM 6300 C C . LEU A 1 810 ? 12.774 -6.042 -17.585 1.00 93.62 810 LEU A C 1
ATOM 6302 O O . LEU A 1 810 ? 13.457 -6.397 -18.540 1.00 93.62 810 LEU A O 1
ATOM 6306 N N . LYS A 1 811 ? 11.806 -5.129 -17.719 1.00 92.38 811 LYS A N 1
ATOM 6307 C CA . LYS A 1 811 ? 11.587 -4.426 -18.991 1.00 92.38 811 LYS A CA 1
ATOM 6308 C C . LYS A 1 811 ? 12.787 -3.574 -19.387 1.00 92.38 811 LYS A C 1
ATOM 6310 O O . LYS A 1 811 ? 13.111 -3.498 -20.563 1.00 92.38 811 LYS A O 1
ATOM 6315 N N . SER A 1 812 ? 13.455 -2.941 -18.423 1.00 93.25 812 SER A N 1
ATOM 6316 C CA . SER A 1 812 ? 14.681 -2.184 -18.701 1.00 93.25 812 SER A CA 1
ATOM 6317 C C . SER A 1 812 ? 15.796 -3.106 -19.201 1.00 93.25 812 SER A C 1
ATOM 6319 O O . SER A 1 812 ? 16.488 -2.758 -20.152 1.00 93.25 812 SER A O 1
ATOM 6321 N N . LEU A 1 813 ? 15.925 -4.301 -18.614 1.00 94.81 813 LEU A N 1
ATOM 6322 C CA . LEU A 1 813 ? 16.853 -5.329 -19.083 1.00 94.81 813 LEU A CA 1
ATOM 6323 C C . LEU A 1 813 ? 16.520 -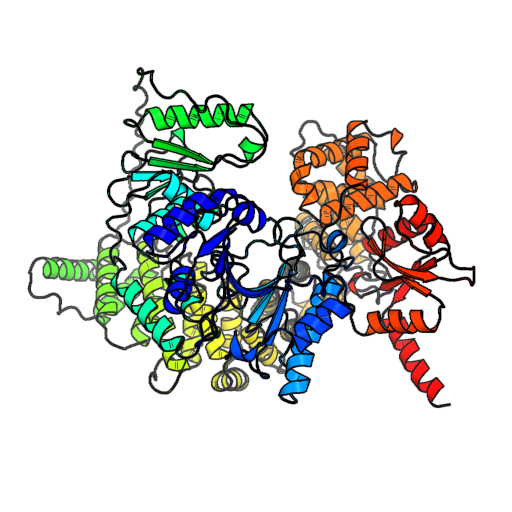5.816 -20.504 1.00 94.81 813 LEU A C 1
ATOM 6325 O O . LEU A 1 813 ? 17.417 -5.900 -21.336 1.00 94.81 813 LEU A O 1
ATOM 6329 N N . GLU A 1 814 ? 15.250 -6.112 -20.794 1.00 94.31 814 GLU A N 1
ATOM 6330 C CA . GLU A 1 814 ? 14.803 -6.532 -22.133 1.00 94.31 814 GLU A CA 1
ATOM 6331 C C . GLU A 1 814 ? 15.144 -5.484 -23.196 1.00 94.31 814 GLU A C 1
ATOM 6333 O O . GLU A 1 814 ? 15.708 -5.821 -24.238 1.00 94.31 814 GLU A O 1
ATOM 6338 N N . ILE A 1 815 ? 14.879 -4.204 -22.909 1.00 91.94 815 ILE A N 1
ATOM 6339 C CA . ILE A 1 815 ? 15.261 -3.109 -23.803 1.00 91.94 815 ILE A CA 1
ATOM 6340 C C . ILE A 1 815 ? 16.778 -3.087 -23.984 1.00 91.94 815 ILE A C 1
ATOM 6342 O O . ILE A 1 815 ? 17.223 -2.936 -25.118 1.00 91.94 815 ILE A O 1
ATOM 6346 N N . GLY A 1 816 ? 17.548 -3.279 -22.906 1.00 93.31 816 GLY A N 1
ATOM 6347 C CA . GLY A 1 816 ? 19.008 -3.379 -22.939 1.00 93.31 816 GLY A CA 1
ATOM 6348 C C . GLY A 1 816 ? 19.493 -4.403 -23.965 1.00 93.31 816 GLY A C 1
ATOM 6349 O O . GLY A 1 816 ? 20.227 -4.044 -24.882 1.00 93.31 816 GLY A O 1
ATOM 6350 N N . PHE A 1 817 ? 18.983 -5.637 -23.906 1.00 93.38 817 PHE A N 1
ATOM 6351 C CA . PHE A 1 817 ? 19.287 -6.670 -24.905 1.00 93.38 817 PHE A CA 1
ATOM 6352 C C . PHE A 1 817 ? 18.900 -6.258 -26.330 1.00 93.38 817 PHE A C 1
ATOM 6354 O O . PHE A 1 817 ? 19.656 -6.493 -27.271 1.00 93.38 817 PHE A O 1
ATOM 6361 N N . ARG A 1 818 ? 17.738 -5.623 -26.507 1.00 89.44 818 ARG A N 1
ATOM 6362 C CA . ARG A 1 818 ? 17.237 -5.211 -27.826 1.00 89.44 818 ARG A CA 1
ATOM 6363 C C . ARG A 1 818 ? 18.078 -4.113 -28.477 1.00 89.44 818 ARG A C 1
ATOM 6365 O O . ARG A 1 818 ? 18.198 -4.099 -29.698 1.00 89.44 818 ARG A O 1
ATOM 6372 N N . ILE A 1 819 ? 18.643 -3.205 -27.684 1.00 89.31 819 ILE A N 1
ATOM 6373 C CA . ILE A 1 819 ? 19.514 -2.126 -28.176 1.00 89.31 819 ILE A CA 1
ATOM 6374 C C . ILE A 1 819 ? 20.997 -2.525 -28.216 1.00 89.31 819 ILE A C 1
ATOM 6376 O O . ILE A 1 819 ? 21.832 -1.701 -28.576 1.00 89.31 819 ILE A O 1
ATOM 6380 N N . GLY A 1 820 ? 21.337 -3.758 -27.820 1.00 89.25 820 GLY A N 1
ATOM 6381 C CA . GLY A 1 820 ? 22.720 -4.234 -27.733 1.00 89.25 820 GLY A CA 1
ATOM 6382 C C . GLY A 1 820 ? 23.499 -3.732 -26.510 1.00 89.25 820 GLY A C 1
ATOM 6383 O O . GLY A 1 820 ? 24.718 -3.865 -26.477 1.00 89.25 820 GLY A O 1
ATOM 6384 N N . HIS A 1 821 ? 22.824 -3.174 -25.500 1.00 93.25 821 HIS A N 1
ATOM 6385 C CA . HIS A 1 821 ? 23.408 -2.848 -24.191 1.00 93.25 821 HIS A CA 1
ATOM 6386 C C . HIS A 1 821 ? 23.311 -4.068 -23.271 1.00 93.25 821 HIS A C 1
ATOM 6388 O O . HIS A 1 821 ? 22.515 -4.115 -22.331 1.00 93.25 821 HIS A O 1
ATOM 6394 N N . SER A 1 822 ? 24.080 -5.101 -23.600 1.00 92.38 822 SER A N 1
ATOM 6395 C CA . SER A 1 822 ? 24.158 -6.346 -22.840 1.00 92.38 822 SER A CA 1
ATOM 6396 C C . SER A 1 822 ? 25.550 -6.965 -22.960 1.00 92.38 822 SER A C 1
ATOM 6398 O O . SER A 1 822 ? 26.263 -6.737 -23.934 1.00 92.38 822 SER A O 1
ATOM 6400 N N . ALA A 1 823 ? 25.940 -7.783 -21.976 1.00 89.62 823 ALA A N 1
ATOM 6401 C CA . ALA A 1 823 ? 27.237 -8.474 -21.978 1.00 89.62 823 ALA A CA 1
ATOM 6402 C C . ALA A 1 823 ? 27.404 -9.448 -23.165 1.00 89.62 823 ALA A C 1
ATOM 6404 O O . ALA A 1 823 ? 28.517 -9.780 -23.567 1.00 89.62 823 ALA A O 1
ATOM 6405 N N . PHE A 1 824 ? 26.286 -9.932 -23.707 1.00 95.25 824 PHE A N 1
ATOM 6406 C CA . PHE A 1 824 ? 26.211 -10.903 -24.793 1.00 95.25 824 PHE A CA 1
ATOM 6407 C C . PHE A 1 824 ? 24.885 -10.753 -25.562 1.00 95.25 824 PHE A C 1
ATOM 6409 O O . PHE A 1 824 ? 23.963 -10.075 -25.105 1.00 95.25 824 PHE A O 1
ATOM 6416 N N . SER A 1 825 ? 24.774 -11.401 -26.728 1.00 93.19 825 SER A N 1
ATOM 6417 C CA . SER A 1 825 ? 23.548 -11.410 -27.545 1.00 93.19 825 SER A CA 1
ATOM 6418 C C . SER A 1 825 ? 22.425 -12.216 -26.890 1.00 93.19 825 SER A C 1
ATOM 6420 O O . SER A 1 825 ? 22.680 -13.285 -26.344 1.00 93.19 825 SER A O 1
ATOM 6422 N N . ILE A 1 826 ? 21.167 -11.776 -27.025 1.00 92.62 826 ILE A N 1
ATOM 6423 C CA . ILE A 1 826 ? 19.990 -12.492 -26.490 1.00 92.62 826 ILE A CA 1
ATOM 6424 C C . ILE A 1 826 ? 19.902 -13.953 -26.971 1.00 92.62 826 ILE A C 1
ATOM 6426 O O . ILE A 1 826 ? 19.401 -14.808 -26.249 1.00 92.62 826 ILE A O 1
ATOM 6430 N N . SER A 1 827 ? 20.449 -14.249 -28.156 1.00 93.44 827 SER A N 1
ATOM 6431 C CA . SER A 1 827 ? 20.529 -15.609 -28.712 1.00 93.44 827 SER A CA 1
ATOM 6432 C C . SER A 1 827 ? 21.391 -16.581 -27.894 1.00 93.44 827 SER A C 1
ATOM 6434 O O . SER A 1 827 ? 21.222 -17.789 -28.031 1.00 93.44 827 SER A O 1
ATOM 6436 N N . ASN A 1 828 ? 22.264 -16.074 -27.016 1.00 94.75 828 ASN A N 1
ATOM 6437 C CA . ASN A 1 828 ? 23.101 -16.891 -26.136 1.00 94.75 828 ASN A CA 1
ATOM 6438 C C . ASN A 1 828 ? 22.354 -17.376 -24.880 1.00 94.75 828 ASN A C 1
ATOM 6440 O O . ASN A 1 828 ? 22.903 -18.186 -24.138 1.00 94.75 828 ASN A O 1
ATOM 6444 N N . LEU A 1 829 ? 21.146 -16.866 -24.614 1.00 95.62 829 LEU A N 1
ATOM 6445 C CA . LEU A 1 829 ? 20.296 -17.330 -23.515 1.00 95.62 829 LEU A CA 1
ATOM 6446 C C . LEU A 1 829 ? 19.557 -18.611 -23.901 1.00 95.62 829 LEU A C 1
ATOM 6448 O O . LEU A 1 829 ? 19.257 -18.839 -25.074 1.00 95.62 829 LEU A O 1
ATOM 6452 N N . SER A 1 830 ? 19.169 -19.407 -22.908 1.00 95.19 830 SER A N 1
ATOM 6453 C CA . SER A 1 830 ? 18.288 -20.554 -23.119 1.00 95.19 830 SER A CA 1
ATOM 6454 C C . SER A 1 830 ? 16.940 -20.141 -23.741 1.00 95.19 830 SER A C 1
ATOM 6456 O O . SER A 1 830 ? 16.440 -19.042 -23.474 1.00 95.19 830 SER A O 1
ATOM 6458 N N . PRO A 1 831 ? 16.276 -21.025 -24.514 1.00 94.12 831 PRO A N 1
ATOM 6459 C CA . PRO A 1 831 ? 14.953 -20.736 -25.075 1.00 94.12 831 PRO A CA 1
ATOM 6460 C C . PRO A 1 831 ? 13.921 -20.326 -24.015 1.00 94.12 831 PRO A C 1
ATOM 6462 O O . PRO A 1 831 ? 13.096 -19.448 -24.260 1.00 94.12 831 PRO A O 1
ATOM 6465 N N . SER A 1 832 ? 14.004 -20.909 -22.812 1.00 91.31 832 SER A N 1
ATOM 6466 C CA . SER A 1 832 ? 13.137 -20.553 -21.686 1.00 91.31 832 SER A CA 1
ATOM 6467 C C . SER A 1 832 ? 13.360 -19.110 -21.231 1.00 91.31 832 SER A C 1
ATOM 6469 O O . SER A 1 832 ? 12.397 -18.368 -21.055 1.00 91.31 832 SER A O 1
ATOM 6471 N N . ALA A 1 833 ? 14.613 -18.684 -21.061 1.00 92.25 833 ALA A N 1
ATOM 6472 C CA . ALA A 1 833 ? 14.935 -17.318 -20.657 1.00 92.25 833 ALA A CA 1
ATOM 6473 C C . ALA A 1 833 ? 14.552 -16.291 -21.733 1.00 92.25 833 ALA A C 1
ATOM 6475 O O . ALA A 1 833 ? 13.999 -15.235 -21.412 1.00 92.25 833 ALA A O 1
ATOM 6476 N N . GLN A 1 834 ? 14.766 -16.623 -23.011 1.00 93.44 834 GLN A N 1
ATOM 6477 C CA . GLN A 1 834 ? 14.300 -15.807 -24.135 1.00 93.44 834 GLN A CA 1
ATOM 6478 C C . GLN A 1 834 ? 12.772 -15.654 -24.114 1.00 93.44 834 GLN A C 1
ATOM 6480 O O . GLN A 1 834 ? 12.258 -14.545 -24.269 1.00 93.44 834 GLN A O 1
ATOM 6485 N N . GLN A 1 835 ? 12.039 -16.742 -23.857 1.00 91.12 835 GLN A N 1
ATOM 6486 C CA . GLN A 1 835 ? 10.582 -16.710 -23.752 1.00 91.12 835 GLN A CA 1
ATOM 6487 C C . GLN A 1 835 ? 10.112 -15.862 -22.561 1.00 91.12 835 GLN A C 1
ATOM 6489 O O . GLN A 1 835 ? 9.169 -15.086 -22.712 1.00 91.12 835 GLN A O 1
ATOM 6494 N N . THR A 1 836 ? 10.783 -15.940 -21.408 1.00 91.81 836 THR A N 1
ATOM 6495 C CA . THR A 1 836 ? 10.494 -15.081 -20.247 1.00 91.81 836 THR A CA 1
ATOM 6496 C C . THR A 1 836 ? 10.664 -13.601 -20.593 1.00 91.81 836 THR A C 1
ATOM 6498 O O . THR A 1 836 ? 9.757 -12.806 -20.340 1.00 91.81 836 THR A O 1
ATOM 6501 N N . LEU A 1 837 ? 11.776 -13.212 -21.230 1.00 92.06 837 LEU A N 1
ATOM 6502 C CA . LEU A 1 837 ? 11.998 -11.824 -21.659 1.00 92.06 837 LEU A CA 1
ATOM 6503 C C . LEU A 1 837 ? 10.967 -11.369 -22.701 1.00 92.06 837 LEU A C 1
ATOM 6505 O O . LEU A 1 837 ? 10.479 -10.241 -22.629 1.00 92.06 837 LEU A O 1
ATOM 6509 N N . LEU A 1 838 ? 10.565 -12.253 -23.618 1.00 89.81 838 LEU A N 1
ATOM 6510 C CA . LEU A 1 838 ? 9.506 -11.970 -24.585 1.00 89.81 838 LEU A CA 1
ATOM 6511 C C . LEU A 1 838 ? 8.158 -11.713 -23.892 1.00 89.81 838 LEU A C 1
ATOM 6513 O O . LEU A 1 838 ? 7.466 -10.753 -24.225 1.00 89.81 838 LEU A O 1
ATOM 6517 N N . ARG A 1 839 ? 7.789 -12.504 -22.879 1.00 87.69 839 ARG A N 1
ATOM 6518 C CA . ARG A 1 839 ? 6.573 -12.246 -22.087 1.00 87.69 839 ARG A CA 1
ATOM 6519 C C . ARG A 1 839 ? 6.668 -10.924 -21.327 1.00 87.69 839 ARG A C 1
ATOM 6521 O O . ARG A 1 839 ? 5.720 -10.141 -21.331 1.00 87.69 839 ARG A O 1
ATOM 6528 N N . VAL A 1 840 ? 7.825 -10.627 -20.731 1.00 89.88 840 VAL A N 1
ATOM 6529 C CA . VAL A 1 840 ? 8.092 -9.340 -20.065 1.00 89.88 840 VAL A CA 1
ATOM 6530 C C . VAL A 1 840 ? 7.951 -8.165 -21.036 1.00 89.88 840 VAL A C 1
ATOM 6532 O O . VAL A 1 840 ? 7.394 -7.131 -20.658 1.00 89.88 840 VAL A O 1
ATOM 6535 N N . ARG A 1 841 ? 8.389 -8.303 -22.294 1.00 86.69 841 ARG A N 1
ATOM 6536 C CA . ARG A 1 841 ? 8.214 -7.278 -23.337 1.00 86.69 841 ARG A CA 1
ATOM 6537 C C . ARG A 1 841 ? 6.742 -6.905 -23.510 1.00 86.69 841 ARG A C 1
ATOM 6539 O O . ARG A 1 841 ? 6.426 -5.715 -23.517 1.00 86.69 841 ARG A O 1
ATOM 6546 N N . HIS A 1 842 ? 5.854 -7.895 -23.575 1.00 83.69 842 HIS A N 1
ATOM 6547 C CA . HIS A 1 842 ? 4.419 -7.696 -23.814 1.00 83.69 842 HIS A CA 1
ATOM 6548 C C . HIS A 1 842 ? 3.595 -7.372 -22.561 1.00 83.69 842 HIS A C 1
ATOM 6550 O O . HIS A 1 842 ? 2.481 -6.878 -22.687 1.00 83.69 842 HIS A O 1
ATOM 6556 N N . ALA A 1 843 ? 4.133 -7.598 -21.363 1.00 83.69 843 ALA A N 1
ATOM 6557 C CA . ALA A 1 843 ? 3.428 -7.307 -20.118 1.00 83.69 843 ALA A CA 1
ATOM 6558 C C . ALA A 1 843 ? 3.136 -5.808 -19.935 1.00 83.69 843 ALA A C 1
ATOM 6560 O O . ALA A 1 843 ? 3.971 -4.964 -20.257 1.00 83.69 843 ALA A O 1
ATOM 6561 N N . GLU A 1 844 ? 1.991 -5.448 -19.364 1.00 79.50 844 GLU A N 1
ATOM 6562 C CA . GLU A 1 844 ? 1.677 -4.052 -19.045 1.00 79.50 844 GLU A CA 1
ATOM 6563 C C . GLU A 1 844 ? 2.187 -3.665 -17.652 1.00 79.50 844 GLU A C 1
ATOM 6565 O O . GLU A 1 844 ? 2.123 -4.447 -16.705 1.00 79.50 844 GLU A O 1
ATOM 6570 N N . VAL A 1 845 ? 2.695 -2.436 -17.507 1.00 77.81 845 VAL A N 1
ATOM 6571 C CA . VAL A 1 845 ? 3.062 -1.887 -16.193 1.00 77.81 845 VAL A CA 1
ATOM 6572 C C . VAL A 1 845 ? 1.860 -1.125 -15.640 1.00 77.81 845 VAL A C 1
ATOM 6574 O O . VAL A 1 845 ? 1.554 -0.029 -16.108 1.00 77.81 845 VAL A O 1
ATOM 6577 N N . ALA A 1 846 ? 1.186 -1.695 -14.640 1.00 66.25 846 ALA A N 1
ATOM 6578 C CA . ALA A 1 846 ? 0.023 -1.071 -14.012 1.00 66.25 846 ALA A CA 1
ATOM 6579 C C . ALA A 1 846 ? 0.350 0.322 -13.424 1.00 66.25 846 ALA A C 1
ATOM 6581 O O . ALA A 1 846 ? 1.382 0.506 -12.772 1.00 66.25 846 ALA A O 1
ATOM 6582 N N . ASP A 1 847 ? -0.559 1.289 -13.616 1.00 59.56 847 ASP A N 1
ATOM 6583 C CA . ASP A 1 847 ? -0.554 2.612 -12.966 1.00 59.56 847 ASP A CA 1
ATOM 6584 C C . ASP A 1 847 ? 0.739 3.453 -13.136 1.00 59.56 847 ASP A C 1
ATOM 6586 O O . ASP A 1 847 ? 1.216 4.089 -12.192 1.00 59.56 847 ASP A O 1
ATOM 6590 N N . LEU A 1 848 ? 1.297 3.561 -14.352 1.00 60.47 848 LEU A N 1
ATOM 6591 C CA . LEU A 1 848 ? 2.397 4.511 -14.638 1.00 60.47 848 LEU A CA 1
ATOM 6592 C C . LEU A 1 848 ? 2.027 5.994 -14.382 1.00 60.47 848 LEU A C 1
ATOM 6594 O O . LEU A 1 848 ? 2.913 6.837 -14.250 1.00 60.47 848 LEU A O 1
ATOM 6598 N N . SER A 1 849 ? 0.732 6.319 -14.292 1.00 47.62 849 SER A N 1
ATOM 6599 C CA . SER A 1 849 ? 0.190 7.678 -14.139 1.00 47.62 849 SER A CA 1
ATOM 6600 C C . SER A 1 849 ? 0.173 8.217 -12.698 1.00 47.62 849 SER A C 1
ATOM 6602 O O . SER A 1 849 ? 0.087 9.431 -12.514 1.00 47.62 849 SER A O 1
ATOM 6604 N N . ARG A 1 850 ? 0.269 7.359 -11.666 1.00 40.53 850 ARG A N 1
ATOM 6605 C CA . ARG A 1 850 ? 0.115 7.765 -10.250 1.00 40.53 850 ARG A CA 1
ATOM 6606 C C . ARG A 1 850 ? 1.315 8.514 -9.655 1.00 40.53 850 ARG A C 1
ATOM 6608 O O . ARG A 1 850 ? 1.120 9.310 -8.742 1.00 40.53 850 ARG A O 1
ATOM 6615 N N . ASP A 1 851 ? 2.524 8.330 -10.184 1.00 41.50 851 ASP A N 1
ATOM 6616 C CA . ASP A 1 851 ? 3.750 8.932 -9.614 1.00 41.50 851 ASP A CA 1
ATOM 6617 C C . ASP A 1 851 ? 4.092 10.326 -10.172 1.00 41.50 851 ASP A C 1
ATOM 6619 O O . ASP A 1 851 ? 5.087 10.949 -9.785 1.00 41.50 851 ASP A O 1
ATOM 6623 N N . ALA A 1 852 ? 3.274 10.842 -11.087 1.00 45.56 852 ALA A N 1
ATOM 6624 C CA . ALA A 1 852 ? 3.527 12.096 -11.780 1.00 45.56 852 ALA A CA 1
ATOM 6625 C C . ALA A 1 852 ? 2.275 12.974 -11.822 1.00 45.56 852 ALA A C 1
ATOM 6627 O O . ALA A 1 852 ? 1.875 13.414 -12.894 1.00 45.56 852 ALA A O 1
ATOM 6628 N N . ALA A 1 853 ? 1.682 13.298 -10.665 1.00 43.31 853 ALA A N 1
ATOM 6629 C CA . ALA A 1 853 ? 0.971 14.573 -10.590 1.00 43.31 853 ALA A CA 1
ATOM 6630 C C . ALA A 1 853 ? 2.005 15.654 -10.964 1.00 43.31 853 ALA A C 1
ATOM 6632 O O . ALA A 1 853 ? 3.024 15.781 -10.268 1.00 43.31 853 ALA A O 1
ATOM 6633 N N . PRO A 1 854 ? 1.848 16.344 -12.107 1.00 56.16 854 PRO A N 1
ATOM 6634 C CA . PRO A 1 854 ? 2.866 17.268 -12.558 1.00 56.16 854 PRO A CA 1
ATOM 6635 C C . PRO A 1 854 ? 2.891 18.432 -11.566 1.00 56.16 854 PRO A C 1
ATOM 6637 O O . PRO A 1 854 ? 1.894 19.129 -11.385 1.00 56.16 854 PRO A O 1
ATOM 6640 N N . THR A 1 855 ? 4.023 18.609 -10.884 1.00 64.81 855 THR A N 1
ATOM 6641 C CA . THR A 1 855 ? 4.300 19.779 -10.044 1.00 64.81 855 THR A CA 1
ATOM 6642 C C . THR A 1 855 ? 4.196 21.050 -10.887 1.00 64.81 855 THR A C 1
ATOM 6644 O O . THR A 1 855 ? 4.445 20.978 -12.092 1.00 64.81 855 THR A O 1
ATOM 6647 N N . GLY A 1 856 ? 3.901 22.207 -10.281 1.00 72.06 856 GLY A N 1
ATOM 6648 C CA . GLY A 1 856 ? 3.732 23.478 -11.011 1.00 72.06 856 GLY A CA 1
ATOM 6649 C C . GLY A 1 856 ? 4.817 23.722 -12.071 1.00 72.06 856 GLY A C 1
ATOM 6650 O O . GLY A 1 856 ? 4.503 23.871 -13.243 1.00 72.06 856 GLY A O 1
ATOM 6651 N N . TRP A 1 857 ? 6.093 23.543 -11.710 1.00 72.88 857 TRP A N 1
ATOM 6652 C CA . TRP A 1 857 ? 7.203 23.718 -12.657 1.00 72.88 857 TRP A CA 1
ATOM 6653 C C . TRP A 1 857 ? 7.225 22.705 -13.818 1.00 72.88 857 TRP A C 1
ATOM 6655 O O . TRP A 1 857 ? 7.603 23.051 -14.928 1.00 72.88 857 TRP A O 1
ATOM 6665 N N . THR A 1 858 ? 6.798 21.453 -13.612 1.00 74.44 858 THR A N 1
ATOM 6666 C CA . THR A 1 858 ? 6.702 20.479 -14.719 1.00 74.44 858 THR A CA 1
ATOM 6667 C C . THR A 1 858 ? 5.544 20.808 -15.653 1.00 74.44 858 THR A C 1
ATOM 6669 O O . THR A 1 858 ? 5.630 20.533 -16.845 1.00 74.44 858 THR A O 1
ATOM 6672 N N . GLN A 1 859 ? 4.473 21.422 -15.134 1.00 76.06 859 GLN A N 1
ATOM 6673 C CA . GLN A 1 859 ? 3.409 21.971 -15.973 1.00 76.06 859 GLN A CA 1
ATOM 6674 C C . GLN A 1 859 ? 3.907 23.195 -16.744 1.00 76.06 859 GLN A C 1
ATOM 6676 O O . GLN A 1 859 ? 3.580 23.324 -17.917 1.00 76.06 859 GLN A O 1
ATOM 6681 N N . ASP A 1 860 ? 4.750 24.034 -16.137 1.00 77.44 860 ASP A N 1
ATOM 6682 C CA . ASP A 1 860 ? 5.383 25.161 -16.825 1.00 77.44 860 ASP A CA 1
ATOM 6683 C C . ASP A 1 860 ? 6.318 24.714 -17.947 1.00 77.44 860 ASP A C 1
ATOM 6685 O O . ASP A 1 860 ? 6.208 25.231 -19.054 1.00 77.44 860 ASP A O 1
ATOM 6689 N N . VAL A 1 861 ? 7.166 23.705 -17.720 1.00 76.12 861 VAL A N 1
ATOM 6690 C CA . VAL A 1 861 ? 8.002 23.112 -18.782 1.00 76.12 861 VAL A CA 1
ATOM 6691 C C . VAL A 1 861 ? 7.128 22.612 -19.934 1.00 76.12 861 VAL A C 1
ATOM 6693 O O . VAL A 1 861 ? 7.393 22.924 -21.092 1.00 76.12 861 VAL A O 1
ATOM 6696 N N . ARG A 1 862 ? 6.034 21.899 -19.629 1.00 77.12 862 ARG A N 1
ATOM 6697 C CA . ARG A 1 862 ? 5.072 21.422 -20.639 1.00 77.12 862 ARG A CA 1
ATOM 6698 C C . ARG A 1 862 ? 4.375 22.569 -21.378 1.00 77.12 862 ARG A C 1
ATOM 6700 O O . ARG A 1 862 ? 4.181 22.480 -22.588 1.00 77.12 862 ARG A O 1
ATOM 6707 N N . ARG A 1 863 ? 4.006 23.637 -20.666 1.00 78.44 863 ARG A N 1
ATOM 6708 C CA . ARG A 1 863 ? 3.361 24.835 -21.217 1.00 78.44 863 ARG A CA 1
ATOM 6709 C C . ARG A 1 863 ? 4.292 25.563 -22.178 1.00 78.44 863 ARG A C 1
ATOM 6711 O O . ARG A 1 863 ? 3.888 25.812 -23.307 1.00 78.44 863 ARG A O 1
ATOM 6718 N N . ILE A 1 864 ? 5.522 25.859 -21.759 1.00 74.62 864 ILE A N 1
ATOM 6719 C CA . ILE A 1 864 ? 6.512 26.553 -22.596 1.00 74.62 864 ILE A CA 1
ATOM 6720 C C . ILE A 1 864 ? 6.893 25.689 -23.798 1.00 74.62 864 ILE A C 1
ATOM 6722 O O . ILE A 1 864 ? 6.927 26.187 -24.917 1.00 74.62 864 ILE A O 1
ATOM 6726 N N . ALA A 1 865 ? 7.068 24.378 -23.619 1.00 71.62 865 ALA A N 1
ATOM 6727 C CA . ALA A 1 865 ? 7.279 23.465 -24.740 1.00 71.62 865 ALA A CA 1
ATOM 6728 C C . ALA A 1 865 ? 6.134 23.516 -25.768 1.00 71.62 865 ALA A C 1
ATOM 6730 O O . ALA A 1 865 ? 6.383 23.497 -26.970 1.00 71.62 865 ALA A O 1
ATOM 6731 N N . GLY A 1 866 ? 4.885 23.628 -25.301 1.00 68.06 866 GLY A N 1
ATOM 6732 C CA . GLY A 1 866 ? 3.713 23.824 -26.158 1.00 68.06 866 GLY A CA 1
ATOM 6733 C C . GLY A 1 866 ? 3.641 25.192 -26.842 1.00 68.06 866 GLY A C 1
ATOM 6734 O O . GLY A 1 866 ? 2.935 25.318 -27.834 1.00 68.06 866 GLY A O 1
ATOM 6735 N N . GLN A 1 867 ? 4.351 26.202 -26.332 1.00 69.81 867 GLN A N 1
ATOM 6736 C CA . GLN A 1 867 ? 4.448 27.533 -26.944 1.00 69.81 867 GLN A CA 1
ATOM 6737 C C . GLN A 1 867 ? 5.581 27.618 -27.971 1.00 69.81 867 GLN A C 1
ATOM 6739 O O . GLN A 1 867 ? 5.435 28.292 -28.983 1.00 69.81 867 GLN A O 1
ATOM 6744 N N . VAL A 1 868 ? 6.706 26.947 -27.707 1.00 66.62 868 VAL A N 1
ATOM 6745 C CA . VAL A 1 868 ? 7.900 26.984 -28.566 1.00 66.62 868 VAL A CA 1
ATOM 6746 C C . VAL A 1 868 ? 7.763 26.045 -29.765 1.00 66.62 868 VAL A C 1
ATOM 6748 O O . VAL A 1 868 ? 8.357 26.294 -30.807 1.00 66.62 868 VAL A O 1
ATOM 6751 N N . CYS A 1 869 ? 7.006 24.952 -29.637 1.00 66.00 869 CYS A N 1
ATOM 6752 C CA . CYS A 1 869 ? 6.945 23.911 -30.659 1.00 66.00 869 CYS A CA 1
ATOM 6753 C C . CYS A 1 869 ? 5.522 23.650 -31.152 1.00 66.00 869 CYS A C 1
ATOM 6755 O O . CYS A 1 869 ? 4.578 23.559 -30.372 1.00 66.00 869 CYS A O 1
ATOM 6757 N N . ASN A 1 870 ? 5.395 23.428 -32.463 1.00 60.31 870 ASN A N 1
ATOM 6758 C CA . ASN A 1 870 ? 4.112 23.302 -33.160 1.00 60.31 870 ASN A CA 1
ATOM 6759 C C . ASN A 1 870 ? 3.236 22.130 -32.669 1.00 60.31 870 ASN A C 1
ATOM 6761 O O . ASN A 1 870 ? 2.014 22.176 -32.820 1.00 60.31 870 ASN A O 1
ATOM 6765 N N . ARG A 1 871 ? 3.829 21.067 -32.093 1.00 67.69 871 ARG A N 1
ATOM 6766 C CA . ARG A 1 871 ? 3.102 19.930 -31.492 1.00 67.69 871 ARG A CA 1
ATOM 6767 C C . ARG A 1 871 ? 3.853 19.307 -30.316 1.00 67.69 871 ARG A C 1
ATOM 6769 O O . ARG A 1 871 ? 5.029 18.957 -30.438 1.00 67.69 871 ARG A O 1
ATOM 6776 N N . THR A 1 872 ? 3.124 19.072 -29.228 1.00 68.38 872 THR A N 1
ATOM 6777 C CA . THR A 1 872 ? 3.588 18.369 -28.026 1.00 68.38 872 THR A CA 1
ATOM 6778 C C . THR A 1 872 ? 2.710 17.153 -27.732 1.00 68.38 872 THR A C 1
ATOM 6780 O O . THR A 1 872 ? 1.491 17.187 -27.911 1.00 68.38 872 THR A O 1
ATOM 6783 N N . TYR A 1 873 ? 3.331 16.058 -27.295 1.00 73.94 873 TYR A N 1
ATOM 6784 C CA . TYR A 1 873 ? 2.653 14.820 -26.909 1.00 73.94 873 TYR A CA 1
ATOM 6785 C C . TYR A 1 873 ? 3.017 14.489 -25.467 1.00 73.94 873 TYR A C 1
ATOM 6787 O O . TYR A 1 873 ? 4.191 14.345 -25.143 1.00 73.94 873 TYR A O 1
ATOM 6795 N N . PHE A 1 874 ? 2.023 14.355 -24.596 1.00 73.50 874 PHE A N 1
ATOM 6796 C CA . PHE A 1 874 ? 2.258 14.125 -23.172 1.00 73.50 874 PHE A CA 1
ATOM 6797 C C . PHE A 1 874 ? 1.924 12.691 -22.769 1.00 73.50 874 PHE A C 1
ATOM 6799 O O . PHE A 1 874 ? 0.989 12.092 -23.301 1.00 73.50 874 PHE A O 1
ATOM 6806 N N . ASN A 1 875 ? 2.640 12.183 -21.766 1.00 72.44 875 ASN A N 1
ATOM 6807 C CA . ASN A 1 875 ? 2.410 10.890 -21.125 1.00 72.44 875 ASN A CA 1
ATOM 6808 C C . ASN A 1 875 ? 2.490 9.682 -22.081 1.00 72.44 875 ASN A C 1
ATOM 6810 O O . ASN A 1 875 ? 1.728 8.724 -21.945 1.00 72.44 875 ASN A O 1
ATOM 6814 N N . ILE A 1 876 ? 3.414 9.710 -23.041 1.00 74.25 876 ILE A N 1
ATOM 6815 C CA . ILE A 1 876 ? 3.631 8.599 -23.968 1.00 74.25 876 ILE A CA 1
ATOM 6816 C C . ILE A 1 876 ? 4.432 7.501 -23.269 1.00 74.25 876 ILE A C 1
ATOM 6818 O O . ILE A 1 876 ? 5.486 7.749 -22.680 1.00 74.25 876 ILE A O 1
ATOM 6822 N N . THR A 1 877 ? 3.933 6.268 -23.331 1.00 76.12 877 THR A N 1
ATOM 6823 C CA . THR A 1 877 ? 4.614 5.107 -22.756 1.00 76.12 877 THR A CA 1
ATOM 6824 C C . THR A 1 877 ? 5.647 4.550 -23.731 1.00 76.12 877 THR A C 1
ATOM 6826 O O . THR A 1 877 ? 5.310 4.146 -24.842 1.00 76.12 877 THR A O 1
ATOM 6829 N N . VAL A 1 878 ? 6.902 4.489 -23.294 1.00 76.06 878 VAL A N 1
ATOM 6830 C CA . VAL A 1 878 ? 8.017 3.858 -24.005 1.00 76.06 878 VAL A CA 1
ATOM 6831 C C . VAL A 1 878 ? 8.611 2.790 -23.093 1.00 76.06 878 VAL A C 1
ATOM 6833 O O . VAL A 1 878 ? 9.360 3.088 -22.162 1.00 76.06 878 VAL A O 1
ATOM 6836 N N . GLY A 1 879 ? 8.245 1.528 -23.331 1.00 78.81 879 GLY A N 1
ATOM 6837 C CA . GLY A 1 879 ? 8.640 0.428 -22.452 1.00 78.81 879 GLY A CA 1
ATOM 6838 C C . GLY A 1 879 ? 8.103 0.631 -21.026 1.00 78.81 879 GLY A C 1
ATOM 6839 O O . GLY A 1 879 ? 6.894 0.789 -20.866 1.00 78.81 879 GLY A O 1
ATOM 6840 N N . PRO A 1 880 ? 8.955 0.640 -19.981 1.00 85.88 880 PRO A N 1
ATOM 6841 C CA . PRO A 1 880 ? 8.530 0.929 -18.612 1.00 85.88 880 PRO A CA 1
ATOM 6842 C C . PRO A 1 880 ? 8.485 2.434 -18.279 1.00 85.88 880 PRO A C 1
ATOM 6844 O O . PRO A 1 880 ? 8.244 2.796 -17.126 1.00 85.88 880 PRO A O 1
ATOM 6847 N N . PHE A 1 881 ? 8.752 3.322 -19.243 1.00 84.19 881 PHE A N 1
ATOM 6848 C CA . PHE A 1 881 ? 8.902 4.757 -19.010 1.00 84.19 881 PHE A CA 1
ATOM 6849 C C . PHE A 1 881 ? 7.712 5.552 -19.540 1.00 84.19 881 PHE A C 1
ATOM 6851 O O . PHE A 1 881 ? 7.179 5.266 -20.606 1.00 84.19 881 PHE A O 1
ATOM 6858 N N . LEU A 1 882 ? 7.337 6.596 -18.807 1.00 79.00 882 LEU A N 1
ATOM 6859 C CA . LEU A 1 882 ? 6.404 7.620 -19.261 1.00 79.00 882 LEU A CA 1
ATOM 6860 C C . LEU A 1 882 ? 7.209 8.866 -19.646 1.00 79.00 882 LEU A C 1
ATOM 6862 O O . LEU A 1 882 ? 8.041 9.322 -18.852 1.00 79.00 882 LEU A O 1
ATOM 6866 N N . VAL A 1 883 ? 7.023 9.341 -20.876 1.00 75.25 883 VAL A N 1
ATOM 6867 C CA . VAL A 1 883 ? 7.862 10.352 -21.532 1.00 75.25 883 VAL A CA 1
ATOM 6868 C C . VAL A 1 883 ? 6.975 11.377 -22.243 1.00 75.25 883 VAL A C 1
ATOM 6870 O O . VAL A 1 883 ? 5.959 11.018 -22.839 1.00 75.25 883 VAL A O 1
ATOM 6873 N N . ASP A 1 884 ? 7.357 12.651 -22.179 1.00 79.12 884 ASP A N 1
ATOM 6874 C CA . ASP A 1 884 ? 6.725 13.727 -22.944 1.00 79.12 884 ASP A CA 1
ATOM 6875 C C . ASP A 1 884 ? 7.580 14.036 -24.179 1.00 79.12 884 ASP A C 1
ATOM 6877 O O . ASP A 1 884 ? 8.802 14.033 -24.088 1.00 79.12 884 ASP A O 1
ATOM 6881 N N . PHE A 1 885 ? 6.965 14.306 -25.327 1.00 76.00 885 PHE A N 1
ATOM 6882 C CA . PHE A 1 885 ? 7.649 14.526 -26.602 1.00 76.00 885 PHE A CA 1
ATOM 6883 C C . PHE A 1 885 ? 7.305 15.870 -27.223 1.00 76.00 885 PHE A C 1
ATOM 6885 O O . PHE A 1 885 ? 6.170 16.347 -27.144 1.00 76.00 885 PHE A O 1
ATOM 6892 N N . VAL A 1 886 ? 8.283 16.427 -27.928 1.00 72.88 886 VAL A N 1
ATOM 6893 C CA . VAL A 1 886 ? 8.171 17.668 -28.685 1.00 72.88 886 VAL A CA 1
ATOM 6894 C C . VAL A 1 886 ? 8.709 17.453 -30.091 1.00 72.88 886 VAL A C 1
ATOM 6896 O O . VAL A 1 886 ? 9.781 16.877 -30.262 1.00 72.88 886 VAL A O 1
ATOM 6899 N N . ARG A 1 887 ? 7.965 17.888 -31.109 1.00 69.38 887 ARG A N 1
ATOM 6900 C CA . ARG A 1 887 ? 8.365 17.712 -32.512 1.00 69.38 887 ARG A CA 1
ATOM 6901 C C . ARG A 1 887 ? 9.324 18.821 -32.958 1.00 69.38 887 ARG A C 1
ATOM 6903 O O . ARG A 1 887 ? 9.035 19.987 -32.714 1.00 69.38 887 ARG A O 1
ATOM 6910 N N . THR A 1 888 ? 10.407 18.460 -33.649 1.00 60.22 888 THR A N 1
ATOM 6911 C CA . THR A 1 888 ? 11.481 19.394 -34.052 1.00 60.22 888 THR A CA 1
ATOM 6912 C C . THR A 1 888 ? 11.420 19.882 -35.508 1.00 60.22 888 THR A C 1
ATOM 6914 O O . THR A 1 888 ? 12.242 20.710 -35.883 1.00 60.22 888 THR A O 1
ATOM 6917 N N . SER A 1 889 ? 10.475 19.420 -36.346 1.00 56.78 889 SER A N 1
ATOM 6918 C CA . SER A 1 889 ? 10.365 19.852 -37.759 1.00 56.78 889 SER A CA 1
ATOM 6919 C C . SER A 1 889 ? 8.927 19.951 -38.309 1.00 56.78 889 SER A C 1
ATOM 6921 O O . SER A 1 889 ? 8.021 19.229 -37.875 1.00 56.78 889 SER A O 1
ATOM 6923 N N . ASP A 1 890 ? 8.747 20.831 -39.306 1.00 49.06 890 ASP A N 1
ATOM 6924 C CA . ASP A 1 890 ? 7.474 21.282 -39.914 1.00 49.06 890 ASP A CA 1
ATOM 6925 C C . ASP A 1 890 ? 6.863 20.340 -40.978 1.00 49.06 890 ASP A C 1
ATOM 6927 O O . ASP A 1 890 ? 6.074 20.753 -41.828 1.00 49.06 890 ASP A O 1
ATOM 6931 N N . GLY A 1 891 ? 7.183 19.045 -40.952 1.00 43.62 891 GLY A N 1
ATOM 6932 C CA . GLY A 1 891 ? 6.614 18.082 -41.904 1.00 43.62 891 GLY A CA 1
ATOM 6933 C C . GLY A 1 891 ? 5.092 17.903 -41.755 1.00 43.62 891 GLY A C 1
ATOM 6934 O O . GLY A 1 891 ? 4.579 17.751 -40.637 1.00 43.62 891 GLY A O 1
ATOM 6935 N N . THR A 1 892 ? 4.378 17.864 -42.886 1.00 37.00 892 THR A N 1
ATOM 6936 C CA . THR A 1 892 ? 2.916 17.695 -43.019 1.00 37.00 892 THR A CA 1
ATOM 6937 C C . THR A 1 892 ? 2.339 16.513 -42.218 1.00 37.00 892 THR A C 1
ATOM 6939 O O . THR A 1 892 ? 3.047 15.565 -41.866 1.00 37.00 892 THR A O 1
ATOM 6942 N N . PRO A 1 893 ? 1.043 16.575 -41.848 1.00 40.59 893 PRO A N 1
ATOM 6943 C CA . PRO A 1 893 ? 0.487 15.751 -40.787 1.00 40.59 893 PRO A CA 1
ATOM 6944 C C . PRO A 1 893 ? 0.075 14.376 -41.312 1.00 40.59 893 PRO A C 1
ATOM 6946 O O . PRO A 1 893 ? -0.880 14.277 -42.075 1.00 40.59 893 PRO A O 1
ATOM 6949 N N . GLN A 1 894 ? 0.695 13.302 -40.821 1.00 41.00 894 GLN A N 1
ATOM 6950 C CA . GLN A 1 894 ? -0.002 12.018 -40.787 1.00 41.00 894 GLN A CA 1
ATOM 6951 C C . GLN A 1 894 ? -0.714 11.860 -39.444 1.00 41.00 894 GLN A C 1
ATOM 6953 O O . GLN A 1 894 ? -0.139 11.900 -38.357 1.00 41.00 894 GLN A O 1
ATOM 6958 N N . THR A 1 895 ? -2.030 11.813 -39.572 1.00 37.75 895 THR A N 1
ATOM 6959 C CA . THR A 1 895 ? -3.061 11.600 -38.567 1.00 37.75 895 THR A CA 1
ATOM 6960 C C . THR A 1 895 ? -2.926 10.253 -37.853 1.00 37.75 895 THR A C 1
ATOM 6962 O O . THR A 1 895 ? -2.672 9.247 -38.501 1.00 37.75 895 THR A O 1
ATOM 6965 N N . LYS A 1 896 ? -3.243 10.257 -36.549 1.00 37.94 896 LYS A N 1
ATOM 6966 C CA . LYS A 1 896 ? -3.569 9.105 -35.680 1.00 37.94 896 LYS A CA 1
ATOM 6967 C C . LYS A 1 896 ? -2.462 8.055 -35.477 1.00 37.94 896 LYS A C 1
ATOM 6969 O O . LYS A 1 896 ? -2.311 7.118 -36.249 1.00 37.94 896 LYS A O 1
ATOM 6974 N N . LEU A 1 897 ? -1.797 8.130 -34.320 1.00 41.12 897 LEU A N 1
ATOM 6975 C CA . LEU A 1 897 ? -0.995 7.044 -33.727 1.00 41.12 897 LEU A CA 1
ATOM 6976 C C . LEU A 1 897 ? -1.902 5.912 -33.177 1.00 41.12 897 LEU A C 1
ATOM 6978 O O . LEU A 1 897 ? -1.744 5.501 -32.028 1.00 41.12 897 LEU A O 1
ATOM 6982 N N . ASP A 1 898 ? -2.857 5.419 -33.972 1.00 36.72 898 ASP A N 1
ATOM 6983 C CA . ASP A 1 898 ? -3.854 4.400 -33.579 1.00 36.72 898 ASP A CA 1
ATOM 6984 C C . ASP A 1 898 ? -3.485 2.965 -34.021 1.00 36.72 898 ASP A C 1
ATOM 6986 O O . ASP A 1 898 ? -4.325 2.069 -33.972 1.00 36.72 898 ASP A O 1
ATOM 6990 N N . LYS A 1 899 ? -2.237 2.692 -34.430 1.00 36.44 899 LYS A N 1
ATOM 6991 C CA . LYS A 1 899 ? -1.781 1.333 -34.790 1.00 36.44 899 LYS A CA 1
ATOM 6992 C C . LYS A 1 899 ? -0.424 0.976 -34.158 1.00 36.44 899 LYS A C 1
ATOM 6994 O O . LYS A 1 899 ? 0.304 1.865 -33.730 1.00 36.44 899 LYS A O 1
ATOM 6999 N N . GLY A 1 900 ? -0.196 -0.338 -34.027 1.00 37.88 900 GLY A N 1
ATOM 7000 C CA . GLY A 1 900 ? 0.894 -1.111 -33.390 1.00 37.88 900 GLY A CA 1
ATOM 7001 C C . GLY A 1 900 ? 2.209 -0.438 -32.943 1.00 37.88 900 GLY A C 1
ATOM 7002 O O . GLY A 1 900 ? 2.713 0.509 -33.535 1.00 37.88 900 GLY A O 1
ATOM 7003 N N . GLY A 1 901 ? 2.819 -1.010 -31.894 1.00 46.53 901 GLY A N 1
ATOM 7004 C CA . GLY A 1 901 ? 3.960 -0.454 -31.147 1.00 46.53 901 GLY A CA 1
ATOM 7005 C C . GLY A 1 901 ? 5.244 -0.115 -31.925 1.00 46.53 901 GLY A C 1
ATOM 7006 O O . GLY A 1 901 ? 5.987 0.746 -31.457 1.00 46.53 901 GLY A O 1
ATOM 7007 N N . ASP A 1 902 ? 5.492 -0.708 -33.097 1.00 42.50 902 ASP A N 1
ATOM 7008 C CA . ASP A 1 902 ? 6.711 -0.443 -33.883 1.00 42.50 902 ASP A CA 1
ATOM 7009 C C . ASP A 1 902 ? 6.568 0.759 -34.851 1.00 42.50 902 ASP A C 1
ATOM 7011 O O . ASP A 1 902 ? 7.542 1.481 -35.072 1.00 42.50 902 ASP A O 1
ATOM 7015 N N . GLU A 1 903 ? 5.359 1.082 -35.335 1.00 41.16 903 GLU A N 1
ATOM 7016 C CA . GLU A 1 903 ? 5.101 2.278 -36.169 1.00 41.16 903 GLU A CA 1
ATOM 7017 C C . GLU A 1 903 ? 5.102 3.574 -35.332 1.00 41.16 903 GLU A C 1
ATOM 7019 O O . GLU A 1 903 ? 5.557 4.627 -35.787 1.00 41.16 903 GLU A O 1
ATOM 7024 N N . ARG A 1 904 ? 4.700 3.495 -34.051 1.00 52.19 904 ARG A N 1
ATOM 7025 C CA . ARG A 1 904 ? 4.810 4.616 -33.095 1.00 52.19 904 ARG A CA 1
ATOM 7026 C C . ARG A 1 904 ? 6.263 5.046 -32.861 1.00 52.19 904 ARG A C 1
ATOM 7028 O O . ARG A 1 904 ? 6.526 6.236 -32.711 1.00 52.19 904 ARG A O 1
ATOM 7035 N N . LEU A 1 905 ? 7.209 4.104 -32.858 1.00 51.81 905 LEU A N 1
ATOM 7036 C CA . LEU A 1 905 ? 8.639 4.377 -32.667 1.00 51.81 905 LEU A CA 1
ATOM 7037 C C . LEU A 1 905 ? 9.244 5.167 -33.839 1.00 51.81 905 LEU A C 1
ATOM 7039 O O . LEU A 1 905 ? 10.084 6.033 -33.605 1.00 51.81 905 LEU A O 1
ATOM 7043 N N . GLN A 1 906 ? 8.791 4.942 -35.078 1.00 52.19 906 GLN A N 1
ATOM 7044 C CA . GLN A 1 906 ? 9.240 5.726 -36.238 1.00 52.19 906 GLN A CA 1
ATOM 7045 C C . GLN A 1 906 ? 8.777 7.189 -36.177 1.00 52.19 906 GLN A C 1
ATOM 7047 O O . GLN A 1 906 ? 9.572 8.084 -36.455 1.00 52.19 906 GLN A O 1
ATOM 7052 N N . ALA A 1 907 ? 7.538 7.449 -35.750 1.00 52.00 907 ALA A N 1
ATOM 7053 C CA . ALA A 1 907 ? 7.028 8.812 -35.565 1.00 52.00 907 ALA A CA 1
ATOM 7054 C C . ALA A 1 907 ? 7.710 9.554 -34.397 1.00 52.00 907 ALA A C 1
ATOM 7056 O O . ALA A 1 907 ? 7.880 10.771 -34.442 1.00 52.00 907 ALA A O 1
ATOM 7057 N N . VAL A 1 908 ? 8.129 8.822 -33.359 1.00 56.28 908 VAL A N 1
ATOM 7058 C CA . VAL A 1 908 ? 8.822 9.366 -32.180 1.00 56.28 908 VAL A CA 1
ATOM 7059 C C . VAL A 1 908 ? 10.287 9.729 -32.468 1.00 56.28 908 VAL A C 1
ATOM 7061 O O . VAL A 1 908 ? 10.810 10.640 -31.837 1.00 56.28 908 VAL A O 1
ATOM 7064 N N . ARG A 1 909 ? 10.942 9.111 -33.461 1.00 59.78 909 ARG A N 1
ATOM 7065 C CA . ARG A 1 909 ? 12.327 9.442 -33.870 1.00 59.78 909 ARG A CA 1
ATOM 7066 C C . ARG A 1 909 ? 12.501 10.850 -34.458 1.00 59.78 909 ARG A C 1
ATOM 7068 O O . ARG A 1 909 ? 13.626 11.316 -34.576 1.00 59.78 909 ARG A O 1
ATOM 7075 N N . GLN A 1 910 ? 11.408 11.527 -34.820 1.00 61.47 910 GLN A N 1
ATOM 7076 C CA . GLN A 1 910 ? 11.395 12.940 -35.240 1.00 61.47 910 GLN A CA 1
ATOM 7077 C C . GLN A 1 910 ? 11.067 13.905 -34.083 1.00 61.47 910 GLN A C 1
ATOM 7079 O O . GLN A 1 910 ? 10.780 15.085 -34.306 1.00 61.47 910 GLN A O 1
ATOM 7084 N N . CYS A 1 911 ? 11.038 13.393 -32.852 1.00 68.00 911 CYS A N 1
ATOM 7085 C CA . CYS A 1 911 ? 10.668 14.130 -31.657 1.00 68.00 911 CYS A CA 1
ATOM 7086 C C . CYS A 1 911 ? 11.777 14.038 -30.606 1.00 68.00 911 CYS A C 1
ATOM 7088 O O . CYS A 1 911 ? 12.438 13.013 -30.453 1.00 68.00 911 CYS A O 1
ATOM 7090 N N . VAL A 1 912 ? 11.913 15.101 -29.825 1.00 77.88 912 VAL A N 1
ATOM 7091 C CA . VAL A 1 912 ? 12.778 15.156 -28.649 1.00 77.88 912 VAL A CA 1
ATOM 7092 C C . VAL A 1 912 ? 11.930 14.861 -27.418 1.00 77.88 912 VAL A C 1
ATOM 7094 O O . VAL A 1 912 ? 10.881 15.473 -27.205 1.00 77.88 912 VAL A O 1
ATOM 7097 N N . ALA A 1 913 ? 12.370 13.902 -26.610 1.00 82.19 913 ALA A N 1
ATOM 7098 C CA . ALA A 1 913 ? 11.790 13.592 -25.316 1.00 82.19 913 ALA A CA 1
ATOM 7099 C C . ALA A 1 913 ? 12.181 14.664 -24.295 1.00 82.19 913 ALA A C 1
ATOM 7101 O O . ALA A 1 913 ? 13.360 14.826 -23.982 1.00 82.19 913 ALA A O 1
ATOM 7102 N N . LEU A 1 914 ? 11.200 15.363 -23.734 1.00 81.44 914 LEU A N 1
ATOM 7103 C CA . LEU A 1 914 ? 11.403 16.236 -22.587 1.00 81.44 914 LEU A CA 1
ATOM 7104 C C . LEU A 1 914 ? 11.384 15.413 -21.307 1.00 81.44 914 LEU A C 1
ATOM 7106 O O . LEU A 1 914 ? 10.381 14.776 -20.973 1.00 81.44 914 LEU A O 1
ATOM 7110 N N . GLU A 1 915 ? 12.481 15.470 -20.557 1.00 84.44 915 GLU A N 1
ATOM 7111 C CA . GLU A 1 915 ? 12.576 14.804 -19.266 1.00 84.44 915 GLU A CA 1
ATOM 7112 C C . GLU A 1 915 ? 12.785 15.820 -18.136 1.00 84.44 915 GLU A C 1
ATOM 7114 O O . GLU A 1 915 ? 13.907 16.278 -17.910 1.00 84.44 915 GLU A O 1
ATOM 7119 N N . PRO A 1 916 ? 11.726 16.174 -17.386 1.00 81.00 916 PRO A N 1
ATOM 7120 C CA . PRO A 1 916 ? 11.875 17.003 -16.201 1.00 81.00 916 PRO A CA 1
ATOM 7121 C C . PRO A 1 916 ? 12.598 16.227 -15.090 1.00 81.00 916 PRO A C 1
ATOM 7123 O O . PRO A 1 916 ? 12.051 15.289 -14.502 1.00 81.00 916 PRO A O 1
ATOM 7126 N N . LEU A 1 917 ? 13.815 16.655 -14.754 1.00 82.31 917 LEU A N 1
ATOM 7127 C CA . LEU A 1 917 ? 14.640 16.041 -13.718 1.00 82.31 917 LEU A CA 1
ATOM 7128 C C . LEU A 1 917 ? 14.325 16.639 -12.341 1.00 82.31 917 LEU A C 1
ATOM 7130 O O . LEU A 1 917 ? 14.601 17.805 -12.051 1.00 82.31 917 LEU A O 1
ATOM 7134 N N . LYS A 1 918 ? 13.741 15.812 -11.470 1.00 78.06 918 LYS A N 1
ATOM 7135 C CA . LYS A 1 918 ? 13.499 16.122 -10.049 1.00 78.06 918 LYS A CA 1
ATOM 7136 C C . LYS A 1 918 ? 14.749 15.804 -9.221 1.00 78.06 918 LYS A C 1
ATOM 7138 O O . LYS A 1 918 ? 15.562 14.991 -9.641 1.00 78.06 918 LYS A O 1
ATOM 7143 N N . GLY A 1 919 ? 14.838 16.316 -7.989 1.00 73.88 919 GLY A N 1
ATOM 7144 C CA . GLY A 1 919 ? 15.973 16.036 -7.087 1.00 73.88 919 GLY A CA 1
ATOM 7145 C C . GLY A 1 919 ? 16.261 14.541 -6.853 1.00 73.88 919 GLY A C 1
ATOM 7146 O O . GLY A 1 919 ? 17.399 14.151 -6.657 1.00 73.88 919 GLY A O 1
ATOM 7147 N N . GLN A 1 920 ? 15.252 13.666 -6.959 1.00 77.94 920 GLN A N 1
ATOM 7148 C CA . GLN A 1 920 ? 15.433 12.206 -6.858 1.00 77.94 920 GLN A CA 1
ATOM 7149 C C . GLN A 1 920 ? 16.180 11.581 -8.052 1.00 77.94 920 GLN A C 1
ATOM 7151 O O . GLN A 1 920 ? 16.631 10.443 -7.955 1.00 77.94 920 GLN A O 1
ATOM 7156 N N . CYS A 1 921 ? 16.279 12.293 -9.179 1.00 84.38 921 CYS A N 1
ATOM 7157 C CA . CYS A 1 921 ? 17.025 11.854 -10.359 1.00 84.38 921 CYS A CA 1
ATOM 7158 C C . CYS A 1 921 ? 18.535 12.027 -10.180 1.00 84.38 921 CYS A C 1
ATOM 7160 O O . CYS A 1 921 ? 19.297 11.432 -10.939 1.00 84.38 921 CYS A O 1
ATOM 7162 N N . PHE A 1 922 ? 18.962 12.801 -9.180 1.00 86.06 922 PHE A N 1
ATOM 7163 C CA . PHE A 1 922 ? 20.358 13.094 -8.899 1.00 86.06 922 PHE A CA 1
ATOM 7164 C C . PHE A 1 922 ? 20.827 12.395 -7.627 1.00 86.06 922 PHE A C 1
ATOM 7166 O O . PHE A 1 922 ? 20.055 12.125 -6.703 1.00 86.06 922 PHE A O 1
ATOM 7173 N N . TYR A 1 923 ? 22.121 12.102 -7.575 1.00 86.38 923 TYR A N 1
ATOM 7174 C CA . TYR A 1 923 ? 22.763 11.688 -6.344 1.00 86.38 923 TYR A CA 1
ATOM 7175 C C . TYR A 1 923 ? 22.724 12.827 -5.332 1.00 86.38 923 TYR A C 1
ATOM 7177 O O . TYR A 1 923 ? 23.145 13.955 -5.603 1.00 86.38 923 TYR A O 1
ATOM 7185 N N . ARG A 1 924 ? 22.277 12.515 -4.119 1.00 82.75 924 ARG A N 1
ATOM 7186 C CA . ARG A 1 924 ? 22.322 13.460 -3.011 1.00 82.75 924 ARG A CA 1
ATOM 7187 C C . ARG A 1 924 ? 23.780 13.766 -2.669 1.00 82.75 924 ARG A C 1
ATOM 7189 O O . ARG A 1 924 ? 24.585 12.847 -2.512 1.00 82.75 924 ARG A O 1
ATOM 7196 N N . GLY A 1 925 ? 24.099 15.051 -2.558 1.00 74.25 925 GLY A N 1
ATOM 7197 C CA . GLY A 1 925 ? 25.456 15.546 -2.325 1.00 74.25 925 GLY A CA 1
ATOM 7198 C C . GLY A 1 925 ? 26.311 15.739 -3.573 1.00 74.25 925 GLY A C 1
ATOM 7199 O O . GLY A 1 925 ? 27.512 15.971 -3.449 1.00 74.25 925 GLY A O 1
ATOM 7200 N N . SER A 1 926 ? 25.697 15.656 -4.754 1.00 74.12 926 SER A N 1
ATOM 7201 C CA . SER A 1 926 ? 26.323 16.012 -6.029 1.00 74.12 926 SER A CA 1
ATOM 7202 C C . SER A 1 926 ? 25.930 17.407 -6.532 1.00 74.12 926 SER A C 1
ATOM 7204 O O . SER A 1 926 ? 26.183 17.706 -7.692 1.00 74.12 926 SER A O 1
ATOM 7206 N N . ASP A 1 927 ? 25.294 18.248 -5.711 1.00 71.62 927 ASP A N 1
ATOM 7207 C CA . ASP A 1 927 ? 24.751 19.555 -6.129 1.00 71.62 927 ASP A CA 1
ATOM 7208 C C . ASP A 1 927 ? 23.849 19.452 -7.374 1.00 71.62 927 ASP A C 1
ATOM 7210 O O . ASP A 1 927 ? 23.976 20.226 -8.316 1.00 71.62 927 ASP A O 1
ATOM 7214 N N . ASP A 1 928 ? 22.991 18.423 -7.413 1.00 72.56 928 ASP A N 1
ATOM 7215 C CA . ASP A 1 928 ? 22.072 18.126 -8.524 1.00 72.56 928 ASP A CA 1
ATOM 7216 C C . ASP A 1 928 ? 22.743 18.023 -9.911 1.00 72.56 928 ASP A C 1
ATOM 7218 O O . ASP A 1 928 ? 22.132 18.289 -10.945 1.00 72.56 928 ASP A O 1
ATOM 7222 N N . SER A 1 929 ? 24.009 17.600 -9.953 1.00 77.19 929 SER A N 1
ATOM 7223 C CA . SER A 1 929 ? 24.782 17.504 -11.200 1.00 77.19 929 SER A CA 1
ATOM 7224 C C . SER A 1 929 ? 25.011 16.072 -11.688 1.00 77.19 929 SER A C 1
ATOM 7226 O O . SER A 1 929 ? 25.189 15.846 -12.885 1.00 77.19 929 SER A O 1
ATOM 7228 N N . GLU A 1 930 ? 25.015 15.087 -10.785 1.00 84.94 930 GLU A N 1
ATOM 7229 C CA . GLU A 1 930 ? 25.268 13.691 -11.135 1.00 84.94 930 GLU A CA 1
ATOM 7230 C C . GLU A 1 930 ? 23.973 12.893 -11.075 1.00 84.94 930 GLU A C 1
ATOM 7232 O O . GLU A 1 930 ? 23.397 12.687 -10.008 1.00 84.94 930 GLU A O 1
ATOM 7237 N N . LEU A 1 931 ? 23.521 12.408 -12.231 1.00 88.56 931 LEU A N 1
ATOM 7238 C CA . LEU A 1 931 ? 22.354 11.535 -12.323 1.00 88.56 931 LEU A CA 1
ATOM 7239 C C . LEU A 1 931 ? 22.576 10.216 -11.575 1.00 88.56 931 LEU A C 1
ATOM 7241 O O . LEU A 1 931 ? 23.660 9.636 -11.628 1.00 88.56 931 LEU A O 1
ATOM 7245 N N . THR A 1 932 ? 21.521 9.699 -10.949 1.00 90.56 932 THR A N 1
ATOM 7246 C CA . THR A 1 932 ? 21.513 8.341 -10.391 1.00 90.56 932 THR A CA 1
ATOM 7247 C C . THR A 1 932 ? 21.709 7.295 -11.488 1.00 90.56 932 THR A C 1
ATOM 7249 O O . THR A 1 932 ? 21.316 7.519 -12.634 1.00 90.56 932 THR A O 1
ATOM 7252 N N . SER A 1 933 ? 22.245 6.119 -11.148 1.00 91.50 933 SER A N 1
ATOM 7253 C CA . SER A 1 933 ? 22.349 4.984 -12.081 1.00 91.50 933 SER A CA 1
ATOM 7254 C C . SER A 1 933 ? 21.026 4.654 -12.767 1.00 91.50 933 SER A C 1
ATOM 7256 O O . SER A 1 933 ? 21.001 4.413 -13.966 1.00 91.50 933 SER A O 1
ATOM 7258 N N . SER A 1 934 ? 19.905 4.707 -12.044 1.00 89.81 934 SER A N 1
ATOM 7259 C CA . SER A 1 934 ? 18.579 4.442 -12.614 1.00 89.81 934 SER A CA 1
ATOM 7260 C C . SER A 1 934 ? 18.174 5.490 -13.659 1.00 89.81 934 SER A C 1
ATOM 7262 O O . SER A 1 934 ? 17.649 5.129 -14.711 1.00 89.81 934 SER A O 1
ATOM 7264 N N . SER A 1 935 ? 18.463 6.773 -13.416 1.00 89.75 935 SER A N 1
ATOM 7265 C CA . SER A 1 935 ? 18.233 7.850 -14.390 1.00 89.75 935 SER A CA 1
ATOM 7266 C C . SER A 1 935 ? 19.188 7.765 -15.584 1.00 89.75 935 SER A C 1
ATOM 7268 O O . SER A 1 935 ? 18.740 7.871 -16.723 1.00 89.75 935 SER A O 1
ATOM 7270 N N . LYS A 1 936 ? 20.480 7.491 -15.350 1.00 91.94 936 LYS A N 1
ATOM 7271 C CA . LYS A 1 936 ? 21.467 7.251 -16.416 1.00 91.94 936 LYS A CA 1
ATOM 7272 C C . LYS A 1 936 ? 21.051 6.084 -17.302 1.00 91.94 936 LYS A C 1
ATOM 7274 O O . LYS A 1 936 ? 21.065 6.210 -18.523 1.00 91.94 936 LYS A O 1
ATOM 7279 N N . TYR A 1 937 ? 20.633 4.975 -16.692 1.00 92.50 937 TYR A N 1
ATOM 7280 C CA . TYR A 1 937 ? 20.217 3.787 -17.424 1.00 92.50 937 TYR A CA 1
ATOM 7281 C C . TYR A 1 937 ? 18.971 4.061 -18.261 1.00 92.50 937 TYR A C 1
ATOM 7283 O O . TYR A 1 937 ? 18.941 3.734 -19.440 1.00 92.50 937 TYR A O 1
ATOM 7291 N N . ARG A 1 938 ? 17.974 4.753 -17.699 1.00 90.50 938 ARG A N 1
ATOM 7292 C CA . ARG A 1 938 ? 16.796 5.208 -18.449 1.00 90.50 938 ARG A CA 1
ATOM 7293 C C . ARG A 1 938 ? 17.182 6.044 -19.673 1.00 90.50 938 ARG A C 1
ATOM 7295 O O . ARG A 1 938 ? 16.690 5.764 -20.762 1.00 90.50 938 ARG A O 1
ATOM 7302 N N . HIS A 1 939 ? 18.047 7.049 -19.516 1.00 90.50 939 HIS A N 1
ATOM 7303 C CA . HIS A 1 939 ? 18.488 7.896 -20.636 1.00 90.50 939 HIS A CA 1
ATOM 7304 C C . HIS A 1 939 ? 19.234 7.087 -21.694 1.00 90.50 939 HIS A C 1
ATOM 7306 O O . HIS A 1 939 ? 18.991 7.279 -22.883 1.00 90.50 939 HIS A O 1
ATOM 7312 N N . LEU A 1 940 ? 20.099 6.164 -21.267 1.00 91.94 940 LEU A N 1
ATOM 7313 C CA . LEU A 1 940 ? 20.809 5.245 -22.151 1.00 91.94 940 LEU A CA 1
ATOM 7314 C C . LEU A 1 940 ? 19.830 4.392 -22.965 1.00 91.94 940 LEU A C 1
ATOM 7316 O O . LEU A 1 940 ? 19.953 4.318 -24.184 1.00 91.94 940 LEU A O 1
ATOM 7320 N N . LEU A 1 941 ? 18.826 3.806 -22.310 1.00 91.19 941 LEU A N 1
ATOM 7321 C CA . LEU A 1 941 ? 17.835 2.949 -22.956 1.00 91.19 941 LEU A CA 1
ATOM 7322 C C . LEU A 1 941 ? 16.970 3.729 -23.955 1.00 91.19 941 LEU A C 1
ATOM 7324 O O . LEU A 1 941 ? 16.751 3.262 -25.068 1.00 91.19 941 LEU A O 1
ATOM 7328 N N . LEU A 1 942 ? 16.512 4.933 -23.594 1.00 87.38 942 LEU A N 1
ATOM 7329 C CA . LEU A 1 942 ? 15.747 5.795 -24.504 1.00 87.38 942 LEU A CA 1
ATOM 7330 C C . LEU A 1 942 ? 16.583 6.193 -25.729 1.00 87.38 942 LEU A C 1
ATOM 7332 O O . LEU A 1 942 ? 16.130 6.019 -26.861 1.00 87.38 942 LEU A O 1
ATOM 7336 N N . ARG A 1 943 ? 17.830 6.633 -25.526 1.00 88.38 943 ARG A N 1
ATOM 7337 C CA . ARG A 1 943 ? 18.746 6.973 -26.627 1.00 88.38 943 ARG A CA 1
ATOM 7338 C C . ARG A 1 943 ? 19.048 5.776 -27.522 1.00 88.38 943 ARG A C 1
ATOM 7340 O O . ARG A 1 943 ? 19.023 5.923 -28.739 1.00 88.38 943 ARG A O 1
ATOM 7347 N N . GLY A 1 944 ? 19.248 4.592 -26.944 1.00 85.44 944 GLY A N 1
ATOM 7348 C CA . GLY A 1 944 ? 19.448 3.351 -27.695 1.00 85.44 944 GLY A CA 1
ATOM 7349 C C . GLY A 1 944 ? 18.250 2.956 -28.563 1.00 85.44 944 GLY A C 1
ATOM 7350 O O . GLY A 1 944 ? 18.420 2.336 -29.607 1.00 85.44 944 GLY A O 1
ATOM 7351 N N . LEU A 1 945 ? 17.036 3.376 -28.194 1.00 83.19 945 LEU A N 1
ATOM 7352 C CA . LEU A 1 945 ? 15.836 3.219 -29.026 1.00 83.19 945 LEU A CA 1
ATOM 7353 C C . LEU A 1 945 ? 15.721 4.269 -30.149 1.00 83.19 945 LEU A C 1
ATOM 7355 O O . LEU A 1 945 ? 14.770 4.228 -30.938 1.00 83.19 945 LEU A O 1
ATOM 7359 N N . GLY A 1 946 ? 16.691 5.180 -30.255 1.00 78.06 946 GLY A N 1
ATOM 7360 C CA . GLY A 1 946 ? 16.704 6.286 -31.210 1.00 78.06 946 GLY A CA 1
ATOM 7361 C C . GLY A 1 946 ? 15.898 7.498 -30.744 1.00 78.06 946 GLY A C 1
ATOM 7362 O O . GLY A 1 946 ? 15.428 8.261 -31.581 1.00 78.06 946 GLY A O 1
ATOM 7363 N N . ILE A 1 947 ? 15.689 7.652 -29.433 1.00 81.56 947 ILE A N 1
ATOM 7364 C CA . ILE A 1 947 ? 14.966 8.785 -28.853 1.00 81.56 947 ILE A CA 1
ATOM 7365 C C . ILE A 1 947 ? 15.970 9.792 -28.307 1.00 81.56 947 ILE A C 1
ATOM 7367 O O . ILE A 1 947 ? 16.707 9.505 -27.361 1.00 81.56 947 ILE A O 1
ATOM 7371 N N . GLU A 1 948 ? 15.972 10.996 -28.866 1.00 83.94 948 GLU A N 1
ATOM 7372 C CA . GLU A 1 948 ? 16.746 12.095 -28.306 1.00 83.94 948 GLU A CA 1
ATOM 7373 C C . GLU A 1 948 ? 16.093 12.577 -27.005 1.00 83.94 948 GLU A C 1
ATOM 7375 O O . GLU A 1 948 ? 14.891 12.818 -26.964 1.00 83.94 948 GLU A O 1
ATOM 7380 N N . VAL A 1 949 ? 16.874 12.694 -25.929 1.00 86.06 949 VAL A N 1
ATOM 7381 C CA . VAL A 1 949 ? 16.381 13.100 -24.603 1.00 86.06 949 VAL A CA 1
ATOM 7382 C C . VAL A 1 949 ? 16.962 14.460 -24.245 1.00 86.06 949 VAL A C 1
ATOM 7384 O O . VAL A 1 949 ? 18.184 14.601 -24.159 1.00 86.06 949 VAL A O 1
ATOM 7387 N N . CYS A 1 950 ? 16.082 15.421 -23.976 1.00 86.06 950 CYS A N 1
ATOM 7388 C CA . CYS A 1 950 ? 16.387 16.740 -23.444 1.00 86.06 950 CYS A CA 1
ATOM 7389 C C . CYS A 1 950 ? 16.053 16.774 -21.938 1.00 86.06 950 CYS A C 1
ATOM 7391 O O . CYS A 1 950 ? 14.885 16.927 -21.558 1.00 86.06 950 CYS A O 1
ATOM 7393 N N . PRO A 1 951 ? 17.055 16.578 -21.062 1.00 85.31 951 PRO A N 1
ATOM 7394 C CA . PRO A 1 951 ? 16.866 16.705 -19.626 1.00 85.31 951 PRO A CA 1
ATOM 7395 C C . PRO A 1 951 ? 16.700 18.175 -19.227 1.00 85.31 951 PRO A C 1
ATOM 7397 O O . PRO A 1 951 ? 17.522 19.012 -19.587 1.00 85.31 951 PRO A O 1
ATOM 7400 N N . VAL A 1 952 ? 15.681 18.478 -18.425 1.00 81.94 952 VAL A N 1
ATOM 7401 C CA . VAL A 1 952 ? 15.440 19.823 -17.880 1.00 81.94 952 VAL A CA 1
ATOM 7402 C C . VAL A 1 952 ? 15.520 19.758 -16.361 1.00 81.94 952 VAL A C 1
ATOM 7404 O O . VAL A 1 952 ? 14.621 19.214 -15.712 1.00 81.94 952 VAL A O 1
ATOM 7407 N N . SER A 1 953 ? 16.602 20.280 -15.777 1.00 82.25 953 SER A N 1
ATOM 7408 C CA . SER A 1 953 ? 16.742 20.335 -14.319 1.00 82.25 953 SER A CA 1
ATOM 7409 C C . SER A 1 953 ? 15.945 21.501 -13.733 1.00 82.25 953 SER A C 1
ATOM 7411 O O . SER A 1 953 ? 15.817 22.570 -14.335 1.00 82.25 953 SER A O 1
ATOM 7413 N N . ARG A 1 954 ? 15.404 21.313 -12.525 1.00 78.94 954 ARG A N 1
ATOM 7414 C CA . ARG A 1 954 ? 14.635 22.363 -11.842 1.00 78.94 954 ARG A CA 1
ATOM 7415 C C . ARG A 1 954 ? 15.467 23.622 -11.565 1.00 78.94 954 ARG A C 1
ATOM 7417 O O . ARG A 1 954 ? 14.915 24.712 -11.644 1.00 78.94 954 ARG A O 1
ATOM 7424 N N . GLN A 1 955 ? 16.749 23.481 -11.222 1.00 73.56 955 GLN A N 1
ATOM 7425 C CA . GLN A 1 955 ? 17.634 24.624 -10.950 1.00 73.56 955 GLN A CA 1
ATOM 7426 C C . GLN A 1 955 ? 17.886 25.446 -12.215 1.00 73.56 955 GLN A C 1
ATOM 7428 O O . GLN A 1 955 ? 17.623 26.644 -12.213 1.00 73.56 955 GLN A O 1
ATOM 7433 N N . GLN A 1 956 ? 18.262 24.785 -13.316 1.00 74.75 956 GLN A N 1
ATOM 7434 C CA . GLN A 1 956 ? 18.461 25.444 -14.612 1.00 74.75 956 GLN A CA 1
ATOM 7435 C C . GLN A 1 956 ? 17.190 26.167 -15.072 1.00 74.75 956 GLN A C 1
ATOM 7437 O O . GLN A 1 956 ? 17.255 27.281 -15.590 1.00 74.75 956 GLN A O 1
ATOM 7442 N N . TRP A 1 957 ? 16.023 25.555 -14.839 1.00 76.50 957 TRP A N 1
ATOM 7443 C CA . TRP A 1 957 ? 14.724 26.157 -15.136 1.00 76.50 957 TRP A CA 1
ATOM 7444 C C . TRP A 1 957 ? 14.403 27.370 -14.252 1.00 76.50 957 TRP A C 1
ATOM 7446 O O . TRP A 1 957 ? 13.876 28.371 -14.730 1.00 76.50 957 TRP A O 1
ATOM 7456 N N . ALA A 1 958 ? 14.723 27.307 -12.957 1.00 73.56 958 ALA A N 1
ATOM 7457 C CA . ALA A 1 958 ? 14.503 28.415 -12.032 1.00 73.56 958 ALA A CA 1
ATOM 7458 C C . ALA A 1 958 ? 15.364 29.636 -12.405 1.00 73.56 958 ALA A C 1
ATOM 7460 O O . ALA A 1 958 ? 14.840 30.746 -12.497 1.00 73.56 958 ALA A O 1
ATOM 7461 N N . GLU A 1 959 ? 16.645 29.422 -12.712 1.00 72.44 959 GLU A N 1
ATOM 7462 C CA . GLU A 1 959 ? 17.579 30.470 -13.147 1.00 72.44 959 GLU A CA 1
ATOM 7463 C C . GLU A 1 959 ? 17.113 31.140 -14.451 1.00 72.44 959 GLU A C 1
ATOM 7465 O O . GLU A 1 959 ? 17.048 32.367 -14.542 1.00 72.44 959 GLU A O 1
ATOM 7470 N N . THR A 1 960 ? 16.670 30.355 -15.436 1.00 65.12 960 THR A N 1
ATOM 7471 C CA . THR A 1 960 ? 16.134 30.892 -16.702 1.00 65.12 960 THR A CA 1
ATOM 7472 C C . THR A 1 960 ? 14.790 31.599 -16.535 1.00 65.12 960 THR A C 1
ATOM 7474 O O . THR A 1 960 ? 14.569 32.639 -17.155 1.00 65.12 960 THR A O 1
ATOM 7477 N N . SER A 1 961 ? 13.907 31.112 -15.659 1.00 58.41 961 SER A N 1
ATOM 7478 C CA . SER A 1 961 ? 12.644 31.800 -15.362 1.00 58.41 961 SER A CA 1
ATOM 7479 C C . SER A 1 961 ? 12.869 33.161 -14.693 1.00 58.41 961 SER A C 1
ATOM 7481 O O . SER A 1 961 ? 12.211 34.128 -15.072 1.00 58.41 961 SER A O 1
ATOM 7483 N N . SER A 1 962 ? 13.868 33.287 -13.807 1.00 53.44 962 SER A N 1
ATOM 7484 C CA . SER A 1 962 ? 14.235 34.583 -13.223 1.00 53.44 962 SER A CA 1
ATOM 7485 C C . SER A 1 962 ? 14.750 35.583 -14.265 1.00 53.44 962 SER A C 1
ATOM 7487 O O . SER A 1 962 ? 14.372 36.749 -14.196 1.00 53.44 962 SER A O 1
ATOM 7489 N N . LEU A 1 963 ? 15.492 35.116 -15.279 1.00 45.28 963 LEU A N 1
ATOM 7490 C CA . LEU A 1 963 ? 15.972 35.918 -16.416 1.00 45.28 963 LEU A CA 1
ATOM 7491 C C . LEU A 1 963 ? 14.854 36.327 -17.392 1.00 45.28 963 LEU A C 1
ATOM 7493 O O . LEU A 1 963 ? 14.910 37.406 -17.979 1.00 45.28 963 LEU A O 1
ATOM 7497 N N . SER A 1 964 ? 13.817 35.497 -17.556 1.00 43.53 964 SER A N 1
ATOM 7498 C CA . SER A 1 964 ? 12.668 35.822 -18.417 1.00 43.53 964 SER A CA 1
ATOM 7499 C C . SER A 1 964 ? 11.830 36.990 -17.881 1.00 43.53 964 SER A C 1
ATOM 7501 O O . SER A 1 964 ? 11.330 37.789 -18.667 1.00 43.53 964 SER A O 1
ATOM 7503 N N . THR A 1 965 ? 11.760 37.157 -16.554 1.00 39.22 965 THR A N 1
ATOM 7504 C CA . THR A 1 965 ? 11.114 38.315 -15.908 1.00 39.22 965 THR A CA 1
ATOM 7505 C C . THR A 1 965 ? 11.848 39.626 -16.195 1.00 39.22 965 THR A C 1
ATOM 7507 O O . THR A 1 965 ? 11.215 40.672 -16.317 1.00 39.22 965 THR A O 1
ATOM 7510 N N . THR A 1 966 ? 13.175 39.581 -16.333 1.00 36.19 966 THR A N 1
ATOM 7511 C CA . THR A 1 966 ? 14.008 40.754 -16.635 1.00 36.19 966 THR A CA 1
ATOM 7512 C C . THR A 1 966 ? 13.934 41.157 -18.108 1.00 36.19 966 THR A C 1
ATOM 7514 O O . THR A 1 966 ? 13.985 42.343 -18.404 1.00 36.19 966 THR A O 1
ATOM 7517 N N . LEU A 1 967 ? 13.748 40.199 -19.024 1.00 35.25 967 LEU A N 1
ATOM 7518 C CA . LEU A 1 967 ? 13.581 40.457 -20.464 1.00 35.25 967 LEU A CA 1
ATOM 7519 C C . LEU A 1 967 ? 12.157 40.894 -20.856 1.00 35.25 967 LEU A C 1
ATOM 7521 O O . LEU A 1 967 ? 11.972 41.479 -21.915 1.00 35.25 967 LEU A O 1
ATOM 7525 N N . SER A 1 968 ? 11.147 40.654 -20.013 1.00 33.72 968 SER A N 1
ATOM 7526 C CA . SER A 1 968 ? 9.795 41.218 -20.186 1.00 33.72 968 SER A CA 1
ATOM 7527 C C . SER A 1 968 ? 9.633 42.637 -19.618 1.00 33.72 968 SER A C 1
ATOM 7529 O O . SER A 1 968 ? 8.547 43.206 -19.701 1.00 33.72 968 SER A O 1
ATOM 7531 N N . LEU A 1 969 ? 10.690 43.188 -19.012 1.00 32.59 969 LEU A N 1
ATOM 7532 C CA . LEU A 1 969 ? 10.753 44.543 -18.447 1.00 32.59 969 LEU A CA 1
ATOM 7533 C C . LEU A 1 969 ? 11.761 45.454 -19.183 1.00 32.59 969 LEU A C 1
ATOM 7535 O O . LEU A 1 969 ? 12.068 46.533 -18.678 1.00 32.59 969 LEU A O 1
ATOM 7539 N N . SER A 1 970 ? 12.257 45.041 -20.358 1.00 28.28 970 SER A N 1
ATOM 7540 C CA . SER A 1 970 ? 13.143 45.832 -21.228 1.00 28.28 970 SER A CA 1
ATOM 7541 C C . SER A 1 970 ? 12.492 46.167 -22.559 1.00 28.28 970 SER A C 1
ATOM 7543 O O . SER A 1 970 ? 12.056 45.195 -23.221 1.00 28.28 970 SER A O 1
#